Protein AF-0000000065905754 (afdb_homodimer)

Secondary structure (DSSP, 8-state):
---GGGSHHHHHHHHHHHHHTT--HHHHHHH-TTHHHHTEEEETTEEEE--SSS--HHHHHHHHHHHHHTTHHHHHHHHHHT---BGGGTB---TTGGG-TT----EETTEE-HHHHHHHHHHHHHHHHHHHHT-SB-TTSPBP-EEEEE--GGGTHHHHHHHHHTGGGS-SSPEEEEE--SSHHHHHHHHTT--GGGEEEEEE-SSS--HHHHHHHHHHHHHHHHHH--GGGHHHHEEEE-S-HHHHHHHT--GGGEE---TTS-GGGGGGSGGGHHHHHHH-HHHHHHHHHHHHHHHHHHHHS-GGG-HHHHHHHHHHIIIIIS---EEEEEES-GGGTTHHHHHHHHHHHHH--SB-TTSPBPSS--S-EEE---HHHHHTTTHHHHHHSS----EEEEEE---TTSPTTHHHHHHHHHHHHHHHHHH-B-HHHHHHHHHHTT--HHHHHHHHHHH-B-----EEEEEESS--HHHHHHHHHHHHHHHHHHHHHHT--SS--GGGHHHHHHHHHHHHHHTTSSS-----HHHHHHHHHHHHHH-/---GGGSHHHHHHHHHHHHHTT--HHHHHHH-TTHHHHTEEEETTEEEE--SSS--HHHHHHHHHHHHHTTHHHHHHHHHHT---BGGGTB---TTGGG-TT----EETTEE-HHHHHHHHHHHHHHHHHHHHT-SB-TTSPBP-EEEEE--GGGTHHHHHHHHHTGGGS-SSPEEEEE--SSHHHHHHHHTT--GGGEEEEEE-SSS--HHHHHHHHHHHHHHHHHH--GGGHHHHEEEE-S-HHHHHHHT--GGGEE---TTS-GGGGGGSGGGHHHHHHH-HHHHHHHHHHHHHHHHHHHHS-GGG-HHHHHHHHHHIIIIIS---EEEEEES-GGGTTHHHHHHHHHHHHH--SB-TTSPBPSS----EEE---HHHHHTTTHHHHHHSS----EEEEEE---TTSPTTHHHHHHHHHHHHHHHHHH-B-HHHHHHHHHHTT--HHHHHHHHHHH-B-----EEEEEESS--HHHHHHHHHHHHHHHHHHHHHHT--SS--GGGHHHHHHHHHHHHHHTTSSS-----HHHHHHHHHHHHHH-

Structure (mmCIF, N/CA/C/O backbone):
data_AF-0000000065905754-model_v1
#
loop_
_entity.id
_entity.type
_entity.pdbx_description
1 polymer 'Glucose-6-phosphate isomerase 1'
#
loop_
_atom_site.group_PDB
_atom_site.id
_atom_site.type_symbol
_atom_site.label_atom_id
_atom_site.label_alt_id
_atom_site.label_comp_id
_atom_site.label_asym_id
_atom_site.label_entity_id
_atom_site.label_seq_id
_atom_site.pdbx_PDB_ins_code
_atom_site.Cartn_x
_atom_site.Cartn_y
_atom_site.Cartn_z
_atom_site.occupancy
_atom_site.B_iso_or_equiv
_atom_site.auth_seq_id
_atom_site.auth_comp_id
_atom_site.auth_asym_id
_atom_site.auth_atom_id
_atom_site.pdbx_PDB_model_num
ATOM 1 N N . MET A 1 1 ? -27.656 -24.906 -7.074 1 48.38 1 MET A N 1
ATOM 2 C CA . MET A 1 1 ? -27.406 -24.328 -5.754 1 48.38 1 MET A CA 1
ATOM 3 C C . MET A 1 1 ? -28.109 -23 -5.59 1 48.38 1 MET A C 1
ATOM 5 O O . MET A 1 1 ? -28.172 -22.203 -6.527 1 48.38 1 MET A O 1
ATOM 9 N N . SER A 1 2 ? -28.859 -22.828 -4.539 1 62.19 2 SER A N 1
ATOM 10 C CA . SER A 1 2 ? -29.578 -21.594 -4.262 1 62.19 2 SER A CA 1
ATOM 11 C C . SER A 1 2 ? -28.625 -20.406 -4.172 1 62.19 2 SER A C 1
ATOM 13 O O . SER A 1 2 ? -27.469 -20.562 -3.76 1 62.19 2 SER A O 1
ATOM 15 N N . GLU A 1 3 ? -29.078 -19.312 -4.801 1 85.94 3 GLU A N 1
ATOM 16 C CA . GLU A 1 3 ? -28.328 -18.062 -4.695 1 85.94 3 GLU A CA 1
ATOM 17 C C . GLU A 1 3 ? -28.062 -17.703 -3.236 1 85.94 3 GLU A C 1
ATOM 19 O O . GLU A 1 3 ? -28.875 -18 -2.359 1 85.94 3 GLU A O 1
ATOM 24 N N . LEU A 1 4 ? -26.906 -17.375 -2.896 1 93.5 4 LEU A N 1
ATOM 25 C CA . LEU A 1 4 ? -26.469 -17.047 -1.544 1 93.5 4 LEU A CA 1
ATOM 26 C C . LEU A 1 4 ? -27.547 -16.297 -0.784 1 93.5 4 LEU A C 1
ATOM 28 O O . LEU A 1 4 ? -27.891 -16.656 0.346 1 93.5 4 LEU A O 1
ATOM 32 N N . THR A 1 5 ? -28.234 -15.391 -1.427 1 94.88 5 THR A N 1
ATOM 33 C CA . THR A 1 5 ? -29.156 -14.492 -0.756 1 94.88 5 THR A CA 1
ATOM 34 C C . THR A 1 5 ? -30.484 -15.195 -0.489 1 94.88 5 THR A C 1
ATOM 36 O O . THR A 1 5 ? -31.344 -14.68 0.246 1 94.88 5 THR A O 1
ATOM 39 N N . GLU A 1 6 ? -30.625 -16.406 -1.07 1 94.69 6 GLU A N 1
ATOM 40 C CA . GLU A 1 6 ? -31.844 -17.172 -0.871 1 94.69 6 GLU A CA 1
ATOM 41 C C . GLU A 1 6 ? -31.656 -18.25 0.193 1 94.69 6 GLU A C 1
ATOM 43 O O . GLU A 1 6 ? -32.625 -18.891 0.62 1 94.69 6 GLU A O 1
ATOM 48 N N . LEU A 1 7 ? -30.438 -18.406 0.656 1 96.75 7 LEU A N 1
ATOM 49 C CA . LEU A 1 7 ? -30.188 -19.406 1.675 1 96.75 7 LEU A CA 1
ATOM 50 C C . LEU A 1 7 ? -30.828 -19.031 3.002 1 96.75 7 LEU A C 1
ATOM 52 O O . LEU A 1 7 ? -30.75 -17.875 3.422 1 96.75 7 LEU A O 1
ATOM 56 N N . PRO A 1 8 ? -31.453 -20 3.666 1 97.62 8 PRO A N 1
ATOM 57 C CA . PRO A 1 8 ? -32.094 -19.719 4.957 1 97.62 8 PRO A CA 1
ATOM 58 C C . PRO A 1 8 ? -31.109 -19.109 5.973 1 97.62 8 PRO A C 1
ATOM 60 O O . PRO A 1 8 ? -31.453 -18.172 6.676 1 97.62 8 PRO A O 1
ATOM 63 N N . ALA A 1 9 ? -29.938 -19.609 6.031 1 98.25 9 ALA A N 1
ATOM 64 C CA . ALA A 1 9 ? -28.953 -19.109 6.992 1 98.25 9 ALA A CA 1
ATOM 65 C C . ALA A 1 9 ? -28.594 -17.656 6.691 1 98.25 9 ALA A C 1
ATOM 67 O O . ALA A 1 9 ? -28.344 -16.859 7.609 1 98.25 9 ALA A O 1
ATOM 68 N N . TRP A 1 10 ? -28.531 -17.297 5.438 1 98.19 10 TRP A N 1
ATOM 69 C CA . TRP A 1 10 ? -28.25 -15.922 5.031 1 98.19 10 TRP A CA 1
ATOM 70 C C . TRP A 1 10 ? -29.344 -14.977 5.539 1 98.19 10 TRP A C 1
ATOM 72 O O . TRP A 1 10 ? -29.031 -13.922 6.094 1 98.19 10 TRP A O 1
ATOM 82 N N . GLN A 1 11 ? -30.578 -15.367 5.398 1 97.94 11 GLN A N 1
ATOM 83 C CA . GLN A 1 11 ? -31.703 -14.562 5.824 1 97.94 11 GLN A CA 1
ATOM 84 C C . GLN A 1 11 ? -31.766 -14.445 7.344 1 97.94 11 GLN A C 1
ATOM 86 O O . GLN A 1 11 ? -32.031 -13.375 7.883 1 97.94 11 GLN A O 1
ATOM 91 N N . ALA A 1 12 ? -31.469 -15.57 7.941 1 98.44 12 ALA A N 1
ATOM 92 C CA . ALA A 1 12 ? -31.484 -15.586 9.406 1 98.44 12 ALA A CA 1
ATOM 93 C C . ALA A 1 12 ? -30.438 -14.633 9.961 1 98.44 12 ALA A C 1
ATOM 95 O O . ALA A 1 12 ? -30.641 -14.016 11.016 1 98.44 12 ALA A O 1
ATOM 96 N N . LEU A 1 13 ? -29.344 -14.5 9.312 1 98.69 13 LEU A N 1
ATOM 97 C CA . LEU A 1 13 ? -28.266 -13.617 9.758 1 98.69 13 LEU A CA 1
ATOM 98 C C . LEU A 1 13 ? -28.672 -12.156 9.594 1 98.69 13 LEU A C 1
ATOM 100 O O . LEU A 1 13 ? -28.25 -11.297 10.367 1 98.69 13 LEU A O 1
ATOM 104 N N . TRP A 1 14 ? -29.547 -11.844 8.586 1 98.31 14 TRP A N 1
ATOM 105 C CA . TRP A 1 14 ? -30.062 -10.484 8.461 1 98.31 14 TRP A CA 1
ATOM 106 C C . TRP A 1 14 ? -30.984 -10.141 9.633 1 98.31 14 TRP A C 1
ATOM 108 O O . TRP A 1 14 ? -30.953 -9.023 10.148 1 98.31 14 TRP A O 1
ATOM 118 N N . ASP A 1 15 ? -31.75 -11.148 10.031 1 98.31 15 ASP A N 1
ATOM 119 C CA . ASP A 1 15 ? -32.594 -10.961 11.219 1 98.31 15 ASP A CA 1
ATOM 120 C C . ASP A 1 15 ? -31.719 -10.719 12.461 1 98.31 15 ASP A C 1
ATOM 122 O O . ASP A 1 15 ? -32.031 -9.828 13.258 1 98.31 15 ASP A O 1
ATOM 126 N N . HIS A 1 16 ? -30.75 -11.5 12.547 1 98.5 16 HIS A N 1
ATOM 127 C CA . HIS A 1 16 ? -29.828 -11.344 13.672 1 98.5 16 HIS A CA 1
ATOM 128 C C . HIS A 1 16 ? -29.109 -10 13.617 1 98.5 16 HIS A C 1
ATOM 130 O O . HIS A 1 16 ? -28.906 -9.359 14.648 1 98.5 16 HIS A O 1
ATOM 136 N N . PHE A 1 17 ? -28.781 -9.523 12.438 1 98.44 17 PHE A N 1
ATOM 137 C CA . PHE A 1 17 ? -28.062 -8.273 12.234 1 98.44 17 PHE A CA 1
ATOM 138 C C . PHE A 1 17 ? -28.891 -7.09 12.727 1 98.44 17 PHE A C 1
ATOM 140 O O . PHE A 1 17 ? -28.344 -6.117 13.25 1 98.44 17 PHE A O 1
ATOM 147 N N . ALA A 1 18 ? -30.141 -7.141 12.602 1 97.94 18 ALA A N 1
ATOM 148 C CA . ALA A 1 18 ? -31.047 -6.066 13.039 1 97.94 18 ALA A CA 1
ATOM 149 C C . ALA A 1 18 ? -30.828 -5.73 14.508 1 97.94 18 ALA A C 1
ATOM 151 O O . ALA A 1 18 ? -30.953 -4.57 14.906 1 97.94 18 ALA A O 1
ATOM 152 N N . GLU A 1 19 ? -30.406 -6.695 15.219 1 96.44 19 GLU A N 1
ATOM 153 C CA . GLU A 1 19 ? -30.125 -6.496 16.625 1 96.44 19 GLU A CA 1
ATOM 154 C C . GLU A 1 19 ? -28.625 -6.246 16.859 1 96.44 19 GLU A C 1
ATOM 156 O O . GLU A 1 19 ? -28.25 -5.355 17.625 1 96.44 19 GLU A O 1
ATOM 161 N N . ALA A 1 20 ? -27.828 -6.973 16.188 1 97.06 20 ALA A N 1
ATOM 162 C CA . ALA A 1 20 ? -26.391 -6.973 16.406 1 97.06 20 ALA A CA 1
ATOM 163 C C . ALA A 1 20 ? -25.781 -5.617 16.047 1 97.06 20 ALA A C 1
ATOM 165 O O . ALA A 1 20 ? -24.797 -5.195 16.641 1 97.06 20 ALA A O 1
ATOM 166 N N . LYS A 1 21 ? -26.375 -4.934 15.078 1 96.44 21 LYS A N 1
ATOM 167 C CA . LYS A 1 21 ? -25.828 -3.67 14.602 1 96.44 21 LYS A CA 1
ATOM 168 C C . LYS A 1 21 ? -25.812 -2.623 15.711 1 96.44 21 LYS A C 1
ATOM 170 O O . LYS A 1 21 ? -25.078 -1.636 15.641 1 96.44 21 LYS A O 1
ATOM 175 N N . HIS A 1 22 ? -26.562 -2.865 16.812 1 95.88 22 HIS A N 1
ATOM 176 C CA . HIS A 1 22 ? -26.672 -1.898 17.891 1 95.88 22 HIS A CA 1
ATOM 177 C C . HIS A 1 22 ? -25.75 -2.262 19.047 1 95.88 22 HIS A C 1
ATOM 179 O O . HIS A 1 22 ? -25.609 -1.488 20 1 95.88 22 HIS A O 1
ATOM 185 N N . LEU A 1 23 ? -25.047 -3.377 18.906 1 96.12 23 LEU A N 1
ATOM 186 C CA . LEU A 1 23 ? -24.172 -3.822 19.984 1 96.12 23 LEU A CA 1
ATOM 187 C C . LEU A 1 23 ? -22.875 -3.025 19.984 1 96.12 23 LEU A C 1
ATOM 189 O O . LEU A 1 23 ? -22.344 -2.693 18.938 1 96.12 23 LEU A O 1
ATOM 193 N N . HIS A 1 24 ? -22.469 -2.682 21.172 1 97.19 24 HIS A N 1
ATOM 194 C CA . HIS A 1 24 ? -21.156 -2.066 21.359 1 97.19 24 HIS A CA 1
ATOM 195 C C . HIS A 1 24 ? -20.203 -3.002 22.094 1 97.19 24 HIS A C 1
ATOM 197 O O . HIS A 1 24 ? -20.594 -3.615 23.094 1 97.19 24 HIS A O 1
ATOM 203 N N . MET A 1 25 ? -19 -3.086 21.703 1 98.12 25 MET A N 1
ATOM 204 C CA . MET A 1 25 ? -18.047 -4.055 22.234 1 98.12 25 MET A CA 1
ATOM 205 C C . MET A 1 25 ? -17.703 -3.75 23.688 1 98.12 25 MET A C 1
ATOM 207 O O . MET A 1 25 ? -17.438 -4.66 24.484 1 98.12 25 MET A O 1
ATOM 211 N N . ARG A 1 26 ? -17.828 -2.463 24.156 1 97.12 26 ARG A N 1
ATOM 212 C CA . ARG A 1 26 ? -17.656 -2.152 25.578 1 97.12 26 ARG A CA 1
ATOM 213 C C . ARG A 1 26 ? -18.625 -2.957 26.438 1 97.12 26 ARG A C 1
ATOM 215 O O . ARG A 1 26 ? -18.234 -3.525 27.453 1 97.12 26 ARG A O 1
ATOM 222 N N . ASP A 1 27 ? -19.844 -2.969 25.953 1 97.81 27 ASP A N 1
ATOM 223 C CA . ASP A 1 27 ? -20.891 -3.676 26.688 1 97.81 27 ASP A CA 1
ATOM 224 C C . ASP A 1 27 ? -20.688 -5.188 26.609 1 97.81 27 ASP A C 1
ATOM 226 O O . ASP A 1 27 ? -20.922 -5.898 27.594 1 97.81 27 ASP A O 1
ATOM 230 N N . LEU A 1 28 ? -20.266 -5.637 25.453 1 98.25 28 LEU A N 1
ATOM 231 C CA . LEU A 1 28 ? -20.031 -7.066 25.266 1 98.25 28 LEU A CA 1
ATOM 232 C C . LEU A 1 28 ? -18.938 -7.566 26.203 1 98.25 28 LEU A C 1
ATOM 234 O O . LEU A 1 28 ? -19.078 -8.625 26.812 1 98.25 28 LEU A O 1
ATOM 238 N N . PHE A 1 29 ? -17.859 -6.832 26.359 1 98.31 29 PHE A N 1
ATOM 239 C CA . PHE A 1 29 ? -16.75 -7.215 27.219 1 98.31 29 PHE A CA 1
ATOM 240 C C . PHE A 1 29 ? -17.141 -7.102 28.688 1 98.31 29 PHE A C 1
ATOM 242 O O . PHE A 1 29 ? -16.703 -7.902 29.516 1 98.31 29 PHE A O 1
ATOM 249 N N . ALA A 1 30 ? -17.953 -6.086 29.016 1 97.31 30 ALA A N 1
ATOM 250 C CA . ALA A 1 30 ? -18.422 -5.918 30.375 1 97.31 30 ALA A CA 1
ATOM 251 C C . ALA A 1 30 ? -19.328 -7.078 30.797 1 97.31 30 ALA A C 1
ATOM 253 O O . ALA A 1 30 ? -19.281 -7.539 31.938 1 97.31 30 ALA A O 1
ATOM 254 N N . ALA A 1 31 ? -20.109 -7.555 29.859 1 97.44 31 ALA A N 1
ATOM 255 C CA . ALA A 1 31 ? -21.078 -8.602 30.125 1 97.44 31 ALA A CA 1
ATOM 256 C C . ALA A 1 31 ? -20.422 -9.977 30.172 1 97.44 31 ALA A C 1
ATOM 258 O O . ALA A 1 31 ? -20.953 -10.914 30.781 1 97.44 31 ALA A O 1
ATOM 259 N N . ASP A 1 32 ? -19.281 -10.125 29.562 1 97.44 32 ASP A N 1
ATOM 260 C CA . ASP A 1 32 ? -18.594 -11.414 29.469 1 97.44 32 ASP A CA 1
ATOM 261 C C . ASP A 1 32 ? -17.109 -11.266 29.766 1 97.44 32 ASP A C 1
ATOM 263 O O . ASP A 1 32 ? -16.297 -11.18 28.844 1 97.44 32 ASP A O 1
ATOM 267 N N . PRO A 1 33 ? -16.688 -11.414 30.984 1 94.94 33 PRO A N 1
ATOM 268 C CA . PRO A 1 33 ? -15.281 -11.258 31.344 1 94.94 33 PRO A CA 1
ATOM 269 C C . PRO A 1 33 ? -14.391 -12.328 30.719 1 94.94 33 PRO A C 1
ATOM 271 O O . PRO A 1 33 ? -13.172 -12.156 30.641 1 94.94 33 PRO A O 1
ATOM 274 N N . GLY A 1 34 ? -14.984 -13.461 30.328 1 96.5 34 GLY A N 1
ATOM 275 C CA . GLY A 1 34 ? -14.219 -14.539 29.719 1 96.5 34 GLY A CA 1
ATOM 276 C C . GLY A 1 34 ? -14.227 -14.484 28.203 1 96.5 34 GLY A C 1
ATOM 277 O O . GLY A 1 34 ? -13.852 -15.453 27.531 1 96.5 34 GLY A O 1
ATOM 278 N N . ARG A 1 35 ? -14.656 -13.367 27.656 1 97.94 35 ARG A N 1
ATOM 279 C CA . ARG A 1 35 ? -14.859 -13.219 26.219 1 97.94 35 ARG A CA 1
ATOM 280 C C . ARG A 1 35 ? -13.578 -13.523 25.438 1 97.94 35 ARG A C 1
ATOM 282 O O . ARG A 1 35 ? -13.609 -14.242 24.438 1 97.94 35 ARG A O 1
ATOM 289 N N . ALA A 1 36 ? -12.453 -13 25.938 1 97.56 36 ALA A N 1
ATOM 290 C CA . ALA A 1 36 ? -11.18 -13.164 25.234 1 97.56 36 ALA A CA 1
ATOM 291 C C . ALA A 1 36 ? -10.789 -14.641 25.172 1 97.56 36 ALA A C 1
ATOM 293 O O . ALA A 1 36 ? -10.227 -15.086 24.156 1 97.56 36 ALA A O 1
ATOM 294 N N . GLU A 1 37 ? -11.031 -15.367 26.203 1 96.62 37 GLU A N 1
ATOM 295 C CA . GLU A 1 37 ? -10.719 -16.797 26.25 1 96.62 37 GLU A CA 1
ATOM 296 C C . GLU A 1 37 ? -11.617 -17.578 25.297 1 96.62 37 GLU A C 1
ATOM 298 O O . GLU A 1 37 ? -11.164 -18.531 24.656 1 96.62 37 GLU A O 1
ATOM 303 N N . ARG A 1 38 ? -12.836 -17.156 25.203 1 96.56 38 ARG A N 1
ATOM 304 C CA . ARG A 1 38 ? -13.812 -17.875 24.375 1 96.56 38 ARG A CA 1
ATOM 305 C C . ARG A 1 38 ? -13.586 -17.609 22.891 1 96.56 38 ARG A C 1
ATOM 307 O O . ARG A 1 38 ? -13.844 -18.469 22.062 1 96.56 38 ARG A O 1
ATOM 314 N N . TYR A 1 39 ? -13.141 -16.375 22.594 1 98.5 39 TYR A N 1
ATOM 315 C CA . TYR A 1 39 ? -12.969 -15.969 21.203 1 98.5 39 TYR A CA 1
ATOM 316 C C . TYR A 1 39 ? -11.492 -15.875 20.844 1 98.5 39 TYR A C 1
ATOM 318 O O . TYR A 1 39 ? -11.039 -14.836 20.359 1 98.5 39 TYR A O 1
ATOM 326 N N . SER A 1 40 ? -10.766 -16.875 21.109 1 98 40 SER A N 1
ATOM 327 C CA . SER A 1 40 ? -9.367 -17.031 20.734 1 98 40 SER A CA 1
ATOM 328 C C . SER A 1 40 ? -9.055 -18.484 20.375 1 98 40 SER A C 1
ATOM 330 O O . SER A 1 40 ? -9.805 -19.391 20.719 1 98 40 SER A O 1
ATOM 332 N N . LEU A 1 41 ? -8.078 -18.672 19.562 1 96.44 41 LEU A N 1
ATOM 333 C CA . LEU A 1 41 ? -7.637 -20.016 19.188 1 96.44 41 LEU A CA 1
ATOM 334 C C . LEU A 1 41 ? -6.148 -20.016 18.859 1 96.44 41 LEU A C 1
ATOM 336 O O . LEU A 1 41 ? -5.586 -18.984 18.484 1 96.44 41 LEU A O 1
ATOM 340 N N . GLU A 1 42 ? -5.488 -21.109 19.109 1 96.44 42 GLU A N 1
ATOM 341 C CA . GLU A 1 42 ? -4.082 -21.297 18.781 1 96.44 42 GLU A CA 1
ATOM 342 C C . GLU A 1 42 ? -3.893 -22.484 17.844 1 96.44 42 GLU A C 1
ATOM 344 O O . GLU A 1 42 ? -4.43 -23.562 18.078 1 96.44 42 GLU A O 1
ATOM 349 N N . VAL A 1 43 ? -3.244 -22.281 16.766 1 95.06 43 VAL A N 1
ATOM 350 C CA . VAL A 1 43 ? -2.973 -23.312 15.766 1 95.06 43 VAL A CA 1
ATOM 351 C C . VAL A 1 43 ? -1.619 -23.047 15.109 1 95.06 43 VAL A C 1
ATOM 353 O O . VAL A 1 43 ? -1.358 -21.938 14.625 1 95.06 43 VAL A O 1
ATOM 356 N N . GLY A 1 44 ? -0.711 -24.047 14.969 1 88.88 44 GLY A N 1
ATOM 357 C CA . GLY A 1 44 ? 0.49 -23.969 14.148 1 88.88 44 GLY A CA 1
ATOM 358 C C . GLY A 1 44 ? 1.383 -22.797 14.508 1 88.88 44 GLY A C 1
ATOM 359 O O . GLY A 1 44 ? 1.861 -22.078 13.625 1 88.88 44 GLY A O 1
ATOM 360 N N . GLY A 1 45 ? 1.484 -22.453 15.719 1 92 45 GLY A N 1
ATOM 361 C CA . GLY A 1 45 ? 2.363 -21.375 16.125 1 92 45 GLY A CA 1
ATOM 362 C C . GLY A 1 45 ? 1.705 -20 16.062 1 92 45 GLY A C 1
ATOM 363 O O . GLY A 1 45 ? 2.354 -18.984 16.297 1 92 45 GLY A O 1
ATOM 364 N N . LEU A 1 46 ? 0.426 -19.969 15.68 1 97.62 46 LEU A N 1
ATOM 365 C CA . LEU A 1 46 ? -0.334 -18.719 15.602 1 97.62 46 LEU A CA 1
ATOM 366 C C . LEU A 1 46 ? -1.373 -18.656 16.719 1 97.62 46 LEU A C 1
ATOM 368 O O . LEU A 1 46 ? -2.006 -19.656 17.047 1 97.62 46 LEU A O 1
ATOM 372 N N . PHE A 1 47 ? -1.424 -17.578 17.344 1 98.38 47 PHE A N 1
ATOM 373 C CA . PHE A 1 47 ? -2.49 -17.25 18.281 1 98.38 47 PHE A CA 1
ATOM 374 C C . PHE A 1 47 ? -3.414 -16.188 17.719 1 98.38 47 PHE A C 1
ATOM 376 O O . PHE A 1 47 ? -2.957 -15.109 17.328 1 98.38 47 PHE A O 1
ATOM 383 N N . LEU A 1 48 ? -4.684 -16.5 17.609 1 98.75 48 LEU A N 1
ATOM 384 C CA . LEU A 1 48 ? -5.684 -15.562 17.109 1 98.75 48 LEU A CA 1
ATOM 385 C C . LEU A 1 48 ? -6.613 -15.102 18.219 1 98.75 48 LEU A C 1
ATOM 387 O O . LEU A 1 48 ? -7.258 -15.922 18.875 1 98.75 48 LEU A O 1
ATOM 391 N N . ASP A 1 49 ? -6.633 -13.875 18.531 1 98.88 49 ASP A N 1
ATOM 392 C CA . ASP A 1 49 ? -7.668 -13.227 19.312 1 98.88 49 ASP A CA 1
ATOM 393 C C . ASP A 1 49 ? -8.664 -12.484 18.422 1 98.88 49 ASP A C 1
ATOM 395 O O . ASP A 1 49 ? -8.32 -11.469 17.812 1 98.88 49 ASP A O 1
ATOM 399 N N . TYR A 1 50 ? -9.875 -13.031 18.328 1 98.81 50 TYR A N 1
ATOM 400 C CA . TYR A 1 50 ? -10.891 -12.375 17.516 1 98.81 50 TYR A CA 1
ATOM 401 C C . TYR A 1 50 ? -12.039 -11.867 18.375 1 98.81 50 TYR A C 1
ATOM 403 O O . TYR A 1 50 ? -13.164 -11.711 17.906 1 98.81 50 TYR A O 1
ATOM 411 N N . SER A 1 51 ? -11.727 -11.594 19.672 1 98.81 51 SER A N 1
ATOM 412 C CA . SER A 1 51 ? -12.734 -11.156 20.641 1 98.81 51 SER A CA 1
ATOM 413 C C . SER A 1 51 ? -13.156 -9.719 20.391 1 98.81 51 SER A C 1
ATOM 415 O O . SER A 1 51 ? -14.25 -9.305 20.781 1 98.81 51 SER A O 1
ATOM 417 N N . LYS A 1 52 ? -12.352 -8.914 19.766 1 98.81 52 LYS A N 1
ATOM 418 C CA . LYS A 1 52 ? -12.68 -7.52 19.484 1 98.81 52 LYS A CA 1
ATOM 419 C C . LYS A 1 52 ? -13.367 -7.375 18.125 1 98.81 52 LYS A C 1
ATOM 421 O O . LYS A 1 52 ? -12.93 -6.582 17.297 1 98.81 52 LYS A O 1
ATOM 426 N N . ASN A 1 53 ? -14.375 -8.156 17.953 1 98.75 53 ASN A N 1
ATOM 427 C CA . ASN A 1 53 ? -15.32 -8.109 16.844 1 98.75 53 ASN A CA 1
ATOM 428 C C . ASN A 1 53 ? -16.75 -7.965 17.344 1 98.75 53 ASN A C 1
ATOM 430 O O . ASN A 1 53 ? -17.078 -8.383 18.453 1 98.75 53 ASN A O 1
ATOM 434 N N . ARG A 1 54 ? -17.578 -7.305 16.547 1 98.31 54 ARG A N 1
ATOM 435 C CA . ARG A 1 54 ? -18.984 -7.156 16.859 1 98.31 54 ARG A CA 1
ATOM 436 C C . ARG A 1 54 ? -19.75 -8.445 16.578 1 98.31 54 ARG A C 1
ATOM 438 O O . ARG A 1 54 ? -20.609 -8.492 15.703 1 98.31 54 ARG A O 1
ATOM 445 N N . ILE A 1 55 ? -19.469 -9.469 17.438 1 98.44 55 ILE A N 1
ATOM 446 C CA . ILE A 1 55 ? -20.062 -10.797 17.281 1 98.44 55 ILE A CA 1
ATOM 447 C C . ILE A 1 55 ? -20.531 -11.328 18.625 1 98.44 55 ILE A C 1
ATOM 449 O O . ILE A 1 55 ? -20.062 -10.883 19.672 1 98.44 55 ILE A O 1
ATOM 453 N N . THR A 1 56 ? -21.438 -12.211 18.656 1 98.06 56 THR A N 1
ATOM 454 C CA . THR A 1 56 ? -21.922 -13.023 19.766 1 98.06 56 THR A CA 1
ATOM 455 C C . THR A 1 56 ? -21.891 -14.508 19.406 1 98.06 56 THR A C 1
ATOM 457 O O . THR A 1 56 ? -21.562 -14.867 18.281 1 98.06 56 THR A O 1
ATOM 460 N N . ASP A 1 57 ? -22.234 -15.352 20.391 1 97.94 57 ASP A N 1
ATOM 461 C CA . ASP A 1 57 ? -22.359 -16.781 20.109 1 97.94 57 ASP A CA 1
ATOM 462 C C . ASP A 1 57 ? -23.391 -17.031 19.016 1 97.94 57 ASP A C 1
ATOM 464 O O . ASP A 1 57 ? -23.203 -17.906 18.156 1 97.94 57 ASP A O 1
ATOM 468 N N . ALA A 1 58 ? -24.422 -16.266 19.062 1 98.25 58 ALA A N 1
ATOM 469 C CA . ALA A 1 58 ? -25.469 -16.406 18.047 1 98.25 58 ALA A CA 1
ATOM 470 C C . ALA A 1 58 ? -24.953 -16.031 16.672 1 98.25 58 ALA A C 1
ATOM 472 O O . ALA A 1 58 ? -25.312 -16.656 15.664 1 98.25 58 ALA A O 1
ATOM 473 N N . THR A 1 59 ? -24.141 -14.938 16.625 1 98.69 59 THR A N 1
ATOM 474 C CA . THR A 1 59 ? -23.531 -14.539 15.352 1 98.69 59 THR A CA 1
ATOM 475 C C . THR A 1 59 ? -22.703 -15.68 14.773 1 98.69 59 THR A C 1
ATOM 477 O O . THR A 1 59 ? -22.844 -16.031 13.602 1 98.69 59 THR A O 1
ATOM 480 N N . LEU A 1 60 ? -21.828 -16.266 15.594 1 98.62 60 LEU A N 1
ATOM 481 C CA . LEU A 1 60 ? -20.906 -17.312 15.141 1 98.62 60 LEU A CA 1
ATOM 482 C C . LEU A 1 60 ? -21.672 -18.547 14.711 1 98.62 60 LEU A C 1
ATOM 484 O O . LEU A 1 60 ? -21.328 -19.172 13.703 1 98.62 60 LEU A O 1
ATOM 488 N N . LEU A 1 61 ? -22.688 -18.906 15.492 1 98.5 61 LEU A N 1
ATOM 489 C CA . LEU A 1 61 ? -23.516 -20.047 15.133 1 98.5 61 LEU A CA 1
ATOM 490 C C . LEU A 1 61 ? -24.156 -19.859 13.758 1 98.5 61 LEU A C 1
ATOM 492 O O . LEU A 1 61 ? -24.141 -20.766 12.93 1 98.5 61 LEU A O 1
ATOM 496 N N . GLY A 1 62 ? -24.719 -18.656 13.539 1 98.81 62 GLY A N 1
ATOM 497 C CA . GLY A 1 62 ? -25.312 -18.344 12.25 1 98.81 62 GLY A CA 1
ATOM 498 C C . GLY A 1 62 ? -24.328 -18.375 11.109 1 98.81 62 GLY A C 1
ATOM 499 O O . GLY A 1 62 ? -24.641 -18.859 10.023 1 98.81 62 GLY A O 1
ATOM 500 N N . LEU A 1 63 ? -23.156 -17.859 11.352 1 98.88 63 LEU A N 1
ATOM 501 C CA . LEU A 1 63 ? -22.109 -17.828 10.328 1 98.88 63 LEU A CA 1
ATOM 502 C C . LEU A 1 63 ? -21.672 -19.234 9.961 1 98.88 63 LEU A C 1
ATOM 504 O O . LEU A 1 63 ? -21.438 -19.531 8.789 1 98.88 63 LEU A O 1
ATOM 508 N N . MET A 1 64 ? -21.531 -20.156 10.984 1 98.81 64 MET A N 1
ATOM 509 C CA . MET A 1 64 ? -21.141 -21.531 10.703 1 98.81 64 MET A CA 1
ATOM 510 C C . MET A 1 64 ? -22.234 -22.266 9.961 1 98.81 64 MET A C 1
ATOM 512 O O . MET A 1 64 ? -21.953 -23.109 9.094 1 98.81 64 MET A O 1
ATOM 516 N N . GLU A 1 65 ? -23.453 -21.953 10.281 1 98.75 65 GLU A N 1
ATOM 517 C CA . GLU A 1 65 ? -24.578 -22.531 9.547 1 98.75 65 GLU A CA 1
ATOM 518 C C . GLU A 1 65 ? -24.547 -22.109 8.086 1 98.75 65 GLU A C 1
ATOM 520 O O . GLU A 1 65 ? -24.797 -22.922 7.191 1 98.75 65 GLU A O 1
ATOM 525 N N . LEU A 1 66 ? -24.281 -20.844 7.867 1 98.75 66 LEU A N 1
ATOM 526 C CA . LEU A 1 66 ? -24.172 -20.344 6.496 1 98.75 66 LEU A CA 1
ATOM 527 C C . LEU A 1 66 ? -23.062 -21.078 5.742 1 98.75 66 LEU A C 1
ATOM 529 O O . LEU A 1 66 ? -23.234 -21.438 4.578 1 98.75 66 LEU A O 1
ATOM 533 N N . ALA A 1 67 ? -21.906 -21.266 6.391 1 98.81 67 ALA A N 1
ATOM 534 C CA . ALA A 1 67 ? -20.781 -21.969 5.77 1 98.81 67 ALA A CA 1
ATOM 535 C C . ALA A 1 67 ? -21.188 -23.375 5.344 1 98.81 67 ALA A C 1
ATOM 537 O O . ALA A 1 67 ? -20.844 -23.828 4.25 1 98.81 67 ALA A O 1
ATOM 538 N N . ARG A 1 68 ? -21.922 -24.094 6.199 1 98.62 68 ARG A N 1
ATOM 539 C CA . ARG A 1 68 ? -22.359 -25.453 5.91 1 98.62 68 ARG A CA 1
ATOM 540 C C . ARG A 1 68 ? -23.391 -25.469 4.789 1 98.62 68 ARG A C 1
ATOM 542 O O . ARG A 1 68 ? -23.312 -26.281 3.867 1 98.62 68 ARG A O 1
ATOM 549 N N . GLU A 1 69 ? -24.344 -24.484 4.871 1 98.19 69 GLU A N 1
ATOM 550 C CA . GLU A 1 69 ? -25.391 -24.422 3.857 1 98.19 69 GLU A CA 1
ATOM 551 C C . GLU A 1 69 ? -24.812 -24.047 2.492 1 98.19 69 GLU A C 1
ATOM 553 O O . GLU A 1 69 ? -25.344 -24.469 1.459 1 98.19 69 GLU A O 1
ATOM 558 N N . ALA A 1 70 ? -23.719 -23.344 2.516 1 97.94 70 ALA A N 1
ATOM 559 C CA . ALA A 1 70 ? -23.078 -22.906 1.272 1 97.94 70 ALA A CA 1
ATOM 560 C C . ALA A 1 70 ? -22.25 -24.016 0.653 1 97.94 70 ALA A C 1
ATOM 562 O O . ALA A 1 70 ? -21.703 -23.859 -0.439 1 97.94 70 ALA A O 1
ATOM 563 N N . GLY A 1 71 ? -22.109 -25.141 1.318 1 97.81 71 GLY A N 1
ATOM 564 C CA . GLY A 1 71 ? -21.438 -26.312 0.76 1 97.81 71 GLY A CA 1
ATOM 565 C C . GLY A 1 71 ? -19.938 -26.328 1.013 1 97.81 71 GLY A C 1
ATOM 566 O O . GLY A 1 71 ? -19.188 -26.984 0.292 1 97.81 71 GLY A O 1
ATOM 567 N N . LEU A 1 72 ? -19.484 -25.609 2.051 1 98.62 72 LEU A N 1
ATOM 568 C CA . LEU A 1 72 ? -18.062 -25.438 2.312 1 98.62 72 LEU A CA 1
ATOM 569 C C . LEU A 1 72 ? -17.406 -26.797 2.582 1 98.62 72 LEU A C 1
ATOM 571 O O . LEU A 1 72 ? -16.297 -27.062 2.088 1 98.62 72 LEU A O 1
ATOM 575 N N . PRO A 1 73 ? -18.031 -27.75 3.363 1 98.44 73 PRO A N 1
ATOM 576 C CA . PRO A 1 73 ? -17.359 -29.016 3.625 1 98.44 73 PRO A CA 1
ATOM 577 C C . PRO A 1 73 ? -17.031 -29.781 2.346 1 98.44 73 PRO A C 1
ATOM 579 O O . PRO A 1 73 ? -15.906 -30.281 2.195 1 98.44 73 PRO A O 1
ATOM 582 N N . ALA A 1 74 ? -17.922 -29.859 1.431 1 98.31 74 ALA A N 1
ATOM 583 C CA . ALA A 1 74 ? -17.703 -30.578 0.181 1 98.31 74 ALA A CA 1
ATOM 584 C C . ALA A 1 74 ? -16.641 -29.906 -0.672 1 98.31 74 ALA A C 1
ATOM 586 O O . ALA A 1 74 ? -15.859 -30.578 -1.349 1 98.31 74 ALA A O 1
ATOM 587 N N . ARG A 1 75 ? -16.656 -28.594 -0.678 1 98.38 75 ARG A N 1
ATOM 588 C CA . ARG A 1 75 ? -15.703 -27.844 -1.488 1 98.38 75 ARG A CA 1
ATOM 589 C C . ARG A 1 75 ? -14.281 -28.016 -0.949 1 98.38 75 ARG A C 1
ATOM 591 O O . ARG A 1 75 ? -13.32 -28.062 -1.719 1 98.38 75 ARG A O 1
ATOM 598 N N . ILE A 1 76 ? -14.141 -28 0.411 1 98.69 76 ILE A N 1
ATOM 599 C CA . ILE A 1 76 ? -12.844 -28.266 1.021 1 98.69 76 ILE A CA 1
ATOM 600 C C . ILE A 1 76 ? -12.328 -29.625 0.575 1 98.69 76 ILE A C 1
ATOM 602 O O . ILE A 1 76 ? -11.188 -29.75 0.116 1 98.69 76 ILE A O 1
ATOM 606 N N . LYS A 1 77 ? -13.156 -30.641 0.632 1 97.94 77 LYS A N 1
ATOM 607 C CA . LYS A 1 77 ? -12.781 -32 0.234 1 97.94 77 LYS A CA 1
ATOM 608 C C . LYS A 1 77 ? -12.398 -32.062 -1.243 1 97.94 77 LYS A C 1
ATOM 610 O O . LYS A 1 77 ? -11.438 -32.719 -1.615 1 97.94 77 LYS A O 1
ATOM 615 N N . ALA A 1 78 ? -13.117 -31.375 -2.027 1 97.94 78 ALA A N 1
ATOM 616 C CA . ALA A 1 78 ? -12.875 -31.359 -3.465 1 97.94 78 ALA A CA 1
ATOM 617 C C . ALA A 1 78 ? -11.484 -30.812 -3.775 1 97.94 78 ALA A C 1
ATOM 619 O O . ALA A 1 78 ? -10.781 -31.328 -4.641 1 97.94 78 ALA A O 1
ATOM 620 N N . MET A 1 79 ? -11.109 -29.719 -3.107 1 97.75 79 MET A N 1
ATOM 621 C CA . MET A 1 79 ? -9.789 -29.141 -3.328 1 97.75 79 MET A CA 1
ATOM 622 C C . MET A 1 79 ? -8.688 -30.141 -2.994 1 97.75 79 MET A C 1
ATOM 624 O O . MET A 1 79 ? -7.785 -30.359 -3.801 1 97.75 79 MET A O 1
ATOM 628 N N . PHE A 1 80 ? -8.797 -30.781 -1.83 1 97.06 80 PHE A N 1
ATOM 629 C CA . PHE A 1 80 ? -7.723 -31.641 -1.348 1 97.06 80 PHE A CA 1
ATOM 630 C C . PHE A 1 80 ? -7.711 -32.969 -2.1 1 97.06 80 PHE A C 1
ATOM 632 O O . PHE A 1 80 ? -6.707 -33.688 -2.102 1 97.06 80 PHE A O 1
ATOM 639 N N . LYS A 1 81 ? -8.797 -33.281 -2.854 1 95.88 81 LYS A N 1
ATOM 640 C CA . LYS A 1 81 ? -8.883 -34.5 -3.648 1 95.88 81 LYS A CA 1
ATOM 641 C C . LYS A 1 81 ? -8.406 -34.25 -5.078 1 95.88 81 LYS A C 1
ATOM 643 O O . LYS A 1 81 ? -8.289 -35.219 -5.867 1 95.88 81 LYS A O 1
ATOM 648 N N . GLY A 1 82 ? -8.172 -33.031 -5.367 1 96.19 82 GLY A N 1
ATOM 649 C CA . GLY A 1 82 ? -7.641 -32.719 -6.688 1 96.19 82 GLY A CA 1
ATOM 650 C C . GLY A 1 82 ? -8.719 -32.562 -7.746 1 96.19 82 GLY A C 1
ATOM 651 O O . GLY A 1 82 ? -8.438 -32.625 -8.945 1 96.19 82 GLY A O 1
ATOM 652 N N . GLU A 1 83 ? -9.961 -32.344 -7.328 1 97 83 GLU A N 1
ATOM 653 C CA . GLU A 1 83 ? -11.031 -32.094 -8.297 1 97 83 GLU A CA 1
ATOM 654 C C . GLU A 1 83 ? -10.812 -30.781 -9.031 1 97 83 GLU A C 1
ATOM 656 O O . GLU A 1 83 ? -10.094 -29.906 -8.547 1 97 83 GLU A O 1
ATOM 661 N N . LYS A 1 84 ? -11.383 -30.656 -10.219 1 97.19 84 LYS A N 1
ATOM 662 C CA . LYS A 1 84 ? -11.219 -29.469 -11.031 1 97.19 84 LYS A CA 1
ATOM 663 C C . LYS A 1 84 ? -12.164 -28.359 -10.578 1 97.19 84 LYS A C 1
ATOM 665 O O . LYS A 1 84 ? -13.102 -28 -11.297 1 97.19 84 LYS A O 1
ATOM 670 N N . ILE A 1 85 ? -11.797 -27.734 -9.477 1 97.19 85 ILE A N 1
ATOM 671 C CA . ILE A 1 85 ? -12.688 -26.75 -8.867 1 97.19 85 ILE A CA 1
ATOM 672 C C . ILE A 1 85 ? -12.516 -25.406 -9.555 1 97.19 85 ILE A C 1
ATOM 674 O O . ILE A 1 85 ? -13.32 -24.5 -9.367 1 97.19 85 ILE A O 1
ATOM 678 N N . ASN A 1 86 ? -11.414 -25.156 -10.25 1 97.62 86 ASN A N 1
ATOM 679 C CA . ASN A 1 86 ? -11.336 -24.047 -11.188 1 97.62 86 ASN A CA 1
ATOM 680 C C . ASN A 1 86 ? -12.117 -24.328 -12.469 1 97.62 86 ASN A C 1
ATOM 682 O O . ASN A 1 86 ? -11.523 -24.609 -13.508 1 97.62 86 ASN A O 1
ATOM 686 N N . ARG A 1 87 ? -13.289 -24.156 -12.445 1 94.81 87 ARG A N 1
ATOM 687 C CA . ARG A 1 87 ? -14.227 -24.641 -13.453 1 94.81 87 ARG A CA 1
ATOM 688 C C . ARG A 1 87 ? -14.055 -23.891 -14.766 1 94.81 87 ARG A C 1
ATOM 690 O O . ARG A 1 87 ? -14.133 -24.484 -15.844 1 94.81 87 ARG A O 1
ATOM 697 N N . THR A 1 88 ? -13.812 -22.578 -14.656 1 95.69 88 THR A N 1
ATOM 698 C CA . THR A 1 88 ? -13.766 -21.766 -15.867 1 95.69 88 THR A CA 1
ATOM 699 C C . THR A 1 88 ? -12.539 -22.109 -16.703 1 95.69 88 THR A C 1
ATOM 701 O O . THR A 1 88 ? -12.531 -21.891 -17.922 1 95.69 88 THR A O 1
ATOM 704 N N . GLU A 1 89 ? -11.523 -22.656 -16.062 1 94.88 89 GLU A N 1
ATOM 705 C CA . GLU A 1 89 ? -10.32 -23.047 -16.781 1 94.88 89 GLU A CA 1
ATOM 706 C C . GLU A 1 89 ? -10.164 -24.562 -16.812 1 94.88 89 GLU A C 1
ATOM 708 O O . GLU A 1 89 ? -9.164 -25.078 -17.312 1 94.88 89 GLU A O 1
ATOM 713 N N . ASN A 1 90 ? -11.078 -25.25 -16.312 1 94.44 90 ASN A N 1
ATOM 714 C CA . ASN A 1 90 ? -11.102 -26.703 -16.281 1 94.44 90 ASN A CA 1
ATOM 715 C C . ASN A 1 90 ? -9.797 -27.281 -15.719 1 94.44 90 ASN A C 1
ATOM 717 O O . ASN A 1 90 ? -9.156 -28.109 -16.359 1 94.44 90 ASN A O 1
ATOM 721 N N . ARG A 1 91 ? -9.469 -26.797 -14.477 1 96.44 91 ARG A N 1
ATOM 722 C CA . ARG A 1 91 ? -8.219 -27.203 -13.836 1 96.44 91 ARG A CA 1
ATOM 723 C C . ARG A 1 91 ? -8.438 -27.516 -12.359 1 96.44 91 ARG A C 1
ATOM 725 O O . ARG A 1 91 ? -9.344 -26.953 -11.727 1 96.44 91 ARG A O 1
ATOM 732 N N . ALA A 1 92 ? -7.613 -28.422 -11.82 1 97.56 92 ALA A N 1
ATOM 733 C CA . ALA A 1 92 ? -7.5 -28.578 -10.375 1 97.56 92 ALA A CA 1
ATOM 734 C C . ALA A 1 92 ? -6.77 -27.391 -9.75 1 97.56 92 ALA A C 1
ATOM 736 O O . ALA A 1 92 ? -6.172 -26.578 -10.461 1 97.56 92 ALA A O 1
ATOM 737 N N . VAL A 1 93 ? -6.938 -27.203 -8.547 1 97.81 93 VAL A N 1
ATOM 738 C CA . VAL A 1 93 ? -6.223 -26.219 -7.75 1 97.81 93 VAL A CA 1
ATOM 739 C C . VAL A 1 93 ? -5.434 -26.922 -6.645 1 97.81 93 VAL A C 1
ATOM 741 O O . VAL A 1 93 ? -6.008 -27.344 -5.641 1 97.81 93 VAL A O 1
ATOM 744 N N . LEU A 1 94 ? -4.098 -27 -6.824 1 97.38 94 LEU A N 1
ATOM 745 C CA . LEU A 1 94 ? -3.379 -27.953 -5.977 1 97.38 94 LEU A CA 1
ATOM 746 C C . LEU A 1 94 ? -2.127 -27.312 -5.387 1 97.38 94 LEU A C 1
ATOM 748 O O . LEU A 1 94 ? -1.068 -27.938 -5.336 1 97.38 94 LEU A O 1
ATOM 752 N N . HIS A 1 95 ? -2.225 -25.953 -5.035 1 97.75 95 HIS A N 1
ATOM 753 C CA . HIS A 1 95 ? -1.124 -25.406 -4.254 1 97.75 95 HIS A CA 1
ATOM 754 C C . HIS A 1 95 ? -0.938 -26.172 -2.947 1 97.75 95 HIS A C 1
ATOM 756 O O . HIS A 1 95 ? 0.172 -26.234 -2.414 1 97.75 95 HIS A O 1
ATOM 762 N N . VAL A 1 96 ? -1.92 -26.906 -2.436 1 98 96 VAL A N 1
ATOM 763 C CA . VAL A 1 96 ? -1.862 -27.703 -1.219 1 98 96 VAL A CA 1
ATOM 764 C C . VAL A 1 96 ? -0.993 -28.938 -1.452 1 98 96 VAL A C 1
ATOM 766 O O . VAL A 1 96 ? -0.408 -29.484 -0.512 1 98 96 VAL A O 1
ATOM 769 N N . ALA A 1 97 ? -0.879 -29.422 -2.709 1 97.94 97 ALA A N 1
ATOM 770 C CA . ALA A 1 97 ? -0.015 -30.547 -3.031 1 97.94 97 ALA A CA 1
ATOM 771 C C . ALA A 1 97 ? 1.457 -30.172 -2.887 1 97.94 97 ALA A C 1
ATOM 773 O O . ALA A 1 97 ? 2.283 -31 -2.514 1 97.94 97 ALA A O 1
ATOM 774 N N . LEU A 1 98 ? 1.768 -28.906 -3.174 1 98.06 98 LEU A N 1
ATOM 775 C CA . LEU A 1 98 ? 3.145 -28.422 -3.16 1 98.06 98 LEU A CA 1
ATOM 776 C C . LEU A 1 98 ? 3.688 -28.359 -1.735 1 98.06 98 LEU A C 1
ATOM 778 O O . LEU A 1 98 ? 4.898 -28.266 -1.532 1 98.06 98 LEU A O 1
ATOM 782 N N . ARG A 1 99 ? 2.828 -28.359 -0.748 1 98.12 99 ARG A N 1
ATOM 783 C CA . ARG A 1 99 ? 3.223 -28.312 0.656 1 98.12 99 ARG A CA 1
ATOM 784 C C . ARG A 1 99 ? 2.674 -29.516 1.422 1 98.12 99 ARG A C 1
ATOM 786 O O . ARG A 1 99 ? 2.496 -29.453 2.641 1 98.12 99 ARG A O 1
ATOM 793 N N . ASN A 1 100 ? 2.309 -30.578 0.698 1 97.94 100 ASN A N 1
ATOM 794 C CA . ASN A 1 100 ? 1.87 -31.844 1.272 1 97.94 100 ASN A CA 1
ATOM 795 C C . ASN A 1 100 ? 3.045 -32.656 1.834 1 97.94 100 ASN A C 1
ATOM 797 O O . ASN A 1 100 ? 3.635 -33.469 1.13 1 97.94 100 ASN A O 1
ATOM 801 N N . ARG A 1 101 ? 3.266 -32.5 3.115 1 96.19 101 ARG A N 1
ATOM 802 C CA . ARG A 1 101 ? 4.469 -33.062 3.74 1 96.19 101 ARG A CA 1
ATOM 803 C C . ARG A 1 101 ? 4.258 -34.5 4.152 1 96.19 101 ARG A C 1
ATOM 805 O O . ARG A 1 101 ? 5.223 -35.219 4.441 1 96.19 101 ARG A O 1
ATOM 812 N N . THR A 1 102 ? 3.041 -35 4.102 1 94.56 102 THR A N 1
ATOM 813 C CA . THR A 1 102 ? 2.779 -36.406 4.34 1 94.56 102 THR A CA 1
ATOM 814 C C . THR A 1 102 ? 3.002 -37.219 3.068 1 94.56 102 THR A C 1
ATOM 816 O O . THR A 1 102 ? 3.125 -38.438 3.121 1 94.56 102 THR A O 1
ATOM 819 N N . ASN A 1 103 ? 2.951 -36.531 1.975 1 94.81 103 ASN A N 1
ATOM 820 C CA . ASN A 1 103 ? 3.145 -37.125 0.652 1 94.81 103 ASN A CA 1
ATOM 821 C C . ASN A 1 103 ? 2.039 -38.125 0.315 1 94.81 103 ASN A C 1
ATOM 823 O O . ASN A 1 103 ? 2.277 -39.094 -0.395 1 94.81 103 ASN A O 1
ATOM 827 N N . SER A 1 104 ? 0.887 -37.906 0.972 1 95.56 104 SER A N 1
ATOM 828 C CA . SER A 1 104 ? -0.265 -38.719 0.552 1 95.56 104 SER A CA 1
ATOM 829 C C . SER A 1 104 ? -0.616 -38.438 -0.908 1 95.56 104 SER A C 1
ATOM 831 O O . SER A 1 104 ? -0.547 -37.312 -1.371 1 95.56 104 SER A O 1
ATOM 833 N N . PRO A 1 105 ? -0.967 -39.5 -1.586 1 96.88 105 PRO A N 1
ATOM 834 C CA . PRO A 1 105 ? -1.242 -39.281 -3.012 1 96.88 105 PRO A CA 1
ATOM 835 C C . PRO A 1 105 ? -2.395 -38.312 -3.26 1 96.88 105 PRO A C 1
ATOM 837 O O . PRO A 1 105 ? -3.395 -38.344 -2.537 1 96.88 105 PRO A O 1
ATOM 840 N N . ILE A 1 106 ? -2.24 -37.469 -4.16 1 96.75 106 ILE A N 1
ATOM 841 C CA . ILE A 1 106 ? -3.271 -36.625 -4.738 1 96.75 106 ILE A CA 1
ATOM 842 C C . ILE A 1 106 ? -3.359 -36.844 -6.242 1 96.75 106 ILE A C 1
ATOM 844 O O . ILE A 1 106 ? -2.367 -36.719 -6.961 1 96.75 106 ILE A O 1
ATOM 848 N N . ARG A 1 107 ? -4.531 -37.188 -6.742 1 95.44 107 ARG A N 1
ATOM 849 C CA . ARG A 1 107 ? -4.66 -37.625 -8.125 1 95.44 107 ARG A CA 1
ATOM 850 C C . ARG A 1 107 ? -5.352 -36.562 -8.977 1 95.44 107 ARG A C 1
ATOM 852 O O . ARG A 1 107 ? -6.355 -36 -8.555 1 95.44 107 ARG A O 1
ATOM 859 N N . VAL A 1 108 ? -4.738 -36.281 -10.031 1 93.75 108 VAL A N 1
ATOM 860 C CA . VAL A 1 108 ? -5.309 -35.438 -11.086 1 93.75 108 VAL A CA 1
ATOM 861 C C . VAL A 1 108 ? -5.281 -36.188 -12.414 1 93.75 108 VAL A C 1
ATOM 863 O O . VAL A 1 108 ? -4.234 -36.688 -12.836 1 93.75 108 VAL A O 1
ATOM 866 N N . ASP A 1 109 ? -6.449 -36.25 -13 1 91.12 109 ASP A N 1
ATOM 867 C CA . ASP A 1 109 ? -6.582 -37 -14.258 1 91.12 109 ASP A CA 1
ATOM 868 C C . ASP A 1 109 ? -5.961 -38.375 -14.148 1 91.12 109 ASP A C 1
ATOM 870 O O . ASP A 1 109 ? -5.223 -38.812 -15.039 1 91.12 109 ASP A O 1
ATOM 874 N N . GLY A 1 110 ? -6.059 -39 -13.117 1 91.88 110 GLY A N 1
ATOM 875 C CA . GLY A 1 110 ? -5.672 -40.375 -12.906 1 91.88 110 GLY A CA 1
ATOM 876 C C . GLY A 1 110 ? -4.227 -40.531 -12.469 1 91.88 110 GLY A C 1
ATOM 877 O O . GLY A 1 110 ? -3.777 -41.625 -12.172 1 91.88 110 GLY A O 1
ATOM 878 N N . GLU A 1 111 ? -3.531 -39.469 -12.352 1 95.38 111 GLU A N 1
ATOM 879 C CA . GLU A 1 111 ? -2.117 -39.531 -12 1 95.38 111 GLU A CA 1
ATOM 880 C C . GLU A 1 111 ? -1.846 -38.875 -10.648 1 95.38 111 GLU A C 1
ATOM 882 O O . GLU A 1 111 ? -2.352 -37.812 -10.367 1 95.38 111 GLU A O 1
ATOM 887 N N . ASP A 1 112 ? -1.064 -39.625 -9.844 1 97.38 112 ASP A N 1
ATOM 888 C CA . ASP A 1 112 ? -0.583 -39 -8.609 1 97.38 112 ASP A CA 1
ATOM 889 C C . ASP A 1 112 ? 0.445 -37.906 -8.891 1 97.38 112 ASP A C 1
ATOM 891 O O . ASP A 1 112 ? 1.495 -38.188 -9.477 1 97.38 112 ASP A O 1
ATOM 895 N N . VAL A 1 113 ? 0.192 -36.75 -8.422 1 97.19 113 VAL A N 1
ATOM 896 C CA . VAL A 1 113 ? 1.025 -35.594 -8.781 1 97.19 113 VAL A CA 1
ATOM 897 C C . VAL A 1 113 ? 2.23 -35.5 -7.848 1 97.19 113 VAL A C 1
ATOM 899 O O . VAL A 1 113 ? 3.201 -34.812 -8.141 1 97.19 113 VAL A O 1
ATOM 902 N N . MET A 1 114 ? 2.309 -36.219 -6.703 1 97.75 114 MET A N 1
ATOM 903 C CA . MET A 1 114 ? 3.26 -36 -5.617 1 97.75 114 MET A CA 1
ATOM 904 C C . MET A 1 114 ? 4.676 -36.375 -6.051 1 97.75 114 MET A C 1
ATOM 906 O O . MET A 1 114 ? 5.629 -35.656 -5.727 1 97.75 114 MET A O 1
ATOM 910 N N . PRO A 1 115 ? 4.863 -37.469 -6.848 1 97.62 115 PRO A N 1
ATOM 911 C CA . PRO A 1 115 ? 6.23 -37.812 -7.262 1 97.62 115 PRO A CA 1
ATOM 912 C C . PRO A 1 115 ? 6.875 -36.688 -8.086 1 97.62 115 PRO A C 1
ATOM 914 O O . PRO A 1 115 ? 8.055 -36.375 -7.898 1 97.62 115 PRO A O 1
ATOM 917 N N . LYS A 1 116 ? 6.121 -36.094 -8.984 1 96.44 116 LYS A N 1
ATOM 918 C CA . LYS A 1 116 ? 6.66 -35 -9.789 1 96.44 116 LYS A CA 1
ATOM 919 C C . LYS A 1 116 ? 6.973 -33.781 -8.922 1 96.44 116 LYS A C 1
ATOM 921 O O . LYS A 1 116 ? 8 -33.125 -9.117 1 96.44 116 LYS A O 1
ATOM 926 N N . VAL A 1 117 ? 6.074 -33.469 -7.98 1 97.5 117 VAL A N 1
ATOM 927 C CA . VAL A 1 117 ? 6.273 -32.344 -7.055 1 97.5 117 VAL A CA 1
ATOM 928 C C . VAL A 1 117 ? 7.57 -32.562 -6.273 1 97.5 117 VAL A C 1
ATOM 930 O O . VAL A 1 117 ? 8.391 -31.641 -6.172 1 97.5 117 VAL A O 1
ATOM 933 N N . ASN A 1 118 ? 7.785 -33.719 -5.738 1 97.75 118 ASN A N 1
ATOM 934 C CA . ASN A 1 118 ? 8.969 -34.031 -4.941 1 97.75 118 ASN A CA 1
ATOM 935 C C . ASN A 1 118 ? 10.234 -34 -5.785 1 97.75 118 ASN A C 1
ATOM 937 O O . ASN A 1 118 ? 11.297 -33.594 -5.301 1 97.75 118 ASN A O 1
ATOM 941 N N . SER A 1 119 ? 10.133 -34.438 -7.008 1 97.62 119 SER A N 1
ATOM 942 C CA . SER A 1 119 ? 11.281 -34.438 -7.906 1 97.62 119 SER A CA 1
ATOM 943 C C . SER A 1 119 ? 11.781 -33 -8.141 1 97.62 119 SER A C 1
ATOM 945 O O . SER A 1 119 ? 12.984 -32.75 -8.102 1 97.62 119 SER A O 1
ATOM 947 N N . VAL A 1 120 ? 10.867 -32.094 -8.414 1 97.62 120 VAL A N 1
ATOM 948 C CA . VAL A 1 120 ? 11.242 -30.703 -8.641 1 97.62 120 VAL A CA 1
ATOM 949 C C . VAL A 1 120 ? 11.828 -30.094 -7.363 1 97.62 120 VAL A C 1
ATOM 951 O O . VAL A 1 120 ? 12.805 -29.359 -7.406 1 97.62 120 VAL A O 1
ATOM 954 N N . LEU A 1 121 ? 11.219 -30.406 -6.199 1 97.75 121 LEU A N 1
ATOM 955 C CA . LEU A 1 121 ? 11.719 -29.922 -4.922 1 97.75 121 LEU A CA 1
ATOM 956 C C . LEU A 1 121 ? 13.156 -30.375 -4.688 1 97.75 121 LEU A C 1
ATOM 958 O O . LEU A 1 121 ? 13.992 -29.609 -4.219 1 97.75 121 LEU A O 1
ATOM 962 N N . GLU A 1 122 ? 13.422 -31.625 -5 1 97.88 122 GLU A N 1
ATOM 963 C CA . GLU A 1 122 ? 14.758 -32.188 -4.848 1 97.88 122 GLU A CA 1
ATOM 964 C C . GLU A 1 122 ? 15.758 -31.484 -5.766 1 97.88 122 GLU A C 1
ATOM 966 O O . GLU A 1 122 ? 16.875 -31.172 -5.352 1 97.88 122 GLU A O 1
ATOM 971 N N . ARG A 1 123 ? 15.344 -31.312 -7 1 98.12 123 ARG A N 1
ATOM 972 C CA . ARG A 1 123 ? 16.203 -30.625 -7.961 1 98.12 123 ARG A CA 1
ATOM 973 C C . ARG A 1 123 ? 16.516 -29.203 -7.512 1 98.12 123 ARG A C 1
ATOM 975 O O . ARG A 1 123 ? 17.656 -28.734 -7.633 1 98.12 123 ARG A O 1
ATOM 982 N N . MET A 1 124 ? 15.516 -28.516 -7.047 1 98.56 124 MET A N 1
ATOM 983 C CA . MET A 1 124 ? 15.711 -27.172 -6.512 1 98.56 124 MET A CA 1
ATOM 984 C C . MET A 1 124 ? 16.703 -27.188 -5.352 1 98.56 124 MET A C 1
ATOM 986 O O . MET A 1 124 ? 17.578 -26.328 -5.262 1 98.56 124 MET A O 1
ATOM 990 N N . GLY A 1 125 ? 16.484 -28.141 -4.434 1 98.5 125 GLY A N 1
ATOM 991 C CA . GLY A 1 125 ? 17.391 -28.266 -3.301 1 98.5 125 GLY A CA 1
ATOM 992 C C . GLY A 1 125 ? 18.844 -28.453 -3.707 1 98.5 125 GLY A C 1
ATOM 993 O O . GLY A 1 125 ? 19.734 -27.797 -3.168 1 98.5 125 GLY A O 1
ATOM 994 N N . LYS A 1 126 ? 19.078 -29.359 -4.648 1 98.44 126 LYS A N 1
ATOM 995 C CA . LYS A 1 126 ? 20.438 -29.625 -5.137 1 98.44 126 LYS A CA 1
ATOM 996 C C . LYS A 1 126 ? 21.047 -28.375 -5.758 1 98.44 126 LYS A C 1
ATOM 998 O O . LYS A 1 126 ? 22.203 -28.047 -5.492 1 98.44 126 LYS A O 1
ATOM 1003 N N . PHE A 1 127 ? 20.281 -27.719 -6.566 1 98.56 127 PHE A N 1
ATOM 1004 C CA . PHE A 1 127 ? 20.766 -26.5 -7.207 1 98.56 127 PHE A CA 1
ATOM 1005 C C . PHE A 1 127 ? 21.062 -25.422 -6.168 1 98.56 127 PHE A C 1
ATOM 1007 O O . PHE A 1 127 ? 22.125 -24.797 -6.211 1 98.56 127 PHE A O 1
ATOM 1014 N N . ALA A 1 128 ? 20.125 -25.219 -5.25 1 98.81 128 ALA A N 1
ATOM 1015 C CA . ALA A 1 128 ? 20.312 -24.203 -4.203 1 98.81 128 ALA A CA 1
ATOM 1016 C C . ALA A 1 128 ? 21.547 -24.5 -3.371 1 98.81 128 ALA A C 1
ATOM 1018 O O . ALA A 1 128 ? 22.297 -23.578 -3.025 1 98.81 128 ALA A O 1
ATOM 1019 N N . HIS A 1 129 ? 21.75 -25.734 -3.045 1 98.56 129 HIS A N 1
ATOM 1020 C CA . HIS A 1 129 ? 22.922 -26.109 -2.279 1 98.56 129 HIS A CA 1
ATOM 1021 C C . HIS A 1 129 ? 24.203 -25.766 -3.035 1 98.56 129 HIS A C 1
ATOM 1023 O O . HIS A 1 129 ? 25.172 -25.266 -2.441 1 98.56 129 HIS A O 1
ATOM 1029 N N . ALA A 1 130 ? 24.219 -26.062 -4.344 1 98.69 130 ALA A N 1
ATOM 1030 C CA . ALA A 1 130 ? 25.391 -25.766 -5.16 1 98.69 130 ALA A CA 1
ATOM 1031 C C . ALA A 1 130 ? 25.688 -24.266 -5.156 1 98.69 130 ALA A C 1
ATOM 1033 O O . ALA A 1 130 ? 26.859 -23.859 -5.051 1 98.69 130 ALA A O 1
ATOM 1034 N N . VAL A 1 131 ? 24.688 -23.438 -5.297 1 98.75 131 VAL A N 1
ATOM 1035 C CA . VAL A 1 131 ? 24.859 -21.984 -5.305 1 98.75 131 VAL A CA 1
ATOM 1036 C C . VAL A 1 131 ? 25.297 -21.516 -3.92 1 98.75 131 VAL A C 1
ATOM 1038 O O . VAL A 1 131 ? 26.234 -20.734 -3.797 1 98.75 131 VAL A O 1
ATOM 1041 N N . ARG A 1 132 ? 24.688 -22 -2.852 1 98.69 132 ARG A N 1
ATOM 1042 C CA . ARG A 1 132 ? 24.906 -21.547 -1.48 1 98.69 132 ARG A CA 1
ATOM 1043 C C . ARG A 1 132 ? 26.281 -21.984 -0.975 1 98.69 132 ARG A C 1
ATOM 1045 O O . ARG A 1 132 ? 26.938 -21.25 -0.224 1 98.69 132 ARG A O 1
ATOM 1052 N N . SER A 1 133 ? 26.766 -23.141 -1.372 1 98.25 133 SER A N 1
ATOM 1053 C CA . SER A 1 133 ? 28.062 -23.641 -0.939 1 98.25 133 SER A CA 1
ATOM 1054 C C . SER A 1 133 ? 29.203 -22.938 -1.673 1 98.25 133 SER A C 1
ATOM 1056 O O . SER A 1 133 ? 30.344 -22.984 -1.238 1 98.25 133 SER A O 1
ATOM 1058 N N . GLY A 1 134 ? 28.891 -22.359 -2.797 1 98.31 134 GLY A N 1
ATOM 1059 C CA . GLY A 1 134 ? 29.906 -21.734 -3.625 1 98.31 134 GLY A CA 1
ATOM 1060 C C . GLY A 1 134 ? 30.438 -22.656 -4.711 1 98.31 134 GLY A C 1
ATOM 1061 O O . GLY A 1 134 ? 31.375 -22.297 -5.43 1 98.31 134 GLY A O 1
ATOM 1062 N N . ASP A 1 135 ? 29.797 -23.797 -4.844 1 98.25 135 ASP A N 1
ATOM 1063 C CA . ASP A 1 135 ? 30.234 -24.75 -5.859 1 98.25 135 ASP A CA 1
ATOM 1064 C C . ASP A 1 135 ? 29.766 -24.328 -7.25 1 98.25 135 ASP A C 1
ATOM 1066 O O . ASP A 1 135 ? 30.438 -24.625 -8.25 1 98.25 135 ASP A O 1
ATOM 1070 N N . TRP A 1 136 ? 28.609 -23.703 -7.332 1 98.38 136 TRP A N 1
ATOM 1071 C CA . TRP A 1 136 ? 28.172 -23.094 -8.586 1 98.38 136 TRP A CA 1
ATOM 1072 C C . TRP A 1 136 ? 28.953 -21.828 -8.891 1 98.38 136 TRP A C 1
ATOM 1074 O O . TRP A 1 136 ? 28.891 -20.859 -8.125 1 98.38 136 TRP A O 1
ATOM 1084 N N . LEU A 1 137 ? 29.719 -21.844 -9.914 1 98.25 137 LEU A N 1
ATOM 1085 C CA . LEU A 1 137 ? 30.609 -20.734 -10.227 1 98.25 137 LEU A CA 1
ATOM 1086 C C . LEU A 1 137 ? 30.156 -19.984 -11.477 1 98.25 137 LEU A C 1
ATOM 1088 O O . LEU A 1 137 ? 29.641 -20.609 -12.414 1 98.25 137 LEU A O 1
ATOM 1092 N N . GLY A 1 138 ? 30.375 -18.703 -11.5 1 97.62 138 GLY A N 1
ATOM 1093 C CA . GLY A 1 138 ? 30.109 -17.906 -12.68 1 97.62 138 GLY A CA 1
ATOM 1094 C C . GLY A 1 138 ? 31.125 -18.141 -13.789 1 97.62 138 GLY A C 1
ATOM 1095 O O . GLY A 1 138 ? 31.969 -19.031 -13.688 1 97.62 138 GLY A O 1
ATOM 1096 N N . PHE A 1 139 ? 31.047 -17.266 -14.82 1 97.69 139 PHE A N 1
ATOM 1097 C CA . PHE A 1 139 ? 31.828 -17.484 -16.031 1 97.69 139 PHE A CA 1
ATOM 1098 C C . PHE A 1 139 ? 33.281 -17.141 -15.789 1 97.69 139 PHE A C 1
ATOM 1100 O O . PHE A 1 139 ? 34.156 -17.531 -16.578 1 97.69 139 PHE A O 1
ATOM 1107 N N . THR A 1 140 ? 33.594 -16.438 -14.602 1 97.94 140 THR A N 1
ATOM 1108 C CA . THR A 1 140 ? 35 -16.156 -14.234 1 97.94 140 THR A CA 1
ATOM 1109 C C . THR A 1 140 ? 35.438 -17.062 -13.086 1 97.94 140 THR A C 1
ATOM 1111 O O . THR A 1 140 ? 36.406 -16.766 -12.406 1 97.94 140 THR A O 1
ATOM 1114 N N . ASN A 1 141 ? 34.625 -18.031 -12.766 1 98 141 ASN A N 1
ATOM 1115 C CA . ASN A 1 141 ? 34.906 -19.031 -11.742 1 98 141 ASN A CA 1
ATOM 1116 C C . ASN A 1 141 ? 34.875 -18.438 -10.336 1 98 141 ASN A C 1
ATOM 1118 O O . ASN A 1 141 ? 35.656 -18.797 -9.469 1 98 141 ASN A O 1
ATOM 1122 N N . GLN A 1 142 ? 34.062 -17.422 -10.164 1 98.38 142 GLN A N 1
ATOM 1123 C CA . GLN A 1 142 ? 33.781 -16.859 -8.852 1 98.38 142 GLN A CA 1
ATOM 1124 C C . GLN A 1 142 ? 32.406 -17.297 -8.352 1 98.38 142 GLN A C 1
ATOM 1126 O O . GLN A 1 142 ? 31.5 -17.516 -9.148 1 98.38 142 GLN A O 1
ATOM 1131 N N . PRO A 1 143 ? 32.25 -17.438 -7.031 1 98.56 143 PRO A N 1
ATOM 1132 C CA . PRO A 1 143 ? 30.922 -17.781 -6.488 1 98.56 143 PRO A CA 1
ATOM 1133 C C . PRO A 1 143 ? 29.906 -16.672 -6.688 1 98.56 143 PRO A C 1
ATOM 1135 O O . PRO A 1 143 ? 30.25 -15.492 -6.711 1 98.56 143 PRO A O 1
ATOM 1138 N N . ILE A 1 144 ? 28.703 -17.062 -6.797 1 98.81 144 ILE A N 1
ATOM 1139 C CA . ILE A 1 144 ? 27.578 -16.141 -6.949 1 98.81 144 ILE A CA 1
ATOM 1140 C C . ILE A 1 144 ? 27.375 -15.359 -5.656 1 98.81 144 ILE A C 1
ATOM 1142 O O . ILE A 1 144 ? 27.406 -15.93 -4.566 1 98.81 144 ILE A O 1
ATOM 1146 N N . THR A 1 145 ? 27.156 -14.062 -5.805 1 98.75 145 THR A N 1
ATOM 1147 C CA . THR A 1 145 ? 26.938 -13.227 -4.633 1 98.75 145 THR A CA 1
ATOM 1148 C C . THR A 1 145 ? 25.578 -12.539 -4.703 1 98.75 145 THR A C 1
ATOM 1150 O O . THR A 1 145 ? 25.031 -12.125 -3.678 1 98.75 145 THR A O 1
ATOM 1153 N N . ASP A 1 146 ? 25.062 -12.383 -5.949 1 98.81 146 ASP A N 1
ATOM 1154 C CA . ASP A 1 146 ? 23.797 -11.68 -6.141 1 98.81 146 ASP A CA 1
ATOM 1155 C C . ASP A 1 146 ? 22.812 -12.547 -6.922 1 98.81 146 ASP A C 1
ATOM 1157 O O . ASP A 1 146 ? 23.188 -13.188 -7.906 1 98.81 146 ASP A O 1
ATOM 1161 N N . ILE A 1 147 ? 21.609 -12.633 -6.441 1 98.88 147 ILE A N 1
ATOM 1162 C CA . ILE A 1 147 ? 20.5 -13.266 -7.141 1 98.88 147 ILE A CA 1
ATOM 1163 C C . ILE A 1 147 ? 19.484 -12.203 -7.578 1 98.88 147 ILE A C 1
ATOM 1165 O O . ILE A 1 147 ? 19 -11.43 -6.754 1 98.88 147 ILE A O 1
ATOM 1169 N N . VAL A 1 148 ? 19.188 -12.07 -8.852 1 98.94 148 VAL A N 1
ATOM 1170 C CA . VAL A 1 148 ? 18.156 -11.172 -9.383 1 98.94 148 VAL A CA 1
ATOM 1171 C C . VAL A 1 148 ? 16.969 -11.984 -9.883 1 98.94 148 VAL A C 1
ATOM 1173 O O . VAL A 1 148 ? 17.047 -12.641 -10.93 1 98.94 148 VAL A O 1
ATOM 1176 N N . ASN A 1 149 ? 15.914 -11.977 -9.133 1 98.88 149 ASN A N 1
ATOM 1177 C CA . ASN A 1 149 ? 14.672 -12.586 -9.586 1 98.88 149 ASN A CA 1
ATOM 1178 C C . ASN A 1 149 ? 13.914 -11.68 -10.547 1 98.88 149 ASN A C 1
ATOM 1180 O O . ASN A 1 149 ? 13.57 -10.547 -10.203 1 98.88 149 ASN A O 1
ATOM 1184 N N . ILE A 1 150 ? 13.664 -12.133 -11.75 1 98.81 150 ILE A N 1
ATOM 1185 C CA . ILE A 1 150 ? 12.898 -11.406 -12.75 1 98.81 150 ILE A CA 1
ATOM 1186 C C . ILE A 1 150 ? 11.547 -12.078 -12.961 1 98.81 150 ILE A C 1
ATOM 1188 O O . ILE A 1 150 ? 11.461 -13.141 -13.586 1 98.81 150 ILE A O 1
ATOM 1192 N N . GLY A 1 151 ? 10.539 -11.547 -12.422 1 97.75 151 GLY A N 1
ATOM 1193 C CA . GLY A 1 151 ? 9.164 -12.031 -12.477 1 97.75 151 GLY A CA 1
ATOM 1194 C C . GLY A 1 151 ? 8.141 -10.961 -12.148 1 97.75 151 GLY A C 1
ATOM 1195 O O . GLY A 1 151 ? 8.492 -9.875 -11.695 1 97.75 151 GLY A O 1
ATOM 1196 N N . ILE A 1 152 ? 6.898 -11.227 -12.305 1 96.44 152 ILE A N 1
ATOM 1197 C CA . ILE A 1 152 ? 5.844 -10.258 -12.023 1 96.44 152 ILE A CA 1
ATOM 1198 C C . ILE A 1 152 ? 4.645 -10.977 -11.398 1 96.44 152 ILE A C 1
ATOM 1200 O O . ILE A 1 152 ? 4.449 -12.172 -11.609 1 96.44 152 ILE A O 1
ATOM 1204 N N . GLY A 1 153 ? 3.908 -10.258 -10.555 1 95.31 153 GLY A N 1
ATOM 1205 C CA . GLY A 1 153 ? 2.773 -10.859 -9.875 1 95.31 153 GLY A CA 1
ATOM 1206 C C . GLY A 1 153 ? 3.17 -11.961 -8.906 1 95.31 153 GLY A C 1
ATOM 1207 O O . GLY A 1 153 ? 4.023 -11.758 -8.039 1 95.31 153 GLY A O 1
ATOM 1208 N N . GLY A 1 154 ? 2.572 -13.117 -9.133 1 94.75 154 GLY A N 1
ATOM 1209 C CA . GLY A 1 154 ? 2.84 -14.25 -8.258 1 94.75 154 GLY A CA 1
ATOM 1210 C C . GLY A 1 154 ? 4.281 -14.719 -8.312 1 94.75 154 GLY A C 1
ATOM 1211 O O . GLY A 1 154 ? 4.797 -15.273 -7.34 1 94.75 154 GLY A O 1
ATOM 1212 N N . SER A 1 155 ? 4.93 -14.43 -9.391 1 96.06 155 SER A N 1
ATOM 1213 C CA . SER A 1 155 ? 6.309 -14.875 -9.578 1 96.06 155 SER A CA 1
ATOM 1214 C C . SER A 1 155 ? 7.293 -13.875 -8.984 1 96.06 155 SER A C 1
ATOM 1216 O O . SER A 1 155 ? 8.508 -14.047 -9.102 1 96.06 155 SER A O 1
ATOM 1218 N N . ASP A 1 156 ? 6.777 -12.883 -8.406 1 97.44 156 ASP A N 1
ATOM 1219 C CA . ASP A 1 156 ? 7.617 -11.844 -7.809 1 97.44 156 ASP A CA 1
ATOM 1220 C C . ASP A 1 156 ? 7.211 -11.586 -6.359 1 97.44 156 ASP A C 1
ATOM 1222 O O . ASP A 1 156 ? 8.008 -11.781 -5.441 1 97.44 156 ASP A O 1
ATOM 1226 N N . LEU A 1 157 ? 5.977 -11.281 -6.105 1 97.75 157 LEU A N 1
ATOM 1227 C CA . LEU A 1 157 ? 5.531 -10.75 -4.824 1 97.75 157 LEU A CA 1
ATOM 1228 C C . LEU A 1 157 ? 5.664 -11.805 -3.727 1 97.75 157 LEU A C 1
ATOM 1230 O O . LEU A 1 157 ? 6.023 -11.477 -2.592 1 97.75 157 LEU A O 1
ATOM 1234 N N . GLY A 1 158 ? 5.297 -13.078 -4 1 98.38 158 GLY A N 1
ATOM 1235 C CA . GLY A 1 158 ? 5.449 -14.141 -3.02 1 98.38 158 GLY A CA 1
ATOM 1236 C C . GLY A 1 158 ? 6.883 -14.32 -2.551 1 98.38 158 GLY A C 1
ATOM 1237 O O . GLY A 1 158 ? 7.18 -14.148 -1.366 1 98.38 158 GLY A O 1
ATOM 1238 N N . PRO A 1 159 ? 7.797 -14.617 -3.518 1 98.75 159 PRO A N 1
ATOM 1239 C CA . PRO A 1 159 ? 9.211 -14.766 -3.15 1 98.75 159 PRO A CA 1
ATOM 1240 C C . PRO A 1 159 ? 9.773 -13.508 -2.488 1 98.75 159 PRO A C 1
ATOM 1242 O O . PRO A 1 159 ? 10.523 -13.609 -1.511 1 98.75 159 PRO A O 1
ATOM 1245 N N . LEU A 1 160 ? 9.406 -12.344 -3.008 1 98.75 160 LEU A N 1
ATOM 1246 C CA . LEU A 1 160 ? 9.867 -11.086 -2.426 1 98.75 160 LEU A CA 1
ATOM 1247 C C . LEU A 1 160 ? 9.43 -10.969 -0.972 1 98.75 160 LEU A C 1
ATOM 1249 O O . LEU A 1 160 ? 10.234 -10.633 -0.1 1 98.75 160 LEU A O 1
ATOM 1253 N N . MET A 1 161 ? 8.164 -11.195 -0.723 1 98.81 161 MET A N 1
ATOM 1254 C CA . MET A 1 161 ? 7.613 -11.094 0.626 1 98.81 161 MET A CA 1
ATOM 1255 C C . MET A 1 161 ? 8.312 -12.062 1.574 1 98.81 161 MET A C 1
ATOM 1257 O O . MET A 1 161 ? 8.727 -11.672 2.67 1 98.81 161 MET A O 1
ATOM 1261 N N . VAL A 1 162 ? 8.547 -13.297 1.191 1 98.88 162 VAL A N 1
ATOM 1262 C CA . VAL A 1 162 ? 9.141 -14.305 2.062 1 98.88 162 VAL A CA 1
ATOM 1263 C C . VAL A 1 162 ? 10.602 -13.969 2.324 1 98.88 162 VAL A C 1
ATOM 1265 O O . VAL A 1 162 ? 11.07 -14.031 3.465 1 98.88 162 VAL A O 1
ATOM 1268 N N . CYS A 1 163 ? 11.359 -13.617 1.247 1 98.81 163 CYS A N 1
ATOM 1269 C CA . CYS A 1 163 ? 12.773 -13.281 1.416 1 98.81 163 CYS A CA 1
ATOM 1270 C C . CYS A 1 163 ? 12.93 -12.055 2.307 1 98.81 163 CYS A C 1
ATOM 1272 O O . CYS A 1 163 ? 13.883 -11.969 3.088 1 98.81 163 CYS A O 1
ATOM 1274 N N . SER A 1 164 ? 11.984 -11.133 2.191 1 98.31 164 SER A N 1
ATOM 1275 C CA . SER A 1 164 ? 12.016 -9.961 3.059 1 98.31 164 SER A CA 1
ATOM 1276 C C . SER A 1 164 ? 11.695 -10.328 4.504 1 98.31 164 SER A C 1
ATOM 1278 O O . SER A 1 164 ? 12.398 -9.914 5.426 1 98.31 164 SER A O 1
ATOM 1280 N N . ALA A 1 165 ? 10.672 -11.094 4.688 1 98.69 165 ALA A N 1
ATOM 1281 C CA . ALA A 1 165 ? 10.195 -11.469 6.016 1 98.69 165 ALA A CA 1
ATOM 1282 C C . ALA A 1 165 ? 11.242 -12.273 6.773 1 98.69 165 ALA A C 1
ATOM 1284 O O . ALA A 1 165 ? 11.391 -12.125 7.988 1 98.69 165 ALA A O 1
ATOM 1285 N N . LEU A 1 166 ? 11.969 -13.102 6.043 1 98.69 166 LEU A N 1
ATOM 1286 C CA . LEU A 1 166 ? 12.875 -14.047 6.695 1 98.69 166 LEU A CA 1
ATOM 1287 C C . LEU A 1 166 ? 14.328 -13.672 6.445 1 98.69 166 LEU A C 1
ATOM 1289 O O . LEU A 1 166 ? 15.211 -14.531 6.469 1 98.69 166 LEU A O 1
ATOM 1293 N N . LYS A 1 167 ? 14.602 -12.445 6.211 1 97.5 167 LYS A N 1
ATOM 1294 C CA . LYS A 1 167 ? 15.938 -11.914 5.961 1 97.5 167 LYS A CA 1
ATOM 1295 C C . LYS A 1 167 ? 16.922 -12.398 7.02 1 97.5 167 LYS A C 1
ATOM 1297 O O . LYS A 1 167 ? 18.062 -12.758 6.695 1 97.5 167 LYS A O 1
ATOM 1302 N N . PRO A 1 168 ? 16.562 -12.508 8.344 1 96.31 168 PRO A N 1
ATOM 1303 C CA . PRO A 1 168 ? 17.5 -12.977 9.367 1 96.31 168 PRO A CA 1
ATOM 1304 C C . PRO A 1 168 ? 17.938 -14.422 9.133 1 96.31 168 PRO A C 1
ATOM 1306 O O . PRO A 1 168 ? 18.953 -14.859 9.688 1 96.31 168 PRO A O 1
ATOM 1309 N N . PHE A 1 169 ? 17.234 -15.164 8.289 1 98 169 PHE A N 1
ATOM 1310 C CA . PHE A 1 169 ? 17.562 -16.547 7.992 1 98 169 PHE A CA 1
ATOM 1311 C C . PHE A 1 169 ? 18.312 -16.672 6.676 1 98 169 PHE A C 1
ATOM 1313 O O . PHE A 1 169 ? 18.703 -17.766 6.262 1 98 169 PHE A O 1
ATOM 1320 N N . GLY A 1 170 ? 18.516 -15.555 6.004 1 98.19 170 GLY A N 1
ATOM 1321 C CA . GLY A 1 170 ? 19.109 -15.555 4.676 1 98.19 170 GLY A CA 1
ATOM 1322 C C . GLY A 1 170 ? 20.594 -15.875 4.684 1 98.19 170 GLY A C 1
ATOM 1323 O O . GLY A 1 170 ? 21.281 -15.656 5.688 1 98.19 170 GLY A O 1
ATOM 1324 N N . HIS A 1 171 ? 21.062 -16.406 3.621 1 98.25 171 HIS A N 1
ATOM 1325 C CA . HIS A 1 171 ? 22.5 -16.672 3.461 1 98.25 171 HIS A CA 1
ATOM 1326 C C . HIS A 1 171 ? 23.297 -15.375 3.521 1 98.25 171 HIS A C 1
ATOM 1328 O O . HIS A 1 171 ? 23 -14.414 2.816 1 98.25 171 HIS A O 1
ATOM 1334 N N . PRO A 1 172 ? 24.312 -15.297 4.289 1 96.56 172 PRO A N 1
ATOM 1335 C CA . PRO A 1 172 ? 25.031 -14.047 4.523 1 96.56 172 PRO A CA 1
ATOM 1336 C C . PRO A 1 172 ? 25.75 -13.531 3.27 1 96.56 172 PRO A C 1
ATOM 1338 O O . PRO A 1 172 ? 25.969 -12.328 3.129 1 96.56 172 PRO A O 1
ATOM 1341 N N . ARG A 1 173 ? 26.078 -14.453 2.363 1 97.69 173 ARG A N 1
ATOM 1342 C CA . ARG A 1 173 ? 26.812 -14.055 1.164 1 97.69 173 ARG A CA 1
ATOM 1343 C C . ARG A 1 173 ? 25.844 -13.617 0.063 1 97.69 173 ARG A C 1
ATOM 1345 O O . ARG A 1 173 ? 26.219 -12.82 -0.808 1 97.69 173 ARG A O 1
ATOM 1352 N N . LEU A 1 174 ? 24.656 -14.102 0.07 1 98.62 174 LEU A N 1
ATOM 1353 C CA . LEU A 1 174 ? 23.75 -13.906 -1.062 1 98.62 174 LEU A CA 1
ATOM 1354 C C . LEU A 1 174 ? 22.891 -12.672 -0.861 1 98.62 174 LEU A C 1
ATOM 1356 O O . LEU A 1 174 ? 22.188 -12.555 0.148 1 98.62 174 LEU A O 1
ATOM 1360 N N . ASN A 1 175 ? 22.969 -11.727 -1.822 1 98.19 175 ASN A N 1
ATOM 1361 C CA . ASN A 1 175 ? 22.109 -10.555 -1.882 1 98.19 175 ASN A CA 1
ATOM 1362 C C . ASN A 1 175 ? 20.938 -10.773 -2.85 1 98.19 175 ASN A C 1
ATOM 1364 O O . ASN A 1 175 ? 21.156 -11.172 -3.996 1 98.19 175 ASN A O 1
ATOM 1368 N N . MET A 1 176 ? 19.781 -10.539 -2.395 1 98.75 176 MET A N 1
ATOM 1369 C CA . MET A 1 176 ? 18.594 -10.797 -3.205 1 98.75 176 MET A CA 1
ATOM 1370 C C . MET A 1 176 ? 18.078 -9.508 -3.84 1 98.75 176 MET A C 1
ATOM 1372 O O . MET A 1 176 ? 17.969 -8.484 -3.168 1 98.75 176 MET A O 1
ATOM 1376 N N . HIS A 1 177 ? 17.812 -9.531 -5.086 1 98.69 177 HIS A N 1
ATOM 1377 C CA . HIS A 1 177 ? 17.203 -8.453 -5.844 1 98.69 177 HIS A CA 1
ATOM 1378 C C . HIS A 1 177 ? 15.961 -8.938 -6.594 1 98.69 177 HIS A C 1
ATOM 1380 O O . HIS A 1 177 ? 15.914 -10.086 -7.035 1 98.69 177 HIS A O 1
ATOM 1386 N N . PHE A 1 178 ? 14.977 -8.094 -6.688 1 98.69 178 PHE A N 1
ATOM 1387 C CA . PHE A 1 178 ? 13.734 -8.438 -7.363 1 98.69 178 PHE A CA 1
ATOM 1388 C C . PHE A 1 178 ? 13.352 -7.363 -8.383 1 98.69 178 PHE A C 1
ATOM 1390 O O . PHE A 1 178 ? 13.305 -6.18 -8.047 1 98.69 178 PHE A O 1
ATOM 1397 N N . VAL A 1 179 ? 13.086 -7.781 -9.633 1 98.56 179 VAL A N 1
ATOM 1398 C CA . VAL A 1 179 ? 12.695 -6.898 -10.727 1 98.56 179 VAL A CA 1
ATOM 1399 C C . VAL A 1 179 ? 11.383 -7.387 -11.336 1 98.56 179 VAL A C 1
ATOM 1401 O O . VAL A 1 179 ? 11.305 -8.508 -11.836 1 98.56 179 VAL A O 1
ATOM 1404 N N . SER A 1 180 ? 10.375 -6.562 -11.219 1 98.06 180 SER A N 1
ATOM 1405 C CA . SER A 1 180 ? 9.055 -6.957 -11.719 1 98.06 180 SER A CA 1
ATOM 1406 C C . SER A 1 180 ? 8.508 -5.922 -12.695 1 98.06 180 SER A C 1
ATOM 1408 O O . SER A 1 180 ? 7.859 -6.273 -13.688 1 98.06 180 SER A O 1
ATOM 1410 N N . ASN A 1 181 ? 8.781 -4.664 -12.492 1 97.5 181 ASN A N 1
ATOM 1411 C CA . ASN A 1 181 ? 8.234 -3.561 -13.273 1 97.5 181 ASN A CA 1
ATOM 1412 C C . ASN A 1 181 ? 8.922 -3.436 -14.633 1 97.5 181 ASN A C 1
ATOM 1414 O O . ASN A 1 181 ? 10.148 -3.512 -14.719 1 97.5 181 ASN A O 1
ATOM 1418 N N . VAL A 1 182 ? 8.109 -3.256 -15.68 1 97.75 182 VAL A N 1
ATOM 1419 C CA . VAL A 1 182 ? 8.695 -3.125 -17.016 1 97.75 182 VAL A CA 1
ATOM 1420 C C . VAL A 1 182 ? 9.328 -1.742 -17.172 1 97.75 182 VAL A C 1
ATOM 1422 O O . VAL A 1 182 ? 10.141 -1.521 -18.062 1 97.75 182 VAL A O 1
ATOM 1425 N N . ASP A 1 183 ? 8.922 -0.757 -16.359 1 97.25 183 ASP A N 1
ATOM 1426 C CA . ASP A 1 183 ? 9.688 0.484 -16.312 1 97.25 183 ASP A CA 1
ATOM 1427 C C . ASP A 1 183 ? 11.18 0.202 -16.156 1 97.25 183 ASP A C 1
ATOM 1429 O O . ASP A 1 183 ? 11.609 -0.393 -15.172 1 97.25 183 ASP A O 1
ATOM 1433 N N . GLY A 1 184 ? 11.906 0.642 -17.125 1 97.06 184 GLY A N 1
ATOM 1434 C CA . GLY A 1 184 ? 13.328 0.33 -17.203 1 97.06 184 GLY A CA 1
ATOM 1435 C C . GLY A 1 184 ? 14.109 0.829 -16 1 97.06 184 GLY A C 1
ATOM 1436 O O . GLY A 1 184 ? 15.188 0.319 -15.703 1 97.06 184 GLY A O 1
ATOM 1437 N N . ALA A 1 185 ? 13.547 1.759 -15.242 1 96.88 185 ALA A N 1
ATOM 1438 C CA . ALA A 1 185 ? 14.234 2.344 -14.094 1 96.88 185 ALA A CA 1
ATOM 1439 C C . ALA A 1 185 ? 14.539 1.283 -13.039 1 96.88 185 ALA A C 1
ATOM 1441 O O . ALA A 1 185 ? 15.594 1.326 -12.398 1 96.88 185 ALA A O 1
ATOM 1442 N N . GLN A 1 186 ? 13.641 0.338 -12.844 1 97.5 186 GLN A N 1
ATOM 1443 C CA . GLN A 1 186 ? 13.852 -0.665 -11.805 1 97.5 186 GLN A CA 1
ATOM 1444 C C . GLN A 1 186 ? 15.055 -1.548 -12.133 1 97.5 186 GLN A C 1
ATOM 1446 O O . GLN A 1 186 ? 15.93 -1.749 -11.289 1 97.5 186 GLN A O 1
ATOM 1451 N N . LEU A 1 187 ? 15.055 -2.061 -13.367 1 98.44 187 LEU A N 1
ATOM 1452 C CA . LEU A 1 187 ? 16.172 -2.914 -13.773 1 98.44 187 LEU A CA 1
ATOM 1453 C C . LEU A 1 187 ? 17.469 -2.129 -13.789 1 98.44 187 LEU A C 1
ATOM 1455 O O . LEU A 1 187 ? 18.516 -2.625 -13.336 1 98.44 187 LEU A O 1
ATOM 1459 N N . LYS A 1 188 ? 17.391 -0.949 -14.312 1 97.62 188 LYS A N 1
ATOM 1460 C CA . LYS A 1 188 ? 18.578 -0.09 -14.383 1 97.62 188 LYS A CA 1
ATOM 1461 C C . LYS A 1 188 ? 19.188 0.1 -13 1 97.62 188 LYS A C 1
ATOM 1463 O O . LYS A 1 188 ? 20.406 -0.062 -12.828 1 97.62 188 LYS A O 1
ATOM 1468 N N . GLU A 1 189 ? 18.406 0.422 -12.008 1 97 189 GLU A N 1
ATOM 1469 C CA . GLU A 1 189 ? 18.891 0.639 -10.648 1 97 189 GLU A CA 1
ATOM 1470 C C . GLU A 1 189 ? 19.438 -0.651 -10.039 1 97 189 GLU A C 1
ATOM 1472 O O . GLU A 1 189 ? 20.391 -0.623 -9.273 1 97 189 GLU A O 1
ATOM 1477 N N . THR A 1 190 ? 18.844 -1.77 -10.383 1 98.25 190 THR A N 1
ATOM 1478 C CA . THR A 1 190 ? 19.281 -3.061 -9.875 1 98.25 190 THR A CA 1
ATOM 1479 C C . THR A 1 190 ? 20.656 -3.428 -10.445 1 98.25 190 THR A C 1
ATOM 1481 O O . THR A 1 190 ? 21.547 -3.869 -9.711 1 98.25 190 THR A O 1
ATOM 1484 N N . LEU A 1 191 ? 20.844 -3.18 -11.742 1 98.25 191 LEU A N 1
ATOM 1485 C CA . LEU A 1 191 ? 22.062 -3.566 -12.422 1 98.25 191 LEU A CA 1
ATOM 1486 C C . LEU A 1 191 ? 23.25 -2.727 -11.945 1 98.25 191 LEU A C 1
ATOM 1488 O O . LEU A 1 191 ? 24.391 -3.15 -12.047 1 98.25 191 LEU A O 1
ATOM 1492 N N . LYS A 1 192 ? 22.969 -1.541 -11.336 1 96.75 192 LYS A N 1
ATOM 1493 C CA . LYS A 1 192 ? 24.031 -0.719 -10.75 1 96.75 192 LYS A CA 1
ATOM 1494 C C . LYS A 1 192 ? 24.609 -1.374 -9.5 1 96.75 192 LYS A C 1
ATOM 1496 O O . LYS A 1 192 ? 25.734 -1.087 -9.109 1 96.75 192 LYS A O 1
ATOM 1501 N N . LYS A 1 193 ? 23.875 -2.277 -8.945 1 96.81 193 LYS A N 1
ATOM 1502 C CA . LYS A 1 193 ? 24.234 -2.807 -7.633 1 96.81 193 LYS A CA 1
ATOM 1503 C C . LYS A 1 193 ? 24.922 -4.164 -7.758 1 96.81 193 LYS A C 1
ATOM 1505 O O . LYS A 1 193 ? 25.484 -4.668 -6.789 1 96.81 193 LYS A O 1
ATOM 1510 N N . VAL A 1 194 ? 24.844 -4.773 -8.953 1 98.38 194 VAL A N 1
ATOM 1511 C CA . VAL A 1 194 ? 25.312 -6.145 -9.062 1 98.38 194 VAL A CA 1
ATOM 1512 C C . VAL A 1 194 ? 26.5 -6.207 -10.039 1 98.38 194 VAL A C 1
ATOM 1514 O O . VAL A 1 194 ? 26.781 -5.238 -10.742 1 98.38 194 VAL A O 1
ATOM 1517 N N . HIS A 1 195 ? 27.266 -7.348 -10.016 1 98.38 195 HIS A N 1
ATOM 1518 C CA . HIS A 1 195 ? 28.406 -7.613 -10.898 1 98.38 195 HIS A CA 1
ATOM 1519 C C . HIS A 1 195 ? 28.109 -8.789 -11.828 1 98.38 195 HIS A C 1
ATOM 1521 O O . HIS A 1 195 ? 27.672 -9.844 -11.375 1 98.38 195 HIS A O 1
ATOM 1527 N N . PRO A 1 196 ? 28.328 -8.586 -13.102 1 98.06 196 PRO A N 1
ATOM 1528 C CA . PRO A 1 196 ? 27.984 -9.633 -14.062 1 98.06 196 PRO A CA 1
ATOM 1529 C C . PRO A 1 196 ? 28.641 -10.977 -13.75 1 98.06 196 PRO A C 1
ATOM 1531 O O . PRO A 1 196 ? 28.062 -12.031 -13.992 1 98.06 196 PRO A O 1
ATOM 1534 N N . GLU A 1 197 ? 29.859 -10.969 -13.102 1 98.31 197 GLU A N 1
ATOM 1535 C CA . GLU A 1 197 ? 30.656 -12.18 -12.875 1 98.31 197 GLU A CA 1
ATOM 1536 C C . GLU A 1 197 ? 30.078 -13.016 -11.734 1 98.31 197 GLU A C 1
ATOM 1538 O O . GLU A 1 197 ? 30.344 -14.211 -11.641 1 98.31 197 GLU A O 1
ATOM 1543 N N . THR A 1 198 ? 29.281 -12.352 -10.906 1 98.75 198 THR A N 1
ATOM 1544 C CA . THR A 1 198 ? 28.859 -13.031 -9.688 1 98.75 198 THR A CA 1
ATOM 1545 C C . THR A 1 198 ? 27.359 -12.914 -9.492 1 98.75 198 THR A C 1
ATOM 1547 O O . THR A 1 198 ? 26.859 -13 -8.367 1 98.75 198 THR A O 1
ATOM 1550 N N . THR A 1 199 ? 26.578 -12.672 -10.602 1 98.88 199 THR A N 1
ATOM 1551 C CA . THR A 1 199 ? 25.141 -12.5 -10.516 1 98.88 199 THR A CA 1
ATOM 1552 C C . THR A 1 199 ? 24.406 -13.672 -11.172 1 98.88 199 THR A C 1
ATOM 1554 O O . THR A 1 199 ? 24.766 -14.086 -12.281 1 98.88 199 THR A O 1
ATOM 1557 N N . LEU A 1 200 ? 23.469 -14.227 -10.484 1 98.94 200 LEU A N 1
ATOM 1558 C CA . LEU A 1 200 ? 22.562 -15.227 -11.023 1 98.94 200 LEU A CA 1
ATOM 1559 C C . LEU A 1 200 ? 21.172 -14.641 -11.25 1 98.94 200 LEU A C 1
ATOM 1561 O O . LEU A 1 200 ? 20.562 -14.102 -10.32 1 98.94 200 LEU A O 1
ATOM 1565 N N . PHE A 1 201 ? 20.688 -14.703 -12.508 1 98.94 201 PHE A N 1
ATOM 1566 C CA . PHE A 1 201 ? 19.344 -14.242 -12.859 1 98.94 201 PHE A CA 1
ATOM 1567 C C . PHE A 1 201 ? 18.359 -15.406 -12.859 1 98.94 201 PHE A C 1
ATOM 1569 O O . PHE A 1 201 ? 18.609 -16.438 -13.484 1 98.94 201 PHE A O 1
ATOM 1576 N N . VAL A 1 202 ? 17.281 -15.289 -12.133 1 98.88 202 VAL A N 1
ATOM 1577 C CA . VAL A 1 202 ? 16.188 -16.25 -12.141 1 98.88 202 VAL A CA 1
ATOM 1578 C C . VAL A 1 202 ? 15 -15.695 -12.906 1 98.88 202 VAL A C 1
ATOM 1580 O O . VAL A 1 202 ? 14.297 -14.812 -12.414 1 98.88 202 VAL A O 1
ATOM 1583 N N . VAL A 1 203 ? 14.734 -16.219 -14.109 1 98.75 203 VAL A N 1
ATOM 1584 C CA . VAL A 1 203 ? 13.641 -15.734 -14.945 1 98.75 203 VAL A CA 1
ATOM 1585 C C . VAL A 1 203 ? 12.391 -16.578 -14.695 1 98.75 203 VAL A C 1
ATOM 1587 O O . VAL A 1 203 ? 12.375 -17.766 -14.977 1 98.75 203 VAL A O 1
ATOM 1590 N N . GLU A 1 204 ? 11.375 -15.938 -14.188 1 97.94 204 GLU A N 1
ATOM 1591 C CA . GLU A 1 204 ? 10.164 -16.656 -13.805 1 97.94 204 GLU A CA 1
ATOM 1592 C C . GLU A 1 204 ? 8.992 -16.281 -14.703 1 97.94 204 GLU A C 1
ATOM 1594 O O . GLU A 1 204 ? 8.367 -15.234 -14.516 1 97.94 204 GLU A O 1
ATOM 1599 N N . SER A 1 205 ? 8.609 -17.141 -15.547 1 93.88 205 SER A N 1
ATOM 1600 C CA . SER A 1 205 ? 7.477 -17 -16.453 1 93.88 205 SER A CA 1
ATOM 1601 C C . SER A 1 205 ? 6.957 -18.359 -16.906 1 93.88 205 SER A C 1
ATOM 1603 O O . SER A 1 205 ? 7.691 -19.125 -17.531 1 93.88 205 SER A O 1
ATOM 1605 N N . LYS A 1 206 ? 5.707 -18.625 -16.641 1 89.62 206 LYS A N 1
ATOM 1606 C CA . LYS A 1 206 ? 5.113 -19.906 -16.953 1 89.62 206 LYS A CA 1
ATOM 1607 C C . LYS A 1 206 ? 5.234 -20.219 -18.438 1 89.62 206 LYS A C 1
ATOM 1609 O O . LYS A 1 206 ? 5.656 -21.312 -18.828 1 89.62 206 LYS A O 1
ATOM 1614 N N . THR A 1 207 ? 4.895 -19.25 -19.281 1 88.25 207 THR A N 1
ATOM 1615 C CA . THR A 1 207 ? 4.887 -19.453 -20.719 1 88.25 207 THR A CA 1
ATOM 1616 C C . THR A 1 207 ? 6.191 -18.969 -21.344 1 88.25 207 THR A C 1
ATOM 1618 O O . THR A 1 207 ? 6.473 -19.234 -22.516 1 88.25 207 THR A O 1
ATOM 1621 N N . PHE A 1 208 ? 7.004 -18.219 -20.547 1 94.25 208 PHE A N 1
ATOM 1622 C CA . PHE A 1 208 ? 8.242 -17.578 -20.984 1 94.25 208 PHE A CA 1
ATOM 1623 C C . PHE A 1 208 ? 7.98 -16.594 -22.125 1 94.25 208 PHE A C 1
ATOM 1625 O O . PHE A 1 208 ? 8.812 -16.438 -23.016 1 94.25 208 PHE A O 1
ATOM 1632 N N . THR A 1 209 ? 6.68 -16.031 -22.094 1 90 209 THR A N 1
ATOM 1633 C CA . THR A 1 209 ? 6.297 -15.055 -23.109 1 90 209 THR A CA 1
ATOM 1634 C C . THR A 1 209 ? 5.762 -13.781 -22.453 1 90 209 THR A C 1
ATOM 1636 O O . THR A 1 209 ? 5.488 -12.789 -23.125 1 90 209 THR A O 1
ATOM 1639 N N . THR A 1 210 ? 5.609 -13.82 -21.109 1 89.94 210 THR A N 1
ATOM 1640 C CA . THR A 1 210 ? 5.113 -12.641 -20.406 1 89.94 210 THR A CA 1
ATOM 1641 C C . THR A 1 210 ? 5.934 -11.406 -20.781 1 89.94 210 THR A C 1
ATOM 1643 O O . THR A 1 210 ? 7.141 -11.359 -20.547 1 89.94 210 THR A O 1
ATOM 1646 N N . GLN A 1 211 ? 5.293 -10.422 -21.25 1 93 211 GLN A N 1
ATOM 1647 C CA . GLN A 1 211 ? 5.957 -9.289 -21.875 1 93 211 GLN A CA 1
ATOM 1648 C C . GLN A 1 211 ? 6.891 -8.578 -20.906 1 93 211 GLN A C 1
ATOM 1650 O O . GLN A 1 211 ? 8.055 -8.328 -21.234 1 93 211 GLN A O 1
ATOM 1655 N N . GLU A 1 212 ? 6.379 -8.211 -19.688 1 94.88 212 GLU A N 1
ATOM 1656 C CA . GLU A 1 212 ? 7.184 -7.469 -18.719 1 94.88 212 GLU A CA 1
ATOM 1657 C C . GLU A 1 212 ? 8.414 -8.266 -18.297 1 94.88 212 GLU A C 1
ATOM 1659 O O . GLU A 1 212 ? 9.531 -7.742 -18.312 1 94.88 212 GLU A O 1
ATOM 1664 N N . THR A 1 213 ? 8.227 -9.531 -18.016 1 97.31 213 THR A N 1
ATOM 1665 C CA . THR A 1 213 ? 9.289 -10.406 -17.531 1 97.31 213 THR A CA 1
ATOM 1666 C C . THR A 1 213 ? 10.336 -10.625 -18.625 1 97.31 213 THR A C 1
ATOM 1668 O O . THR A 1 213 ? 11.539 -10.523 -18.375 1 97.31 213 THR A O 1
ATOM 1671 N N . LEU A 1 214 ? 9.875 -10.898 -19.844 1 97.44 214 LEU A N 1
ATOM 1672 C CA . LEU A 1 214 ? 10.812 -11.188 -20.922 1 97.44 214 LEU A CA 1
ATOM 1673 C C . LEU A 1 214 ? 11.594 -9.938 -21.312 1 97.44 214 LEU A C 1
ATOM 1675 O O . LEU A 1 214 ? 12.781 -10.023 -21.641 1 97.44 214 LEU A O 1
ATOM 1679 N N . THR A 1 215 ? 10.914 -8.781 -21.312 1 97.94 215 THR A N 1
ATOM 1680 C CA . THR A 1 215 ? 11.609 -7.531 -21.609 1 97.94 215 THR A CA 1
ATOM 1681 C C . THR A 1 215 ? 12.75 -7.301 -20.625 1 97.94 215 THR A C 1
ATOM 1683 O O . THR A 1 215 ? 13.875 -7.008 -21.016 1 97.94 215 THR A O 1
ATOM 1686 N N . ASN A 1 216 ? 12.461 -7.461 -19.344 1 98.62 216 ASN A N 1
ATOM 1687 C CA . ASN A 1 216 ? 13.492 -7.324 -18.312 1 98.62 216 ASN A CA 1
ATOM 1688 C C . ASN A 1 216 ? 14.594 -8.359 -18.484 1 98.62 216 ASN A C 1
ATOM 1690 O O . ASN A 1 216 ? 15.781 -8.031 -18.391 1 98.62 216 ASN A O 1
ATOM 1694 N N . ALA A 1 217 ? 14.203 -9.617 -18.766 1 98.69 217 ALA A N 1
ATOM 1695 C CA . ALA A 1 217 ? 15.164 -10.711 -18.906 1 98.69 217 ALA A CA 1
ATOM 1696 C C . ALA A 1 217 ? 16.094 -10.484 -20.094 1 98.69 217 ALA A C 1
ATOM 1698 O O . ALA A 1 217 ? 17.297 -10.703 -20 1 98.69 217 ALA A O 1
ATOM 1699 N N . LEU A 1 218 ? 15.539 -10.055 -21.203 1 98.44 218 LEU A N 1
ATOM 1700 C CA . LEU A 1 218 ? 16.344 -9.812 -22.406 1 98.44 218 LEU A CA 1
ATOM 1701 C C . LEU A 1 218 ? 17.281 -8.641 -22.203 1 98.44 218 LEU A C 1
ATOM 1703 O O . LEU A 1 218 ? 18.438 -8.688 -22.625 1 98.44 218 LEU A O 1
ATOM 1707 N N . THR A 1 219 ? 16.812 -7.59 -21.547 1 98.62 219 THR A N 1
ATOM 1708 C CA . THR A 1 219 ? 17.656 -6.445 -21.25 1 98.62 219 THR A CA 1
ATOM 1709 C C . THR A 1 219 ? 18.797 -6.848 -20.297 1 98.62 219 THR A C 1
ATOM 1711 O O . THR A 1 219 ? 19.938 -6.445 -20.484 1 98.62 219 THR A O 1
ATOM 1714 N N . ALA A 1 220 ? 18.484 -7.656 -19.297 1 98.75 220 ALA A N 1
ATOM 1715 C CA . ALA A 1 220 ? 19.5 -8.164 -18.391 1 98.75 220 ALA A CA 1
ATOM 1716 C C . ALA A 1 220 ? 20.516 -9.031 -19.125 1 98.75 220 ALA A C 1
ATOM 1718 O O . ALA A 1 220 ? 21.719 -8.938 -18.875 1 98.75 220 ALA A O 1
ATOM 1719 N N . ARG A 1 221 ? 20.031 -9.875 -20.031 1 98.69 221 ARG A N 1
ATOM 1720 C CA . ARG A 1 221 ? 20.891 -10.734 -20.828 1 98.69 221 ARG A CA 1
ATOM 1721 C C . ARG A 1 221 ? 21.859 -9.914 -21.672 1 98.69 221 ARG A C 1
ATOM 1723 O O . ARG A 1 221 ? 23.047 -10.219 -21.75 1 98.69 221 ARG A O 1
ATOM 1730 N N . GLU A 1 222 ? 21.312 -8.867 -22.312 1 98.38 222 GLU A N 1
ATOM 1731 C CA . GLU A 1 222 ? 22.141 -7.984 -23.125 1 98.38 222 GLU A CA 1
ATOM 1732 C C . GLU A 1 222 ? 23.219 -7.301 -22.281 1 98.38 222 GLU A C 1
ATOM 1734 O O . GLU A 1 222 ? 24.375 -7.23 -22.688 1 98.38 222 GLU A O 1
ATOM 1739 N N . TRP A 1 223 ? 22.812 -6.781 -21.156 1 98.56 223 TRP A N 1
ATOM 1740 C CA . TRP A 1 223 ? 23.75 -6.176 -20.219 1 98.56 223 TRP A CA 1
ATOM 1741 C C . TRP A 1 223 ? 24.844 -7.168 -19.812 1 98.56 223 TRP A C 1
ATOM 1743 O O . TRP A 1 223 ? 26.031 -6.844 -19.844 1 98.56 223 TRP A O 1
ATOM 1753 N N . PHE A 1 224 ? 24.5 -8.383 -19.516 1 98.62 224 PHE A N 1
ATOM 1754 C CA . PHE A 1 224 ? 25.406 -9.43 -19.078 1 98.62 224 PHE A CA 1
ATOM 1755 C C . PHE A 1 224 ? 26.391 -9.789 -20.203 1 98.62 224 PHE A C 1
ATOM 1757 O O . PHE A 1 224 ? 27.594 -9.852 -19.969 1 98.62 224 PHE A O 1
ATOM 1764 N N . LEU A 1 225 ? 25.859 -9.984 -21.375 1 98.38 225 LEU A N 1
ATOM 1765 C CA . LEU A 1 225 ? 26.688 -10.43 -22.5 1 98.38 225 LEU A CA 1
ATOM 1766 C C . LEU A 1 225 ? 27.641 -9.328 -22.938 1 98.38 225 LEU A C 1
ATOM 1768 O O . LEU A 1 225 ? 28.719 -9.617 -23.469 1 98.38 225 LEU A O 1
ATOM 1772 N N . SER A 1 226 ? 27.234 -8.07 -22.672 1 98.12 226 SER A N 1
ATOM 1773 C CA . SER A 1 226 ? 28.156 -6.977 -22.984 1 98.12 226 SER A CA 1
ATOM 1774 C C . SER A 1 226 ? 29.406 -7.031 -22.109 1 98.12 226 SER A C 1
ATOM 1776 O O . SER A 1 226 ? 30.453 -6.492 -22.469 1 98.12 226 SER A O 1
ATOM 1778 N N . HIS A 1 227 ? 29.359 -7.762 -21.047 1 97.5 227 HIS A N 1
ATOM 1779 C CA . HIS A 1 227 ? 30.5 -7.906 -20.141 1 97.5 227 HIS A CA 1
ATOM 1780 C C . HIS A 1 227 ? 31.172 -9.258 -20.328 1 97.5 227 HIS A C 1
ATOM 1782 O O . HIS A 1 227 ? 32.406 -9.336 -20.438 1 97.5 227 HIS A O 1
ATOM 1788 N N . ALA A 1 228 ? 30.312 -10.273 -20.391 1 97.56 228 ALA A N 1
ATOM 1789 C CA . ALA A 1 228 ? 30.844 -11.625 -20.5 1 97.56 228 ALA A CA 1
ATOM 1790 C C . ALA A 1 228 ? 31.453 -11.875 -21.875 1 97.56 228 ALA A C 1
ATOM 1792 O O . ALA A 1 228 ? 32.406 -12.625 -22.016 1 97.56 228 ALA A O 1
ATOM 1793 N N . ARG A 1 229 ? 30.875 -11.43 -22.984 1 95.12 229 ARG A N 1
ATOM 1794 C CA . ARG A 1 229 ? 31.297 -11.547 -24.375 1 95.12 229 ARG A CA 1
ATOM 1795 C C . ARG A 1 229 ? 31.391 -13.008 -24.797 1 95.12 229 ARG A C 1
ATOM 1797 O O . ARG A 1 229 ? 32.281 -13.383 -25.562 1 95.12 229 ARG A O 1
ATOM 1804 N N . ASP A 1 230 ? 30.609 -13.812 -24.203 1 96.19 230 ASP A N 1
ATOM 1805 C CA . ASP A 1 230 ? 30.484 -15.242 -24.484 1 96.19 230 ASP A CA 1
ATOM 1806 C C . ASP A 1 230 ? 29.047 -15.727 -24.266 1 96.19 230 ASP A C 1
ATOM 1808 O O . ASP A 1 230 ? 28.562 -15.773 -23.141 1 96.19 230 ASP A O 1
ATOM 1812 N N . GLU A 1 231 ? 28.422 -16.188 -25.312 1 96.69 231 GLU A N 1
ATOM 1813 C CA . GLU A 1 231 ? 27.031 -16.641 -25.266 1 96.69 231 GLU A CA 1
ATOM 1814 C C . GLU A 1 231 ? 26.891 -17.859 -24.328 1 96.69 231 GLU A C 1
ATOM 1816 O O . GLU A 1 231 ? 25.844 -18.031 -23.703 1 96.69 231 GLU A O 1
ATOM 1821 N N . GLY A 1 232 ? 27.875 -18.625 -24.281 1 96.12 232 GLY A N 1
ATOM 1822 C CA . GLY A 1 232 ? 27.844 -19.812 -23.438 1 96.12 232 GLY A CA 1
ATOM 1823 C C . GLY A 1 232 ? 27.797 -19.5 -21.953 1 96.12 232 GLY A C 1
ATOM 1824 O O . GLY A 1 232 ? 27.391 -20.344 -21.156 1 96.12 232 GLY A O 1
ATOM 1825 N N . ALA A 1 233 ? 28.156 -18.281 -21.594 1 97.88 233 ALA A N 1
ATOM 1826 C CA . ALA A 1 233 ? 28.156 -17.859 -20.203 1 97.88 233 ALA A CA 1
ATOM 1827 C C . ALA A 1 233 ? 26.734 -17.734 -19.656 1 97.88 233 ALA A C 1
ATOM 1829 O O . ALA A 1 233 ? 26.516 -17.766 -18.453 1 97.88 233 ALA A O 1
ATOM 1830 N N . VAL A 1 234 ? 25.766 -17.594 -20.516 1 98.25 234 VAL A N 1
ATOM 1831 C CA . VAL A 1 234 ? 24.375 -17.453 -20.125 1 98.25 234 VAL A CA 1
ATOM 1832 C C . VAL A 1 234 ? 23.938 -18.656 -19.281 1 98.25 234 VAL A C 1
ATOM 1834 O O . VAL A 1 234 ? 23.219 -18.516 -18.297 1 98.25 234 VAL A O 1
ATOM 1837 N N . ALA A 1 235 ? 24.406 -19.812 -19.625 1 97.56 235 ALA A N 1
ATOM 1838 C CA . ALA A 1 235 ? 24.031 -21.062 -18.953 1 97.56 235 ALA A CA 1
ATOM 1839 C C . ALA A 1 235 ? 24.5 -21.078 -17.5 1 97.56 235 ALA A C 1
ATOM 1841 O O . ALA A 1 235 ? 23.922 -21.797 -16.672 1 97.56 235 ALA A O 1
ATOM 1842 N N . LYS A 1 236 ? 25.453 -20.25 -17.172 1 97.88 236 LYS A N 1
ATOM 1843 C CA . LYS A 1 236 ? 26 -20.219 -15.82 1 97.88 236 LYS A CA 1
ATOM 1844 C C . LYS A 1 236 ? 25.328 -19.141 -14.977 1 97.88 236 LYS A C 1
ATOM 1846 O O . LYS A 1 236 ? 25.438 -19.141 -13.75 1 97.88 236 LYS A O 1
ATOM 1851 N N . HIS A 1 237 ? 24.641 -18.203 -15.672 1 98.75 237 HIS A N 1
ATOM 1852 C CA . HIS A 1 237 ? 24.203 -17.016 -14.945 1 98.75 237 HIS A CA 1
ATOM 1853 C C . HIS A 1 237 ? 22.703 -16.797 -15.086 1 98.75 237 HIS A C 1
ATOM 1855 O O . HIS A 1 237 ? 22.156 -15.883 -14.484 1 98.75 237 HIS A O 1
ATOM 1861 N N . PHE A 1 238 ? 22.031 -17.594 -15.875 1 98.81 238 PHE A N 1
ATOM 1862 C CA . PHE A 1 238 ? 20.594 -17.516 -16.031 1 98.81 238 PHE A CA 1
ATOM 1863 C C . PHE A 1 238 ? 19.953 -18.875 -15.828 1 98.81 238 PHE A C 1
ATOM 1865 O O . PHE A 1 238 ? 20.406 -19.875 -16.375 1 98.81 238 PHE A O 1
ATOM 1872 N N . VAL A 1 239 ? 18.953 -18.953 -15 1 98.75 239 VAL A N 1
ATOM 1873 C CA . VAL A 1 239 ? 18.109 -20.125 -14.844 1 98.75 239 VAL A CA 1
ATOM 1874 C C . VAL A 1 239 ? 16.641 -19.734 -15.039 1 98.75 239 VAL A C 1
ATOM 1876 O O . VAL A 1 239 ? 16.312 -18.547 -15.055 1 98.75 239 VAL A O 1
ATOM 1879 N N . ALA A 1 240 ? 15.75 -20.719 -15.242 1 98.44 240 ALA A N 1
ATOM 1880 C CA . ALA A 1 240 ? 14.367 -20.406 -15.578 1 98.44 240 ALA A CA 1
ATOM 1881 C C . ALA A 1 240 ? 13.398 -21.234 -14.758 1 98.44 240 ALA A C 1
ATOM 1883 O O . ALA A 1 240 ? 13.656 -22.406 -14.477 1 98.44 240 ALA A O 1
ATOM 1884 N N . VAL A 1 241 ? 12.391 -20.625 -14.273 1 98.12 241 VAL A N 1
ATOM 1885 C CA . VAL A 1 241 ? 11.188 -21.297 -13.797 1 98.12 241 VAL A CA 1
ATOM 1886 C C . VAL A 1 241 ? 10.07 -21.156 -14.828 1 98.12 241 VAL A C 1
ATOM 1888 O O . VAL A 1 241 ? 9.531 -20.062 -15.016 1 98.12 241 VAL A O 1
ATOM 1891 N N . SER A 1 242 ? 9.789 -22.172 -15.547 1 96 242 SER A N 1
ATOM 1892 C CA . SER A 1 242 ? 8.891 -22.125 -16.703 1 96 242 SER A CA 1
ATOM 1893 C C . SER A 1 242 ? 8.406 -23.516 -17.078 1 96 242 SER A C 1
ATOM 1895 O O . SER A 1 242 ? 8.883 -24.516 -16.547 1 96 242 SER A O 1
ATOM 1897 N N . THR A 1 243 ? 7.461 -23.531 -17.906 1 91.75 243 THR A N 1
ATOM 1898 C CA . THR A 1 243 ? 6.992 -24.797 -18.484 1 91.75 243 THR A CA 1
ATOM 1899 C C . THR A 1 243 ? 7.363 -24.891 -19.953 1 91.75 243 THR A C 1
ATOM 1901 O O . THR A 1 243 ? 7.047 -25.875 -20.625 1 91.75 243 THR A O 1
ATOM 1904 N N . ASN A 1 244 ? 8.047 -23.875 -20.469 1 95.5 244 ASN A N 1
ATOM 1905 C CA . ASN A 1 244 ? 8.375 -23.797 -21.891 1 95.5 244 ASN A CA 1
ATOM 1906 C C . ASN A 1 244 ? 9.852 -24.062 -22.141 1 95.5 244 ASN A C 1
ATOM 1908 O O . ASN A 1 244 ? 10.625 -23.125 -22.375 1 95.5 244 ASN A O 1
ATOM 1912 N N . GLN A 1 245 ? 10.172 -25.328 -22.344 1 96.31 245 GLN A N 1
ATOM 1913 C CA . GLN A 1 245 ? 11.57 -25.734 -22.469 1 96.31 245 GLN A CA 1
ATOM 1914 C C . GLN A 1 245 ? 12.188 -25.156 -23.75 1 96.31 245 GLN A C 1
ATOM 1916 O O . GLN A 1 245 ? 13.352 -24.734 -23.734 1 96.31 245 GLN A O 1
ATOM 1921 N N . LYS A 1 246 ? 11.445 -25.141 -24.797 1 97.25 246 LYS A N 1
ATOM 1922 C CA . LYS A 1 246 ? 11.961 -24.656 -26.078 1 97.25 246 LYS A CA 1
ATOM 1923 C C . LYS A 1 246 ? 12.375 -23.188 -25.969 1 97.25 246 LYS A C 1
ATOM 1925 O O . LYS A 1 246 ? 13.492 -22.828 -26.344 1 97.25 246 LYS A O 1
ATOM 1930 N N . ALA A 1 247 ? 11.453 -22.375 -25.453 1 97.06 247 ALA A N 1
ATOM 1931 C CA . ALA A 1 247 ? 11.734 -20.938 -25.328 1 97.06 247 ALA A CA 1
ATOM 1932 C C . ALA A 1 247 ? 12.898 -20.688 -24.375 1 97.06 247 ALA A C 1
ATOM 1934 O O . ALA A 1 247 ? 13.711 -19.781 -24.594 1 97.06 247 ALA A O 1
ATOM 1935 N N . VAL A 1 248 ? 13.039 -21.453 -23.359 1 97.69 248 VAL A N 1
ATOM 1936 C CA . VAL A 1 248 ? 14.109 -21.344 -22.375 1 97.69 248 VAL A CA 1
ATOM 1937 C C . VAL A 1 248 ? 15.453 -21.656 -23.031 1 97.69 248 VAL A C 1
ATOM 1939 O O . VAL A 1 248 ? 16.422 -20.922 -22.844 1 97.69 248 VAL A O 1
ATOM 1942 N N . ALA A 1 249 ? 15.453 -22.734 -23.828 1 97.56 249 ALA A N 1
ATOM 1943 C CA . ALA A 1 249 ? 16.672 -23.125 -24.531 1 97.56 249 ALA A CA 1
ATOM 1944 C C . ALA A 1 249 ? 17.078 -22.062 -25.547 1 97.56 249 ALA A C 1
ATOM 1946 O O . ALA A 1 249 ? 18.266 -21.766 -25.688 1 97.56 249 ALA A O 1
ATOM 1947 N N . GLU A 1 250 ? 16.078 -21.516 -26.234 1 97.19 250 GLU A N 1
ATOM 1948 C CA . GLU A 1 250 ? 16.328 -20.484 -27.219 1 97.19 250 GLU A CA 1
ATOM 1949 C C . GLU A 1 250 ? 16.922 -19.234 -26.578 1 97.19 250 GLU A C 1
ATOM 1951 O O . GLU A 1 250 ? 17.719 -18.531 -27.172 1 97.19 250 GLU A O 1
ATOM 1956 N N . PHE A 1 251 ? 16.562 -19 -25.375 1 97.62 251 PHE A N 1
ATOM 1957 C CA . PHE A 1 251 ? 17.078 -17.875 -24.609 1 97.62 251 PHE A CA 1
ATOM 1958 C C . PHE A 1 251 ? 18.547 -18.078 -24.266 1 97.62 251 PHE A C 1
ATOM 1960 O O . PHE A 1 251 ? 19.297 -17.125 -24.078 1 97.62 251 PHE A O 1
ATOM 1967 N N . GLY A 1 252 ? 19.016 -19.297 -24.25 1 97.75 252 GLY A N 1
ATOM 1968 C CA . GLY A 1 252 ? 20.391 -19.625 -23.922 1 97.75 252 GLY A CA 1
ATOM 1969 C C . GLY A 1 252 ? 20.547 -20.281 -22.547 1 97.75 252 GLY A C 1
ATOM 1970 O O . GLY A 1 252 ? 21.656 -20.594 -22.141 1 97.75 252 GLY A O 1
ATOM 1971 N N . ILE A 1 253 ? 19.438 -20.5 -21.875 1 98.12 253 ILE A N 1
ATOM 1972 C CA . ILE A 1 253 ? 19.469 -21.156 -20.578 1 98.12 253 ILE A CA 1
ATOM 1973 C C . ILE A 1 253 ? 19.578 -22.656 -20.75 1 98.12 253 ILE A C 1
ATOM 1975 O O . ILE A 1 253 ? 18.922 -23.234 -21.625 1 98.12 253 ILE A O 1
ATOM 1979 N N . ASP A 1 254 ? 20.484 -23.266 -20.047 1 97.38 254 ASP A N 1
ATOM 1980 C CA . ASP A 1 254 ? 20.578 -24.719 -20.047 1 97.38 254 ASP A CA 1
ATOM 1981 C C . ASP A 1 254 ? 19.281 -25.359 -19.562 1 97.38 254 ASP A C 1
ATOM 1983 O O . ASP A 1 254 ? 18.875 -25.125 -18.422 1 97.38 254 ASP A O 1
ATOM 1987 N N . PRO A 1 255 ? 18.641 -26.172 -20.312 1 96.62 255 PRO A N 1
ATOM 1988 C CA . PRO A 1 255 ? 17.391 -26.797 -19.891 1 96.62 255 PRO A CA 1
ATOM 1989 C C . PRO A 1 255 ? 17.516 -27.578 -18.578 1 96.62 255 PRO A C 1
ATOM 1991 O O . PRO A 1 255 ? 16.531 -27.766 -17.875 1 96.62 255 PRO A O 1
ATOM 1994 N N . ALA A 1 256 ? 18.688 -27.953 -18.219 1 95.88 256 ALA A N 1
ATOM 1995 C CA . ALA A 1 256 ? 18.922 -28.625 -16.953 1 95.88 256 ALA A CA 1
ATOM 1996 C C . ALA A 1 256 ? 18.688 -27.688 -15.773 1 95.88 256 ALA A C 1
ATOM 1998 O O . ALA A 1 256 ? 18.484 -28.125 -14.641 1 95.88 256 ALA A O 1
ATOM 1999 N N . ASN A 1 257 ? 18.75 -26.422 -16.078 1 96.69 257 ASN A N 1
ATOM 2000 C CA . ASN A 1 257 ? 18.531 -25.406 -15.047 1 96.69 257 ASN A CA 1
ATOM 2001 C C . ASN A 1 257 ? 17.172 -24.734 -15.203 1 96.69 257 ASN A C 1
ATOM 2003 O O . ASN A 1 257 ? 17.031 -23.547 -14.93 1 96.69 257 ASN A O 1
ATOM 2007 N N . MET A 1 258 ? 16.297 -25.422 -15.859 1 97.94 258 MET A N 1
ATOM 2008 C CA . MET A 1 258 ? 14.891 -25.047 -15.898 1 97.94 258 MET A CA 1
ATOM 2009 C C . MET A 1 258 ? 14.094 -25.844 -14.875 1 97.94 258 MET A C 1
ATOM 2011 O O . MET A 1 258 ? 14.219 -27.078 -14.797 1 97.94 258 MET A O 1
ATOM 2015 N N . PHE A 1 259 ? 13.32 -25.203 -14.078 1 98.25 259 PHE A N 1
ATOM 2016 C CA . PHE A 1 259 ? 12.492 -25.812 -13.047 1 98.25 259 PHE A CA 1
ATOM 2017 C C . PHE A 1 259 ? 11.008 -25.672 -13.383 1 98.25 259 PHE A C 1
ATOM 2019 O O . PHE A 1 259 ? 10.508 -24.547 -13.508 1 98.25 259 PHE A O 1
ATOM 2026 N N . GLU A 1 260 ? 10.375 -26.719 -13.516 1 94.62 260 GLU A N 1
ATOM 2027 C CA . GLU A 1 260 ? 9.008 -26.688 -14.023 1 94.62 260 GLU A CA 1
ATOM 2028 C C . GLU A 1 260 ? 7.992 -26.609 -12.883 1 94.62 260 GLU A C 1
ATOM 2030 O O . GLU A 1 260 ? 8.336 -26.859 -11.727 1 94.62 260 GLU A O 1
ATOM 2035 N N . PHE A 1 261 ? 6.844 -26.188 -13.219 1 91.75 261 PHE A N 1
ATOM 2036 C CA . PHE A 1 261 ? 5.656 -26.266 -12.383 1 91.75 261 PHE A CA 1
ATOM 2037 C C . PHE A 1 261 ? 4.406 -26.469 -13.227 1 91.75 261 PHE A C 1
ATOM 2039 O O . PHE A 1 261 ? 4.5 -26.688 -14.438 1 91.75 261 PHE A O 1
ATOM 2046 N N . TRP A 1 262 ? 3.256 -26.594 -12.578 1 92.44 262 TRP A N 1
ATOM 2047 C CA . TRP A 1 262 ? 2.102 -27.125 -13.289 1 92.44 262 TRP A CA 1
ATOM 2048 C C . TRP A 1 262 ? 0.983 -26.094 -13.375 1 92.44 262 TRP A C 1
ATOM 2050 O O . TRP A 1 262 ? 0.962 -25.125 -12.609 1 92.44 262 TRP A O 1
ATOM 2060 N N . ASN A 1 263 ? 0.074 -26.328 -14.273 1 91.5 263 ASN A N 1
ATOM 2061 C CA . ASN A 1 263 ? -0.984 -25.375 -14.555 1 91.5 263 ASN A CA 1
ATOM 2062 C C . ASN A 1 263 ? -2.059 -25.375 -13.469 1 91.5 263 ASN A C 1
ATOM 2064 O O . ASN A 1 263 ? -2.898 -24.484 -13.414 1 91.5 263 ASN A O 1
ATOM 2068 N N . TRP A 1 264 ? -1.999 -26.391 -12.547 1 94.25 264 TRP A N 1
ATOM 2069 C CA . TRP A 1 264 ? -2.959 -26.406 -11.453 1 94.25 264 TRP A CA 1
ATOM 2070 C C . TRP A 1 264 ? -2.475 -25.547 -10.289 1 94.25 264 TRP A C 1
ATOM 2072 O O . TRP A 1 264 ? -3.092 -25.516 -9.227 1 94.25 264 TRP A O 1
ATOM 2082 N N . VAL A 1 265 ? -1.385 -24.812 -10.5 1 93.31 265 VAL A N 1
ATOM 2083 C CA . VAL A 1 265 ? -0.902 -23.828 -9.539 1 93.31 265 VAL A CA 1
ATOM 2084 C C . VAL A 1 265 ? -1.174 -22.422 -10.07 1 93.31 265 VAL A C 1
ATOM 2086 O O . VAL A 1 265 ? -0.6 -22 -11.078 1 93.31 265 VAL A O 1
ATOM 2089 N N . GLY A 1 266 ? -2.041 -21.688 -9.406 1 92.94 266 GLY A N 1
ATOM 2090 C CA . GLY A 1 266 ? -2.266 -20.297 -9.766 1 92.94 266 GLY A CA 1
ATOM 2091 C C . GLY A 1 266 ? -1.121 -19.391 -9.359 1 92.94 266 GLY A C 1
ATOM 2092 O O . GLY A 1 266 ? -0.484 -19.609 -8.328 1 92.94 266 GLY A O 1
ATOM 2093 N N . GLY A 1 267 ? -0.89 -18.344 -10.102 1 93.69 267 GLY A N 1
ATOM 2094 C CA . GLY A 1 267 ? 0.226 -17.438 -9.891 1 93.69 267 GLY A CA 1
ATOM 2095 C C . GLY A 1 267 ? 0.291 -16.891 -8.477 1 93.69 267 GLY A C 1
ATOM 2096 O O . GLY A 1 267 ? 1.335 -16.953 -7.824 1 93.69 267 GLY A O 1
ATOM 2097 N N . ARG A 1 268 ? -0.814 -16.391 -7.949 1 97.12 268 ARG A N 1
ATOM 2098 C CA . ARG A 1 268 ? -0.805 -15.75 -6.637 1 97.12 268 ARG A CA 1
ATOM 2099 C C . ARG A 1 268 ? -0.703 -16.797 -5.523 1 97.12 268 ARG A C 1
ATOM 2101 O O . ARG A 1 268 ? -0.548 -16.438 -4.352 1 97.12 268 ARG A O 1
ATOM 2108 N N . TYR A 1 269 ? -0.72 -18.109 -5.836 1 97.75 269 TYR A N 1
ATOM 2109 C CA . TYR A 1 269 ? -0.562 -19.203 -4.891 1 97.75 269 TYR A CA 1
ATOM 2110 C C . TYR A 1 269 ? 0.722 -19.984 -5.164 1 97.75 269 TYR A C 1
ATOM 2112 O O . TYR A 1 269 ? 0.911 -21.078 -4.648 1 97.75 269 TYR A O 1
ATOM 2120 N N . SER A 1 270 ? 1.668 -19.422 -5.918 1 97.44 270 SER A N 1
ATOM 2121 C CA . SER A 1 270 ? 2.684 -20.266 -6.551 1 97.44 270 SER A CA 1
ATOM 2122 C C . SER A 1 270 ? 3.992 -20.234 -5.766 1 97.44 270 SER A C 1
ATOM 2124 O O . SER A 1 270 ? 4.957 -20.906 -6.133 1 97.44 270 SER A O 1
ATOM 2126 N N . LEU A 1 271 ? 4.113 -19.469 -4.672 1 98.31 271 LEU A N 1
ATOM 2127 C CA . LEU A 1 271 ? 5.391 -19.328 -3.98 1 98.31 271 LEU A CA 1
ATOM 2128 C C . LEU A 1 271 ? 5.887 -20.672 -3.459 1 98.31 271 LEU A C 1
ATOM 2130 O O . LEU A 1 271 ? 7.074 -20.828 -3.182 1 98.31 271 LEU A O 1
ATOM 2134 N N . TRP A 1 272 ? 4.926 -21.688 -3.369 1 98.31 272 TRP A N 1
ATOM 2135 C CA . TRP A 1 272 ? 5.238 -23.016 -2.859 1 98.31 272 TRP A CA 1
ATOM 2136 C C . TRP A 1 272 ? 5.883 -23.875 -3.941 1 98.31 272 TRP A C 1
ATOM 2138 O O . TRP A 1 272 ? 6.465 -24.922 -3.646 1 98.31 272 TRP A O 1
ATOM 2148 N N . SER A 1 273 ? 5.73 -23.516 -5.211 1 97.69 273 SER A N 1
ATOM 2149 C CA . SER A 1 273 ? 6.227 -24.266 -6.363 1 97.69 273 SER A CA 1
ATOM 2150 C C . SER A 1 273 ? 7.652 -23.859 -6.711 1 97.69 273 SER A C 1
ATOM 2152 O O . SER A 1 273 ? 8.344 -23.234 -5.898 1 97.69 273 SER A O 1
ATOM 2154 N N . ALA A 1 274 ? 8.086 -24.203 -7.914 1 98.12 274 ALA A N 1
ATOM 2155 C CA . ALA A 1 274 ? 9.398 -23.812 -8.406 1 98.12 274 ALA A CA 1
ATOM 2156 C C . ALA A 1 274 ? 9.555 -22.297 -8.375 1 98.12 274 ALA A C 1
ATOM 2158 O O . ALA A 1 274 ? 10.672 -21.781 -8.328 1 98.12 274 ALA A O 1
ATOM 2159 N N . ILE A 1 275 ? 8.43 -21.578 -8.336 1 98.19 275 ILE A N 1
ATOM 2160 C CA . ILE A 1 275 ? 8.453 -20.125 -8.211 1 98.19 275 ILE A CA 1
ATOM 2161 C C . ILE A 1 275 ? 9.172 -19.734 -6.922 1 98.19 275 ILE A C 1
ATOM 2163 O O . ILE A 1 275 ? 9.703 -18.625 -6.82 1 98.19 275 ILE A O 1
ATOM 2167 N N . GLY A 1 276 ? 9.242 -20.609 -5.926 1 98.5 276 GLY A N 1
ATOM 2168 C CA . GLY A 1 276 ? 9.914 -20.375 -4.66 1 98.5 276 GLY A CA 1
ATOM 2169 C C . GLY A 1 276 ? 11.414 -20.594 -4.738 1 98.5 276 GLY A C 1
ATOM 2170 O O . GLY A 1 276 ? 12.109 -20.531 -3.723 1 98.5 276 GLY A O 1
ATOM 2171 N N . LEU A 1 277 ? 11.984 -20.812 -5.934 1 98.81 277 LEU A N 1
ATOM 2172 C CA . LEU A 1 277 ? 13.414 -21.062 -6.09 1 98.81 277 LEU A CA 1
ATOM 2173 C C . LEU A 1 277 ? 14.234 -19.938 -5.449 1 98.81 277 LEU A C 1
ATOM 2175 O O . LEU A 1 277 ? 15.18 -20.203 -4.711 1 98.81 277 LEU A O 1
ATOM 2179 N N . PRO A 1 278 ? 13.891 -18.625 -5.652 1 98.81 278 PRO A N 1
ATOM 2180 C CA . PRO A 1 278 ? 14.656 -17.578 -4.977 1 98.81 278 PRO A CA 1
ATOM 2181 C C . PRO A 1 278 ? 14.617 -17.703 -3.455 1 98.81 278 PRO A C 1
ATOM 2183 O O . PRO A 1 278 ? 15.594 -17.359 -2.779 1 98.81 278 PRO A O 1
ATOM 2186 N N . ILE A 1 279 ? 13.492 -18.203 -2.904 1 98.94 279 ILE A N 1
ATOM 2187 C CA . ILE A 1 279 ? 13.367 -18.406 -1.467 1 98.94 279 ILE A CA 1
ATOM 2188 C C . ILE A 1 279 ? 14.359 -19.469 -1.011 1 98.94 279 ILE A C 1
ATOM 2190 O O . ILE A 1 279 ? 15.109 -19.266 -0.05 1 98.94 279 ILE A O 1
ATOM 2194 N N . MET A 1 280 ? 14.375 -20.562 -1.719 1 98.88 280 MET A N 1
ATOM 2195 C CA . MET A 1 280 ? 15.25 -21.672 -1.34 1 98.88 280 MET A CA 1
ATOM 2196 C C . MET A 1 280 ? 16.719 -21.281 -1.512 1 98.88 280 MET A C 1
ATOM 2198 O O . MET A 1 280 ? 17.562 -21.672 -0.718 1 98.88 280 MET A O 1
ATOM 2202 N N . LEU A 1 281 ? 17.031 -20.562 -2.604 1 98.88 281 LEU A N 1
ATOM 2203 C CA . LEU A 1 281 ? 18.391 -20.047 -2.791 1 98.88 281 LEU A CA 1
ATOM 2204 C C . LEU A 1 281 ? 18.828 -19.203 -1.602 1 98.88 281 LEU A C 1
ATOM 2206 O O . LEU A 1 281 ? 19.938 -19.359 -1.096 1 98.88 281 LEU A O 1
ATOM 2210 N N . TYR A 1 282 ? 17.953 -18.359 -1.146 1 98.88 282 TYR A N 1
ATOM 2211 C CA . TYR A 1 282 ? 18.297 -17.391 -0.104 1 98.88 282 TYR A CA 1
ATOM 2212 C C . TYR A 1 282 ? 18.312 -18.047 1.269 1 98.88 282 TYR A C 1
ATOM 2214 O O . TYR A 1 282 ? 19.266 -17.891 2.031 1 98.88 282 TYR A O 1
ATOM 2222 N N . LEU A 1 283 ? 17.297 -18.906 1.591 1 98.75 283 LEU A N 1
ATOM 2223 C CA . LEU A 1 283 ? 17.062 -19.391 2.945 1 98.75 283 LEU A CA 1
ATOM 2224 C C . LEU A 1 283 ? 17.656 -20.781 3.133 1 98.75 283 LEU A C 1
ATOM 2226 O O . LEU A 1 283 ? 17.875 -21.219 4.266 1 98.75 283 LEU A O 1
ATOM 2230 N N . GLY A 1 284 ? 17.844 -21.531 2.055 1 98.75 284 GLY A N 1
ATOM 2231 C CA . GLY A 1 284 ? 18.266 -22.922 2.119 1 98.75 284 GLY A CA 1
ATOM 2232 C C . GLY A 1 284 ? 17.125 -23.906 2.168 1 98.75 284 GLY A C 1
ATOM 2233 O O . GLY A 1 284 ? 15.992 -23.547 2.502 1 98.75 284 GLY A O 1
ATOM 2234 N N . GLU A 1 285 ? 17.438 -25.109 1.799 1 98.38 285 GLU A N 1
ATOM 2235 C CA . GLU A 1 285 ? 16.438 -26.172 1.692 1 98.38 285 GLU A CA 1
ATOM 2236 C C . GLU A 1 285 ? 15.758 -26.422 3.033 1 98.38 285 GLU A C 1
ATOM 2238 O O . GLU A 1 285 ? 14.547 -26.641 3.086 1 98.38 285 GLU A O 1
ATOM 2243 N N . GLU A 1 286 ? 16.484 -26.375 4.059 1 98.38 286 GLU A N 1
ATOM 2244 C CA . GLU A 1 286 ? 15.945 -26.672 5.379 1 98.38 286 GLU A CA 1
ATOM 2245 C C . GLU A 1 286 ? 14.867 -25.656 5.766 1 98.38 286 GLU A C 1
ATOM 2247 O O . GLU A 1 286 ? 13.781 -26.031 6.203 1 98.38 286 GLU A O 1
ATOM 2252 N N . ASN A 1 287 ? 15.227 -24.375 5.641 1 98.81 287 ASN A N 1
ATOM 2253 C CA . ASN A 1 287 ? 14.266 -23.328 5.988 1 98.81 287 ASN A CA 1
ATOM 2254 C C . ASN A 1 287 ? 13.07 -23.328 5.039 1 98.81 287 ASN A C 1
ATOM 2256 O O . ASN A 1 287 ? 11.945 -23.047 5.449 1 98.81 287 ASN A O 1
ATOM 2260 N N . PHE A 1 288 ? 13.305 -23.625 3.77 1 98.81 288 PHE A N 1
ATOM 2261 C CA . PHE A 1 288 ? 12.195 -23.766 2.832 1 98.81 288 PHE A CA 1
ATOM 2262 C C . PHE A 1 288 ? 11.273 -24.906 3.248 1 98.81 288 PHE A C 1
ATOM 2264 O O . PHE A 1 288 ? 10.047 -24.781 3.176 1 98.81 288 PHE A O 1
ATOM 2271 N N . THR A 1 289 ? 11.852 -26 3.678 1 98.56 289 THR A N 1
ATOM 2272 C CA . THR A 1 289 ? 11.07 -27.141 4.148 1 98.56 289 THR A CA 1
ATOM 2273 C C . THR A 1 289 ? 10.25 -26.766 5.375 1 98.56 289 THR A C 1
ATOM 2275 O O . THR A 1 289 ? 9.086 -27.156 5.5 1 98.56 289 THR A O 1
ATOM 2278 N N . GLU A 1 290 ? 10.828 -25.969 6.27 1 98.69 290 GLU A N 1
ATOM 2279 C CA . GLU A 1 290 ? 10.086 -25.516 7.441 1 98.69 290 GLU A CA 1
ATOM 2280 C C . GLU A 1 290 ? 8.914 -24.625 7.039 1 98.69 290 GLU A C 1
ATOM 2282 O O . GLU A 1 290 ? 7.855 -24.656 7.668 1 98.69 290 GLU A O 1
ATOM 2287 N N . LEU A 1 291 ? 9.164 -23.844 6.051 1 98.81 291 LEU A N 1
ATOM 2288 C CA . LEU A 1 291 ? 8.078 -23.047 5.496 1 98.81 291 LEU A CA 1
ATOM 2289 C C . LEU A 1 291 ? 6.938 -23.922 5.023 1 98.81 291 LEU A C 1
ATOM 2291 O O . LEU A 1 291 ? 5.773 -23.672 5.332 1 98.81 291 LEU A O 1
ATOM 2295 N N . LEU A 1 292 ? 7.238 -24.969 4.293 1 98.75 292 LEU A N 1
ATOM 2296 C CA . LEU A 1 292 ? 6.246 -25.922 3.816 1 98.75 292 LEU A CA 1
ATOM 2297 C C . LEU A 1 292 ? 5.562 -26.625 4.984 1 98.75 292 LEU A C 1
ATOM 2299 O O . LEU A 1 292 ? 4.352 -26.859 4.953 1 98.75 292 LEU A O 1
ATOM 2303 N N . ASN A 1 293 ? 6.352 -26.984 6.016 1 98.56 293 ASN A N 1
ATOM 2304 C CA . ASN A 1 293 ? 5.801 -27.656 7.188 1 98.56 293 ASN A CA 1
ATOM 2305 C C . ASN A 1 293 ? 4.758 -26.797 7.891 1 98.56 293 ASN A C 1
ATOM 2307 O O . ASN A 1 293 ? 3.701 -27.297 8.289 1 98.56 293 ASN A O 1
ATOM 2311 N N . GLY A 1 294 ? 5.109 -25.516 8.047 1 98.62 294 GLY A N 1
ATOM 2312 C CA . GLY A 1 294 ? 4.152 -24.609 8.656 1 98.62 294 GLY A CA 1
ATOM 2313 C C . GLY A 1 294 ? 2.854 -24.5 7.875 1 98.62 294 GLY A C 1
ATOM 2314 O O . GLY A 1 294 ? 1.77 -24.531 8.461 1 98.62 294 GLY A O 1
ATOM 2315 N N . ALA A 1 295 ? 2.982 -24.406 6.598 1 98.75 295 ALA A N 1
ATOM 2316 C CA . ALA A 1 295 ? 1.803 -24.344 5.738 1 98.75 295 ALA A CA 1
ATOM 2317 C C . ALA A 1 295 ? 0.991 -25.641 5.828 1 98.75 295 ALA A C 1
ATOM 2319 O O . ALA A 1 295 ? -0.242 -25.594 5.844 1 98.75 295 ALA A O 1
ATOM 2320 N N . HIS A 1 296 ? 1.664 -26.766 5.902 1 98.56 296 HIS A N 1
ATOM 2321 C CA . HIS A 1 296 ? 1.01 -28.062 5.984 1 98.56 296 HIS A CA 1
ATOM 2322 C C . HIS A 1 296 ? 0.225 -28.203 7.285 1 98.56 296 HIS A C 1
ATOM 2324 O O . HIS A 1 296 ? -0.862 -28.797 7.297 1 98.56 296 HIS A O 1
ATOM 2330 N N . ILE A 1 297 ? 0.757 -27.688 8.352 1 98.44 297 ILE A N 1
ATOM 2331 C CA . ILE A 1 297 ? 0.058 -27.703 9.633 1 98.44 297 ILE A CA 1
ATOM 2332 C C . ILE A 1 297 ? -1.283 -26.984 9.5 1 98.44 297 ILE A C 1
ATOM 2334 O O . ILE A 1 297 ? -2.312 -27.484 9.953 1 98.44 297 ILE A O 1
ATOM 2338 N N . MET A 1 298 ? -1.268 -25.891 8.852 1 98.69 298 MET A N 1
ATOM 2339 C CA . MET A 1 298 ? -2.492 -25.125 8.648 1 98.69 298 MET A CA 1
ATOM 2340 C C . MET A 1 298 ? -3.441 -25.844 7.699 1 98.69 298 MET A C 1
ATOM 2342 O O . MET A 1 298 ? -4.66 -25.797 7.871 1 98.69 298 MET A O 1
ATOM 2346 N N . ASP A 1 299 ? -2.859 -26.547 6.672 1 98.56 299 ASP A N 1
ATOM 2347 C CA . ASP A 1 299 ? -3.68 -27.359 5.781 1 98.56 299 ASP A CA 1
ATOM 2348 C C . ASP A 1 299 ? -4.445 -28.422 6.559 1 98.56 299 ASP A C 1
ATOM 2350 O O . ASP A 1 299 ? -5.648 -28.609 6.355 1 98.56 299 ASP A O 1
ATOM 2354 N N . GLN A 1 300 ? -3.725 -29.078 7.41 1 98.19 300 GLN A N 1
ATOM 2355 C CA . GLN A 1 300 ? -4.332 -30.141 8.195 1 98.19 300 GLN A CA 1
ATOM 2356 C C . GLN A 1 300 ? -5.402 -29.594 9.133 1 98.19 300 GLN A C 1
ATOM 2358 O O . GLN A 1 300 ? -6.477 -30.188 9.273 1 98.19 300 GLN A O 1
ATOM 2363 N N . HIS A 1 301 ? -5.082 -28.5 9.719 1 98.56 301 HIS A N 1
ATOM 2364 C CA . HIS A 1 301 ? -6.059 -27.844 10.578 1 98.56 301 HIS A CA 1
ATOM 2365 C C . HIS A 1 301 ? -7.316 -27.484 9.797 1 98.56 301 HIS A C 1
ATOM 2367 O O . HIS A 1 301 ? -8.43 -27.75 10.234 1 98.56 301 HIS A O 1
ATOM 2373 N N . PHE A 1 302 ? -7.148 -26.938 8.648 1 98.62 302 PHE A N 1
ATOM 2374 C CA . PHE A 1 302 ? -8.242 -26.469 7.805 1 98.62 302 PHE A CA 1
ATOM 2375 C C . PHE A 1 302 ? -9.133 -27.641 7.387 1 98.62 302 PHE A C 1
ATOM 2377 O O . PHE A 1 302 ? -10.359 -27.531 7.434 1 98.62 302 PHE A O 1
ATOM 2384 N N . MET A 1 303 ? -8.578 -28.703 7.047 1 97.69 303 MET A N 1
ATOM 2385 C CA . MET A 1 303 ? -9.289 -29.859 6.535 1 97.69 303 MET A CA 1
ATOM 2386 C C . MET A 1 303 ? -10.055 -30.562 7.648 1 97.69 303 MET A C 1
ATOM 2388 O O . MET A 1 303 ? -11.125 -31.125 7.406 1 97.69 303 MET A O 1
ATOM 2392 N N . ASN A 1 304 ? -9.547 -30.5 8.867 1 97.69 304 ASN A N 1
ATOM 2393 C CA . ASN A 1 304 ? -10.008 -31.484 9.844 1 97.69 304 ASN A CA 1
ATOM 2394 C C . ASN A 1 304 ? -10.734 -30.812 11.008 1 97.69 304 ASN A C 1
ATOM 2396 O O . ASN A 1 304 ? -11.562 -31.438 11.664 1 97.69 304 ASN A O 1
ATOM 2400 N N . ALA A 1 305 ? -10.367 -29.609 11.344 1 98.38 305 ALA A N 1
ATOM 2401 C CA . ALA A 1 305 ? -10.953 -28.984 12.523 1 98.38 305 ALA A CA 1
ATOM 2402 C C . ALA A 1 305 ? -12.43 -28.656 12.289 1 98.38 305 ALA A C 1
ATOM 2404 O O . ALA A 1 305 ? -12.812 -28.25 11.195 1 98.38 305 ALA A O 1
ATOM 2405 N N . PRO A 1 306 ? -13.281 -28.828 13.359 1 98.25 306 PRO A N 1
ATOM 2406 C CA . PRO A 1 306 ? -14.641 -28.297 13.227 1 98.25 306 PRO A CA 1
ATOM 2407 C C . PRO A 1 306 ? -14.664 -26.797 12.914 1 98.25 306 PRO A C 1
ATOM 2409 O O . PRO A 1 306 ? -13.789 -26.062 13.367 1 98.25 306 PRO A O 1
ATOM 2412 N N . PHE A 1 307 ? -15.68 -26.391 12.164 1 98.62 307 PHE A N 1
ATOM 2413 C CA . PHE A 1 307 ? -15.727 -25.016 11.688 1 98.62 307 PHE A CA 1
ATOM 2414 C C . PHE A 1 307 ? -15.617 -24.031 12.852 1 98.62 307 PHE A C 1
ATOM 2416 O O . PHE A 1 307 ? -14.984 -22.984 12.734 1 98.62 307 PHE A O 1
ATOM 2423 N N . GLU A 1 308 ? -16.125 -24.328 14 1 97.81 308 GLU A N 1
ATOM 2424 C CA . GLU A 1 308 ? -16.156 -23.469 15.18 1 97.81 308 GLU A CA 1
ATOM 2425 C C . GLU A 1 308 ? -14.766 -23.312 15.781 1 97.81 308 GLU A C 1
ATOM 2427 O O . GLU A 1 308 ? -14.539 -22.422 16.594 1 97.81 308 GLU A O 1
ATOM 2432 N N . GLN A 1 309 ? -13.859 -24.156 15.367 1 97.75 309 GLN A N 1
ATOM 2433 C CA . GLN A 1 309 ? -12.484 -24.109 15.859 1 97.75 309 GLN A CA 1
ATOM 2434 C C . GLN A 1 309 ? -11.484 -24.047 14.711 1 97.75 309 GLN A C 1
ATOM 2436 O O . GLN A 1 309 ? -10.32 -24.406 14.875 1 97.75 309 GLN A O 1
ATOM 2441 N N . ASN A 1 310 ? -11.992 -23.734 13.594 1 98.69 310 ASN A N 1
ATOM 2442 C CA . ASN A 1 310 ? -11.172 -23.656 12.391 1 98.69 310 ASN A CA 1
ATOM 2443 C C . ASN A 1 310 ? -10.742 -22.234 12.086 1 98.69 310 ASN A C 1
ATOM 2445 O O . ASN A 1 310 ? -11.562 -21.406 11.664 1 98.69 310 ASN A O 1
ATOM 2449 N N . MET A 1 311 ? -9.508 -21.891 12.242 1 98.75 311 MET A N 1
ATOM 2450 C CA . MET A 1 311 ? -9 -20.531 12.195 1 98.75 311 MET A CA 1
ATOM 2451 C C . MET A 1 311 ? -9.312 -19.875 10.852 1 98.75 311 MET A C 1
ATOM 2453 O O . MET A 1 311 ? -9.867 -18.781 10.805 1 98.75 311 MET A O 1
ATOM 2457 N N . PRO A 1 312 ? -8.977 -20.531 9.664 1 98.81 312 PRO A N 1
ATOM 2458 C CA . PRO A 1 312 ? -9.312 -19.922 8.383 1 98.81 312 PRO A CA 1
ATOM 2459 C C . PRO A 1 312 ? -10.812 -19.672 8.211 1 98.81 312 PRO A C 1
ATOM 2461 O O . PRO A 1 312 ? -11.219 -18.641 7.688 1 98.81 312 PRO A O 1
ATOM 2464 N N . VAL A 1 313 ? -11.648 -20.641 8.664 1 98.94 313 VAL A N 1
ATOM 2465 C CA . VAL A 1 313 ? -13.094 -20.516 8.508 1 98.94 313 VAL A CA 1
ATOM 2466 C C . VAL A 1 313 ? -13.617 -19.375 9.375 1 98.94 313 VAL A C 1
ATOM 2468 O O . VAL A 1 313 ? -14.422 -18.547 8.922 1 98.94 313 VAL A O 1
ATOM 2471 N N . LEU A 1 314 ? -13.117 -19.297 10.602 1 98.81 314 LEU A N 1
ATOM 2472 C CA . LEU A 1 314 ? -13.531 -18.234 11.516 1 98.81 314 LEU A CA 1
ATOM 2473 C C . LEU A 1 314 ? -13.211 -16.859 10.938 1 98.81 314 LEU A C 1
ATOM 2475 O O . LEU A 1 314 ? -14.078 -15.992 10.859 1 98.81 314 LEU A O 1
ATOM 2479 N N . LEU A 1 315 ? -12.016 -16.672 10.5 1 98.88 315 LEU A N 1
ATOM 2480 C CA . LEU A 1 315 ? -11.602 -15.383 9.961 1 98.88 315 LEU A CA 1
ATOM 2481 C C . LEU A 1 315 ? -12.367 -15.047 8.688 1 98.88 315 LEU A C 1
ATOM 2483 O O . LEU A 1 315 ? -12.742 -13.891 8.469 1 98.88 315 LEU A O 1
ATOM 2487 N N . ALA A 1 316 ? -12.586 -16.047 7.852 1 98.94 316 ALA A N 1
ATOM 2488 C CA . ALA A 1 316 ? -13.312 -15.844 6.598 1 98.94 316 ALA A CA 1
ATOM 2489 C C . ALA A 1 316 ? -14.742 -15.406 6.859 1 98.94 316 ALA A C 1
ATOM 2491 O O . ALA A 1 316 ? -15.234 -14.453 6.242 1 98.94 316 ALA A O 1
ATOM 2492 N N . MET A 1 317 ? -15.398 -16.109 7.762 1 98.88 317 MET A N 1
ATOM 2493 C CA . MET A 1 317 ? -16.812 -15.859 8 1 98.88 317 MET A CA 1
ATOM 2494 C C . MET A 1 317 ? -17.016 -14.539 8.727 1 98.88 317 MET A C 1
ATOM 2496 O O . MET A 1 317 ? -18.016 -13.844 8.5 1 98.88 317 MET A O 1
ATOM 2500 N N . ILE A 1 318 ? -16.094 -14.164 9.625 1 98.81 318 ILE A N 1
ATOM 2501 C CA . ILE A 1 318 ? -16.125 -12.836 10.234 1 98.81 318 ILE A CA 1
ATOM 2502 C C . ILE A 1 318 ? -15.961 -11.773 9.156 1 98.81 318 ILE A C 1
ATOM 2504 O O . ILE A 1 318 ? -16.625 -10.727 9.195 1 98.81 318 ILE A O 1
ATOM 2508 N N . GLY A 1 319 ? -15.07 -12.047 8.172 1 98.69 319 GLY A N 1
ATOM 2509 C CA . GLY A 1 319 ? -14.953 -11.148 7.027 1 98.69 319 GLY A CA 1
ATOM 2510 C C . GLY A 1 319 ? -16.25 -11 6.25 1 98.69 319 GLY A C 1
ATOM 2511 O O . GLY A 1 319 ? -16.625 -9.883 5.879 1 98.69 319 GLY A O 1
ATOM 2512 N N . VAL A 1 320 ? -16.922 -12.102 6.02 1 98.69 320 VAL A N 1
ATOM 2513 C CA . VAL A 1 320 ? -18.203 -12.094 5.324 1 98.69 320 VAL A CA 1
ATOM 2514 C C . VAL A 1 320 ? -19.234 -11.281 6.125 1 98.69 320 VAL A C 1
ATOM 2516 O O . VAL A 1 320 ? -20 -10.508 5.551 1 98.69 320 VAL A O 1
ATOM 2519 N N . TRP A 1 321 ? -19.234 -11.445 7.457 1 98.75 321 TRP A N 1
ATOM 2520 C CA . TRP A 1 321 ? -20.094 -10.703 8.367 1 98.75 321 TRP A CA 1
ATOM 2521 C C . TRP A 1 321 ? -19.938 -9.195 8.164 1 98.75 321 TRP A C 1
ATOM 2523 O O . TRP A 1 321 ? -20.938 -8.477 8.07 1 98.75 321 TRP A O 1
ATOM 2533 N N . TYR A 1 322 ? -18.797 -8.75 7.977 1 98.38 322 TYR A N 1
ATOM 2534 C CA . TYR A 1 322 ? -18.547 -7.309 7.918 1 98.38 322 TYR A CA 1
ATOM 2535 C C . TYR A 1 322 ? -18.797 -6.77 6.516 1 98.38 322 TYR A C 1
ATOM 2537 O O . TYR A 1 322 ? -19.344 -5.676 6.355 1 98.38 322 TYR A O 1
ATOM 2545 N N . ILE A 1 323 ? -18.422 -7.477 5.488 1 97.88 323 ILE A N 1
ATOM 2546 C CA . ILE A 1 323 ? -18.562 -6.926 4.145 1 97.88 323 ILE A CA 1
ATOM 2547 C C . ILE A 1 323 ? -20.031 -6.984 3.709 1 97.88 323 ILE A C 1
ATOM 2549 O O . ILE A 1 323 ? -20.547 -6.031 3.117 1 97.88 323 ILE A O 1
ATOM 2553 N N . ASN A 1 324 ? -20.766 -8 4.07 1 98 324 ASN A N 1
ATOM 2554 C CA . ASN A 1 324 ? -22.094 -8.219 3.482 1 98 324 ASN A CA 1
ATOM 2555 C C . ASN A 1 324 ? -23.203 -7.707 4.391 1 98 324 ASN A C 1
ATOM 2557 O O . ASN A 1 324 ? -24.281 -7.355 3.914 1 98 324 ASN A O 1
ATOM 2561 N N . TYR A 1 325 ? -22.922 -7.668 5.668 1 98.19 325 TYR A N 1
ATOM 2562 C CA . TYR A 1 325 ? -24 -7.234 6.562 1 98.19 325 TYR A CA 1
ATOM 2563 C C . TYR A 1 325 ? -23.719 -5.84 7.113 1 98.19 325 TYR A C 1
ATOM 2565 O O . TYR A 1 325 ? -24.609 -4.984 7.141 1 98.19 325 TYR A O 1
ATOM 2573 N N . TYR A 1 326 ? -22.469 -5.543 7.453 1 97.31 326 TYR A N 1
ATOM 2574 C CA . TYR A 1 326 ? -22.109 -4.242 8.016 1 97.31 326 TYR A CA 1
ATOM 2575 C C . TYR A 1 326 ? -21.75 -3.252 6.922 1 97.31 326 TYR A C 1
ATOM 2577 O O . TYR A 1 326 ? -21.656 -2.047 7.168 1 97.31 326 TYR A O 1
ATOM 2585 N N . GLY A 1 327 ? -21.453 -3.752 5.707 1 94.56 327 GLY A N 1
ATOM 2586 C CA . GLY A 1 327 ? -21.078 -2.867 4.613 1 94.56 327 GLY A CA 1
ATOM 2587 C C . GLY A 1 327 ? -19.625 -2.465 4.648 1 94.56 327 GLY A C 1
ATOM 2588 O O . GLY A 1 327 ? -19.234 -1.447 4.07 1 94.56 327 GLY A O 1
ATOM 2589 N N . GLY A 1 328 ? -18.812 -3.211 5.441 1 94.5 328 GLY A N 1
ATOM 2590 C CA . GLY A 1 328 ? -17.391 -2.943 5.492 1 94.5 328 GLY A CA 1
ATOM 2591 C C . GLY A 1 328 ? -16.641 -3.453 4.27 1 94.5 328 GLY A C 1
ATOM 2592 O O . GLY A 1 328 ? -16.094 -4.559 4.285 1 94.5 328 GLY A O 1
ATOM 2593 N N . GLY A 1 329 ? -16.469 -2.641 3.268 1 93.69 329 GLY A N 1
ATOM 2594 C CA . GLY A 1 329 ? -15.961 -3.047 1.964 1 93.69 329 GLY A CA 1
ATOM 2595 C C . GLY A 1 329 ? -14.445 -3.053 1.885 1 93.69 329 GLY A C 1
ATOM 2596 O O . GLY A 1 329 ? -13.875 -3.275 0.815 1 93.69 329 GLY A O 1
ATOM 2597 N N . SER A 1 330 ? -13.734 -2.814 2.963 1 96.62 330 SER A N 1
ATOM 2598 C CA . SER A 1 330 ? -12.273 -2.859 2.971 1 96.62 330 SER A CA 1
ATOM 2599 C C . SER A 1 330 ? -11.75 -3.654 4.164 1 96.62 330 SER A C 1
ATOM 2601 O O . SER A 1 330 ? -12.492 -3.936 5.102 1 96.62 330 SER A O 1
ATOM 2603 N N . HIS A 1 331 ? -10.516 -4.109 4.082 1 98.38 331 HIS A N 1
ATOM 2604 C CA . HIS A 1 331 ? -9.836 -4.914 5.098 1 98.38 331 HIS A CA 1
ATOM 2605 C C . HIS A 1 331 ? -8.367 -4.52 5.219 1 98.38 331 HIS A C 1
ATOM 2607 O O . HIS A 1 331 ? -7.629 -4.559 4.234 1 98.38 331 HIS A O 1
ATOM 2613 N N . VAL A 1 332 ? -7.965 -4.086 6.449 1 98.69 332 VAL A N 1
ATOM 2614 C CA . VAL A 1 332 ? -6.617 -3.576 6.684 1 98.69 332 VAL A CA 1
ATOM 2615 C C . VAL A 1 332 ? -5.723 -4.699 7.207 1 98.69 332 VAL A C 1
ATOM 2617 O O . VAL A 1 332 ? -6.102 -5.426 8.133 1 98.69 332 VAL A O 1
ATOM 2620 N N . ILE A 1 333 ? -4.594 -4.906 6.566 1 98.88 333 ILE A N 1
ATOM 2621 C CA . ILE A 1 333 ? -3.531 -5.766 7.078 1 98.88 333 ILE A CA 1
ATOM 2622 C C . ILE A 1 333 ? -2.42 -4.91 7.684 1 98.88 333 ILE A C 1
ATOM 2624 O O . ILE A 1 333 ? -1.763 -4.145 6.973 1 98.88 333 ILE A O 1
ATOM 2628 N N . ALA A 1 334 ? -2.17 -5.047 9.016 1 98.75 334 ALA A N 1
ATOM 2629 C CA . ALA A 1 334 ? -1.226 -4.18 9.719 1 98.75 334 ALA A CA 1
ATOM 2630 C C . ALA A 1 334 ? -0.213 -4.996 10.508 1 98.75 334 ALA A C 1
ATOM 2632 O O . ALA A 1 334 ? -0.389 -5.215 11.711 1 98.75 334 ALA A O 1
ATOM 2633 N N . PRO A 1 335 ? 0.897 -5.34 9.891 1 98.81 335 PRO A N 1
ATOM 2634 C CA . PRO A 1 335 ? 1.943 -6.035 10.641 1 98.81 335 PRO A CA 1
ATOM 2635 C C . PRO A 1 335 ? 2.76 -5.094 11.523 1 98.81 335 PRO A C 1
ATOM 2637 O O . PRO A 1 335 ? 3.189 -4.031 11.07 1 98.81 335 PRO A O 1
ATOM 2640 N N . TYR A 1 336 ? 2.924 -5.453 12.758 1 98.31 336 TYR A N 1
ATOM 2641 C CA . TYR A 1 336 ? 3.854 -4.801 13.672 1 98.31 336 TYR A CA 1
ATOM 2642 C C . TYR A 1 336 ? 5.176 -5.555 13.734 1 98.31 336 TYR A C 1
ATOM 2644 O O . TYR A 1 336 ? 5.578 -6.031 14.797 1 98.31 336 TYR A O 1
ATOM 2652 N N . ASP A 1 337 ? 5.75 -5.695 12.641 1 97.5 337 ASP A N 1
ATOM 2653 C CA . ASP A 1 337 ? 7.016 -6.348 12.312 1 97.5 337 ASP A CA 1
ATOM 2654 C C . ASP A 1 337 ? 7.59 -5.801 11.008 1 97.5 337 ASP A C 1
ATOM 2656 O O . ASP A 1 337 ? 7 -5.973 9.938 1 97.5 337 ASP A O 1
ATOM 2660 N N . GLN A 1 338 ? 8.734 -5.137 11.094 1 97.19 338 GLN A N 1
ATOM 2661 C CA . GLN A 1 338 ? 9.336 -4.477 9.945 1 97.19 338 GLN A CA 1
ATOM 2662 C C . GLN A 1 338 ? 9.609 -5.469 8.82 1 97.19 338 GLN A C 1
ATOM 2664 O O . GLN A 1 338 ? 9.516 -5.125 7.641 1 97.19 338 GLN A O 1
ATOM 2669 N N . TYR A 1 339 ? 9.969 -6.684 9.133 1 97.81 339 TYR A N 1
ATOM 2670 C CA . TYR A 1 339 ? 10.312 -7.68 8.125 1 97.81 339 TYR A CA 1
ATOM 2671 C C . TYR A 1 339 ? 9.078 -8.117 7.348 1 97.81 339 TYR A C 1
ATOM 2673 O O . TYR A 1 339 ? 9.188 -8.625 6.23 1 97.81 339 TYR A O 1
ATOM 2681 N N . LEU A 1 340 ? 7.883 -7.852 7.871 1 98.5 340 LEU A N 1
ATOM 2682 C CA . LEU A 1 340 ? 6.633 -8.227 7.227 1 98.5 340 LEU A CA 1
ATOM 2683 C C . LEU A 1 340 ? 6.062 -7.062 6.426 1 98.5 340 LEU A C 1
ATOM 2685 O O . LEU A 1 340 ? 4.879 -7.059 6.074 1 98.5 340 LEU A O 1
ATOM 2689 N N . HIS A 1 341 ? 6.883 -6.043 6.066 1 98.06 341 HIS A N 1
ATOM 2690 C CA . HIS A 1 341 ? 6.395 -4.816 5.445 1 98.06 341 HIS A CA 1
ATOM 2691 C C . HIS A 1 341 ? 5.801 -5.094 4.066 1 98.06 341 HIS A C 1
ATOM 2693 O O . HIS A 1 341 ? 5.031 -4.289 3.543 1 98.06 341 HIS A O 1
ATOM 2699 N N . ARG A 1 342 ? 6.047 -6.301 3.416 1 98.44 342 ARG A N 1
ATOM 2700 C CA . ARG A 1 342 ? 5.496 -6.629 2.105 1 98.44 342 ARG A CA 1
ATOM 2701 C C . ARG A 1 342 ? 4.293 -7.559 2.234 1 98.44 342 ARG A C 1
ATOM 2703 O O . ARG A 1 342 ? 3.646 -7.887 1.238 1 98.44 342 ARG A O 1
ATOM 2710 N N . LEU A 1 343 ? 3.92 -7.953 3.445 1 98.75 343 LEU A N 1
ATOM 2711 C CA . LEU A 1 343 ? 2.807 -8.867 3.662 1 98.75 343 LEU A CA 1
ATOM 2712 C C . LEU A 1 343 ? 1.498 -8.266 3.168 1 98.75 343 LEU A C 1
ATOM 2714 O O . LEU A 1 343 ? 0.694 -8.945 2.529 1 98.75 343 LEU A O 1
ATOM 2718 N N . PRO A 1 344 ? 1.252 -6.961 3.461 1 98.62 344 PRO A N 1
ATOM 2719 C CA . PRO A 1 344 ? -0.004 -6.387 2.971 1 98.62 344 PRO A CA 1
ATOM 2720 C C . PRO A 1 344 ? -0.137 -6.469 1.452 1 98.62 344 PRO A C 1
ATOM 2722 O O . PRO A 1 344 ? -1.196 -6.84 0.94 1 98.62 344 PRO A O 1
ATOM 2725 N N . ALA A 1 345 ? 0.917 -6.152 0.717 1 98.5 345 ALA A N 1
ATOM 2726 C CA . ALA A 1 345 ? 0.878 -6.215 -0.742 1 98.5 345 ALA A CA 1
ATOM 2727 C C . ALA A 1 345 ? 0.66 -7.645 -1.227 1 98.5 345 ALA A C 1
ATOM 2729 O O . ALA A 1 345 ? -0.04 -7.871 -2.217 1 98.5 345 ALA A O 1
ATOM 2730 N N . PHE A 1 346 ? 1.284 -8.609 -0.502 1 98.62 346 PHE A N 1
ATOM 2731 C CA . PHE A 1 346 ? 1.131 -10.016 -0.849 1 98.62 346 PHE A CA 1
ATOM 2732 C C . PHE A 1 346 ? -0.316 -10.461 -0.68 1 98.62 346 PHE A C 1
ATOM 2734 O O . PHE A 1 346 ? -0.899 -11.055 -1.59 1 98.62 346 PHE A O 1
ATOM 2741 N N . ILE A 1 347 ? -0.934 -10.141 0.439 1 98.81 347 ILE A N 1
ATOM 2742 C CA . ILE A 1 347 ? -2.311 -10.539 0.709 1 98.81 347 ILE A CA 1
ATOM 2743 C C . ILE A 1 347 ? -3.26 -9.781 -0.218 1 98.81 347 ILE A C 1
ATOM 2745 O O . ILE A 1 347 ? -4.266 -10.336 -0.673 1 98.81 347 ILE A O 1
ATOM 2749 N N . GLN A 1 348 ? -2.906 -8.531 -0.528 1 98.62 348 GLN A N 1
ATOM 2750 C CA . GLN A 1 348 ? -3.688 -7.738 -1.472 1 98.62 348 GLN A CA 1
ATOM 2751 C C . GLN A 1 348 ? -3.824 -8.453 -2.812 1 98.62 348 GLN A C 1
ATOM 2753 O O . GLN A 1 348 ? -4.934 -8.609 -3.328 1 98.62 348 GLN A O 1
ATOM 2758 N N . GLN A 1 349 ? -2.693 -8.898 -3.348 1 98.44 349 GLN A N 1
ATOM 2759 C CA . GLN A 1 349 ? -2.744 -9.664 -4.59 1 98.44 349 GLN A CA 1
ATOM 2760 C C . GLN A 1 349 ? -3.535 -10.953 -4.41 1 98.44 349 GLN A C 1
ATOM 2762 O O . GLN A 1 349 ? -4.406 -11.273 -5.223 1 98.44 349 GLN A O 1
ATOM 2767 N N . LEU A 1 350 ? -3.242 -11.664 -3.33 1 98.62 350 LEU A N 1
ATOM 2768 C CA . LEU A 1 350 ? -3.826 -12.969 -3.059 1 98.62 350 LEU A CA 1
ATOM 2769 C C . LEU A 1 350 ? -5.352 -12.891 -3.041 1 98.62 350 LEU A C 1
ATOM 2771 O O . LEU A 1 350 ? -6.023 -13.688 -3.699 1 98.62 350 LEU A O 1
ATOM 2775 N N . ASP A 1 351 ? -5.879 -11.914 -2.408 1 98.69 351 ASP A N 1
ATOM 2776 C CA . ASP A 1 351 ? -7.324 -11.805 -2.217 1 98.69 351 ASP A CA 1
ATOM 2777 C C . ASP A 1 351 ? -7.992 -11.156 -3.428 1 98.69 351 ASP A C 1
ATOM 2779 O O . ASP A 1 351 ? -8.93 -11.719 -4.004 1 98.69 351 ASP A O 1
ATOM 2783 N N . MET A 1 352 ? -7.48 -10.062 -3.863 1 98.44 352 MET A N 1
ATOM 2784 C CA . MET A 1 352 ? -8.18 -9.227 -4.836 1 98.44 352 MET A CA 1
ATOM 2785 C C . MET A 1 352 ? -8.102 -9.844 -6.23 1 98.44 352 MET A C 1
ATOM 2787 O O . MET A 1 352 ? -9.008 -9.664 -7.047 1 98.44 352 MET A O 1
ATOM 2791 N N . GLU A 1 353 ? -7.039 -10.609 -6.535 1 97.56 353 GLU A N 1
ATOM 2792 C CA . GLU A 1 353 ? -7 -11.352 -7.789 1 97.56 353 GLU A CA 1
ATOM 2793 C C . GLU A 1 353 ? -7.891 -12.594 -7.723 1 97.56 353 GLU A C 1
ATOM 2795 O O . GLU A 1 353 ? -8.383 -13.062 -8.75 1 97.56 353 GLU A O 1
ATOM 2800 N N . SER A 1 354 ? -8.109 -13.094 -6.484 1 98.44 354 SER A N 1
ATOM 2801 C CA . SER A 1 354 ? -8.875 -14.32 -6.301 1 98.44 354 SER A CA 1
ATOM 2802 C C . SER A 1 354 ? -10.375 -14.031 -6.262 1 98.44 354 SER A C 1
ATOM 2804 O O . SER A 1 354 ? -11.148 -14.664 -6.988 1 98.44 354 SER A O 1
ATOM 2806 N N . ASN A 1 355 ? -10.766 -13.062 -5.48 1 98.56 355 ASN A N 1
ATOM 2807 C CA . ASN A 1 355 ? -12.18 -12.945 -5.172 1 98.56 355 ASN A CA 1
ATOM 2808 C C . ASN A 1 355 ? -12.789 -11.68 -5.77 1 98.56 355 ASN A C 1
ATOM 2810 O O . ASN A 1 355 ? -13.977 -11.406 -5.59 1 98.56 355 ASN A O 1
ATOM 2814 N N . GLY A 1 356 ? -11.984 -10.844 -6.512 1 97.69 356 GLY A N 1
ATOM 2815 C CA . GLY A 1 356 ? -12.547 -9.719 -7.242 1 97.69 356 GLY A CA 1
ATOM 2816 C C . GLY A 1 356 ? -13.398 -10.141 -8.422 1 97.69 356 GLY A C 1
ATOM 2817 O O . GLY A 1 356 ? -12.961 -10.047 -9.57 1 97.69 356 GLY A O 1
ATOM 2818 N N . LYS A 1 357 ? -14.633 -10.602 -8.078 1 97.56 357 LYS A N 1
ATOM 2819 C CA . LYS A 1 357 ? -15.531 -11.156 -9.086 1 97.56 357 LYS A CA 1
ATOM 2820 C C . LYS A 1 357 ? -16.922 -10.523 -8.992 1 97.56 357 LYS A C 1
ATOM 2822 O O . LYS A 1 357 ? -17.328 -10.07 -7.926 1 97.56 357 LYS A O 1
ATOM 2827 N N . GLN A 1 358 ? -17.609 -10.555 -10.133 1 96.5 358 GLN A N 1
ATOM 2828 C CA . GLN A 1 358 ? -18.953 -10 -10.117 1 96.5 358 GLN A CA 1
ATOM 2829 C C . GLN A 1 358 ? -19.969 -11.008 -10.648 1 96.5 358 GLN A C 1
ATOM 2831 O O . GLN A 1 358 ? -21.141 -10.68 -10.836 1 96.5 358 GLN A O 1
ATOM 2836 N N . VAL A 1 359 ? -19.516 -12.266 -11.023 1 97.12 359 VAL A N 1
ATOM 2837 C CA . VAL A 1 359 ? -20.438 -13.312 -11.445 1 97.12 359 VAL A CA 1
ATOM 2838 C C . VAL A 1 359 ? -20.172 -14.594 -10.656 1 97.12 359 VAL A C 1
ATOM 2840 O O . VAL A 1 359 ? -19.031 -14.852 -10.258 1 97.12 359 VAL A O 1
ATOM 2843 N N . THR A 1 360 ? -21.156 -15.352 -10.391 1 97.25 360 THR A N 1
ATOM 2844 C CA . THR A 1 360 ? -21.031 -16.625 -9.695 1 97.25 360 THR A CA 1
ATOM 2845 C C . THR A 1 360 ? -20.453 -17.703 -10.625 1 97.25 360 THR A C 1
ATOM 2847 O O . THR A 1 360 ? -20.266 -17.453 -11.812 1 97.25 360 THR A O 1
ATOM 2850 N N . LEU A 1 361 ? -20.266 -18.859 -10.078 1 96.25 361 LEU A N 1
ATOM 2851 C CA . LEU A 1 361 ? -19.75 -20 -10.836 1 96.25 361 LEU A CA 1
ATOM 2852 C C . LEU A 1 361 ? -20.688 -20.359 -11.977 1 96.25 361 LEU A C 1
ATOM 2854 O O . LEU A 1 361 ? -20.25 -20.859 -13.016 1 96.25 361 LEU A O 1
ATOM 2858 N N . SER A 1 362 ? -21.969 -20.047 -11.812 1 94.81 362 SER A N 1
ATOM 2859 C CA . SER A 1 362 ? -22.969 -20.359 -12.836 1 94.81 362 SER A CA 1
ATOM 2860 C C . SER A 1 362 ? -23.078 -19.219 -13.859 1 94.81 362 SER A C 1
ATOM 2862 O O . SER A 1 362 ? -23.859 -19.312 -14.812 1 94.81 362 SER A O 1
ATOM 2864 N N . GLY A 1 363 ? -22.312 -18.156 -13.633 1 95.62 363 GLY A N 1
ATOM 2865 C CA . GLY A 1 363 ? -22.297 -17.062 -14.586 1 95.62 363 GLY A CA 1
ATOM 2866 C C . GLY A 1 363 ? -23.328 -15.984 -14.281 1 95.62 363 GLY A C 1
ATOM 2867 O O . GLY A 1 363 ? -23.516 -15.055 -15.062 1 95.62 363 GLY A O 1
ATOM 2868 N N . GLN A 1 364 ? -24 -16.078 -13.195 1 95.94 364 GLN A N 1
ATOM 2869 C CA . GLN A 1 364 ? -25 -15.102 -12.82 1 95.94 364 GLN A CA 1
ATOM 2870 C C . GLN A 1 364 ? -24.359 -13.914 -12.102 1 95.94 364 GLN A C 1
ATOM 2872 O O . GLN A 1 364 ? -23.484 -14.086 -11.266 1 95.94 364 GLN A O 1
ATOM 2877 N N . PRO A 1 365 ? -24.781 -12.703 -12.461 1 96 365 PRO A N 1
ATOM 2878 C CA . PRO A 1 365 ? -24.281 -11.547 -11.703 1 96 365 PRO A CA 1
ATOM 2879 C C . PRO A 1 365 ? -24.641 -11.609 -10.227 1 96 365 PRO A C 1
ATOM 2881 O O . PRO A 1 365 ? -25.75 -12.031 -9.867 1 96 365 PRO A O 1
ATOM 2884 N N . VAL A 1 366 ? -23.719 -11.211 -9.406 1 96.5 366 VAL A N 1
ATOM 2885 C CA . VAL A 1 366 ? -23.984 -11.195 -7.973 1 96.5 366 VAL A CA 1
ATOM 2886 C C . VAL A 1 366 ? -24.734 -9.914 -7.598 1 96.5 366 VAL A C 1
ATOM 2888 O O . VAL A 1 366 ? -24.656 -8.914 -8.312 1 96.5 366 VAL A O 1
ATOM 2891 N N . ASP A 1 367 ? -25.5 -9.906 -6.465 1 94.75 367 ASP A N 1
ATOM 2892 C CA . ASP A 1 367 ? -26.172 -8.727 -5.93 1 94.75 367 ASP A CA 1
ATOM 2893 C C . ASP A 1 367 ? -25.672 -8.406 -4.52 1 94.75 367 ASP A C 1
ATOM 2895 O O . ASP A 1 367 ? -26.391 -7.785 -3.732 1 94.75 367 ASP A O 1
ATOM 2899 N N . PHE A 1 368 ? -24.531 -8.93 -4.168 1 95.44 368 PHE A N 1
ATOM 2900 C CA . PHE A 1 368 ? -23.812 -8.695 -2.928 1 95.44 368 PHE A CA 1
ATOM 2901 C C . PHE A 1 368 ? -22.344 -8.414 -3.205 1 95.44 368 PHE A C 1
ATOM 2903 O O . PHE A 1 368 ? -21.859 -8.625 -4.32 1 95.44 368 PHE A O 1
ATOM 2910 N N . GLU A 1 369 ? -21.688 -7.828 -2.285 1 95.06 369 GLU A N 1
ATOM 2911 C CA . GLU A 1 369 ? -20.266 -7.551 -2.461 1 95.06 369 GLU A CA 1
ATOM 2912 C C . GLU A 1 369 ? -19.438 -8.828 -2.344 1 95.06 369 GLU A C 1
ATOM 2914 O O . GLU A 1 369 ? -19.734 -9.695 -1.522 1 95.06 369 GLU A O 1
ATOM 2919 N N . THR A 1 370 ? -18.469 -8.828 -3.32 1 95.06 370 THR A N 1
ATOM 2920 C CA . THR A 1 370 ? -17.469 -9.875 -3.254 1 95.06 370 THR A CA 1
ATOM 2921 C C . THR A 1 370 ? -16.078 -9.289 -2.955 1 95.06 370 THR A C 1
ATOM 2923 O O . THR A 1 370 ? -15.797 -8.148 -3.33 1 95.06 370 THR A O 1
ATOM 2926 N N . ALA A 1 371 ? -15.258 -9.773 -2.156 1 96.25 371 ALA A N 1
ATOM 2927 C CA . ALA A 1 371 ? -13.875 -9.461 -1.834 1 96.25 371 ALA A CA 1
ATOM 2928 C C . ALA A 1 371 ? -13.75 -8.047 -1.266 1 96.25 371 ALA A C 1
ATOM 2930 O O . ALA A 1 371 ? -14.133 -7.074 -1.917 1 96.25 371 ALA A O 1
ATOM 2931 N N . PRO A 1 372 ? -13.242 -7.777 -0.208 1 97.62 372 PRO A N 1
ATOM 2932 C CA . PRO A 1 372 ? -12.906 -6.441 0.292 1 97.62 372 PRO A CA 1
ATOM 2933 C C . PRO A 1 372 ? -11.68 -5.848 -0.394 1 97.62 372 PRO A C 1
ATOM 2935 O O . PRO A 1 372 ? -10.875 -6.582 -0.972 1 97.62 372 PRO A O 1
ATOM 2938 N N . ILE A 1 373 ? -11.609 -4.535 -0.475 1 97.88 373 ILE A N 1
ATOM 2939 C CA . ILE A 1 373 ? -10.352 -3.873 -0.827 1 97.88 373 ILE A CA 1
ATOM 2940 C C . ILE A 1 373 ? -9.312 -4.129 0.26 1 97.88 373 ILE A C 1
ATOM 2942 O O . ILE A 1 373 ? -9.5 -3.738 1.415 1 97.88 373 ILE A O 1
ATOM 2946 N N . ILE A 1 374 ? -8.25 -4.848 -0.081 1 98.62 374 ILE A N 1
ATOM 2947 C CA . ILE A 1 374 ? -7.168 -5.16 0.848 1 98.62 374 ILE A CA 1
ATOM 2948 C C . ILE A 1 374 ? -6.078 -4.094 0.753 1 98.62 374 ILE A C 1
ATOM 2950 O O . ILE A 1 374 ? -5.621 -3.764 -0.342 1 98.62 374 ILE A O 1
ATOM 2954 N N . TRP A 1 375 ? -5.699 -3.512 1.873 1 98.31 375 TRP A N 1
ATOM 2955 C CA . TRP A 1 375 ? -4.637 -2.516 1.921 1 98.31 375 TRP A CA 1
ATOM 2956 C C . TRP A 1 375 ? -3.979 -2.486 3.297 1 98.31 375 TRP A C 1
ATOM 2958 O O . TRP A 1 375 ? -4.414 -3.186 4.215 1 98.31 375 TRP A O 1
ATOM 2968 N N . GLY A 1 376 ? -2.881 -1.763 3.443 1 97.81 376 GLY A N 1
ATOM 2969 C CA . GLY A 1 376 ? -2.219 -1.633 4.73 1 97.81 376 GLY A CA 1
ATOM 2970 C C . GLY A 1 376 ? -0.735 -1.336 4.613 1 97.81 376 GLY A C 1
ATOM 2971 O O . GLY A 1 376 ? -0.209 -1.213 3.504 1 97.81 376 GLY A O 1
ATOM 2972 N N . GLU A 1 377 ? -0.076 -1.086 5.711 1 97.19 377 GLU A N 1
ATOM 2973 C CA . GLU A 1 377 ? 1.345 -0.862 5.957 1 97.19 377 GLU A CA 1
ATOM 2974 C C . GLU A 1 377 ? 1.753 -1.373 7.336 1 97.19 377 GLU A C 1
ATOM 2976 O O . GLU A 1 377 ? 0.91 -1.836 8.109 1 97.19 377 GLU A O 1
ATOM 2981 N N . THR A 1 378 ? 3.064 -1.316 7.645 1 98.12 378 THR A N 1
ATOM 2982 C CA . THR A 1 378 ? 3.451 -1.64 9.016 1 98.12 378 THR A CA 1
ATOM 2983 C C . THR A 1 378 ? 2.646 -0.813 10.008 1 98.12 378 THR A C 1
ATOM 2985 O O . THR A 1 378 ? 2.389 0.37 9.781 1 98.12 378 THR A O 1
ATOM 2988 N N . GLY A 1 379 ? 2.25 -1.498 11.047 1 98.19 379 GLY A N 1
ATOM 2989 C CA . GLY A 1 379 ? 1.303 -0.911 11.984 1 98.19 379 GLY A CA 1
ATOM 2990 C C . GLY A 1 379 ? 1.739 0.446 12.5 1 98.19 379 GLY A C 1
ATOM 2991 O O . GLY A 1 379 ? 0.956 1.397 12.5 1 98.19 379 GLY A O 1
ATOM 2992 N N . ILE A 1 380 ? 3 0.573 12.906 1 97.69 380 ILE A N 1
ATOM 2993 C CA . ILE A 1 380 ? 3.52 1.812 13.477 1 97.69 380 ILE A CA 1
ATOM 2994 C C . ILE A 1 380 ? 3.404 2.938 12.445 1 97.69 380 ILE A C 1
ATOM 2996 O O . ILE A 1 380 ? 2.945 4.035 12.773 1 97.69 380 ILE A O 1
ATOM 3000 N N . ASN A 1 381 ? 3.771 2.666 11.227 1 96.88 381 ASN A N 1
ATOM 3001 C CA . ASN A 1 381 ? 3.674 3.688 10.188 1 96.88 381 ASN A CA 1
ATOM 3002 C C . ASN A 1 381 ? 2.221 4.008 9.852 1 96.88 381 ASN A C 1
ATOM 3004 O O . ASN A 1 381 ? 1.887 5.16 9.562 1 96.88 381 ASN A O 1
ATOM 3008 N N . GLY A 1 382 ? 1.37 2.982 9.914 1 97.62 382 GLY A N 1
ATOM 3009 C CA . GLY A 1 382 ? -0.049 3.211 9.688 1 97.62 382 GLY A CA 1
ATOM 3010 C C . GLY A 1 382 ? -0.668 4.148 10.711 1 97.62 382 GLY A C 1
ATOM 3011 O O . GLY A 1 382 ? -1.544 4.949 10.375 1 97.62 382 GLY A O 1
ATOM 3012 N N . GLN A 1 383 ? -0.198 4.055 11.961 1 97 383 GLN A N 1
ATOM 3013 C CA . GLN A 1 383 ? -0.688 4.895 13.055 1 97 383 GLN A CA 1
ATOM 3014 C C . GLN A 1 383 ? -0.49 6.375 12.734 1 97 383 GLN A C 1
ATOM 3016 O O . GLN A 1 383 ? -1.283 7.219 13.156 1 97 383 GLN A O 1
ATOM 3021 N N . HIS A 1 384 ? 0.532 6.602 11.914 1 94.69 384 HIS A N 1
ATOM 3022 C CA . HIS A 1 384 ? 0.903 7.973 11.578 1 94.69 384 HIS A CA 1
ATOM 3023 C C . HIS A 1 384 ? 0.546 8.297 10.133 1 94.69 384 HIS A C 1
ATOM 3025 O O . HIS A 1 384 ? 1.071 9.258 9.555 1 94.69 384 HIS A O 1
ATOM 3031 N N . ALA A 1 385 ? -0.321 7.465 9.539 1 96.25 385 ALA A N 1
ATOM 3032 C CA . ALA A 1 385 ? -0.656 7.688 8.133 1 96.25 385 ALA A CA 1
ATOM 3033 C C . ALA A 1 385 ? -2.164 7.621 7.91 1 96.25 385 ALA A C 1
ATOM 3035 O O . ALA A 1 385 ? -2.75 8.523 7.312 1 96.25 385 ALA A O 1
ATOM 3036 N N . PHE A 1 386 ? -2.799 6.586 8.43 1 97.81 386 PHE A N 1
ATOM 3037 C CA . PHE A 1 386 ? -4.191 6.453 8.023 1 97.81 386 PHE A CA 1
ATOM 3038 C C . PHE A 1 386 ? -5.059 6.016 9.203 1 97.81 386 PHE A C 1
ATOM 3040 O O . PHE A 1 386 ? -6.273 5.871 9.062 1 97.81 386 PHE A O 1
ATOM 3047 N N . PHE A 1 387 ? -4.504 5.895 10.414 1 97.75 387 PHE A N 1
ATOM 3048 C CA . PHE A 1 387 ? -5.312 5.477 11.555 1 97.75 387 PHE A CA 1
ATOM 3049 C C . PHE A 1 387 ? -6.301 6.57 11.945 1 97.75 387 PHE A C 1
ATOM 3051 O O . PHE A 1 387 ? -7.344 6.289 12.547 1 97.75 387 PHE A O 1
ATOM 3058 N N . GLN A 1 388 ? -5.996 7.855 11.539 1 97.62 388 GLN A N 1
ATOM 3059 C CA . GLN A 1 388 ? -6.984 8.922 11.703 1 97.62 388 GLN A CA 1
ATOM 3060 C C . GLN A 1 388 ? -8.32 8.531 11.078 1 97.62 388 GLN A C 1
ATOM 3062 O O . GLN A 1 388 ? -9.375 8.688 11.695 1 97.62 388 GLN A O 1
ATOM 3067 N N . LEU A 1 389 ? -8.281 8.039 9.875 1 98.06 389 LEU A N 1
ATOM 3068 C CA . LEU A 1 389 ? -9.5 7.609 9.195 1 98.06 389 LEU A CA 1
ATOM 3069 C C . LEU A 1 389 ? -10.109 6.398 9.883 1 98.06 389 LEU A C 1
ATOM 3071 O O . LEU A 1 389 ? -11.336 6.32 10.039 1 98.06 389 LEU A O 1
ATOM 3075 N N . LEU A 1 390 ? -9.312 5.473 10.367 1 97.94 390 LEU A N 1
ATOM 3076 C CA . LEU A 1 390 ? -9.812 4.242 10.977 1 97.94 390 LEU A CA 1
ATOM 3077 C C . LEU A 1 390 ? -10.523 4.531 12.289 1 97.94 390 LEU A C 1
ATOM 3079 O O . LEU A 1 390 ? -11.516 3.873 12.625 1 97.94 390 LEU A O 1
ATOM 3083 N N . HIS A 1 391 ? -10.039 5.551 13 1 98 391 HIS A N 1
ATOM 3084 C CA . HIS A 1 391 ? -10.602 5.863 14.312 1 98 391 HIS A CA 1
ATOM 3085 C C . HIS A 1 391 ? -11.805 6.789 14.188 1 98 391 HIS A C 1
ATOM 3087 O O . HIS A 1 391 ? -12.766 6.664 14.953 1 98 391 HIS A O 1
ATOM 3093 N N . GLN A 1 392 ? -11.711 7.75 13.211 1 97.62 392 GLN A N 1
ATOM 3094 C CA . GLN A 1 392 ? -12.688 8.836 13.258 1 97.62 392 GLN A CA 1
ATOM 3095 C C . GLN A 1 392 ? -13.336 9.055 11.898 1 97.62 392 GLN A C 1
ATOM 3097 O O . GLN A 1 392 ? -14.062 10.031 11.703 1 97.62 392 GLN A O 1
ATOM 3102 N N . GLY A 1 393 ? -13.008 8.188 10.945 1 96.44 393 GLY A N 1
ATOM 3103 C CA . GLY A 1 393 ? -13.695 8.25 9.664 1 96.44 393 GLY A CA 1
ATOM 3104 C C . GLY A 1 393 ? -15.047 7.57 9.672 1 96.44 393 GLY A C 1
ATOM 3105 O O . GLY A 1 393 ? -15.555 7.207 10.734 1 96.44 393 GLY A O 1
ATOM 3106 N N . THR A 1 394 ? -15.648 7.449 8.508 1 95.5 394 THR A N 1
ATOM 3107 C CA . THR A 1 394 ? -17.016 6.945 8.406 1 95.5 394 THR A CA 1
ATOM 3108 C C . THR A 1 394 ? -17.016 5.473 8 1 95.5 394 THR A C 1
ATOM 3110 O O . THR A 1 394 ? -18.047 4.797 8.102 1 95.5 394 THR A O 1
ATOM 3113 N N . HIS A 1 395 ? -15.883 4.945 7.559 1 93.56 395 HIS A N 1
ATOM 3114 C CA . HIS A 1 395 ? -15.797 3.58 7.051 1 93.56 395 HIS A CA 1
ATOM 3115 C C . HIS A 1 395 ? -15.672 2.576 8.195 1 93.56 395 HIS A C 1
ATOM 3117 O O . HIS A 1 395 ? -14.984 2.838 9.18 1 93.56 395 HIS A O 1
ATOM 3123 N N . ILE A 1 396 ? -16.375 1.489 8.062 1 93.75 396 ILE A N 1
ATOM 3124 C CA . ILE A 1 396 ? -16.047 0.321 8.867 1 93.75 396 ILE A CA 1
ATOM 3125 C C . ILE A 1 396 ? -14.992 -0.522 8.141 1 93.75 396 ILE A C 1
ATOM 3127 O O . ILE A 1 396 ? -15.258 -1.046 7.055 1 93.75 396 ILE A O 1
ATOM 3131 N N . SER A 1 397 ? -13.836 -0.609 8.625 1 96.31 397 SER A N 1
ATOM 3132 C CA . SER A 1 397 ? -12.734 -1.359 8.023 1 96.31 397 SER A CA 1
ATOM 3133 C C . SER A 1 397 ? -12.102 -2.318 9.023 1 96.31 397 SER A C 1
ATOM 3135 O O . SER A 1 397 ? -11.219 -1.926 9.797 1 96.31 397 SER A O 1
ATOM 3137 N N . PRO A 1 398 ? -12.469 -3.629 8.938 1 98.38 398 PRO A N 1
ATOM 3138 C CA . PRO A 1 398 ? -11.789 -4.582 9.82 1 98.38 398 PRO A CA 1
ATOM 3139 C C . PRO A 1 398 ? -10.266 -4.559 9.664 1 98.38 398 PRO A C 1
ATOM 3141 O O . PRO A 1 398 ? -9.766 -4.262 8.578 1 98.38 398 PRO A O 1
ATOM 3144 N N . ILE A 1 399 ? -9.586 -4.848 10.773 1 98.75 399 ILE A N 1
ATOM 3145 C CA . ILE A 1 399 ? -8.125 -4.766 10.773 1 98.75 399 ILE A CA 1
ATOM 3146 C C . ILE A 1 399 ? -7.543 -6.066 11.32 1 98.75 399 ILE A C 1
ATOM 3148 O O . ILE A 1 399 ? -7.98 -6.566 12.359 1 98.75 399 ILE A O 1
ATOM 3152 N N . ASP A 1 400 ? -6.602 -6.641 10.625 1 98.94 400 ASP A N 1
ATOM 3153 C CA . ASP A 1 400 ? -5.75 -7.68 11.1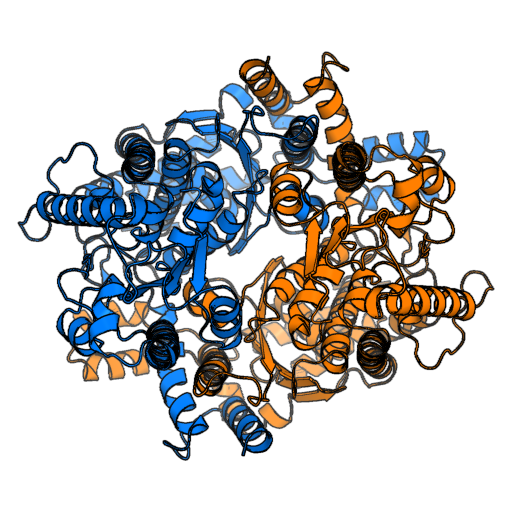95 1 98.94 400 ASP A CA 1
ATOM 3154 C C . ASP A 1 400 ? -4.438 -7.09 11.711 1 98.94 400 ASP A C 1
ATOM 3156 O O . ASP A 1 400 ? -3.621 -6.602 10.922 1 98.94 400 ASP A O 1
ATOM 3160 N N . LEU A 1 401 ? -4.273 -7.098 13.023 1 98.88 401 LEU A N 1
ATOM 3161 C CA . LEU A 1 401 ? -3.021 -6.723 13.672 1 98.88 401 LEU A CA 1
ATOM 3162 C C . LEU A 1 401 ? -2.121 -7.941 13.859 1 98.88 401 LEU A C 1
ATOM 3164 O O . LEU A 1 401 ? -2.51 -8.906 14.516 1 98.88 401 LEU A O 1
ATOM 3168 N N . ILE A 1 402 ? -0.903 -7.918 13.266 1 98.88 402 ILE A N 1
ATOM 3169 C CA . ILE A 1 402 ? -0.034 -9.086 13.25 1 98.88 402 ILE A CA 1
ATOM 3170 C C . ILE A 1 402 ? 1.292 -8.758 13.93 1 98.88 402 ILE A C 1
ATOM 3172 O O . ILE A 1 402 ? 1.942 -7.766 13.586 1 98.88 402 ILE A O 1
ATOM 3176 N N . ALA A 1 403 ? 1.719 -9.539 14.898 1 98.44 403 ALA A N 1
ATOM 3177 C CA . ALA A 1 403 ? 2.961 -9.266 15.617 1 98.44 403 ALA A CA 1
ATOM 3178 C C . ALA A 1 403 ? 3.598 -10.555 16.125 1 98.44 403 ALA A C 1
ATOM 3180 O O . ALA A 1 403 ? 2.957 -11.609 16.141 1 98.44 403 ALA A O 1
ATOM 3181 N N . SER A 1 404 ? 4.848 -10.508 16.438 1 97.31 404 SER A N 1
ATOM 3182 C CA . SER A 1 404 ? 5.57 -11.586 17.109 1 97.31 404 SER A CA 1
ATOM 3183 C C . SER A 1 404 ? 5.812 -11.273 18.578 1 97.31 404 SER A C 1
ATOM 3185 O O . SER A 1 404 ? 6.113 -10.125 18.938 1 97.31 404 SER A O 1
ATOM 3187 N N . LEU A 1 405 ? 5.73 -12.242 19.422 1 96.5 405 LEU A N 1
ATOM 3188 C CA . LEU A 1 405 ? 5.867 -12.047 20.859 1 96.5 405 LEU A CA 1
ATOM 3189 C C . LEU A 1 405 ? 7.34 -11.977 21.266 1 96.5 405 LEU A C 1
ATOM 3191 O O . LEU A 1 405 ? 7.707 -11.203 22.156 1 96.5 405 LEU A O 1
ATOM 3195 N N . GLY A 1 406 ? 8.164 -12.711 20.609 1 93.25 406 GLY A N 1
ATOM 3196 C CA . GLY A 1 406 ? 9.555 -12.82 21.016 1 93.25 406 GLY A CA 1
ATOM 3197 C C . GLY A 1 406 ? 10.359 -11.562 20.75 1 93.25 406 GLY A C 1
ATOM 3198 O O . GLY A 1 406 ? 10.211 -10.93 19.703 1 93.25 406 GLY A O 1
ATOM 3199 N N . ASN A 1 407 ? 11.25 -11.141 21.688 1 88.75 407 ASN A N 1
ATOM 3200 C CA . ASN A 1 407 ? 12 -9.898 21.562 1 88.75 407 ASN A CA 1
ATOM 3201 C C . ASN A 1 407 ? 13.5 -10.156 21.453 1 88.75 407 ASN A C 1
ATOM 3203 O O . ASN A 1 407 ? 14.297 -9.219 21.453 1 88.75 407 ASN A O 1
ATOM 3207 N N . ARG A 1 408 ? 14 -11.328 21.359 1 82.12 408 ARG A N 1
ATOM 3208 C CA . ARG A 1 408 ? 15.406 -11.695 21.516 1 82.12 408 ARG A CA 1
ATOM 3209 C C . ARG A 1 408 ? 16.266 -10.992 20.469 1 82.12 408 ARG A C 1
ATOM 3211 O O . ARG A 1 408 ? 17.406 -10.594 20.75 1 82.12 408 ARG A O 1
ATOM 3218 N N . ALA A 1 409 ? 15.781 -10.797 19.375 1 82.94 409 ALA A N 1
ATOM 3219 C CA . ALA A 1 409 ? 16.609 -10.25 18.297 1 82.94 409 ALA A CA 1
ATOM 3220 C C . ALA A 1 409 ? 16.375 -8.75 18.141 1 82.94 409 ALA A C 1
ATOM 3222 O O . ALA A 1 409 ? 16.969 -8.117 17.25 1 82.94 409 ALA A O 1
ATOM 3223 N N . SER A 1 410 ? 15.719 -8.18 19.078 1 91.44 410 SER A N 1
ATOM 3224 C CA . SER A 1 410 ? 15.32 -6.781 18.922 1 91.44 410 SER A CA 1
ATOM 3225 C C . SER A 1 410 ? 16.297 -5.848 19.641 1 91.44 410 SER A C 1
ATOM 3227 O O . SER A 1 410 ? 16.938 -6.238 20.609 1 91.44 410 SER A O 1
ATOM 3229 N N . LEU A 1 411 ? 16.469 -4.637 19.125 1 95.75 411 LEU A N 1
ATOM 3230 C CA . LEU A 1 411 ? 17.203 -3.6 19.844 1 95.75 411 LEU A CA 1
ATOM 3231 C C . LEU A 1 411 ? 16.547 -3.311 21.203 1 95.75 411 LEU A C 1
ATOM 3233 O O . LEU A 1 411 ? 15.32 -3.344 21.312 1 95.75 411 LEU A O 1
ATOM 3237 N N . PRO A 1 412 ? 17.391 -3.098 22.219 1 94.19 412 PRO A N 1
ATOM 3238 C CA . PRO A 1 412 ? 16.859 -2.891 23.578 1 94.19 412 PRO A CA 1
ATOM 3239 C C . PRO A 1 412 ? 15.773 -1.812 23.609 1 94.19 412 PRO A C 1
ATOM 3241 O O . PRO A 1 412 ? 15.969 -0.717 23.078 1 94.19 412 PRO A O 1
ATOM 3244 N N . GLY A 1 413 ? 14.703 -2.137 24.172 1 94.81 413 GLY A N 1
ATOM 3245 C CA . GLY A 1 413 ? 13.625 -1.187 24.438 1 94.81 413 GLY A CA 1
ATOM 3246 C C . GLY A 1 413 ? 12.656 -1.059 23.281 1 94.81 413 GLY A C 1
ATOM 3247 O O . GLY A 1 413 ? 11.516 -0.642 23.469 1 94.81 413 GLY A O 1
ATOM 3248 N N . HIS A 1 414 ? 13.055 -1.348 22.078 1 97.94 414 HIS A N 1
ATOM 3249 C CA . HIS A 1 414 ? 12.242 -1.149 20.875 1 97.94 414 HIS A CA 1
ATOM 3250 C C . HIS A 1 414 ? 11.047 -2.09 20.859 1 97.94 414 HIS A C 1
ATOM 3252 O O . HIS A 1 414 ? 9.93 -1.678 20.516 1 97.94 414 HIS A O 1
ATOM 3258 N N . HIS A 1 415 ? 11.234 -3.314 21.266 1 97.38 415 HIS A N 1
ATOM 3259 C CA . HIS A 1 415 ? 10.219 -4.355 21.125 1 97.38 415 HIS A CA 1
ATOM 3260 C C . HIS A 1 415 ? 9.039 -4.102 22.047 1 97.38 415 HIS A C 1
ATOM 3262 O O . HIS A 1 415 ? 7.883 -4.293 21.656 1 97.38 415 HIS A O 1
ATOM 3268 N N . GLU A 1 416 ? 9.281 -3.67 23.297 1 97.25 416 GLU A N 1
ATOM 3269 C CA . GLU A 1 416 ? 8.211 -3.371 24.234 1 97.25 416 GLU A CA 1
ATOM 3270 C C . GLU A 1 416 ? 7.348 -2.213 23.75 1 97.25 416 GLU A C 1
ATOM 3272 O O . GLU A 1 416 ? 6.121 -2.236 23.891 1 97.25 416 GLU A O 1
ATOM 3277 N N . ILE A 1 417 ? 8.016 -1.193 23.156 1 97.81 417 ILE A N 1
ATOM 3278 C CA . ILE A 1 417 ? 7.277 -0.073 22.594 1 97.81 417 ILE A CA 1
ATOM 3279 C C . ILE A 1 417 ? 6.391 -0.565 21.453 1 97.81 417 ILE A C 1
ATOM 3281 O O . ILE A 1 417 ? 5.219 -0.196 21.359 1 97.81 417 ILE A O 1
ATOM 3285 N N . LEU A 1 418 ? 6.961 -1.42 20.609 1 98 418 LEU A N 1
ATOM 3286 C CA . LEU A 1 418 ? 6.254 -1.973 19.469 1 98 418 LEU A CA 1
ATOM 3287 C C . LEU A 1 418 ? 5.004 -2.725 19.906 1 98 418 LEU A C 1
ATOM 3289 O O . LEU A 1 418 ? 3.906 -2.461 19.406 1 98 418 LEU A O 1
ATOM 3293 N N . LEU A 1 419 ? 5.117 -3.639 20.859 1 98.12 419 LEU A N 1
ATOM 3294 C CA . LEU A 1 419 ? 4.004 -4.48 21.297 1 98.12 419 LEU A CA 1
ATOM 3295 C C . LEU A 1 419 ? 2.998 -3.676 22.109 1 98.12 419 LEU A C 1
ATOM 3297 O O . LEU A 1 419 ? 1.797 -3.947 22.062 1 98.12 419 LEU A O 1
ATOM 3301 N N . ALA A 1 420 ? 3.486 -2.682 22.844 1 98.25 420 ALA A N 1
ATOM 3302 C CA . ALA A 1 420 ? 2.564 -1.789 23.531 1 98.25 420 ALA A CA 1
ATOM 3303 C C . ALA A 1 420 ? 1.624 -1.097 22.547 1 98.25 420 ALA A C 1
ATOM 3305 O O . ALA A 1 420 ? 0.431 -0.944 22.828 1 98.25 420 ALA A O 1
ATOM 3306 N N . ASN A 1 421 ? 2.166 -0.734 21.438 1 98.31 421 ASN A N 1
ATOM 3307 C CA . ASN A 1 421 ? 1.354 -0.047 20.438 1 98.31 421 ASN A CA 1
ATOM 3308 C C . ASN A 1 421 ? 0.317 -0.98 19.828 1 98.31 421 ASN A C 1
ATOM 3310 O O . ASN A 1 421 ? -0.832 -0.586 19.625 1 98.31 421 ASN A O 1
ATOM 3314 N N . VAL A 1 422 ? 0.68 -2.238 19.5 1 98.38 422 VAL A N 1
ATOM 3315 C CA . VAL A 1 422 ? -0.271 -3.141 18.859 1 98.38 422 VAL A CA 1
ATOM 3316 C C . VAL A 1 422 ? -1.427 -3.434 19.812 1 98.38 422 VAL A C 1
ATOM 3318 O O . VAL A 1 422 ? -2.594 -3.396 19.406 1 98.38 422 VAL A O 1
ATOM 3321 N N . PHE A 1 423 ? -1.117 -3.66 21.109 1 98.62 423 PHE A N 1
ATOM 3322 C CA . PHE A 1 423 ? -2.156 -3.957 22.078 1 98.62 423 PHE A CA 1
ATOM 3323 C C . PHE A 1 423 ? -3.012 -2.727 22.359 1 98.62 423 PHE A C 1
ATOM 3325 O O . PHE A 1 423 ? -4.234 -2.83 22.484 1 98.62 423 PHE A O 1
ATOM 3332 N N . ALA A 1 424 ? -2.361 -1.58 22.391 1 98.56 424 ALA A N 1
ATOM 3333 C CA . ALA A 1 424 ? -3.059 -0.323 22.641 1 98.56 424 ALA A CA 1
ATOM 3334 C C . ALA A 1 424 ? -4.035 0.008 21.516 1 98.56 424 ALA A C 1
ATOM 3336 O O . ALA A 1 424 ? -5.16 0.442 21.781 1 98.56 424 ALA A O 1
ATOM 3337 N N . GLN A 1 425 ? -3.58 -0.16 20.297 1 98.62 425 GLN A N 1
ATOM 3338 C CA . GLN A 1 425 ? -4.441 0.147 19.172 1 98.62 425 GLN A CA 1
ATOM 3339 C C . GLN A 1 425 ? -5.645 -0.789 19.125 1 98.62 425 GLN A C 1
ATOM 3341 O O . GLN A 1 425 ? -6.762 -0.356 18.828 1 98.62 425 GLN A O 1
ATOM 3346 N N . ALA A 1 426 ? -5.398 -2.082 19.391 1 98.75 426 ALA A N 1
ATOM 3347 C CA . ALA A 1 426 ? -6.516 -3.02 19.453 1 98.75 426 ALA A CA 1
ATOM 3348 C C . ALA A 1 426 ? -7.551 -2.578 20.484 1 98.75 426 ALA A C 1
ATOM 3350 O O . ALA A 1 426 ? -8.758 -2.629 20.219 1 98.75 426 ALA A O 1
ATOM 3351 N N . GLU A 1 427 ? -7.105 -2.158 21.609 1 98.69 427 GLU A N 1
ATOM 3352 C CA . GLU A 1 427 ? -7.996 -1.692 22.672 1 98.69 427 GLU A CA 1
ATOM 3353 C C . GLU A 1 427 ? -8.695 -0.395 22.266 1 98.69 427 GLU A C 1
ATOM 3355 O O . GLU A 1 427 ? -9.898 -0.238 22.5 1 98.69 427 GLU A O 1
ATOM 3360 N N . ALA A 1 428 ? -7.961 0.507 21.688 1 98.56 428 ALA A N 1
ATOM 3361 C CA . ALA A 1 428 ? -8.508 1.799 21.281 1 98.56 428 ALA A CA 1
ATOM 3362 C C . ALA A 1 428 ? -9.617 1.623 20.25 1 98.56 428 ALA A C 1
ATOM 3364 O O . ALA A 1 428 ? -10.664 2.268 20.328 1 98.56 428 ALA A O 1
ATOM 3365 N N . PHE A 1 429 ? -9.414 0.728 19.297 1 98.62 429 PHE A N 1
ATOM 3366 C CA . PHE A 1 429 ? -10.398 0.469 18.25 1 98.62 429 PHE A CA 1
ATOM 3367 C C . PHE A 1 429 ? -11.672 -0.132 18.844 1 98.62 429 PHE A C 1
ATOM 3369 O O . PHE A 1 429 ? -12.773 0.13 18.359 1 98.62 429 PHE A O 1
ATOM 3376 N N . MET A 1 430 ? -11.484 -0.876 19.906 1 98.5 430 MET A N 1
ATOM 3377 C CA . MET A 1 430 ? -12.602 -1.561 20.531 1 98.5 430 MET A CA 1
ATOM 3378 C C . MET A 1 430 ? -13.414 -0.596 21.391 1 98.5 430 MET A C 1
ATOM 3380 O O . MET A 1 430 ? -14.625 -0.463 21.203 1 98.5 430 MET A O 1
ATOM 3384 N N . ARG A 1 431 ? -12.852 0.176 22.25 1 97.5 431 ARG A N 1
ATOM 3385 C CA . ARG A 1 431 ? -13.586 0.877 23.297 1 97.5 431 ARG A CA 1
ATOM 3386 C C . ARG A 1 431 ? -13.859 2.324 22.906 1 97.5 431 ARG A C 1
ATOM 3388 O O . ARG A 1 431 ? -14.859 2.912 23.328 1 97.5 431 ARG A O 1
ATOM 3395 N N . GLY A 1 432 ? -12.977 2.92 22.094 1 97.56 432 GLY A N 1
ATOM 3396 C CA . GLY A 1 432 ? -13.102 4.344 21.812 1 97.56 432 GLY A CA 1
ATOM 3397 C C . GLY A 1 432 ? -12.953 5.207 23.047 1 97.56 432 GLY A C 1
ATOM 3398 O O . GLY A 1 432 ? -12.281 4.82 24.016 1 97.56 432 GLY A O 1
ATOM 3399 N N . LYS A 1 433 ? -13.375 6.371 22.906 1 97.88 433 LYS A N 1
ATOM 3400 C CA . LYS A 1 433 ? -13.406 7.363 23.969 1 97.88 433 LYS A CA 1
ATOM 3401 C C . LYS A 1 433 ? -14.719 8.141 23.953 1 97.88 433 LYS A C 1
ATOM 3403 O O . LYS A 1 433 ? -15.039 8.812 22.969 1 97.88 433 LYS A O 1
ATOM 3408 N N . THR A 1 434 ? -15.492 8.094 25.031 1 97.5 434 THR A N 1
ATOM 3409 C CA . THR A 1 434 ? -16.828 8.703 25.078 1 97.5 434 THR A CA 1
ATOM 3410 C C . THR A 1 434 ? -16.719 10.211 25.297 1 97.5 434 THR A C 1
ATOM 3412 O O . THR A 1 434 ? -15.648 10.719 25.656 1 97.5 434 THR A O 1
ATOM 3415 N N . ALA A 1 435 ? -17.891 10.906 25.047 1 97.75 435 ALA A N 1
ATOM 3416 C CA . ALA A 1 435 ? -17.938 12.344 25.266 1 97.75 435 ALA A CA 1
ATOM 3417 C C . ALA A 1 435 ? -17.625 12.695 26.719 1 97.75 435 ALA A C 1
ATOM 3419 O O . ALA A 1 435 ? -16.938 13.68 27 1 97.75 435 ALA A O 1
ATOM 3420 N N . ASP A 1 436 ? -18.109 11.891 27.656 1 97.94 436 ASP A N 1
ATOM 3421 C CA . ASP A 1 436 ? -17.875 12.125 29.078 1 97.94 436 ASP A CA 1
ATOM 3422 C C . ASP A 1 436 ? -16.391 11.969 29.422 1 97.94 436 ASP A C 1
ATOM 3424 O O . ASP A 1 436 ? -15.852 12.75 30.203 1 97.94 436 ASP A O 1
ATOM 3428 N N . GLU A 1 437 ? -15.805 10.945 28.875 1 97.31 437 GLU A N 1
ATOM 3429 C CA . GLU A 1 437 ? -14.375 10.75 29.094 1 97.31 437 GLU A CA 1
ATOM 3430 C C . GLU A 1 437 ? -13.562 11.914 28.516 1 97.31 437 GLU A C 1
ATOM 3432 O O . GLU A 1 437 ? -12.586 12.352 29.125 1 97.31 437 GLU A O 1
ATOM 3437 N N . VAL A 1 438 ? -13.953 12.414 27.344 1 97.75 438 VAL A N 1
ATOM 3438 C CA . VAL A 1 438 ? -13.297 13.555 26.703 1 97.75 438 VAL A CA 1
ATOM 3439 C C . VAL A 1 438 ? -13.453 14.797 27.578 1 97.75 438 VAL A C 1
ATOM 3441 O O . VAL A 1 438 ? -12.492 15.531 27.797 1 97.75 438 VAL A O 1
ATOM 3444 N N . ARG A 1 439 ? -14.672 15.039 28.109 1 98 439 ARG A N 1
ATOM 3445 C CA . ARG A 1 439 ? -14.93 16.172 28.969 1 98 439 ARG A CA 1
ATOM 3446 C C . ARG A 1 439 ? -14.023 16.141 30.203 1 98 439 ARG A C 1
ATOM 3448 O O . ARG A 1 439 ? -13.453 17.156 30.594 1 98 439 ARG A O 1
ATOM 3455 N N . ALA A 1 440 ? -13.945 14.961 30.766 1 97.56 440 ALA A N 1
ATOM 3456 C CA . ALA A 1 440 ? -13.117 14.797 31.953 1 97.56 440 ALA A CA 1
ATOM 3457 C C . ALA A 1 440 ? -11.656 15.125 31.656 1 97.56 440 ALA A C 1
ATOM 3459 O O . ALA A 1 440 ? -10.992 15.805 32.438 1 97.56 440 ALA A O 1
ATOM 3460 N N . GLU A 1 441 ? -11.164 14.648 30.547 1 96 441 GLU A N 1
ATOM 3461 C CA . GLU A 1 441 ? -9.781 14.906 30.141 1 96 441 GLU A CA 1
ATOM 3462 C C . GLU A 1 441 ? -9.555 16.391 29.875 1 96 441 GLU A C 1
ATOM 3464 O O . GLU A 1 441 ? -8.516 16.938 30.266 1 96 441 GLU A O 1
ATOM 3469 N N . LEU A 1 442 ? -10.508 17 29.125 1 96.81 442 LEU A N 1
ATOM 3470 C CA . LEU A 1 442 ? -10.391 18.422 28.797 1 96.81 442 LEU A CA 1
ATOM 3471 C C . LEU A 1 442 ? -10.469 19.281 30.062 1 96.81 442 LEU A C 1
ATOM 3473 O O . LEU A 1 442 ? -9.773 20.281 30.172 1 96.81 442 LEU A O 1
ATOM 3477 N N . ALA A 1 443 ? -11.281 18.875 31.016 1 97.06 443 ALA A N 1
ATOM 3478 C CA . ALA A 1 443 ? -11.367 19.562 32.312 1 97.06 443 ALA A CA 1
ATOM 3479 C C . ALA A 1 443 ? -10.039 19.5 33.062 1 97.06 443 ALA A C 1
ATOM 3481 O O . ALA A 1 443 ? -9.609 20.484 33.656 1 97.06 443 ALA A O 1
ATOM 3482 N N . GLU A 1 444 ? -9.469 18.344 33 1 96.5 444 GLU A N 1
ATOM 3483 C CA . GLU A 1 444 ? -8.156 18.172 33.625 1 96.5 444 GLU A CA 1
ATOM 3484 C C . GLU A 1 444 ? -7.109 19.062 32.969 1 96.5 444 GLU A C 1
ATOM 3486 O O . GLU A 1 444 ? -6.133 19.453 33.625 1 96.5 444 GLU A O 1
ATOM 3491 N N . GLN A 1 445 ? -7.309 19.391 31.766 1 94.38 445 GLN A N 1
ATOM 3492 C CA . GLN A 1 445 ? -6.379 20.25 31.031 1 94.38 445 GLN A CA 1
ATOM 3493 C C . GLN A 1 445 ? -6.719 21.719 31.219 1 94.38 445 GLN A C 1
ATOM 3495 O O . GLN A 1 445 ? -6.098 22.594 30.609 1 94.38 445 GLN A O 1
ATOM 3500 N N . GLY A 1 446 ? -7.797 22.062 31.938 1 95.5 446 GLY A N 1
ATOM 3501 C CA . GLY A 1 446 ? -8.117 23.422 32.312 1 95.5 446 GLY A CA 1
ATOM 3502 C C . GLY A 1 446 ? -9.172 24.062 31.422 1 95.5 446 GLY A C 1
ATOM 3503 O O . GLY A 1 446 ? -9.414 25.266 31.516 1 95.5 446 GLY A O 1
ATOM 3504 N N . LEU A 1 447 ? -9.773 23.266 30.562 1 95.75 447 LEU A N 1
ATOM 3505 C CA . LEU A 1 447 ? -10.805 23.812 29.688 1 95.75 447 LEU A CA 1
ATOM 3506 C C . LEU A 1 447 ? -12.188 23.656 30.312 1 95.75 447 LEU A C 1
ATOM 3508 O O . LEU A 1 447 ? -12.43 22.703 31.062 1 95.75 447 LEU A O 1
ATOM 3512 N N . SER A 1 448 ? -13.055 24.656 30.109 1 95.38 448 SER A N 1
ATOM 3513 C CA . SER A 1 448 ? -14.422 24.609 30.609 1 95.38 448 SER A CA 1
ATOM 3514 C C . SER A 1 448 ? -15.367 25.422 29.734 1 95.38 448 SER A C 1
ATOM 3516 O O . SER A 1 448 ? -14.922 26.109 28.812 1 95.38 448 SER A O 1
ATOM 3518 N N . GLY A 1 449 ? -16.609 25.219 29.938 1 95.31 449 GLY A N 1
ATOM 3519 C CA . GLY A 1 449 ? -17.609 26.047 29.281 1 95.31 449 GLY A CA 1
ATOM 3520 C C . GLY A 1 449 ? -17.75 25.766 27.797 1 95.31 449 GLY A C 1
ATOM 3521 O O . GLY A 1 449 ? -17.688 24.609 27.375 1 95.31 449 GLY A O 1
ATOM 3522 N N . GLU A 1 450 ? -17.953 26.766 27.125 1 94.75 450 GLU A N 1
ATOM 3523 C CA . GLU A 1 450 ? -18.266 26.672 25.703 1 94.75 450 GLU A CA 1
ATOM 3524 C C . GLU A 1 450 ? -17.047 26.172 24.906 1 94.75 450 GLU A C 1
ATOM 3526 O O . GLU A 1 450 ? -17.203 25.438 23.922 1 94.75 450 GLU A O 1
ATOM 3531 N N . GLU A 1 451 ? -15.969 26.562 25.297 1 93.94 451 GLU A N 1
ATOM 3532 C CA . GLU A 1 451 ? -14.742 26.141 24.625 1 93.94 451 GLU A CA 1
ATOM 3533 C C . GLU A 1 451 ? -14.555 24.625 24.719 1 93.94 451 GLU A C 1
ATOM 3535 O O . GLU A 1 451 ? -14.164 24 23.734 1 93.94 451 GLU A O 1
ATOM 3540 N N . MET A 1 452 ? -14.781 24.078 25.828 1 96 452 MET A N 1
ATOM 3541 C CA . MET A 1 452 ? -14.695 22.625 26.031 1 96 452 MET A CA 1
ATOM 3542 C C . MET A 1 452 ? -15.727 21.906 25.172 1 96 452 MET A C 1
ATOM 3544 O O . MET A 1 452 ? -15.391 20.953 24.453 1 96 452 MET A O 1
ATOM 3548 N N . GLU A 1 453 ? -16.953 22.391 25.219 1 96.38 453 GLU A N 1
ATOM 3549 C CA . GLU A 1 453 ? -18.047 21.703 24.516 1 96.38 453 GLU A CA 1
ATOM 3550 C C . GLU A 1 453 ? -17.844 21.734 23.016 1 96.38 453 GLU A C 1
ATOM 3552 O O . GLU A 1 453 ? -18.219 20.797 22.312 1 96.38 453 GLU A O 1
ATOM 3557 N N . ALA A 1 454 ? -17.172 22.766 22.547 1 95.69 454 ALA A N 1
ATOM 3558 C CA . ALA A 1 454 ? -16.906 22.891 21.125 1 95.69 454 ALA A CA 1
ATOM 3559 C C . ALA A 1 454 ? -15.883 21.859 20.656 1 95.69 454 ALA A C 1
ATOM 3561 O O . ALA A 1 454 ? -15.914 21.422 19.516 1 95.69 454 ALA A O 1
ATOM 3562 N N . LEU A 1 455 ? -15.047 21.391 21.547 1 97.06 455 LEU A N 1
ATOM 3563 C CA . LEU A 1 455 ? -13.953 20.5 21.188 1 97.06 455 LEU A CA 1
ATOM 3564 C C . LEU A 1 455 ? -14.352 19.047 21.391 1 97.06 455 LEU A C 1
ATOM 3566 O O . LEU A 1 455 ? -13.781 18.141 20.766 1 97.06 455 LEU A O 1
ATOM 3570 N N . VAL A 1 456 ? -15.336 18.766 22.25 1 97.81 456 VAL A N 1
ATOM 3571 C CA . VAL A 1 456 ? -15.703 17.422 22.703 1 97.81 456 VAL A CA 1
ATOM 3572 C C . VAL A 1 456 ? -16.016 16.531 21.5 1 97.81 456 VAL A C 1
ATOM 3574 O O . VAL A 1 456 ? -15.438 15.453 21.359 1 97.81 456 VAL A O 1
ATOM 3577 N N . PRO A 1 457 ? -16.812 17.016 20.516 1 97.62 457 PRO A N 1
ATOM 3578 C CA . PRO A 1 457 ? -17.172 16.109 19.438 1 97.62 457 PRO A CA 1
ATOM 3579 C C . PRO A 1 457 ? -15.984 15.711 18.562 1 97.62 457 PRO A C 1
ATOM 3581 O O . PRO A 1 457 ? -15.984 14.641 17.953 1 97.62 457 PRO A O 1
ATOM 3584 N N . HIS A 1 458 ? -14.992 16.562 18.484 1 97.69 458 HIS A N 1
ATOM 3585 C CA . HIS A 1 458 ? -13.836 16.328 17.641 1 97.69 458 HIS A CA 1
ATOM 3586 C C . HIS A 1 458 ? -12.859 15.344 18.281 1 97.69 458 HIS A C 1
ATOM 3588 O O . HIS A 1 458 ? -12.016 14.766 17.594 1 97.69 458 HIS A O 1
ATOM 3594 N N . LYS A 1 459 ? -12.945 15.148 19.578 1 97.75 459 LYS A N 1
ATOM 3595 C CA . LYS A 1 459 ? -11.977 14.32 20.297 1 97.75 459 LYS A CA 1
ATOM 3596 C C . LYS A 1 459 ? -12.602 12.992 20.719 1 97.75 459 LYS A C 1
ATOM 3598 O O . LYS A 1 459 ? -11.922 12.133 21.281 1 97.75 459 LYS A O 1
ATOM 3603 N N . VAL A 1 460 ? -13.898 12.82 20.438 1 97.81 460 VAL A N 1
ATOM 3604 C CA . VAL A 1 460 ? -14.586 11.562 20.703 1 97.81 460 VAL A CA 1
ATOM 3605 C C . VAL A 1 460 ? -14.117 10.492 19.719 1 97.81 460 VAL A C 1
ATOM 3607 O O . VAL A 1 460 ? -13.875 10.789 18.547 1 97.81 460 VAL A O 1
ATOM 3610 N N . PHE A 1 461 ? -13.891 9.289 20.188 1 97.44 461 PHE A N 1
ATOM 3611 C CA . PHE A 1 461 ? -13.672 8.078 19.406 1 97.44 461 PHE A CA 1
ATOM 3612 C C . PHE A 1 461 ? -14.867 7.145 19.516 1 97.44 461 PHE A C 1
ATOM 3614 O O . PHE A 1 461 ? -15.203 6.684 20.609 1 97.44 461 PHE A O 1
ATOM 3621 N N . GLY A 1 462 ? -15.398 6.84 18.422 1 95.69 462 GLY A N 1
ATOM 3622 C CA . GLY A 1 462 ? -16.609 6.027 18.438 1 95.69 462 GLY A CA 1
ATOM 3623 C C . GLY A 1 462 ? -16.359 4.594 18.859 1 95.69 462 GLY A C 1
ATOM 3624 O O . GLY A 1 462 ? -17.266 3.912 19.344 1 95.69 462 GLY A O 1
ATOM 3625 N N . GLY A 1 463 ? -15.086 4.141 18.719 1 97 463 GLY A N 1
ATOM 3626 C CA . GLY A 1 463 ? -14.812 2.734 18.953 1 97 463 GLY A CA 1
ATOM 3627 C C . GLY A 1 463 ? -15.625 1.806 18.078 1 97 463 GLY A C 1
ATOM 3628 O O . GLY A 1 463 ? -15.992 2.164 16.953 1 97 463 GLY A O 1
ATOM 3629 N N . ASN A 1 464 ? -15.742 0.565 18.594 1 97.62 464 ASN A N 1
ATOM 3630 C CA . ASN A 1 464 ? -16.516 -0.472 17.938 1 97.62 464 ASN A CA 1
ATOM 3631 C C . ASN A 1 464 ? -15.969 -0.781 16.547 1 97.62 464 ASN A C 1
ATOM 3633 O O . ASN A 1 464 ? -16.734 -1.072 15.617 1 97.62 464 ASN A O 1
ATOM 3637 N N . ARG A 1 465 ? -14.703 -0.507 16.359 1 97.81 465 ARG A N 1
ATOM 3638 C CA . ARG A 1 465 ? -13.977 -0.853 15.133 1 97.81 465 ARG A CA 1
ATOM 3639 C C . ARG A 1 465 ? -13.375 -2.248 15.234 1 97.81 465 ARG A C 1
ATOM 3641 O O . ARG A 1 465 ? -12.523 -2.496 16.094 1 97.81 465 ARG A O 1
ATOM 3648 N N . PRO A 1 466 ? -13.734 -3.154 14.383 1 98.44 466 PRO A N 1
ATOM 3649 C CA . PRO A 1 466 ? -13.367 -4.562 14.547 1 98.44 466 PRO A CA 1
ATOM 3650 C C . PRO A 1 466 ? -11.891 -4.824 14.258 1 98.44 466 PRO A C 1
ATOM 3652 O O . PRO A 1 466 ? -11.352 -4.305 13.273 1 98.44 466 PRO A O 1
ATOM 3655 N N . THR A 1 467 ? -11.242 -5.652 15.102 1 98.75 467 THR A N 1
ATOM 3656 C CA . THR A 1 467 ? -9.859 -6.055 14.891 1 98.75 467 THR A CA 1
ATOM 3657 C C . THR A 1 467 ? -9.664 -7.531 15.219 1 98.75 467 THR A C 1
ATOM 3659 O O . THR A 1 467 ? -10.352 -8.07 16.094 1 98.75 467 THR A O 1
ATOM 3662 N N . ASN A 1 468 ? -8.836 -8.188 14.445 1 98.88 468 ASN A N 1
ATOM 3663 C CA . ASN A 1 468 ? -8.211 -9.445 14.812 1 98.88 468 ASN A CA 1
ATOM 3664 C C . ASN A 1 468 ? -6.738 -9.258 15.172 1 98.88 468 ASN A C 1
ATOM 3666 O O . ASN A 1 468 ? -6.023 -8.516 14.5 1 98.88 468 ASN A O 1
ATOM 3670 N N . THR A 1 469 ? -6.332 -9.844 16.312 1 98.88 469 THR A N 1
ATOM 3671 C CA . THR A 1 469 ? -4.914 -9.859 16.656 1 98.88 469 THR A CA 1
ATOM 3672 C C . THR A 1 469 ? -4.316 -11.242 16.422 1 98.88 469 THR A C 1
ATOM 3674 O O . THR A 1 469 ? -4.766 -12.234 17 1 98.88 469 THR A O 1
ATOM 3677 N N . LEU A 1 470 ? -3.406 -11.328 15.516 1 98.81 470 LEU A N 1
ATOM 3678 C CA . LEU A 1 470 ? -2.662 -12.539 15.203 1 98.81 470 LEU A CA 1
ATOM 3679 C C . LEU A 1 470 ? -1.237 -12.461 15.734 1 98.81 470 LEU A C 1
ATOM 3681 O O . LEU A 1 470 ? -0.44 -11.641 15.273 1 98.81 470 LEU A O 1
ATOM 3685 N N . LEU A 1 471 ? -0.945 -13.336 16.688 1 98.56 471 LEU A N 1
ATOM 3686 C CA . LEU A 1 471 ? 0.383 -13.352 17.297 1 98.56 471 LEU A CA 1
ATOM 3687 C C . LEU A 1 471 ? 1.135 -14.625 16.922 1 98.56 471 LEU A C 1
ATOM 3689 O O . LEU A 1 471 ? 0.541 -15.703 16.859 1 98.56 471 LEU A O 1
ATOM 3693 N N . MET A 1 472 ? 2.348 -14.484 16.609 1 97.75 472 MET A N 1
ATOM 3694 C CA . MET A 1 472 ? 3.283 -15.602 16.5 1 97.75 472 MET A CA 1
ATOM 3695 C C . MET A 1 472 ? 4.293 -15.578 17.641 1 97.75 472 MET A C 1
ATOM 3697 O O . MET A 1 472 ? 4.609 -14.516 18.188 1 97.75 472 MET A O 1
ATOM 3701 N N . SER A 1 473 ? 4.805 -16.766 18.047 1 95.31 473 SER A N 1
ATOM 3702 C CA . SER A 1 473 ? 5.887 -16.781 19.016 1 95.31 473 SER A CA 1
ATOM 3703 C C . SER A 1 473 ? 7.109 -16.031 18.5 1 95.31 473 SER A C 1
ATOM 3705 O O . SER A 1 473 ? 7.73 -15.258 19.234 1 95.31 473 SER A O 1
ATOM 3707 N N . ARG A 1 474 ? 7.41 -16.328 17.281 1 95.44 474 ARG A N 1
ATOM 3708 C CA . ARG A 1 474 ? 8.469 -15.625 16.562 1 95.44 474 ARG A CA 1
ATOM 3709 C C . ARG A 1 474 ? 8.242 -15.695 15.055 1 95.44 474 ARG A C 1
ATOM 3711 O O . ARG A 1 474 ? 7.52 -16.562 14.57 1 95.44 474 ARG A O 1
ATOM 3718 N N . LEU A 1 475 ? 8.828 -14.75 14.344 1 97.38 475 LEU A N 1
ATOM 3719 C CA . LEU A 1 475 ? 8.82 -14.828 12.883 1 97.38 475 LEU A CA 1
ATOM 3720 C C . LEU A 1 475 ? 9.914 -15.773 12.383 1 97.38 475 LEU A C 1
ATOM 3722 O O . LEU A 1 475 ? 11.102 -15.453 12.461 1 97.38 475 LEU A O 1
ATOM 3726 N N . ASP A 1 476 ? 9.539 -16.938 12 1 98 476 ASP A N 1
ATOM 3727 C CA . ASP A 1 476 ? 10.422 -17.938 11.43 1 98 476 ASP A CA 1
ATOM 3728 C C . ASP A 1 476 ? 9.758 -18.672 10.266 1 98 476 ASP A C 1
ATOM 3730 O O . ASP A 1 476 ? 8.602 -18.406 9.945 1 98 476 ASP A O 1
ATOM 3734 N N . PRO A 1 477 ? 10.516 -19.438 9.523 1 98.62 477 PRO A N 1
ATOM 3735 C CA . PRO A 1 477 ? 9.961 -20.078 8.328 1 98.62 477 PRO A CA 1
ATOM 3736 C C . PRO A 1 477 ? 8.672 -20.844 8.602 1 98.62 477 PRO A C 1
ATOM 3738 O O . PRO A 1 477 ? 7.695 -20.703 7.867 1 98.62 477 PRO A O 1
ATOM 3741 N N . ARG A 1 478 ? 8.594 -21.609 9.648 1 98.44 478 ARG A N 1
ATOM 3742 C CA . ARG A 1 478 ? 7.434 -22.438 9.953 1 98.44 478 ARG A CA 1
ATOM 3743 C C . ARG A 1 478 ? 6.203 -21.578 10.25 1 98.44 478 ARG A C 1
ATOM 3745 O O . ARG A 1 478 ? 5.137 -21.812 9.68 1 98.44 478 ARG A O 1
ATOM 3752 N N . ASN A 1 479 ? 6.344 -20.594 11.172 1 98.5 479 ASN A N 1
ATOM 3753 C CA . ASN A 1 479 ? 5.219 -19.734 11.516 1 98.5 479 ASN A CA 1
ATOM 3754 C C . ASN A 1 479 ? 4.75 -18.906 10.32 1 98.5 479 ASN A C 1
ATOM 3756 O O . ASN A 1 479 ? 3.555 -18.656 10.156 1 98.5 479 ASN A O 1
ATOM 3760 N N . LEU A 1 480 ? 5.711 -18.422 9.508 1 98.75 480 LEU A N 1
ATOM 3761 C CA . LEU A 1 480 ? 5.332 -17.672 8.312 1 98.75 480 LEU A CA 1
ATOM 3762 C C . LEU A 1 480 ? 4.551 -18.562 7.348 1 98.75 480 LEU A C 1
ATOM 3764 O O . LEU A 1 480 ? 3.57 -18.109 6.746 1 98.75 480 LEU A O 1
ATOM 3768 N N . GLY A 1 481 ? 5.027 -19.828 7.195 1 98.81 481 GLY A N 1
ATOM 3769 C CA . GLY A 1 481 ? 4.281 -20.75 6.371 1 98.81 481 GLY A CA 1
ATOM 3770 C C . GLY A 1 481 ? 2.84 -20.922 6.816 1 98.81 481 GLY A C 1
ATOM 3771 O O . GLY A 1 481 ? 1.924 -20.906 5.988 1 98.81 481 GLY A O 1
ATOM 3772 N N . SER A 1 482 ? 2.625 -21.047 8.117 1 98.75 482 SER A N 1
ATOM 3773 C CA . SER A 1 482 ? 1.285 -21.172 8.68 1 98.75 482 SER A CA 1
ATOM 3774 C C . SER A 1 482 ? 0.44 -19.938 8.391 1 98.75 482 SER A C 1
ATOM 3776 O O . SER A 1 482 ? -0.741 -20.047 8.062 1 98.75 482 SER A O 1
ATOM 3778 N N . LEU A 1 483 ? 1.038 -18.797 8.539 1 98.88 483 LEU A N 1
ATOM 3779 C CA . LEU A 1 483 ? 0.334 -17.547 8.336 1 98.88 483 LEU A CA 1
ATOM 3780 C C . LEU A 1 483 ? -0.128 -17.406 6.891 1 98.88 483 LEU A C 1
ATOM 3782 O O . LEU A 1 483 ? -1.267 -17 6.633 1 98.88 483 LEU A O 1
ATOM 3786 N N . ILE A 1 484 ? 0.767 -17.719 5.941 1 98.81 484 ILE A N 1
ATOM 3787 C CA . ILE A 1 484 ? 0.437 -17.594 4.527 1 98.81 484 ILE A CA 1
ATOM 3788 C C . ILE A 1 484 ? -0.704 -18.547 4.176 1 98.81 484 ILE A C 1
ATOM 3790 O O . ILE A 1 484 ? -1.684 -18.141 3.543 1 98.81 484 ILE A O 1
ATOM 3794 N N . ALA A 1 485 ? -0.581 -19.797 4.641 1 98.81 485 ALA A N 1
ATOM 3795 C CA . ALA A 1 485 ? -1.616 -20.781 4.363 1 98.81 485 ALA A CA 1
ATOM 3796 C C . ALA A 1 485 ? -2.949 -20.375 4.98 1 98.81 485 ALA A C 1
ATOM 3798 O O . ALA A 1 485 ? -4.012 -20.625 4.406 1 98.81 485 ALA A O 1
ATOM 3799 N N . LEU A 1 486 ? -2.9 -19.766 6.141 1 98.88 486 LEU A N 1
ATOM 3800 C CA . LEU A 1 486 ? -4.098 -19.266 6.797 1 98.88 486 LEU A CA 1
ATOM 3801 C C . LEU A 1 486 ? -4.871 -18.328 5.871 1 98.88 486 LEU A C 1
ATOM 3803 O O . LEU A 1 486 ? -6.078 -18.5 5.676 1 98.88 486 LEU A O 1
ATOM 3807 N N . TYR A 1 487 ? -4.195 -17.375 5.289 1 98.88 487 TYR A N 1
ATOM 3808 C CA . TYR A 1 487 ? -4.863 -16.391 4.441 1 98.88 487 TYR A CA 1
ATOM 3809 C C . TYR A 1 487 ? -5.324 -17.031 3.133 1 98.88 487 TYR A C 1
ATOM 3811 O O . TYR A 1 487 ? -6.375 -16.672 2.6 1 98.88 487 TYR A O 1
ATOM 3819 N N . GLU A 1 488 ? -4.531 -17.969 2.576 1 98.88 488 GLU A N 1
ATOM 3820 C CA . GLU A 1 488 ? -4.957 -18.656 1.364 1 98.88 488 GLU A CA 1
ATOM 3821 C C . GLU A 1 488 ? -6.281 -19.391 1.581 1 98.88 488 GLU A C 1
ATOM 3823 O O . GLU A 1 488 ? -7.188 -19.297 0.75 1 98.88 488 GLU A O 1
ATOM 3828 N N . HIS A 1 489 ? -6.391 -20.078 2.723 1 98.88 489 HIS A N 1
ATOM 3829 C CA . HIS A 1 489 ? -7.609 -20.812 3.029 1 98.88 489 HIS A CA 1
ATOM 3830 C C . HIS A 1 489 ? -8.758 -19.859 3.346 1 98.88 489 HIS A C 1
ATOM 3832 O O . HIS A 1 489 ? -9.906 -20.125 2.977 1 98.88 489 HIS A O 1
ATOM 3838 N N . LYS A 1 490 ? -8.484 -18.766 4.051 1 98.88 490 LYS A N 1
ATOM 3839 C CA . LYS A 1 490 ? -9.492 -17.75 4.332 1 98.88 490 LYS A CA 1
ATOM 3840 C C . LYS A 1 490 ? -10.156 -17.266 3.047 1 98.88 490 LYS A C 1
ATOM 3842 O O . LYS A 1 490 ? -11.383 -17.172 2.969 1 98.88 490 LYS A O 1
ATOM 3847 N N . ILE A 1 491 ? -9.367 -16.984 2.07 1 98.81 491 ILE A N 1
ATOM 3848 C CA . ILE A 1 491 ? -9.82 -16.438 0.797 1 98.81 491 ILE A CA 1
ATOM 3849 C C . ILE A 1 491 ? -10.625 -17.484 0.037 1 98.81 491 ILE A C 1
ATOM 3851 O O . ILE A 1 491 ? -11.664 -17.172 -0.553 1 98.81 491 ILE A O 1
ATOM 3855 N N . PHE A 1 492 ? -10.188 -18.734 0.071 1 98.81 492 PHE A N 1
ATOM 3856 C CA . PHE A 1 492 ? -10.914 -19.844 -0.537 1 98.81 492 PHE A CA 1
ATOM 3857 C C . PHE A 1 492 ? -12.305 -19.969 0.078 1 98.81 492 PHE A C 1
ATOM 3859 O O . PHE A 1 492 ? -13.297 -20.094 -0.641 1 98.81 492 PHE A O 1
ATOM 3866 N N . VAL A 1 493 ? -12.398 -19.906 1.418 1 98.94 493 VAL A N 1
ATOM 3867 C CA . VAL A 1 493 ? -13.656 -20.031 2.135 1 98.94 493 VAL A CA 1
ATOM 3868 C C . VAL A 1 493 ? -14.625 -18.938 1.679 1 98.94 493 VAL A C 1
ATOM 3870 O O . VAL A 1 493 ? -15.789 -19.219 1.377 1 98.94 493 VAL A O 1
ATOM 3873 N N . GLN A 1 494 ? -14.156 -17.75 1.614 1 98.88 494 GLN A N 1
ATOM 3874 C CA . GLN A 1 494 ? -15.016 -16.641 1.218 1 98.88 494 GLN A CA 1
ATOM 3875 C C . GLN A 1 494 ? -15.516 -16.812 -0.214 1 98.88 494 GLN A C 1
ATOM 3877 O O . GLN A 1 494 ? -16.672 -16.531 -0.511 1 98.88 494 GLN A O 1
ATOM 3882 N N . GLY A 1 495 ? -14.617 -17.266 -1.104 1 98.62 495 GLY A N 1
ATOM 3883 C CA . GLY A 1 495 ? -15.055 -17.562 -2.463 1 98.62 495 GLY A CA 1
ATOM 3884 C C . GLY A 1 495 ? -16.156 -18.594 -2.529 1 98.62 495 GLY A C 1
ATOM 3885 O O . GLY A 1 495 ? -17.109 -18.453 -3.311 1 98.62 495 GLY A O 1
ATOM 3886 N N . VAL A 1 496 ? -16.078 -19.594 -1.705 1 98.56 496 VAL A N 1
ATOM 3887 C CA . VAL A 1 496 ? -17.094 -20.641 -1.649 1 98.56 496 VAL A CA 1
ATOM 3888 C C . VAL A 1 496 ? -18.422 -20.062 -1.17 1 98.56 496 VAL A C 1
ATOM 3890 O O . VAL A 1 496 ? -19.469 -20.359 -1.733 1 98.56 496 VAL A O 1
ATOM 3893 N N . ILE A 1 497 ? -18.328 -19.234 -0.132 1 98.69 497 ILE A N 1
ATOM 3894 C CA . ILE A 1 497 ? -19.531 -18.625 0.413 1 98.69 497 ILE A CA 1
ATOM 3895 C C . ILE A 1 497 ? -20.219 -17.781 -0.661 1 98.69 497 ILE A C 1
ATOM 3897 O O . ILE A 1 497 ? -21.438 -17.844 -0.839 1 98.69 497 ILE A O 1
ATOM 3901 N N . TRP A 1 498 ? -19.469 -17.047 -1.441 1 98.38 498 TRP A N 1
ATOM 3902 C CA . TRP A 1 498 ? -20.016 -16.125 -2.443 1 98.38 498 TRP A CA 1
ATOM 3903 C C . TRP A 1 498 ? -20.312 -16.875 -3.742 1 98.38 498 TRP A C 1
ATOM 3905 O O . TRP A 1 498 ? -20.812 -16.266 -4.699 1 98.38 498 TRP A O 1
ATOM 3915 N N . HIS A 1 499 ? -19.984 -18.156 -3.873 1 97.62 499 HIS A N 1
ATOM 3916 C CA . HIS A 1 499 ? -20.203 -18.984 -5.051 1 97.62 499 HIS A CA 1
ATOM 3917 C C . HIS A 1 499 ? -19.516 -18.391 -6.281 1 97.62 499 HIS A C 1
ATOM 3919 O O . HIS A 1 499 ? -20.125 -18.312 -7.352 1 97.62 499 HIS A O 1
ATOM 3925 N N . ILE A 1 500 ? -18.297 -17.938 -6.098 1 97.94 500 ILE A N 1
ATOM 3926 C CA . ILE A 1 500 ? -17.516 -17.391 -7.199 1 97.94 500 ILE A CA 1
ATOM 3927 C C . ILE A 1 500 ? -16.281 -18.266 -7.434 1 97.94 500 ILE A C 1
ATOM 3929 O O . ILE A 1 500 ? -15.977 -19.156 -6.629 1 97.94 500 ILE A O 1
ATOM 3933 N N . ASN A 1 501 ? -15.641 -18.109 -8.594 1 97.94 501 ASN A N 1
ATOM 3934 C CA . ASN A 1 501 ? -14.391 -18.797 -8.891 1 97.94 501 ASN A CA 1
ATOM 3935 C C . ASN A 1 501 ? -13.188 -18 -8.398 1 97.94 501 ASN A C 1
ATOM 3937 O O . ASN A 1 501 ? -12.766 -17.031 -9.047 1 97.94 501 ASN A O 1
ATOM 3941 N N . SER A 1 502 ? -12.531 -18.438 -7.395 1 98.25 502 SER A N 1
ATOM 3942 C CA . SER A 1 502 ? -11.43 -17.703 -6.77 1 98.25 502 SER A CA 1
ATOM 3943 C C . SER A 1 502 ? -10.133 -17.891 -7.543 1 98.25 502 SER A C 1
ATOM 3945 O O . SER A 1 502 ? -9.117 -17.281 -7.223 1 98.25 502 SER A O 1
ATOM 3947 N N . PHE A 1 503 ? -10.125 -18.656 -8.625 1 97.94 503 PHE A N 1
ATOM 3948 C CA . PHE A 1 503 ? -8.82 -19.125 -9.078 1 97.94 503 PHE A CA 1
ATOM 3949 C C . PHE A 1 503 ? -8.547 -18.672 -10.5 1 97.94 503 PHE A C 1
ATOM 3951 O O . PHE A 1 503 ? -7.391 -18.656 -10.945 1 97.94 503 PHE A O 1
ATOM 3958 N N . ASP A 1 504 ? -9.602 -18.328 -11.273 1 96.19 504 ASP A N 1
ATOM 3959 C CA . ASP A 1 504 ? -9.352 -17.703 -12.57 1 96.19 504 ASP A CA 1
ATOM 3960 C C . ASP A 1 504 ? -8.984 -16.234 -12.406 1 96.19 504 ASP A C 1
ATOM 3962 O O . ASP A 1 504 ? -8.984 -15.703 -11.297 1 96.19 504 ASP A O 1
ATOM 3966 N N . GLN A 1 505 ? -8.516 -15.594 -13.43 1 93.25 505 GLN A N 1
ATOM 3967 C CA . GLN A 1 505 ? -8.188 -14.172 -13.398 1 93.25 505 GLN A CA 1
ATOM 3968 C C . GLN A 1 505 ? -8.336 -13.539 -14.781 1 93.25 505 GLN A C 1
ATOM 3970 O O . GLN A 1 505 ? -7.406 -12.891 -15.273 1 93.25 505 GLN A O 1
ATOM 3975 N N . TRP A 1 506 ? -9.492 -13.578 -15.328 1 94.75 506 TRP A N 1
ATOM 3976 C CA . TRP A 1 506 ? -9.781 -13.07 -16.656 1 94.75 506 TRP A CA 1
ATOM 3977 C C . TRP A 1 506 ? -9.656 -11.547 -16.703 1 94.75 506 TRP A C 1
ATOM 3979 O O . TRP A 1 506 ? -9.453 -10.961 -17.766 1 94.75 506 TRP A O 1
ATOM 3989 N N . GLY A 1 507 ? -9.711 -10.945 -15.547 1 93.25 507 GLY A N 1
ATOM 3990 C CA . GLY A 1 507 ? -9.742 -9.492 -15.445 1 93.25 507 GLY A CA 1
ATOM 3991 C C . GLY A 1 507 ? -8.461 -8.836 -15.906 1 93.25 507 GLY A C 1
ATOM 3992 O O . GLY A 1 507 ? -8.414 -7.617 -16.094 1 93.25 507 GLY A O 1
ATOM 3993 N N . VAL A 1 508 ? -7.441 -9.617 -16.234 1 89.44 508 VAL A N 1
ATOM 3994 C CA . VAL A 1 508 ? -6.16 -9.039 -16.625 1 89.44 508 VAL A CA 1
ATOM 3995 C C . VAL A 1 508 ? -5.996 -9.109 -18.141 1 89.44 508 VAL A C 1
ATOM 3997 O O . VAL A 1 508 ? -5.039 -8.562 -18.688 1 89.44 508 VAL A O 1
ATOM 4000 N N . GLU A 1 509 ? -6.914 -9.664 -18.891 1 90.38 509 GLU A N 1
ATOM 4001 C CA . GLU A 1 509 ? -6.719 -10.023 -20.297 1 90.38 509 GLU A CA 1
ATOM 4002 C C . GLU A 1 509 ? -6.996 -8.836 -21.219 1 90.38 509 GLU A C 1
ATOM 4004 O O . GLU A 1 509 ? -6.254 -8.594 -22.172 1 90.38 509 GLU A O 1
ATOM 4009 N N . LEU A 1 510 ? -8.047 -8.109 -20.953 1 92.81 510 LEU A N 1
ATOM 4010 C CA . LEU A 1 510 ? -8.445 -7.039 -21.859 1 92.81 510 LEU A CA 1
ATOM 4011 C C . LEU A 1 510 ? -7.363 -5.973 -21.953 1 92.81 510 LEU A C 1
ATOM 4013 O O . LEU A 1 510 ? -6.992 -5.555 -23.047 1 92.81 510 LEU A O 1
ATOM 4017 N N . GLY A 1 511 ? -6.887 -5.508 -20.781 1 94.38 511 GLY A N 1
ATOM 4018 C CA . GLY A 1 511 ? -5.816 -4.52 -20.781 1 94.38 511 GLY A CA 1
ATOM 4019 C C . GLY A 1 511 ? -4.59 -4.973 -21.547 1 94.38 511 GLY A C 1
ATOM 4020 O O . GLY A 1 511 ? -3.949 -4.172 -22.234 1 94.38 511 GLY A O 1
ATOM 4021 N N . LYS A 1 512 ? -4.293 -6.203 -21.484 1 92.81 512 LYS A N 1
ATOM 4022 C CA . LYS A 1 512 ? -3.141 -6.773 -22.188 1 92.81 512 LYS A CA 1
ATOM 4023 C C . LYS A 1 512 ? -3.342 -6.746 -23.688 1 92.81 512 LYS A C 1
ATOM 4025 O O . LYS A 1 512 ? -2.422 -6.406 -24.438 1 92.81 512 LYS A O 1
ATOM 4030 N N . GLN A 1 513 ? -4.484 -7.129 -24.094 1 93.88 513 GLN A N 1
ATOM 4031 C CA . GLN A 1 513 ? -4.809 -7.125 -25.516 1 93.88 513 GLN A CA 1
ATOM 4032 C C . GLN A 1 513 ? -4.699 -5.719 -26.094 1 93.88 513 GLN A C 1
ATOM 4034 O O . GLN A 1 513 ? -4.066 -5.52 -27.141 1 93.88 513 GLN A O 1
ATOM 4039 N N . LEU A 1 514 ? -5.277 -4.773 -25.422 1 96.5 514 LEU A N 1
ATOM 4040 C CA . LEU A 1 514 ? -5.258 -3.393 -25.891 1 96.5 514 LEU A CA 1
ATOM 4041 C C . LEU A 1 514 ? -3.842 -2.832 -25.875 1 96.5 514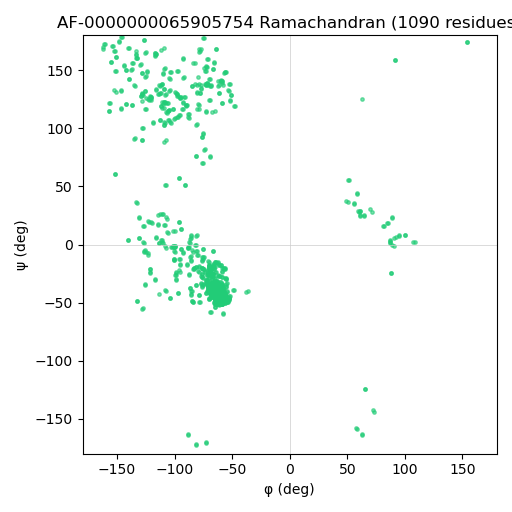 LEU A C 1
ATOM 4043 O O . LEU A 1 514 ? -3.469 -2.043 -26.75 1 96.5 514 LEU A O 1
ATOM 4047 N N . ALA A 1 515 ? -3.084 -3.236 -24.875 1 97.06 515 ALA A N 1
ATOM 4048 C CA . ALA A 1 515 ? -1.709 -2.762 -24.75 1 97.06 515 ALA A CA 1
ATOM 4049 C C . ALA A 1 515 ? -0.865 -3.195 -25.938 1 97.06 515 ALA A C 1
ATOM 4051 O O . ALA A 1 515 ? 0.01 -2.453 -26.391 1 97.06 515 ALA A O 1
ATOM 4052 N N . LYS A 1 516 ? -1.117 -4.395 -26.422 1 95.88 516 LYS A N 1
ATOM 4053 C CA . LYS A 1 516 ? -0.383 -4.891 -27.578 1 95.88 516 LYS A CA 1
ATOM 4054 C C . LYS A 1 516 ? -0.627 -4.012 -28.797 1 95.88 516 LYS A C 1
ATOM 4056 O O . LYS A 1 516 ? 0.313 -3.658 -29.516 1 95.88 516 LYS A O 1
ATOM 4061 N N . THR A 1 517 ? -1.861 -3.656 -29 1 97 517 THR A N 1
ATOM 4062 C CA . THR A 1 517 ? -2.238 -2.807 -30.125 1 97 517 THR A CA 1
ATOM 4063 C C . THR A 1 517 ? -1.626 -1.416 -29.984 1 97 517 THR A C 1
ATOM 4065 O O . THR A 1 517 ? -1.029 -0.894 -30.938 1 97 517 THR A O 1
ATOM 4068 N N . ILE A 1 518 ? -1.759 -0.856 -28.844 1 98 518 ILE A N 1
ATOM 4069 C CA . ILE A 1 518 ? -1.273 0.5 -28.625 1 98 518 ILE A CA 1
ATOM 4070 C C . ILE A 1 518 ? 0.252 0.519 -28.688 1 98 518 ILE A C 1
ATOM 4072 O O . ILE A 1 518 ? 0.848 1.479 -29.172 1 98 518 ILE A O 1
ATOM 4076 N N . HIS A 1 519 ? 0.865 -0.53 -28.172 1 97.62 519 HIS A N 1
ATOM 4077 C CA . HIS A 1 519 ? 2.316 -0.633 -28.266 1 97.62 519 HIS A CA 1
ATOM 4078 C C . HIS A 1 519 ? 2.771 -0.583 -29.719 1 97.62 519 HIS A C 1
ATOM 4080 O O . HIS A 1 519 ? 3.752 0.091 -30.047 1 97.62 519 HIS A O 1
ATOM 4086 N N . ALA A 1 520 ? 2.061 -1.311 -30.578 1 96.81 520 ALA A N 1
ATOM 4087 C CA . ALA A 1 520 ? 2.371 -1.302 -32 1 96.81 520 ALA A CA 1
ATOM 4088 C C . ALA A 1 520 ? 2.219 0.099 -32.594 1 96.81 520 ALA A C 1
ATOM 4090 O O . ALA A 1 520 ? 2.984 0.499 -33.469 1 96.81 520 ALA A O 1
ATOM 4091 N N . GLU A 1 521 ? 1.288 0.832 -32.094 1 96.56 521 GLU A N 1
ATOM 4092 C CA . GLU A 1 521 ? 1.074 2.199 -32.562 1 96.56 521 GLU A CA 1
ATOM 4093 C C . GLU A 1 521 ? 2.18 3.129 -32.062 1 96.56 521 GLU A C 1
ATOM 4095 O O . GLU A 1 521 ? 2.674 3.971 -32.812 1 96.56 521 GLU A O 1
ATOM 4100 N N . LEU A 1 522 ? 2.543 2.945 -30.812 1 96.19 522 LEU A N 1
ATOM 4101 C CA . LEU A 1 522 ? 3.564 3.809 -30.234 1 96.19 522 LEU A CA 1
ATOM 4102 C C . LEU A 1 522 ? 4.922 3.566 -30.891 1 96.19 522 LEU A C 1
ATOM 4104 O O . LEU A 1 522 ? 5.742 4.48 -30.984 1 96.19 522 LEU A O 1
ATOM 4108 N N . THR A 1 523 ? 5.145 2.371 -31.359 1 94.81 523 THR A N 1
ATOM 4109 C CA . THR A 1 523 ? 6.434 2.02 -31.938 1 94.81 523 THR A CA 1
ATOM 4110 C C . THR A 1 523 ? 6.418 2.207 -33.469 1 94.81 523 THR A C 1
ATOM 4112 O O . THR A 1 523 ? 7.426 1.978 -34.125 1 94.81 523 THR A O 1
ATOM 4115 N N . GLY A 1 524 ? 5.312 2.555 -34.031 1 92.25 524 GLY A N 1
ATOM 4116 C CA . GLY A 1 524 ? 5.203 2.834 -35.469 1 92.25 524 GLY A CA 1
ATOM 4117 C C . GLY A 1 524 ? 4.926 1.595 -36.312 1 92.25 524 GLY A C 1
ATOM 4118 O O . GLY A 1 524 ? 4.875 1.665 -37.531 1 92.25 524 GLY A O 1
ATOM 4119 N N . LYS A 1 525 ? 4.766 0.474 -35.656 1 93.69 525 LYS A N 1
ATOM 4120 C CA . LYS A 1 525 ? 4.457 -0.756 -36.406 1 93.69 525 LYS A CA 1
ATOM 4121 C C . LYS A 1 525 ? 3.029 -0.735 -36.938 1 93.69 525 LYS A C 1
ATOM 4123 O O . LYS A 1 525 ? 2.725 -1.396 -37.938 1 93.69 525 LYS A O 1
ATOM 4128 N N . LEU A 1 526 ? 2.188 -0.068 -36.188 1 91.94 526 LEU A N 1
ATOM 4129 C CA . LEU A 1 526 ? 0.808 0.189 -36.594 1 91.94 526 LEU A CA 1
ATOM 4130 C C . LEU A 1 526 ? 0.528 1.688 -36.656 1 91.94 526 LEU A C 1
ATOM 4132 O O . LEU A 1 526 ? 0.847 2.416 -35.719 1 91.94 526 LEU A O 1
ATOM 4136 N N . GLU A 1 527 ? 0.063 2.121 -37.719 1 89.81 527 GLU A N 1
ATOM 4137 C CA . GLU A 1 527 ? -0.155 3.557 -37.875 1 89.81 527 GLU A CA 1
ATOM 4138 C C . GLU A 1 527 ? -1.291 4.039 -36.969 1 89.81 527 GLU A C 1
ATOM 4140 O O . GLU A 1 527 ? -1.127 5 -36.219 1 89.81 527 GLU A O 1
ATOM 4145 N N . GLN A 1 528 ? -2.43 3.428 -37.188 1 89.88 528 GLN A N 1
ATOM 4146 C CA . GLN A 1 528 ? -3.588 3.855 -36.406 1 89.88 528 GLN A CA 1
ATOM 4147 C C . GLN A 1 528 ? -4.582 2.713 -36.25 1 89.88 528 GLN A C 1
ATOM 4149 O O . GLN A 1 528 ? -4.82 1.938 -37.156 1 89.88 528 GLN A O 1
ATOM 4154 N N . ALA A 1 529 ? -5 2.561 -35 1 92.69 529 ALA A N 1
ATOM 4155 C CA . ALA A 1 529 ? -6.109 1.667 -34.688 1 92.69 529 ALA A CA 1
ATOM 4156 C C . ALA A 1 529 ? -7.336 2.455 -34.219 1 92.69 529 ALA A C 1
ATOM 4158 O O . ALA A 1 529 ? -7.277 3.676 -34.062 1 92.69 529 ALA A O 1
ATOM 4159 N N . GLU A 1 530 ? -8.43 1.815 -34.156 1 93.25 530 GLU A N 1
ATOM 4160 C CA . GLU A 1 530 ? -9.648 2.469 -33.688 1 93.25 530 GLU A CA 1
ATOM 4161 C C . GLU A 1 530 ? -9.664 2.574 -32.156 1 93.25 530 GLU A C 1
ATOM 4163 O O . GLU A 1 530 ? -9.547 1.566 -31.453 1 93.25 530 GLU A O 1
ATOM 4168 N N . HIS A 1 531 ? -9.664 3.832 -31.688 1 96.38 531 HIS A N 1
ATOM 4169 C CA . HIS A 1 531 ? -9.758 4.129 -30.25 1 96.38 531 HIS A CA 1
ATOM 4170 C C . HIS A 1 531 ? -10.781 5.223 -29.984 1 96.38 531 HIS A C 1
ATOM 4172 O O . HIS A 1 531 ? -11.25 5.887 -30.922 1 96.38 531 HIS A O 1
ATOM 4178 N N . ASP A 1 532 ? -11.188 5.328 -28.766 1 96.56 532 ASP A N 1
ATOM 4179 C CA . ASP A 1 532 ? -11.922 6.516 -28.359 1 96.56 532 ASP A CA 1
ATOM 4180 C C . ASP A 1 532 ? -11.047 7.766 -28.469 1 96.56 532 ASP A C 1
ATOM 4182 O O . ASP A 1 532 ? -9.828 7.672 -28.594 1 96.56 532 ASP A O 1
ATOM 4186 N N . SER A 1 533 ? -11.68 8.93 -28.359 1 97.38 533 SER A N 1
ATOM 4187 C CA . SER A 1 533 ? -10.977 10.188 -28.578 1 97.38 533 SER A CA 1
ATOM 4188 C C . SER A 1 533 ? -9.898 10.398 -27.516 1 97.38 533 SER A C 1
ATOM 4190 O O . SER A 1 533 ? -8.875 11.031 -27.781 1 97.38 533 SER A O 1
ATOM 4192 N N . SER A 1 534 ? -10.102 9.953 -26.328 1 98.31 534 SER A N 1
ATOM 4193 C CA . SER A 1 534 ? -9.133 10.094 -25.25 1 98.31 534 SER A CA 1
ATOM 4194 C C . SER A 1 534 ? -7.863 9.297 -25.547 1 98.31 534 SER A C 1
ATOM 4196 O O . SER A 1 534 ? -6.758 9.844 -25.5 1 98.31 534 SER A O 1
ATOM 4198 N N . THR A 1 535 ? -7.988 7.984 -25.844 1 98.31 535 THR A N 1
ATOM 4199 C CA . THR A 1 535 ? -6.848 7.129 -26.141 1 98.31 535 THR A CA 1
ATOM 4200 C C . THR A 1 535 ? -6.074 7.656 -27.359 1 98.31 535 THR A C 1
ATOM 4202 O O . THR A 1 535 ? -4.84 7.688 -27.344 1 98.31 535 THR A O 1
ATOM 4205 N N . ARG A 1 536 ? -6.801 8.094 -28.359 1 97.06 536 ARG A N 1
ATOM 4206 C CA . ARG A 1 536 ? -6.164 8.68 -29.547 1 97.06 536 ARG A CA 1
ATOM 4207 C C . ARG A 1 536 ? -5.324 9.891 -29.172 1 97.06 536 ARG A C 1
ATOM 4209 O O . ARG A 1 536 ? -4.199 10.047 -29.641 1 97.06 536 ARG A O 1
ATOM 4216 N N . ARG A 1 537 ? -5.887 10.727 -28.375 1 96.94 537 ARG A N 1
ATOM 4217 C CA . ARG A 1 537 ? -5.191 11.945 -27.969 1 96.94 537 ARG A CA 1
ATOM 4218 C C . ARG A 1 537 ? -3.953 11.617 -27.141 1 96.94 537 ARG A C 1
ATOM 4220 O O . ARG A 1 537 ? -2.904 12.242 -27.312 1 96.94 537 ARG A O 1
ATOM 4227 N N . LEU A 1 538 ? -4.051 10.672 -26.234 1 97.62 538 LEU A N 1
ATOM 4228 C CA . LEU A 1 538 ? -2.928 10.266 -25.406 1 97.62 538 LEU A CA 1
ATOM 4229 C C . LEU A 1 538 ? -1.783 9.719 -26.25 1 97.62 538 LEU A C 1
ATOM 4231 O O . LEU A 1 538 ? -0.617 10.031 -25.984 1 97.62 538 LEU A O 1
ATOM 4235 N N . ILE A 1 539 ? -2.129 8.906 -27.25 1 97.12 539 ILE A N 1
ATOM 4236 C CA . ILE A 1 539 ? -1.135 8.367 -28.172 1 97.12 539 ILE A CA 1
ATOM 4237 C C . ILE A 1 539 ? -0.466 9.516 -28.922 1 97.12 539 ILE A C 1
ATOM 4239 O O . ILE A 1 539 ? 0.757 9.531 -29.094 1 97.12 539 ILE A O 1
ATOM 4243 N N . GLN A 1 540 ? -1.274 10.5 -29.344 1 95.75 540 GLN A N 1
ATOM 4244 C CA . GLN A 1 540 ? -0.748 11.656 -30.062 1 95.75 540 GLN A CA 1
ATOM 4245 C C . GLN A 1 540 ? 0.202 12.469 -29.188 1 95.75 540 GLN A C 1
ATOM 4247 O O . GLN A 1 540 ? 1.23 12.953 -29.672 1 95.75 540 GLN A O 1
ATOM 4252 N N . LEU A 1 541 ? -0.164 12.633 -27.953 1 96.19 541 LEU A N 1
ATOM 4253 C CA . LEU A 1 541 ? 0.692 13.367 -27.031 1 96.19 541 LEU A CA 1
ATOM 4254 C C . LEU A 1 541 ? 2.043 12.68 -26.875 1 96.19 541 LEU A C 1
ATOM 4256 O O . LEU A 1 541 ? 3.082 13.344 -26.844 1 96.19 541 LEU A O 1
ATOM 4260 N N . TYR A 1 542 ? 1.999 11.359 -26.781 1 95.88 542 TYR A N 1
ATOM 4261 C CA . TYR A 1 542 ? 3.248 10.609 -26.688 1 95.88 542 TYR A CA 1
ATOM 4262 C C . TYR A 1 542 ? 4.094 10.805 -27.938 1 95.88 542 TYR A C 1
ATOM 4264 O O . TYR A 1 542 ? 5.301 11.047 -27.859 1 95.88 542 TYR A O 1
ATOM 4272 N N . ARG A 1 543 ? 3.441 10.68 -29.109 1 94.56 543 ARG A N 1
ATOM 4273 C CA . ARG A 1 543 ? 4.152 10.812 -30.375 1 94.56 543 ARG A CA 1
ATOM 4274 C C . ARG A 1 543 ? 4.758 12.203 -30.516 1 94.56 543 ARG A C 1
ATOM 4276 O O . ARG A 1 543 ? 5.879 12.352 -31 1 94.56 543 ARG A O 1
ATOM 4283 N N . LYS A 1 544 ? 4.027 13.164 -30.109 1 94.25 544 LYS A N 1
ATOM 4284 C CA . LYS A 1 544 ? 4.512 14.539 -30.172 1 94.25 544 LYS A CA 1
ATOM 4285 C C . LYS A 1 544 ? 5.715 14.742 -29.25 1 94.25 544 LYS A C 1
ATOM 4287 O O . LYS A 1 544 ? 6.668 15.438 -29.609 1 94.25 544 LYS A O 1
ATOM 4292 N N . ALA A 1 545 ? 5.684 14.102 -28.094 1 93.81 545 ALA A N 1
ATOM 4293 C CA . ALA A 1 545 ? 6.723 14.289 -27.094 1 93.81 545 ALA A CA 1
ATOM 4294 C C . ALA A 1 545 ? 7.992 13.523 -27.469 1 93.81 545 ALA A C 1
ATOM 4296 O O . ALA A 1 545 ? 9.094 13.898 -27.047 1 93.81 545 ALA A O 1
ATOM 4297 N N . ASN A 1 546 ? 7.91 12.453 -28.203 1 91.44 546 ASN A N 1
ATOM 4298 C CA . ASN A 1 546 ? 9.055 11.57 -28.406 1 91.44 546 ASN A CA 1
ATOM 4299 C C . ASN A 1 546 ? 9.375 11.398 -29.891 1 91.44 546 ASN A C 1
ATOM 4301 O O . ASN A 1 546 ? 10.32 10.695 -30.25 1 91.44 546 ASN A O 1
ATOM 4305 N N . GLY A 1 547 ? 8.492 11.93 -30.75 1 81.31 547 GLY A N 1
ATOM 4306 C CA . GLY A 1 547 ? 8.742 11.875 -32.188 1 81.31 547 GLY A CA 1
ATOM 4307 C C . GLY A 1 547 ? 9.609 13.023 -32.688 1 81.31 547 GLY A C 1
ATOM 4308 O O . GLY A 1 547 ? 9.742 14.047 -32 1 81.31 547 GLY A O 1
ATOM 4309 N N . MET B 1 1 ? -24.078 27.625 8.562 1 48.84 1 MET B N 1
ATOM 4310 C CA . MET B 1 1 ? -24 27.031 7.23 1 48.84 1 MET B CA 1
ATOM 4311 C C . MET B 1 1 ? -24.875 25.797 7.137 1 48.84 1 MET B C 1
ATOM 4313 O O . MET B 1 1 ? -24.984 25.016 8.094 1 48.84 1 MET B O 1
ATOM 4317 N N . SER B 1 2 ? -25.703 25.719 6.121 1 62.72 2 SER B N 1
ATOM 4318 C CA . SER B 1 2 ? -26.578 24.562 5.914 1 62.72 2 SER B CA 1
ATOM 4319 C C . SER B 1 2 ? -25.766 23.281 5.77 1 62.72 2 SER B C 1
ATOM 4321 O O . SER B 1 2 ? -24.641 23.297 5.273 1 62.72 2 SER B O 1
ATOM 4323 N N . GLU B 1 3 ? -26.312 22.25 6.422 1 85.75 3 GLU B N 1
ATOM 4324 C CA . GLU B 1 3 ? -25.734 20.922 6.273 1 85.75 3 GLU B CA 1
ATOM 4325 C C . GLU B 1 3 ? -25.625 20.531 4.801 1 85.75 3 GLU B C 1
ATOM 4327 O O . GLU B 1 3 ? -26.453 20.922 3.982 1 85.75 3 GLU B O 1
ATOM 4332 N N . LEU B 1 4 ? -24.531 20.031 4.398 1 93.38 4 LEU B N 1
ATOM 4333 C CA . LEU B 1 4 ? -24.234 19.656 3.02 1 93.38 4 LEU B CA 1
ATOM 4334 C C . LEU B 1 4 ? -25.453 19.047 2.346 1 93.38 4 LEU B C 1
ATOM 4336 O O . LEU B 1 4 ? -25.828 19.453 1.24 1 93.38 4 LEU B O 1
ATOM 4340 N N . THR B 1 5 ? -26.188 18.219 3.039 1 94.81 5 THR B N 1
ATOM 4341 C CA . THR B 1 5 ? -27.266 17.438 2.439 1 94.81 5 THR B CA 1
ATOM 4342 C C . THR B 1 5 ? -28.516 18.297 2.262 1 94.81 5 THR B C 1
ATOM 4344 O O . THR B 1 5 ? -29.453 17.891 1.591 1 94.81 5 THR B O 1
ATOM 4347 N N . GLU B 1 6 ? -28.469 19.516 2.84 1 94.62 6 GLU B N 1
ATOM 4348 C CA . GLU B 1 6 ? -29.609 20.422 2.723 1 94.62 6 GLU B CA 1
ATOM 4349 C C . GLU B 1 6 ? -29.359 21.469 1.643 1 94.62 6 GLU B C 1
ATOM 4351 O O . GLU B 1 6 ? -30.281 22.219 1.285 1 94.62 6 GLU B O 1
ATOM 4356 N N . LEU B 1 7 ? -28.188 21.469 1.09 1 96.69 7 LEU B N 1
ATOM 4357 C CA . LEU B 1 7 ? -27.891 22.453 0.051 1 96.69 7 LEU B CA 1
ATOM 4358 C C . LEU B 1 7 ? -28.656 22.141 -1.226 1 96.69 7 LEU B C 1
ATOM 4360 O O . LEU B 1 7 ? -28.734 20.984 -1.646 1 96.69 7 LEU B O 1
ATOM 4364 N N . PRO B 1 8 ? -29.203 23.188 -1.847 1 97.62 8 PRO B N 1
ATOM 4365 C CA . PRO B 1 8 ? -29.953 22.984 -3.09 1 97.62 8 PRO B CA 1
ATOM 4366 C C . PRO B 1 8 ? -29.125 22.281 -4.168 1 97.62 8 PRO B C 1
ATOM 4368 O O . PRO B 1 8 ? -29.625 21.375 -4.84 1 97.62 8 PRO B O 1
ATOM 4371 N N . ALA B 1 9 ? -27.922 22.625 -4.312 1 98.25 9 ALA B N 1
ATOM 4372 C CA . ALA B 1 9 ? -27.078 22.016 -5.336 1 98.25 9 ALA B CA 1
ATOM 4373 C C . ALA B 1 9 ? -26.844 20.531 -5.051 1 98.25 9 ALA B C 1
ATOM 4375 O O . ALA B 1 9 ? -26.75 19.734 -5.98 1 98.25 9 ALA B O 1
ATOM 4376 N N . TRP B 1 10 ? -26.75 20.172 -3.799 1 98.12 10 TRP B N 1
ATOM 4377 C CA . TRP B 1 10 ? -26.609 18.766 -3.406 1 98.12 10 TRP B CA 1
ATOM 4378 C C . TRP B 1 10 ? -27.812 17.953 -3.834 1 98.12 10 TRP B C 1
ATOM 4380 O O . TRP B 1 10 ? -27.672 16.875 -4.406 1 98.12 10 TRP B O 1
ATOM 4390 N N . GLN B 1 11 ? -28.969 18.484 -3.617 1 97.94 11 GLN B N 1
ATOM 4391 C CA . GLN B 1 11 ? -30.219 17.812 -3.959 1 97.94 11 GLN B CA 1
ATOM 4392 C C . GLN B 1 11 ? -30.391 17.719 -5.473 1 97.94 11 GLN B C 1
ATOM 4394 O O . GLN B 1 11 ? -30.828 16.672 -5.984 1 97.94 11 GLN B O 1
ATOM 4399 N N . ALA B 1 12 ? -30.031 18.797 -6.09 1 98.44 12 ALA B N 1
ATOM 4400 C CA . ALA B 1 12 ? -30.141 18.812 -7.547 1 98.44 12 ALA B CA 1
ATOM 4401 C C . ALA B 1 12 ? -29.234 17.75 -8.172 1 98.44 12 ALA B C 1
ATOM 4403 O O . ALA B 1 12 ? -29.594 17.172 -9.203 1 98.44 12 ALA B O 1
ATOM 4404 N N . LEU B 1 13 ? -28.125 17.5 -7.594 1 98.69 13 LEU B N 1
ATOM 4405 C CA . LEU B 1 13 ? -27.203 16.5 -8.102 1 98.69 13 LEU B CA 1
ATOM 4406 C C . LEU B 1 13 ? -27.75 15.086 -7.902 1 98.69 13 LEU B C 1
ATOM 4408 O O . LEU B 1 13 ? -27.469 14.188 -8.695 1 98.69 13 LEU B O 1
ATOM 4412 N N . TRP B 1 14 ? -28.578 14.875 -6.848 1 98.31 14 TRP B N 1
ATOM 4413 C CA . TRP B 1 14 ? -29.234 13.578 -6.684 1 98.31 14 TRP B CA 1
ATOM 4414 C C . TRP B 1 14 ? -30.25 13.344 -7.793 1 98.31 14 TRP B C 1
ATOM 4416 O O . TRP B 1 14 ? -30.375 12.227 -8.305 1 98.31 14 TRP B O 1
ATOM 4426 N N . ASP B 1 15 ? -30.938 14.438 -8.141 1 98.31 15 ASP B N 1
ATOM 4427 C CA . ASP B 1 15 ? -31.859 14.344 -9.266 1 98.31 15 ASP B CA 1
ATOM 4428 C C . ASP B 1 15 ? -31.125 14.016 -10.562 1 98.31 15 ASP B C 1
ATOM 4430 O O . ASP B 1 15 ? -31.578 13.172 -11.336 1 98.31 15 ASP B O 1
ATOM 4434 N N . HIS B 1 16 ? -30.078 14.68 -10.719 1 98.5 16 HIS B N 1
ATOM 4435 C CA . HIS B 1 16 ? -29.25 14.43 -11.898 1 98.5 16 HIS B CA 1
ATOM 4436 C C . HIS B 1 16 ? -28.688 13.016 -11.891 1 98.5 16 HIS B C 1
ATOM 4438 O O . HIS B 1 16 ? -28.625 12.359 -12.93 1 98.5 16 HIS B O 1
ATOM 4444 N N . PHE B 1 17 ? -28.328 12.5 -10.734 1 98.44 17 PHE B N 1
ATOM 4445 C CA . PHE B 1 17 ? -27.734 11.172 -10.578 1 98.44 17 PHE B CA 1
ATOM 4446 C C . PHE B 1 17 ? -28.719 10.094 -11 1 98.44 17 PHE B C 1
ATOM 4448 O O . PHE B 1 17 ? -28.328 9.07 -11.562 1 98.44 17 PHE B O 1
ATOM 4455 N N . ALA B 1 18 ? -29.969 10.281 -10.797 1 98 18 ALA B N 1
ATOM 4456 C CA . ALA B 1 18 ? -31 9.32 -11.156 1 98 18 ALA B CA 1
ATOM 4457 C C . ALA B 1 18 ? -30.922 8.969 -12.641 1 98 18 ALA B C 1
ATOM 4459 O O . ALA B 1 18 ? -31.203 7.828 -13.031 1 98 18 ALA B O 1
ATOM 4460 N N . GLU B 1 19 ? -30.453 9.891 -13.375 1 96.44 19 GLU B N 1
ATOM 4461 C CA . GLU B 1 19 ? -30.297 9.664 -14.812 1 96.44 19 GLU B CA 1
ATOM 4462 C C . GLU B 1 19 ? -28.859 9.25 -15.141 1 96.44 19 GLU B C 1
ATOM 4464 O O . GLU B 1 19 ? -28.641 8.328 -15.93 1 96.44 19 GLU B O 1
ATOM 4469 N N . ALA B 1 20 ? -27.938 9.883 -14.531 1 97.12 20 ALA B N 1
ATOM 4470 C CA . ALA B 1 20 ? -26.531 9.719 -14.844 1 97.12 20 ALA B CA 1
ATOM 4471 C C . ALA B 1 20 ? -26.047 8.305 -14.531 1 97.12 20 ALA B C 1
ATOM 4473 O O . ALA B 1 20 ? -25.156 7.781 -15.203 1 97.12 20 ALA B O 1
ATOM 4474 N N . LYS B 1 21 ? -26.641 7.691 -13.516 1 96.44 21 LYS B N 1
ATOM 4475 C CA . LYS B 1 21 ? -26.203 6.375 -13.078 1 96.44 21 LYS B CA 1
ATOM 4476 C C . LYS B 1 21 ? -26.391 5.336 -14.188 1 96.44 21 LYS B C 1
ATOM 4478 O O . LYS B 1 21 ? -25.766 4.273 -14.156 1 96.44 21 LYS B O 1
ATOM 4483 N N . HIS B 1 22 ? -27.172 5.664 -15.227 1 95.94 22 HIS B N 1
ATOM 4484 C CA . HIS B 1 22 ? -27.469 4.723 -16.297 1 95.94 22 HIS B CA 1
ATOM 4485 C C . HIS B 1 22 ? -26.594 4.988 -17.531 1 95.94 22 HIS B C 1
ATOM 4487 O O . HIS B 1 22 ? -26.609 4.211 -18.484 1 95.94 22 HIS B O 1
ATOM 4493 N N . LEU B 1 23 ? -25.781 6.016 -17.438 1 96.19 23 LEU B N 1
ATOM 4494 C CA . LEU B 1 23 ? -24.922 6.363 -18.562 1 96.19 23 LEU B CA 1
ATOM 4495 C C . LEU B 1 23 ? -23.719 5.43 -18.656 1 96.19 23 LEU B C 1
ATOM 4497 O O . LEU B 1 23 ? -23.156 5.047 -17.625 1 96.19 23 LEU B O 1
ATOM 4501 N N . HIS B 1 24 ? -23.438 5.035 -19.859 1 97.25 24 HIS B N 1
ATOM 4502 C CA . HIS B 1 24 ? -22.219 4.277 -20.125 1 97.25 24 HIS B CA 1
ATOM 4503 C C . HIS B 1 24 ? -21.219 5.105 -20.938 1 97.25 24 HIS B C 1
ATOM 4505 O O . HIS B 1 24 ? -21.594 5.762 -21.906 1 97.25 24 HIS B O 1
ATOM 4511 N N . MET B 1 25 ? -19.984 5.055 -20.609 1 98.12 25 MET B N 1
ATOM 4512 C CA . MET B 1 25 ? -18.969 5.91 -21.219 1 98.12 25 MET B CA 1
ATOM 4513 C C . MET B 1 25 ? -18.766 5.578 -22.688 1 98.12 25 MET B C 1
ATOM 4515 O O . MET B 1 25 ? -18.453 6.457 -23.484 1 98.12 25 MET B O 1
ATOM 4519 N N . ARG B 1 26 ? -19.062 4.312 -23.141 1 97.12 26 ARG B N 1
ATOM 4520 C CA . ARG B 1 26 ? -19.031 3.99 -24.562 1 97.12 26 ARG B CA 1
ATOM 4521 C C . ARG B 1 26 ? -19.953 4.906 -25.359 1 97.12 26 ARG B C 1
ATOM 4523 O O . ARG B 1 26 ? -19.578 5.43 -26.406 1 97.12 26 ARG B O 1
ATOM 4530 N N . ASP B 1 27 ? -21.125 5.051 -24.797 1 97.81 27 ASP B N 1
ATOM 4531 C CA . ASP B 1 27 ? -22.141 5.875 -25.453 1 97.81 27 ASP B CA 1
ATOM 4532 C C . ASP B 1 27 ? -21.766 7.352 -25.406 1 97.81 27 ASP B C 1
ATOM 4534 O O . ASP B 1 27 ? -21.984 8.094 -26.375 1 97.81 27 ASP B O 1
ATOM 4538 N N . LEU B 1 28 ? -21.219 7.746 -24.281 1 98.25 28 LEU B N 1
ATOM 4539 C CA . LEU B 1 28 ? -20.812 9.141 -24.109 1 98.25 28 LEU B CA 1
ATOM 4540 C C . LEU B 1 28 ? -19.734 9.516 -25.125 1 98.25 28 LEU B C 1
ATOM 4542 O O . LEU B 1 28 ? -19.797 10.586 -25.734 1 98.25 28 LEU B O 1
ATOM 4546 N N . PHE B 1 29 ? -18.75 8.664 -25.344 1 98.31 29 PHE B N 1
ATOM 4547 C CA . PHE B 1 29 ? -17.672 8.93 -26.297 1 98.31 29 PHE B CA 1
ATOM 4548 C C . PHE B 1 29 ? -18.188 8.867 -27.734 1 98.31 29 PHE B C 1
ATOM 4550 O O . PHE B 1 29 ? -17.719 9.609 -28.594 1 98.31 29 PHE B O 1
ATOM 4557 N N . ALA B 1 30 ? -19.125 7.953 -27.984 1 97.25 30 ALA B N 1
ATOM 4558 C CA . ALA B 1 30 ? -19.703 7.852 -29.328 1 97.25 30 ALA B CA 1
ATOM 4559 C C . ALA B 1 30 ? -20.5 9.109 -29.672 1 97.25 30 ALA B C 1
ATOM 4561 O O . ALA B 1 30 ? -20.484 9.562 -30.812 1 97.25 30 ALA B O 1
ATOM 4562 N N . ALA B 1 31 ? -21.141 9.656 -28.688 1 97.38 31 ALA B N 1
ATOM 4563 C CA . ALA B 1 31 ? -22.016 10.812 -28.875 1 97.38 31 ALA B CA 1
ATOM 4564 C C . ALA B 1 31 ? -21.219 12.102 -28.984 1 97.38 31 ALA B C 1
ATOM 4566 O O . ALA B 1 31 ? -21.688 13.094 -29.547 1 97.38 31 ALA B O 1
ATOM 4567 N N . ASP B 1 32 ? -20.031 12.125 -28.453 1 97.38 32 ASP B N 1
ATOM 4568 C CA . ASP B 1 32 ? -19.203 13.328 -28.422 1 97.38 32 ASP B CA 1
ATOM 4569 C C . ASP B 1 32 ? -17.766 13.016 -28.828 1 97.38 32 ASP B C 1
ATOM 4571 O O . ASP B 1 32 ? -16.891 12.828 -27.953 1 97.38 32 ASP B O 1
ATOM 4575 N N . PRO B 1 33 ? -17.406 13.117 -30.062 1 94.94 33 PRO B N 1
ATOM 4576 C CA . PRO B 1 33 ? -16.062 12.805 -30.516 1 94.94 33 PRO B CA 1
ATOM 4577 C C . PRO B 1 33 ? -15.008 13.766 -29.969 1 94.94 33 PRO B C 1
ATOM 4579 O O . PRO B 1 33 ? -13.812 13.461 -29.984 1 94.94 33 PRO B O 1
ATOM 4582 N N . GLY B 1 34 ? -15.445 14.953 -29.531 1 96.5 34 GLY B N 1
ATOM 4583 C CA . GLY B 1 34 ? -14.531 15.938 -28.969 1 96.5 34 GLY B CA 1
ATOM 4584 C C . GLY B 1 34 ? -14.43 15.883 -27.469 1 96.5 34 GLY B C 1
ATOM 4585 O O . GLY B 1 34 ? -13.898 16.797 -26.828 1 96.5 34 GLY B O 1
ATOM 4586 N N . ARG B 1 35 ? -14.945 14.812 -26.891 1 97.94 35 ARG B N 1
ATOM 4587 C CA . ARG B 1 35 ? -15.062 14.68 -25.438 1 97.94 35 ARG B CA 1
ATOM 4588 C C . ARG B 1 35 ? -13.703 14.836 -24.75 1 97.94 35 ARG B C 1
ATOM 4590 O O . ARG B 1 35 ? -13.586 15.547 -23.75 1 97.94 35 ARG B O 1
ATOM 4597 N N . ALA B 1 36 ? -12.688 14.188 -25.328 1 97.56 36 ALA B N 1
ATOM 4598 C CA . ALA B 1 36 ? -11.359 14.203 -24.719 1 97.56 36 ALA B CA 1
ATOM 4599 C C . ALA B 1 36 ? -10.797 15.625 -24.672 1 97.56 36 ALA B C 1
ATOM 4601 O O . ALA B 1 36 ? -10.117 16 -23.719 1 97.56 36 ALA B O 1
ATOM 4602 N N . GLU B 1 37 ? -11.023 16.375 -25.703 1 96.69 37 GLU B N 1
ATOM 4603 C CA . GLU B 1 37 ? -10.547 17.75 -25.766 1 96.69 37 GLU B CA 1
ATOM 4604 C C . GLU B 1 37 ? -11.281 18.641 -24.766 1 96.69 37 GLU B C 1
ATOM 4606 O O . GLU B 1 37 ? -10.68 19.531 -24.156 1 96.69 37 GLU B O 1
ATOM 4611 N N . ARG B 1 38 ? -12.531 18.375 -24.594 1 96.56 38 ARG B N 1
ATOM 4612 C CA . ARG B 1 38 ? -13.359 19.188 -23.719 1 96.56 38 ARG B CA 1
ATOM 4613 C C . ARG B 1 38 ? -13.07 18.891 -22.25 1 96.56 38 ARG B C 1
ATOM 4615 O O . ARG B 1 38 ? -13.172 19.781 -21.391 1 96.56 38 ARG B O 1
ATOM 4622 N N . TYR B 1 39 ? -12.766 17.609 -21.969 1 98.5 39 TYR B N 1
ATOM 4623 C CA . TYR B 1 39 ? -12.547 17.188 -20.594 1 98.5 39 TYR B CA 1
ATOM 4624 C C . TYR B 1 39 ? -11.07 16.922 -20.328 1 98.5 39 TYR B C 1
ATOM 4626 O O . TYR B 1 39 ? -10.703 15.836 -19.875 1 98.5 39 TYR B O 1
ATOM 4634 N N . SER B 1 40 ? -10.25 17.844 -20.656 1 98.06 40 SER B N 1
ATOM 4635 C CA . SER B 1 40 ? -8.82 17.844 -20.359 1 98.06 40 SER B CA 1
ATOM 4636 C C . SER B 1 40 ? -8.32 19.234 -20.047 1 98.06 40 SER B C 1
ATOM 4638 O O . SER B 1 40 ? -8.984 20.234 -20.344 1 98.06 40 SER B O 1
ATOM 4640 N N . LEU B 1 41 ? -7.281 19.328 -19.312 1 96.44 41 LEU B N 1
ATOM 4641 C CA . LEU B 1 41 ? -6.66 20.594 -18.984 1 96.44 41 LEU B CA 1
ATOM 4642 C C . LEU B 1 41 ? -5.164 20.438 -18.734 1 96.44 41 LEU B C 1
ATOM 4644 O O . LEU B 1 41 ? -4.703 19.344 -18.391 1 96.44 41 LEU B O 1
ATOM 4648 N N . GLU B 1 42 ? -4.406 21.438 -19.031 1 96.5 42 GLU B N 1
ATOM 4649 C CA . GLU B 1 42 ? -2.967 21.453 -18.781 1 96.5 42 GLU B CA 1
ATOM 4650 C C . GLU B 1 42 ? -2.58 22.625 -17.875 1 96.5 42 GLU B C 1
ATOM 4652 O O . GLU B 1 42 ? -3.006 23.75 -18.094 1 96.5 42 GLU B O 1
ATOM 4657 N N . VAL B 1 43 ? -1.892 22.328 -16.844 1 95.12 43 VAL B N 1
ATOM 4658 C CA . VAL B 1 43 ? -1.437 23.328 -15.875 1 95.12 43 VAL B CA 1
ATOM 4659 C C . VAL B 1 43 ? -0.082 22.906 -15.305 1 95.12 43 VAL B C 1
ATOM 4661 O O . VAL B 1 43 ? 0.083 21.781 -14.844 1 95.12 43 VAL B O 1
ATOM 4664 N N . GLY B 1 44 ? 0.935 23.797 -15.227 1 88.88 44 GLY B N 1
ATOM 4665 C CA . GLY B 1 44 ? 2.168 23.578 -14.492 1 88.88 44 GLY B CA 1
ATOM 4666 C C . GLY B 1 44 ? 2.902 22.328 -14.898 1 88.88 44 GLY B C 1
ATOM 4667 O O . GLY B 1 44 ? 3.361 21.562 -14.047 1 88.88 44 GLY B O 1
ATOM 4668 N N . GLY B 1 45 ? 2.875 21.969 -16.125 1 92.19 45 GLY B N 1
ATOM 4669 C CA . GLY B 1 45 ? 3.602 20.797 -16.594 1 92.19 45 GLY B CA 1
ATOM 4670 C C . GLY B 1 45 ? 2.803 19.516 -16.469 1 92.19 45 GLY B C 1
ATOM 4671 O O . GLY B 1 45 ? 3.314 18.438 -16.75 1 92.19 45 GLY B O 1
ATOM 4672 N N . LEU B 1 46 ? 1.557 19.625 -16 1 97.62 46 LEU B N 1
ATOM 4673 C CA . LEU B 1 46 ? 0.669 18.469 -15.867 1 97.62 46 LEU B CA 1
ATOM 4674 C C . LEU B 1 46 ? -0.446 18.531 -16.906 1 97.62 46 LEU B C 1
ATOM 4676 O O . LEU B 1 46 ? -0.984 19.594 -17.188 1 97.62 46 LEU B O 1
ATOM 4680 N N . PHE B 1 47 ? -0.657 17.469 -17.516 1 98.38 47 PHE B N 1
ATOM 4681 C CA . PHE B 1 47 ? -1.814 17.281 -18.391 1 98.38 47 PHE B CA 1
ATOM 4682 C C . PHE B 1 47 ? -2.812 16.312 -17.75 1 98.38 47 PHE B C 1
ATOM 4684 O O . PHE B 1 47 ? -2.455 15.188 -17.406 1 98.38 47 PHE B O 1
ATOM 4691 N N . LEU B 1 48 ? -4.031 16.766 -17.578 1 98.75 48 LEU B N 1
ATOM 4692 C CA . LEU B 1 48 ? -5.09 15.945 -17 1 98.75 48 LEU B CA 1
ATOM 4693 C C . LEU B 1 48 ? -6.141 15.594 -18.047 1 98.75 48 LEU B C 1
ATOM 4695 O O . LEU B 1 48 ? -6.727 16.484 -18.656 1 98.75 48 LEU B O 1
ATOM 4699 N N . ASP B 1 49 ? -6.32 14.375 -18.344 1 98.88 49 ASP B N 1
ATOM 4700 C CA . ASP B 1 49 ? -7.473 13.852 -19.062 1 98.88 49 ASP B CA 1
ATOM 4701 C C . ASP B 1 49 ? -8.484 13.219 -18.094 1 98.88 49 ASP B C 1
ATOM 4703 O O . ASP B 1 49 ? -8.211 12.172 -17.516 1 98.88 49 ASP B O 1
ATOM 4707 N N . TYR B 1 50 ? -9.609 13.906 -17.906 1 98.81 50 TYR B N 1
ATOM 4708 C CA . TYR B 1 50 ? -10.633 13.359 -17.031 1 98.81 50 TYR B CA 1
ATOM 4709 C C . TYR B 1 50 ? -11.883 12.984 -17.812 1 98.81 50 TYR B C 1
ATOM 4711 O O . TYR B 1 50 ? -12.984 12.961 -17.266 1 98.81 50 TYR B O 1
ATOM 4719 N N . SER B 1 51 ? -11.695 12.68 -19.125 1 98.81 51 SER B N 1
ATOM 4720 C CA . SER B 1 51 ? -12.812 12.367 -20.016 1 98.81 51 SER B CA 1
ATOM 4721 C C . SER B 1 51 ? -13.375 10.977 -19.734 1 98.81 51 SER B C 1
ATOM 4723 O O . SER B 1 51 ? -14.531 10.695 -20.047 1 98.81 51 SER B O 1
ATOM 4725 N N . LYS B 1 52 ? -12.625 10.094 -19.156 1 98.75 52 LYS B N 1
ATOM 4726 C CA . LYS B 1 52 ? -13.078 8.734 -18.859 1 98.75 52 LYS B CA 1
ATOM 4727 C C . LYS B 1 52 ? -13.688 8.664 -17.453 1 98.75 52 LYS B C 1
ATOM 4729 O O . LYS B 1 52 ? -13.281 7.836 -16.641 1 98.75 52 LYS B O 1
ATOM 4734 N N . ASN B 1 53 ? -14.594 9.555 -17.219 1 98.75 53 ASN B N 1
ATOM 4735 C CA . ASN B 1 53 ? -15.461 9.609 -16.062 1 98.75 53 ASN B CA 1
ATOM 4736 C C . ASN B 1 53 ? -16.938 9.633 -16.453 1 98.75 53 ASN B C 1
ATOM 4738 O O . ASN B 1 53 ? -17.281 10.086 -17.547 1 98.75 53 ASN B O 1
ATOM 4742 N N . ARG B 1 54 ? -17.75 9.062 -15.594 1 98.31 54 ARG B N 1
ATOM 4743 C CA . ARG B 1 54 ? -19.203 9.078 -15.812 1 98.31 54 ARG B CA 1
ATOM 4744 C C . ARG B 1 54 ? -19.781 10.445 -15.492 1 98.31 54 ARG B C 1
ATOM 4746 O O . ARG B 1 54 ? -20.578 10.586 -14.555 1 98.31 54 ARG B O 1
ATOM 4753 N N . ILE B 1 55 ? -19.453 11.438 -16.375 1 98.44 55 ILE B N 1
ATOM 4754 C CA . ILE B 1 55 ? -19.875 12.82 -16.156 1 98.44 55 ILE B CA 1
ATOM 4755 C C . ILE B 1 55 ? -20.375 13.406 -17.484 1 98.44 55 ILE B C 1
ATOM 4757 O O . ILE B 1 55 ? -20.031 12.914 -18.562 1 98.44 55 ILE B O 1
ATOM 4761 N N . THR B 1 56 ? -21.188 14.383 -17.438 1 98.06 56 THR B N 1
ATOM 4762 C CA . THR B 1 56 ? -21.641 15.25 -18.531 1 98.06 56 THR B CA 1
ATOM 4763 C C . THR B 1 56 ? -21.422 16.719 -18.172 1 98.06 56 THR B C 1
ATOM 4765 O O . THR B 1 56 ? -20.969 17.031 -17.062 1 98.06 56 THR B O 1
ATOM 4768 N N . ASP B 1 57 ? -21.734 17.594 -19.141 1 97.94 57 ASP B N 1
ATOM 4769 C CA . ASP B 1 57 ? -21.672 19.031 -18.844 1 97.94 57 ASP B CA 1
ATOM 4770 C C . ASP B 1 57 ? -22.609 19.391 -17.688 1 97.94 57 ASP B C 1
ATOM 4772 O O . ASP B 1 57 ? -22.266 20.234 -16.859 1 97.94 57 ASP B O 1
ATOM 4776 N N . ALA B 1 58 ? -23.719 18.75 -17.656 1 98.25 58 ALA B N 1
ATOM 4777 C CA . ALA B 1 58 ? -24.672 18.984 -16.578 1 98.25 58 ALA B CA 1
ATOM 4778 C C . ALA B 1 58 ? -24.094 18.562 -15.234 1 98.25 58 ALA B C 1
ATOM 4780 O O . ALA B 1 58 ? -24.328 19.219 -14.211 1 98.25 58 ALA B O 1
ATOM 4781 N N . THR B 1 59 ? -23.406 17.375 -15.242 1 98.69 59 THR B N 1
ATOM 4782 C CA . THR B 1 59 ? -22.766 16.922 -14.016 1 98.69 59 THR B CA 1
ATOM 4783 C C . THR B 1 59 ? -21.766 17.953 -13.5 1 98.69 59 THR B C 1
ATOM 4785 O O . THR B 1 59 ? -21.797 18.312 -12.32 1 98.69 59 THR B O 1
ATOM 4788 N N . LEU B 1 60 ? -20.906 18.438 -14.391 1 98.62 60 LEU B N 1
ATOM 4789 C CA . LEU B 1 60 ? -19.844 19.359 -14.008 1 98.62 60 LEU B CA 1
ATOM 4790 C C . LEU B 1 60 ? -20.422 20.688 -13.523 1 98.62 60 LEU B C 1
ATOM 4792 O O . LEU B 1 60 ? -19.953 21.266 -12.547 1 98.62 60 LEU B O 1
ATOM 4796 N N . LEU B 1 61 ? -21.438 21.156 -14.234 1 98.5 61 LEU B N 1
ATOM 4797 C CA . LEU B 1 61 ? -22.109 22.391 -13.82 1 98.5 61 LEU B CA 1
ATOM 4798 C C . LEU B 1 61 ? -22.672 22.25 -12.414 1 98.5 61 LEU B C 1
ATOM 4800 O O . LEU B 1 61 ? -22.516 23.156 -11.586 1 98.5 61 LEU B O 1
ATOM 4804 N N . GLY B 1 62 ? -23.359 21.141 -12.156 1 98.81 62 GLY B N 1
ATOM 4805 C CA . GLY B 1 62 ? -23.906 20.875 -10.828 1 98.81 62 GLY B CA 1
ATOM 4806 C C . GLY B 1 62 ? -22.828 20.797 -9.758 1 98.81 62 GLY B C 1
ATOM 4807 O O . GLY B 1 62 ? -23.016 21.312 -8.648 1 98.81 62 GLY B O 1
ATOM 4808 N N . LEU B 1 63 ? -21.75 20.156 -10.062 1 98.88 63 LEU B N 1
ATOM 4809 C CA . LEU B 1 63 ? -20.656 20 -9.117 1 98.88 63 LEU B CA 1
ATOM 4810 C C . LEU B 1 63 ? -20.031 21.359 -8.781 1 98.88 63 LEU B C 1
ATOM 4812 O O . LEU B 1 63 ? -19.688 21.609 -7.625 1 98.88 63 LEU B O 1
ATOM 4816 N N . MET B 1 64 ? -19.859 22.25 -9.82 1 98.81 64 MET B N 1
ATOM 4817 C CA . MET B 1 64 ? -19.297 23.578 -9.57 1 98.81 64 MET B CA 1
ATOM 4818 C C . MET B 1 64 ? -20.25 24.438 -8.758 1 98.81 64 MET B C 1
ATOM 4820 O O . MET B 1 64 ? -19.812 25.219 -7.918 1 98.81 64 MET B O 1
ATOM 4824 N N . GLU B 1 65 ? -21.516 24.25 -8.992 1 98.75 65 GLU B N 1
ATOM 4825 C CA . GLU B 1 65 ? -22.516 24.953 -8.188 1 98.75 65 GLU B CA 1
ATOM 4826 C C . GLU B 1 65 ? -22.438 24.531 -6.723 1 98.75 65 GLU B C 1
ATOM 4828 O O . GLU B 1 65 ? -22.516 25.359 -5.816 1 98.75 65 GLU B O 1
ATOM 4833 N N . LEU B 1 66 ? -22.281 23.234 -6.523 1 98.75 66 LEU B N 1
ATOM 4834 C CA . LEU B 1 66 ? -22.141 22.719 -5.164 1 98.75 66 LEU B CA 1
ATOM 4835 C C . LEU B 1 66 ? -20.906 23.328 -4.488 1 98.75 66 LEU B C 1
ATOM 4837 O O . LEU B 1 66 ? -20.969 23.703 -3.312 1 98.75 66 LEU B O 1
ATOM 4841 N N . ALA B 1 67 ? -19.797 23.391 -5.215 1 98.81 67 ALA B N 1
ATOM 4842 C CA . ALA B 1 67 ? -18.562 23.953 -4.672 1 98.81 67 ALA B CA 1
ATOM 4843 C C . ALA B 1 67 ? -18.781 25.406 -4.227 1 98.81 67 ALA B C 1
ATOM 4845 O O . ALA B 1 67 ? -18.312 25.797 -3.158 1 98.81 67 ALA B O 1
ATOM 4846 N N . ARG B 1 68 ? -19.484 26.172 -5.031 1 98.62 68 ARG B N 1
ATOM 4847 C CA . ARG B 1 68 ? -19.75 27.578 -4.719 1 98.62 68 ARG B CA 1
ATOM 4848 C C . ARG B 1 68 ? -20.688 27.703 -3.531 1 98.62 68 ARG B C 1
ATOM 4850 O O . ARG B 1 68 ? -20.453 28.5 -2.623 1 98.62 68 ARG B O 1
ATOM 4857 N N . GLU B 1 69 ? -21.734 26.844 -3.541 1 98.19 69 GLU B N 1
ATOM 4858 C CA . GLU B 1 69 ? -22.719 26.891 -2.459 1 98.19 69 GLU B CA 1
ATOM 4859 C C . GLU B 1 69 ? -22.094 26.453 -1.135 1 98.19 69 GLU B C 1
ATOM 4861 O O . GLU B 1 69 ? -22.516 26.922 -0.069 1 98.19 69 GLU B O 1
ATOM 4866 N N . ALA B 1 70 ? -21.094 25.641 -1.232 1 98 70 ALA B N 1
ATOM 4867 C CA . ALA B 1 70 ? -20.438 25.125 -0.033 1 98 70 ALA B CA 1
ATOM 4868 C C . ALA B 1 70 ? -19.438 26.141 0.524 1 98 70 ALA B C 1
ATOM 4870 O O . ALA B 1 70 ? -18.844 25.922 1.576 1 98 70 ALA B O 1
ATOM 4871 N N . GLY B 1 71 ? -19.219 27.234 -0.159 1 97.81 71 GLY B N 1
ATOM 4872 C CA . GLY B 1 71 ? -18.391 28.328 0.349 1 97.81 71 GLY B CA 1
ATOM 4873 C C . GLY B 1 71 ? -16.922 28.156 -0.002 1 97.81 71 GLY B C 1
ATOM 4874 O O . GLY B 1 71 ? -16.047 28.734 0.666 1 97.81 71 GLY B O 1
ATOM 4875 N N . LEU B 1 72 ? -16.609 27.406 -1.062 1 98.62 72 LEU B N 1
ATOM 4876 C CA . LEU B 1 72 ? -15.234 27.078 -1.416 1 98.62 72 LEU B CA 1
ATOM 4877 C C . LEU B 1 72 ? -14.445 28.344 -1.737 1 98.62 72 LEU B C 1
ATOM 4879 O O . LEU B 1 72 ? -13.297 28.484 -1.321 1 98.62 72 LEU B O 1
ATOM 4883 N N . PRO B 1 73 ? -15.023 29.375 -2.484 1 98.44 73 PRO B N 1
ATOM 4884 C CA . PRO B 1 73 ? -14.234 30.562 -2.795 1 98.44 73 PRO B CA 1
ATOM 4885 C C . PRO B 1 73 ? -13.727 31.281 -1.544 1 98.44 73 PRO B C 1
ATOM 4887 O O . PRO B 1 73 ? -12.555 31.641 -1.473 1 98.44 73 PRO B O 1
ATOM 4890 N N . ALA B 1 74 ? -14.539 31.438 -0.573 1 98.31 74 ALA B N 1
ATOM 4891 C CA . ALA B 1 74 ? -14.164 32.125 0.658 1 98.31 74 ALA B CA 1
ATOM 4892 C C . ALA B 1 74 ? -13.125 31.344 1.438 1 98.31 74 ALA B C 1
ATOM 4894 O O . ALA B 1 74 ? -12.227 31.922 2.055 1 98.31 74 ALA B O 1
ATOM 4895 N N . ARG B 1 75 ? -13.289 30.047 1.454 1 98.38 75 ARG B N 1
ATOM 4896 C CA . ARG B 1 75 ? -12.359 29.188 2.199 1 98.38 75 ARG B CA 1
ATOM 4897 C C . ARG B 1 75 ? -10.977 29.203 1.562 1 98.38 75 ARG B C 1
ATOM 4899 O O . ARG B 1 75 ? -9.969 29.141 2.266 1 98.38 75 ARG B O 1
ATOM 4906 N N . ILE B 1 76 ? -10.93 29.172 0.201 1 98.69 76 ILE B N 1
ATOM 4907 C CA . ILE B 1 76 ? -9.656 29.297 -0.498 1 98.69 76 ILE B CA 1
ATOM 4908 C C . ILE B 1 76 ? -8.961 30.594 -0.095 1 98.69 76 ILE B C 1
ATOM 4910 O O . ILE B 1 76 ? -7.785 30.578 0.281 1 98.69 76 ILE B O 1
ATOM 4914 N N . LYS B 1 77 ? -9.672 31.688 -0.104 1 97.94 77 LYS B N 1
ATOM 4915 C CA . LYS B 1 77 ? -9.125 33 0.262 1 97.94 77 LYS B CA 1
ATOM 4916 C C . LYS B 1 77 ? -8.641 33 1.709 1 97.94 77 LYS B C 1
ATOM 4918 O O . LYS B 1 77 ? -7.582 33.562 2.014 1 97.94 77 LYS B O 1
ATOM 4923 N N . ALA B 1 78 ? -9.375 32.406 2.547 1 97.94 78 ALA B N 1
ATOM 4924 C CA . ALA B 1 78 ? -9.031 32.375 3.967 1 97.94 78 ALA B CA 1
ATOM 4925 C C . ALA B 1 78 ? -7.699 31.656 4.184 1 97.94 78 ALA B C 1
ATOM 4927 O O . ALA B 1 78 ? -6.883 32.094 5 1 97.94 78 ALA B O 1
ATOM 4928 N N . MET B 1 79 ? -7.492 30.531 3.496 1 97.75 79 MET B N 1
ATOM 4929 C CA . MET B 1 79 ? -6.234 29.812 3.631 1 97.75 79 MET B CA 1
ATOM 4930 C C . MET B 1 79 ? -5.051 30.672 3.221 1 97.75 79 MET B C 1
ATOM 4932 O O . MET B 1 79 ? -4.078 30.797 3.963 1 97.75 79 MET B O 1
ATOM 4936 N N . PHE B 1 80 ? -5.168 31.328 2.062 1 97 80 PHE B N 1
ATOM 4937 C CA . PHE B 1 80 ? -4.039 32.062 1.505 1 97 80 PHE B CA 1
ATOM 4938 C C . PHE B 1 80 ? -3.834 33.375 2.248 1 97 80 PHE B C 1
ATOM 4940 O O . PHE B 1 80 ? -2.756 33.969 2.178 1 97 80 PHE B O 1
ATOM 4947 N N . LYS B 1 81 ? -4.832 33.812 3.064 1 95.94 81 LYS B N 1
ATOM 4948 C CA . LYS B 1 81 ? -4.723 35.031 3.857 1 95.94 81 LYS B CA 1
ATOM 4949 C C . LYS B 1 81 ? -4.191 34.75 5.258 1 95.94 81 LYS B C 1
ATOM 4951 O O . LYS B 1 81 ? -3.932 35.656 6.039 1 95.94 81 LYS B O 1
ATOM 4956 N N . GLY B 1 82 ? -4.062 33.469 5.543 1 96.19 82 GLY B N 1
ATOM 4957 C CA . GLY B 1 82 ? -3.486 33.094 6.824 1 96.19 82 GLY B CA 1
ATOM 4958 C C . GLY B 1 82 ? -4.5 33.062 7.949 1 96.19 82 GLY B C 1
ATOM 4959 O O . GLY B 1 82 ? -4.133 33.094 9.125 1 96.19 82 GLY B O 1
ATOM 4960 N N . GLU B 1 83 ? -5.785 33 7.617 1 97 83 GLU B N 1
ATOM 4961 C CA . GLU B 1 83 ? -6.801 32.875 8.656 1 97 83 GLU B CA 1
ATOM 4962 C C . GLU B 1 83 ? -6.688 31.531 9.375 1 97 83 GLU B C 1
ATOM 4964 O O . GLU B 1 83 ? -6.102 30.578 8.844 1 97 83 GLU B O 1
ATOM 4969 N N . LYS B 1 84 ? -7.188 31.453 10.594 1 97.19 84 LYS B N 1
ATOM 4970 C CA . LYS B 1 84 ? -7.094 30.25 11.398 1 97.19 84 LYS B CA 1
ATOM 4971 C C . LYS B 1 84 ? -8.188 29.25 11.016 1 97.19 84 LYS B C 1
ATOM 4973 O O . LYS B 1 84 ? -9.109 29 11.797 1 97.19 84 LYS B O 1
ATOM 4978 N N . ILE B 1 85 ? -7.965 28.609 9.898 1 97.12 85 ILE B N 1
ATOM 4979 C CA . ILE B 1 85 ? -9 27.734 9.352 1 97.12 85 ILE B CA 1
ATOM 4980 C C . ILE B 1 85 ? -8.93 26.375 10.031 1 97.12 85 ILE B C 1
ATOM 4982 O O . ILE B 1 85 ? -9.844 25.562 9.906 1 97.12 85 ILE B O 1
ATOM 4986 N N . ASN B 1 86 ? -7.812 26 10.648 1 97.62 86 ASN B N 1
ATOM 4987 C CA . ASN B 1 86 ? -7.797 24.875 11.586 1 97.62 86 ASN B CA 1
ATOM 4988 C C . ASN B 1 86 ? -8.461 25.25 12.906 1 97.62 86 ASN B C 1
ATOM 4990 O O . ASN B 1 86 ? -7.773 25.453 13.914 1 97.62 86 ASN B O 1
ATOM 4994 N N . ARG B 1 87 ? -9.641 25.203 12.969 1 94.81 87 ARG B N 1
ATOM 4995 C CA . ARG B 1 87 ? -10.445 25.781 14.039 1 94.81 87 ARG B CA 1
ATOM 4996 C C . ARG B 1 87 ? -10.273 25.016 15.344 1 94.81 87 ARG B C 1
ATOM 4998 O O . ARG B 1 87 ? -10.219 25.609 16.422 1 94.81 87 ARG B O 1
ATOM 5005 N N . THR B 1 88 ? -10.188 23.688 15.219 1 95.75 88 THR B N 1
ATOM 5006 C CA . THR B 1 88 ? -10.148 22.875 16.438 1 95.75 88 THR B CA 1
ATOM 5007 C C . THR B 1 88 ? -8.836 23.078 17.188 1 95.75 88 THR B C 1
ATOM 5009 O O . THR B 1 88 ? -8.766 22.859 18.391 1 95.75 88 THR B O 1
ATOM 5012 N N . GLU B 1 89 ? -7.816 23.5 16.453 1 94.88 89 GLU B N 1
ATOM 5013 C CA . GLU B 1 89 ? -6.531 23.766 17.094 1 94.88 89 GLU B CA 1
ATOM 5014 C C . GLU B 1 89 ? -6.203 25.25 17.109 1 94.88 89 GLU B C 1
ATOM 5016 O O . GLU B 1 89 ? -5.121 25.656 17.531 1 94.88 89 GLU B O 1
ATOM 5021 N N . ASN B 1 90 ? -7.062 26.031 16.672 1 94.38 90 ASN B N 1
ATOM 5022 C CA . ASN B 1 90 ? -6.93 27.484 16.641 1 94.38 90 ASN B CA 1
ATOM 5023 C C . ASN B 1 90 ? -5.613 27.906 15.992 1 94.38 90 ASN B C 1
ATOM 5025 O O . ASN B 1 90 ? -4.836 28.656 16.594 1 94.38 90 ASN B O 1
ATOM 5029 N N . ARG B 1 91 ? -5.418 27.406 14.727 1 96.44 91 ARG B N 1
ATOM 5030 C CA . ARG B 1 91 ? -4.18 27.672 14 1 96.44 91 ARG B CA 1
ATOM 5031 C C . ARG B 1 91 ? -4.457 28 12.539 1 96.44 91 ARG B C 1
ATOM 5033 O O . ARG B 1 91 ? -5.449 27.547 11.969 1 96.44 91 ARG B O 1
ATOM 5040 N N . ALA B 1 92 ? -3.576 28.828 11.961 1 97.56 92 ALA B N 1
ATOM 5041 C CA . ALA B 1 92 ? -3.543 28.969 10.508 1 97.56 92 ALA B CA 1
ATOM 5042 C C . ALA B 1 92 ? -2.992 27.719 9.836 1 97.56 92 ALA B C 1
ATOM 5044 O O . ALA B 1 92 ? -2.434 26.844 10.508 1 97.56 92 ALA B O 1
ATOM 5045 N N . VAL B 1 93 ? -3.271 27.562 8.648 1 97.75 93 VAL B N 1
ATOM 5046 C CA . VAL B 1 93 ? -2.729 26.5 7.805 1 97.75 93 VAL B CA 1
ATOM 5047 C C . VAL B 1 93 ? -1.938 27.109 6.648 1 97.75 93 VAL B C 1
ATOM 5049 O O . VAL B 1 93 ? -2.523 27.609 5.688 1 97.75 93 VAL B O 1
ATOM 5052 N N . LEU B 1 94 ? -0.588 27.047 6.738 1 97.38 94 LEU B N 1
ATOM 5053 C CA . LEU B 1 94 ? 0.174 27.906 5.844 1 97.38 94 LEU B CA 1
ATOM 5054 C C . LEU B 1 94 ? 1.302 27.141 5.168 1 97.38 94 LEU B C 1
ATOM 5056 O O . LEU B 1 94 ? 2.418 27.641 5.039 1 97.38 94 LEU B O 1
ATOM 5060 N N . HIS B 1 95 ? 1.024 25.797 4.828 1 97.69 95 HIS B N 1
ATOM 5061 C CA . HIS B 1 95 ? 2 25.141 3.973 1 97.69 95 HIS B CA 1
ATOM 5062 C C . HIS B 1 95 ? 2.18 25.875 2.654 1 97.69 95 HIS B C 1
ATOM 5064 O O . HIS B 1 95 ? 3.252 25.828 2.049 1 97.69 95 HIS B O 1
ATOM 5070 N N . VAL B 1 96 ? 1.251 26.719 2.213 1 98 96 VAL B N 1
ATOM 5071 C CA . VAL B 1 96 ? 1.312 27.516 0.991 1 98 96 VAL B CA 1
ATOM 5072 C C . VAL B 1 96 ? 2.326 28.641 1.157 1 98 96 VAL B C 1
ATOM 5074 O O . VAL B 1 96 ? 2.9 29.125 0.175 1 98 96 VAL B O 1
ATOM 5077 N N . ALA B 1 97 ? 2.58 29.094 2.395 1 97.94 97 ALA B N 1
ATOM 5078 C CA . ALA B 1 97 ? 3.584 30.125 2.652 1 97.94 97 ALA B CA 1
ATOM 5079 C C . ALA B 1 97 ? 4.992 29.594 2.404 1 97.94 97 ALA B C 1
ATOM 5081 O O . ALA B 1 97 ? 5.875 30.328 1.968 1 97.94 97 ALA B O 1
ATOM 5082 N N . LEU B 1 98 ? 5.176 28.281 2.676 1 98.06 98 LEU B N 1
ATOM 5083 C CA . LEU B 1 98 ? 6.484 27.656 2.568 1 98.06 98 LEU B CA 1
ATOM 5084 C C . LEU B 1 98 ? 6.918 27.547 1.109 1 98.06 98 LEU B C 1
ATOM 5086 O O . LEU B 1 98 ? 8.102 27.328 0.822 1 98.06 98 LEU B O 1
ATOM 5090 N N . ARG B 1 99 ? 6.004 27.656 0.193 1 98.12 99 ARG B N 1
ATOM 5091 C CA . ARG B 1 99 ? 6.289 27.562 -1.235 1 98.12 99 ARG B CA 1
ATOM 5092 C C . ARG B 1 99 ? 5.824 28.812 -1.967 1 98.12 99 ARG B C 1
ATOM 5094 O O . ARG B 1 99 ? 5.547 28.781 -3.168 1 98.12 99 ARG B O 1
ATOM 5101 N N . ASN B 1 100 ? 5.633 29.922 -1.229 1 97.94 100 ASN B N 1
ATOM 5102 C CA . ASN B 1 100 ? 5.297 31.234 -1.775 1 97.94 100 ASN B CA 1
ATOM 5103 C C . ASN B 1 100 ? 6.512 31.891 -2.422 1 97.94 100 ASN B C 1
ATOM 5105 O O . ASN B 1 100 ? 7.23 32.656 -1.766 1 97.94 100 ASN B O 1
ATOM 5109 N N . ARG B 1 101 ? 6.621 31.734 -3.715 1 96.25 101 ARG B N 1
ATOM 5110 C CA . ARG B 1 101 ? 7.832 32.156 -4.422 1 96.25 101 ARG B CA 1
ATOM 5111 C C . ARG B 1 101 ? 7.762 33.625 -4.82 1 96.25 101 ARG B C 1
ATOM 5113 O O . ARG B 1 101 ? 8.781 34.219 -5.176 1 96.25 101 ARG B O 1
ATOM 5120 N N . THR B 1 102 ? 6.617 34.219 -4.688 1 94.62 102 THR B N 1
ATOM 5121 C CA . THR B 1 102 ? 6.504 35.656 -4.906 1 94.62 102 THR B CA 1
ATOM 5122 C C . THR B 1 102 ? 6.898 36.438 -3.654 1 94.62 102 THR B C 1
ATOM 5124 O O . THR B 1 102 ? 7.152 37.656 -3.715 1 94.62 102 THR B O 1
ATOM 5127 N N . ASN B 1 103 ? 6.848 35.781 -2.553 1 94.94 103 ASN B N 1
ATOM 5128 C CA . ASN B 1 103 ? 7.191 36.312 -1.246 1 94.94 103 ASN B CA 1
ATOM 5129 C C . ASN B 1 103 ? 6.23 37.438 -0.837 1 94.94 103 ASN B C 1
ATOM 5131 O O . ASN B 1 103 ? 6.625 38.375 -0.145 1 94.94 103 ASN B O 1
ATOM 5135 N N . SER B 1 104 ? 5.023 37.375 -1.411 1 95.62 104 SER B N 1
ATOM 5136 C CA . SER B 1 104 ? 3.996 38.281 -0.919 1 95.62 104 SER B CA 1
ATOM 5137 C C . SER B 1 104 ? 3.717 38.031 0.562 1 95.62 104 SER B C 1
ATOM 5139 O O . SER B 1 104 ? 3.689 36.906 1.025 1 95.62 104 SER B O 1
ATOM 5141 N N . PRO B 1 105 ? 3.523 39.125 1.25 1 96.94 105 PRO B N 1
ATOM 5142 C CA . PRO B 1 105 ? 3.324 38.938 2.691 1 96.94 105 PRO B CA 1
ATOM 5143 C C . PRO B 1 105 ? 2.09 38.125 3.021 1 96.94 105 PRO B C 1
ATOM 5145 O O . PRO B 1 105 ? 1.054 38.25 2.367 1 96.94 105 PRO B O 1
ATOM 5148 N N . ILE B 1 106 ? 2.217 37.25 3.91 1 96.75 106 ILE B N 1
ATOM 5149 C CA . ILE B 1 106 ? 1.141 36.5 4.562 1 96.75 106 ILE B CA 1
ATOM 5150 C C . ILE B 1 106 ? 1.185 36.75 6.066 1 96.75 106 ILE B C 1
ATOM 5152 O O . ILE B 1 106 ? 2.203 36.5 6.715 1 96.75 106 ILE B O 1
ATOM 5156 N N . ARG B 1 107 ? 0.087 37.219 6.645 1 95.44 107 ARG B N 1
ATOM 5157 C CA . ARG B 1 107 ? 0.108 37.656 8.039 1 95.44 107 ARG B CA 1
ATOM 5158 C C . ARG B 1 107 ? -0.64 36.688 8.938 1 95.44 107 ARG B C 1
ATOM 5160 O O . ARG B 1 107 ? -1.728 36.219 8.586 1 95.44 107 ARG B O 1
ATOM 5167 N N . VAL B 1 108 ? 0.005 36.312 9.945 1 93.69 108 VAL B N 1
ATOM 5168 C CA . VAL B 1 108 ? -0.582 35.531 11.039 1 93.69 108 VAL B CA 1
ATOM 5169 C C . VAL B 1 108 ? -0.383 36.281 12.359 1 93.69 108 VAL B C 1
ATOM 5171 O O . VAL B 1 108 ? 0.74 36.656 12.703 1 93.69 108 VAL B O 1
ATOM 5174 N N . ASP B 1 109 ? -1.494 36.5 13.023 1 91.12 109 ASP B N 1
ATOM 5175 C CA . ASP B 1 109 ? -1.461 37.25 14.281 1 91.12 109 ASP B CA 1
ATOM 5176 C C . ASP B 1 109 ? -0.698 38.562 14.117 1 91.12 109 ASP B C 1
ATOM 5178 O O . ASP B 1 109 ? 0.142 38.875 14.953 1 91.12 109 ASP B O 1
ATOM 5182 N N . GLY B 1 110 ? -0.792 39.156 13.094 1 91.88 110 GLY B N 1
ATOM 5183 C CA . GLY B 1 110 ? -0.267 40.5 12.844 1 91.88 110 GLY B CA 1
ATOM 5184 C C . GLY B 1 110 ? 1.152 40.5 12.305 1 91.88 110 GLY B C 1
ATOM 5185 O O . GLY B 1 110 ? 1.7 41.531 11.969 1 91.88 110 GLY B O 1
ATOM 5186 N N . GLU B 1 111 ? 1.725 39.375 12.148 1 95.44 111 GLU B N 1
ATOM 5187 C CA . GLU B 1 111 ? 3.113 39.281 11.703 1 95.44 111 GLU B CA 1
ATOM 5188 C C . GLU B 1 111 ? 3.219 38.594 10.344 1 95.44 111 GLU B C 1
ATOM 5190 O O . GLU B 1 111 ? 2.578 37.562 10.109 1 95.44 111 GLU B O 1
ATOM 5195 N N . ASP B 1 112 ? 4.016 39.219 9.484 1 97.44 112 ASP B N 1
ATOM 5196 C CA . ASP B 1 112 ? 4.34 38.562 8.219 1 97.44 112 ASP B CA 1
ATOM 5197 C C . ASP B 1 112 ? 5.258 37.375 8.438 1 97.44 112 ASP B C 1
ATOM 5199 O O . ASP B 1 112 ? 6.367 37.5 8.953 1 97.44 112 ASP B O 1
ATOM 5203 N N . VAL B 1 113 ? 4.844 36.25 7.984 1 97.19 113 VAL B N 1
ATOM 5204 C CA . VAL B 1 113 ? 5.566 35 8.297 1 97.19 113 VAL B CA 1
ATOM 5205 C C . VAL B 1 113 ? 6.691 34.812 7.285 1 97.19 113 VAL B C 1
ATOM 5207 O O . VAL B 1 113 ? 7.602 34 7.516 1 97.19 113 VAL B O 1
ATOM 5210 N N . MET B 1 114 ? 6.77 35.5 6.145 1 97.75 114 MET B N 1
ATOM 5211 C CA . MET B 1 114 ? 7.617 35.188 4.996 1 97.75 114 MET B CA 1
ATOM 5212 C C . MET B 1 114 ? 9.094 35.375 5.332 1 97.75 114 MET B C 1
ATOM 5214 O O . MET B 1 114 ? 9.938 34.562 4.945 1 97.75 114 MET B O 1
ATOM 5218 N N . PRO B 1 115 ? 9.461 36.469 6.102 1 97.62 115 PRO B N 1
ATOM 5219 C CA . PRO B 1 115 ? 10.883 36.625 6.422 1 97.62 115 PRO B CA 1
ATOM 5220 C C . PRO B 1 115 ? 11.453 35.438 7.203 1 97.62 115 PRO B C 1
ATOM 5222 O O . PRO B 1 115 ? 12.578 35.031 6.938 1 97.62 115 PRO B O 1
ATOM 5225 N N . LYS B 1 116 ? 10.703 34.938 8.148 1 96.44 116 LYS B N 1
ATOM 5226 C CA . LYS B 1 116 ? 11.172 33.781 8.922 1 96.44 116 LYS B CA 1
ATOM 5227 C C . LYS B 1 116 ? 11.281 32.531 8.039 1 96.44 116 LYS B C 1
ATOM 5229 O O . LYS B 1 116 ? 12.242 31.766 8.164 1 96.44 116 LYS B O 1
ATOM 5234 N N . VAL B 1 117 ? 10.289 32.312 7.168 1 97.5 117 VAL B N 1
ATOM 5235 C CA . VAL B 1 117 ? 10.305 31.203 6.234 1 97.5 117 VAL B CA 1
ATOM 5236 C C . VAL B 1 117 ? 11.555 31.266 5.363 1 97.5 117 VAL B C 1
ATOM 5238 O O . VAL B 1 117 ? 12.258 30.266 5.207 1 97.5 117 VAL B O 1
ATOM 5241 N N . ASN B 1 118 ? 11.859 32.406 4.812 1 97.75 118 ASN B N 1
ATOM 5242 C CA . ASN B 1 118 ? 13.016 32.594 3.936 1 97.75 118 ASN B CA 1
ATOM 5243 C C . ASN B 1 118 ? 14.328 32.406 4.688 1 97.75 118 ASN B C 1
ATOM 5245 O O . ASN B 1 118 ? 15.297 31.891 4.133 1 97.75 118 ASN B O 1
ATOM 5249 N N . SER B 1 119 ? 14.352 32.844 5.91 1 97.69 119 SER B N 1
ATOM 5250 C CA . SER B 1 119 ? 15.555 32.719 6.727 1 97.69 119 SER B CA 1
ATOM 5251 C C . SER B 1 119 ? 15.906 31.234 6.93 1 97.69 119 SER B C 1
ATOM 5253 O O . SER B 1 119 ? 17.062 30.844 6.809 1 97.69 119 SER B O 1
ATOM 5255 N N . VAL B 1 120 ? 14.922 30.422 7.27 1 97.62 120 VAL B N 1
ATOM 5256 C CA . VAL B 1 120 ? 15.156 29 7.477 1 97.62 120 VAL B CA 1
ATOM 5257 C C . VAL B 1 120 ? 15.57 28.344 6.16 1 97.62 120 VAL B C 1
ATOM 5259 O O . VAL B 1 120 ? 16.469 27.5 6.141 1 97.62 120 VAL B O 1
ATOM 5262 N N . LEU B 1 121 ? 14.93 28.719 5.047 1 97.81 121 LEU B N 1
ATOM 5263 C CA . LEU B 1 121 ? 15.281 28.188 3.736 1 97.81 121 LEU B CA 1
ATOM 5264 C C . LEU B 1 121 ? 16.734 28.484 3.4 1 97.81 121 LEU B C 1
ATOM 5266 O O . LEU B 1 121 ? 17.453 27.625 2.877 1 97.81 121 LEU B O 1
ATOM 5270 N N . GLU B 1 122 ? 17.172 29.688 3.695 1 97.88 122 GLU B N 1
ATOM 5271 C CA . GLU B 1 122 ? 18.547 30.094 3.443 1 97.88 122 GLU B CA 1
ATOM 5272 C C . GLU B 1 122 ? 19.531 29.297 4.293 1 97.88 122 GLU B C 1
ATOM 5274 O O . GLU B 1 122 ? 20.562 28.859 3.803 1 97.88 122 GLU B O 1
ATOM 5279 N N . ARG B 1 123 ? 19.172 29.156 5.559 1 98.06 123 ARG B N 1
ATOM 5280 C CA . ARG B 1 123 ? 20.016 28.375 6.457 1 98.06 123 ARG B CA 1
ATOM 5281 C C . ARG B 1 123 ? 20.141 26.922 5.992 1 98.06 123 ARG B C 1
ATOM 5283 O O . ARG B 1 123 ? 21.219 26.344 6.035 1 98.06 123 ARG B O 1
ATOM 5290 N N . MET B 1 124 ? 19.031 26.359 5.598 1 98.56 124 MET B N 1
ATOM 5291 C CA . MET B 1 124 ? 19.047 25 5.055 1 98.56 124 MET B CA 1
ATOM 5292 C C . MET B 1 124 ? 19.953 24.906 3.832 1 98.56 124 MET B C 1
ATOM 5294 O O . MET B 1 124 ? 20.703 23.953 3.686 1 98.56 124 MET B O 1
ATOM 5298 N N . GLY B 1 125 ? 19.781 25.891 2.93 1 98.5 125 GLY B N 1
ATOM 5299 C CA . GLY B 1 125 ? 20.609 25.906 1.734 1 98.5 125 GLY B CA 1
ATOM 5300 C C . GLY B 1 125 ? 22.094 25.938 2.039 1 98.5 125 GLY B C 1
ATOM 5301 O O . GLY B 1 125 ? 22.859 25.188 1.439 1 98.5 125 GLY B O 1
ATOM 5302 N N . LYS B 1 126 ? 22.5 26.812 2.961 1 98.44 126 LYS B N 1
ATOM 5303 C CA . LYS B 1 126 ? 23.906 26.906 3.355 1 98.44 126 LYS B CA 1
ATOM 5304 C C . LYS B 1 126 ? 24.422 25.594 3.932 1 98.44 126 LYS B C 1
ATOM 5306 O O . LYS B 1 126 ? 25.516 25.141 3.59 1 98.44 126 LYS B O 1
ATOM 5311 N N . PHE B 1 127 ? 23.656 25.031 4.793 1 98.56 127 PHE B N 1
ATOM 5312 C CA . PHE B 1 127 ? 24.031 23.766 5.398 1 98.56 127 PHE B CA 1
ATOM 5313 C C . PHE B 1 127 ? 24.141 22.672 4.348 1 98.56 127 PHE B C 1
ATOM 5315 O O . PHE B 1 127 ? 25.109 21.922 4.316 1 98.56 127 PHE B O 1
ATOM 5322 N N . ALA B 1 128 ? 23.109 22.562 3.496 1 98.81 128 ALA B N 1
ATOM 5323 C CA . ALA B 1 128 ? 23.109 21.547 2.443 1 98.81 128 ALA B CA 1
ATOM 5324 C C . ALA B 1 128 ? 24.312 21.703 1.525 1 98.81 128 ALA B C 1
ATOM 5326 O O . ALA B 1 128 ? 24.922 20.703 1.129 1 98.81 128 ALA B O 1
ATOM 5327 N N . HIS B 1 129 ? 24.609 22.906 1.183 1 98.56 129 HIS B N 1
ATOM 5328 C CA . HIS B 1 129 ? 25.781 23.156 0.336 1 98.56 129 HIS B CA 1
ATOM 5329 C C . HIS B 1 129 ? 27.062 22.656 1 1 98.56 129 HIS B C 1
ATOM 5331 O O . HIS B 1 129 ? 27.922 22.062 0.343 1 98.56 129 HIS B O 1
ATOM 5337 N N . ALA B 1 130 ? 27.203 22.953 2.307 1 98.69 130 ALA B N 1
ATOM 5338 C CA . ALA B 1 130 ? 28.391 22.516 3.039 1 98.69 130 ALA B CA 1
ATOM 5339 C C . ALA B 1 130 ? 28.516 21 3.018 1 98.69 130 ALA B C 1
ATOM 5341 O O . ALA B 1 130 ? 29.609 20.469 2.83 1 98.69 130 ALA B O 1
ATOM 5342 N N . VAL B 1 131 ? 27.438 20.281 3.23 1 98.75 131 VAL B N 1
ATOM 5343 C CA . VAL B 1 131 ? 27.453 18.828 3.232 1 98.75 131 VAL B CA 1
ATOM 5344 C C . VAL B 1 131 ? 27.734 18.312 1.823 1 98.75 131 VAL B C 1
ATOM 5346 O O . VAL B 1 131 ? 28.562 17.422 1.638 1 98.75 131 VAL B O 1
ATOM 5349 N N . ARG B 1 132 ? 27.109 18.859 0.797 1 98.69 132 ARG B N 1
ATOM 5350 C CA . ARG B 1 132 ? 27.188 18.391 -0.584 1 98.69 132 ARG B CA 1
ATOM 5351 C C . ARG B 1 132 ? 28.562 18.672 -1.185 1 98.69 132 ARG B C 1
ATOM 5353 O O . ARG B 1 132 ? 29.062 17.875 -1.977 1 98.69 132 ARG B O 1
ATOM 5360 N N . SER B 1 133 ? 29.188 19.781 -0.819 1 98.25 133 SER B N 1
ATOM 5361 C CA . SER B 1 133 ? 30.516 20.125 -1.342 1 98.25 133 SER B CA 1
ATOM 5362 C C . SER B 1 133 ? 31.609 19.297 -0.684 1 98.25 133 SER B C 1
ATOM 5364 O O . SER B 1 133 ? 32.719 19.219 -1.197 1 98.25 133 SER B O 1
ATOM 5366 N N . GLY B 1 134 ? 31.297 18.766 0.455 1 98.31 134 GLY B N 1
ATOM 5367 C CA . GLY B 1 134 ? 32.312 18.031 1.215 1 98.31 134 GLY B CA 1
ATOM 5368 C C . GLY B 1 134 ? 33 18.875 2.256 1 98.31 134 GLY B C 1
ATOM 5369 O O . GLY B 1 134 ? 33.938 18.406 2.914 1 98.31 134 GLY B O 1
ATOM 5370 N N . ASP B 1 135 ? 32.5 20.078 2.432 1 98.25 135 ASP B N 1
ATOM 5371 C CA . ASP B 1 135 ? 33.125 20.984 3.412 1 98.25 135 ASP B CA 1
ATOM 5372 C C . ASP B 1 135 ? 32.719 20.594 4.832 1 98.25 135 ASP B C 1
ATOM 5374 O O . ASP B 1 135 ? 33.469 20.812 5.781 1 98.25 135 ASP B O 1
ATOM 5378 N N . TRP B 1 136 ? 31.484 20.109 4.992 1 98.38 136 TRP B N 1
ATOM 5379 C CA . TRP B 1 136 ? 31.078 19.562 6.277 1 98.38 136 TRP B CA 1
ATOM 5380 C C . TRP B 1 136 ? 31.734 18.203 6.531 1 98.38 136 TRP B C 1
ATOM 5382 O O . TRP B 1 136 ? 31.516 17.25 5.777 1 98.38 136 TRP B O 1
ATOM 5392 N N . LEU B 1 137 ? 32.562 18.141 7.508 1 98.31 137 LEU B N 1
ATOM 5393 C CA . LEU B 1 137 ? 33.344 16.938 7.766 1 98.31 137 LEU B CA 1
ATOM 5394 C C . LEU B 1 137 ? 32.875 16.25 9.047 1 98.31 137 LEU B C 1
ATOM 5396 O O . LEU B 1 137 ? 32.5 16.922 10.016 1 98.31 137 LEU B O 1
ATOM 5400 N N . GLY B 1 138 ? 32.969 14.945 9.055 1 97.69 138 GLY B N 1
ATOM 5401 C CA . GLY B 1 138 ? 32.719 14.172 10.258 1 97.69 138 GLY B CA 1
ATOM 5402 C C . GLY B 1 138 ? 33.812 14.289 11.289 1 97.69 138 GLY B C 1
ATOM 5403 O O . GLY B 1 138 ? 34.75 15.086 11.125 1 97.69 138 GLY B O 1
ATOM 5404 N N . PHE B 1 139 ? 33.688 13.422 12.336 1 97.75 139 PHE B N 1
ATOM 5405 C CA . PHE B 1 139 ? 34.594 13.555 13.484 1 97.75 139 PHE B CA 1
ATOM 5406 C C . PHE B 1 139 ? 35.969 13.055 13.156 1 97.75 139 PHE B C 1
ATOM 5408 O O . PHE B 1 139 ? 36.938 13.344 13.875 1 97.75 139 PHE B O 1
ATOM 5415 N N . THR B 1 140 ? 36.125 12.336 11.945 1 98 140 THR B N 1
ATOM 5416 C CA . THR B 1 140 ? 37.438 11.906 11.492 1 98 140 THR B CA 1
ATOM 5417 C C . THR B 1 140 ? 37.906 12.75 10.305 1 98 140 THR B C 1
ATOM 5419 O O . THR B 1 140 ? 38.812 12.344 9.562 1 98 140 THR B O 1
ATOM 5422 N N . ASN B 1 141 ? 37.188 13.812 10.047 1 98 141 ASN B N 1
ATOM 5423 C CA . ASN B 1 141 ? 37.531 14.773 9 1 98 141 ASN B CA 1
ATOM 5424 C C . ASN B 1 141 ? 37.312 14.188 7.609 1 98 141 ASN B C 1
ATOM 5426 O O . ASN B 1 141 ? 38.094 14.461 6.691 1 98 141 ASN B O 1
ATOM 5430 N N . GLN B 1 142 ? 36.406 13.281 7.492 1 98.38 142 GLN B N 1
ATOM 5431 C CA . GLN B 1 142 ? 35.969 12.75 6.207 1 98.38 142 GLN B CA 1
ATOM 5432 C C . GLN B 1 142 ? 34.625 13.328 5.793 1 98.38 142 GLN B C 1
ATOM 5434 O O . GLN B 1 142 ? 33.781 13.656 6.648 1 98.38 142 GLN B O 1
ATOM 5439 N N . PRO B 1 143 ? 34.375 13.492 4.484 1 98.56 143 PRO B N 1
ATOM 5440 C CA . PRO B 1 143 ? 33.062 13.977 4.027 1 98.56 143 PRO B CA 1
ATOM 5441 C C . PRO B 1 143 ? 31.953 12.992 4.305 1 98.56 143 PRO B C 1
ATOM 5443 O O . PRO B 1 143 ? 32.156 11.773 4.309 1 98.56 143 PRO B O 1
ATOM 5446 N N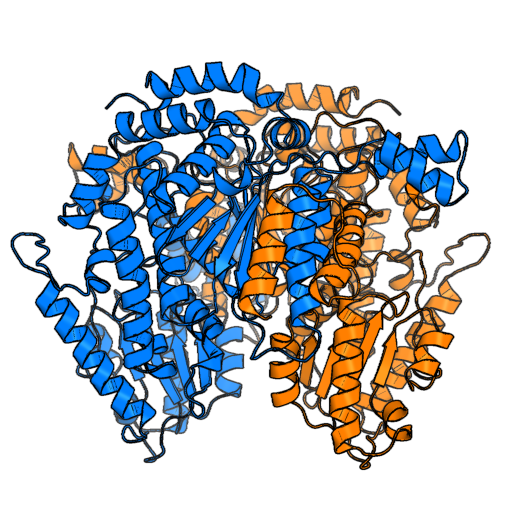 . ILE B 1 144 ? 30.812 13.516 4.484 1 98.81 144 ILE B N 1
ATOM 5447 C CA . ILE B 1 144 ? 29.609 12.719 4.719 1 98.81 144 ILE B CA 1
ATOM 5448 C C . ILE B 1 144 ? 29.234 11.969 3.445 1 98.81 144 ILE B C 1
ATOM 5450 O O . ILE B 1 144 ? 29.25 12.539 2.352 1 98.81 144 ILE B O 1
ATOM 5454 N N . THR B 1 145 ? 28.875 10.703 3.615 1 98.75 145 THR B N 1
ATOM 5455 C CA . THR B 1 145 ? 28.484 9.898 2.463 1 98.75 145 THR B CA 1
ATOM 5456 C C . THR B 1 145 ? 27.062 9.367 2.629 1 98.75 145 THR B C 1
ATOM 5458 O O . THR B 1 145 ? 26.406 9.016 1.646 1 98.75 145 THR B O 1
ATOM 5461 N N . ASP B 1 146 ? 26.625 9.266 3.902 1 98.81 146 ASP B N 1
ATOM 5462 C CA . ASP B 1 146 ? 25.312 8.711 4.184 1 98.81 146 ASP B CA 1
ATOM 5463 C C . ASP B 1 146 ? 24.469 9.672 5.027 1 98.81 146 ASP B C 1
ATOM 5465 O O . ASP B 1 146 ? 24.984 10.273 5.98 1 98.81 146 ASP B O 1
ATOM 5469 N N . ILE B 1 147 ? 23.25 9.891 4.633 1 98.88 147 ILE B N 1
ATOM 5470 C CA . ILE B 1 147 ? 22.281 10.641 5.406 1 98.88 147 ILE B CA 1
ATOM 5471 C C . ILE B 1 147 ? 21.188 9.695 5.918 1 98.88 147 ILE B C 1
ATOM 5473 O O . ILE B 1 147 ? 20.547 8.992 5.133 1 98.88 147 ILE B O 1
ATOM 5477 N N . VAL B 1 148 ? 20.953 9.594 7.211 1 98.94 148 VAL B N 1
ATOM 5478 C CA . VAL B 1 148 ? 19.875 8.812 7.812 1 98.94 148 VAL B CA 1
ATOM 5479 C C . VAL B 1 148 ? 18.828 9.75 8.391 1 98.94 148 VAL B C 1
ATOM 5481 O O . VAL B 1 148 ? 19.047 10.383 9.422 1 98.94 148 VAL B O 1
ATOM 5484 N N . ASN B 1 149 ? 17.734 9.859 7.719 1 98.88 149 ASN B N 1
ATOM 5485 C CA . ASN B 1 149 ? 16.594 10.602 8.242 1 98.88 149 ASN B CA 1
ATOM 5486 C C . ASN B 1 149 ? 15.805 9.781 9.266 1 98.88 149 ASN B C 1
ATOM 5488 O O . ASN B 1 149 ? 15.32 8.695 8.953 1 98.88 149 ASN B O 1
ATOM 5492 N N . ILE B 1 150 ? 15.695 10.258 10.477 1 98.81 150 ILE B N 1
ATOM 5493 C CA . ILE B 1 150 ? 14.922 9.617 11.531 1 98.81 150 ILE B CA 1
ATOM 5494 C C . ILE B 1 150 ? 13.664 10.438 11.828 1 98.81 150 ILE B C 1
ATOM 5496 O O . ILE B 1 150 ? 13.742 11.492 12.453 1 98.81 150 ILE B O 1
ATOM 5500 N N . GLY B 1 151 ? 12.57 10.016 11.367 1 97.75 151 GLY B N 1
ATOM 5501 C CA . GLY B 1 151 ? 11.266 10.656 11.508 1 97.75 151 GLY B CA 1
ATOM 5502 C C . GLY B 1 151 ? 10.109 9.711 11.258 1 97.75 151 GLY B C 1
ATOM 5503 O O . GLY B 1 151 ? 10.312 8.578 10.805 1 97.75 151 GLY B O 1
ATOM 5504 N N . ILE B 1 152 ? 8.914 10.109 11.492 1 96.44 152 ILE B N 1
ATOM 5505 C CA . ILE B 1 152 ? 7.742 9.266 11.289 1 96.44 152 ILE B CA 1
ATOM 5506 C C . ILE B 1 152 ? 6.59 10.109 10.742 1 96.44 152 ILE B C 1
ATOM 5508 O O . ILE B 1 152 ? 6.539 11.32 10.961 1 96.44 152 ILE B O 1
ATOM 5512 N N . GLY B 1 153 ? 5.719 9.484 9.961 1 95.31 153 GLY B N 1
ATOM 5513 C CA . GLY B 1 153 ? 4.613 10.219 9.359 1 95.31 153 GLY B CA 1
ATOM 5514 C C . GLY B 1 153 ? 5.066 11.266 8.359 1 95.31 153 GLY B C 1
ATOM 5515 O O . GLY B 1 153 ? 5.828 10.977 7.441 1 95.31 153 GLY B O 1
ATOM 5516 N N . GLY B 1 154 ? 4.625 12.484 8.625 1 94.75 154 GLY B N 1
ATOM 5517 C CA . GLY B 1 154 ? 4.953 13.578 7.723 1 94.75 154 GLY B CA 1
ATOM 5518 C C . GLY B 1 154 ? 6.438 13.883 7.676 1 94.75 154 GLY B C 1
ATOM 5519 O O . GLY B 1 154 ? 6.941 14.383 6.664 1 94.75 154 GLY B O 1
ATOM 5520 N N . SER B 1 155 ? 7.125 13.531 8.703 1 96.12 155 SER B N 1
ATOM 5521 C CA . SER B 1 155 ? 8.555 13.82 8.781 1 96.12 155 SER B CA 1
ATOM 5522 C C . SER B 1 155 ? 9.375 12.719 8.125 1 96.12 155 SER B C 1
ATOM 5524 O O . SER B 1 155 ? 10.609 12.758 8.148 1 96.12 155 SER B O 1
ATOM 5526 N N . ASP B 1 156 ? 8.719 11.781 7.605 1 97.5 156 ASP B N 1
ATOM 5527 C CA . ASP B 1 156 ? 9.391 10.656 6.953 1 97.5 156 ASP B CA 1
ATOM 5528 C C . ASP B 1 156 ? 8.859 10.445 5.539 1 97.5 156 ASP B C 1
ATOM 5530 O O . ASP B 1 156 ? 9.609 10.555 4.566 1 97.5 156 ASP B O 1
ATOM 5534 N N . LEU B 1 157 ? 7.578 10.297 5.375 1 97.75 157 LEU B N 1
ATOM 5535 C CA . LEU B 1 157 ? 6.984 9.828 4.125 1 97.75 157 LEU B CA 1
ATOM 5536 C C . LEU B 1 157 ? 7.16 10.859 3.018 1 97.75 157 LEU B C 1
ATOM 5538 O O . LEU B 1 157 ? 7.402 10.5 1.863 1 97.75 157 LEU B O 1
ATOM 5542 N N . GLY B 1 158 ? 6.961 12.164 3.316 1 98.38 158 GLY B N 1
ATOM 5543 C CA . GLY B 1 158 ? 7.164 13.203 2.322 1 98.38 158 GLY B CA 1
ATOM 5544 C C . GLY B 1 158 ? 8.57 13.219 1.756 1 98.38 158 GLY B C 1
ATOM 5545 O O . GLY B 1 158 ? 8.766 13.023 0.556 1 98.38 158 GLY B O 1
ATOM 5546 N N . PRO B 1 159 ? 9.578 13.414 2.654 1 98.75 159 PRO B N 1
ATOM 5547 C CA . PRO B 1 159 ? 10.969 13.406 2.191 1 98.75 159 PRO B CA 1
ATOM 5548 C C . PRO B 1 159 ? 11.352 12.094 1.498 1 98.75 159 PRO B C 1
ATOM 5550 O O . PRO B 1 159 ? 12.039 12.117 0.474 1 98.75 159 PRO B O 1
ATOM 5553 N N . LEU B 1 160 ? 10.883 10.969 2.045 1 98.75 160 LEU B N 1
ATOM 5554 C CA . LEU B 1 160 ? 11.164 9.672 1.437 1 98.75 160 LEU B CA 1
ATOM 5555 C C . LEU B 1 160 ? 10.609 9.609 0.016 1 98.75 160 LEU B C 1
ATOM 5557 O O . LEU B 1 160 ? 11.312 9.188 -0.907 1 98.75 160 LEU B O 1
ATOM 5561 N N . MET B 1 161 ? 9.359 9.984 -0.148 1 98.81 161 MET B N 1
ATOM 5562 C CA . MET B 1 161 ? 8.711 9.953 -1.455 1 98.81 161 MET B CA 1
ATOM 5563 C C . MET B 1 161 ? 9.453 10.836 -2.453 1 98.81 161 MET B C 1
ATOM 5565 O O . MET B 1 161 ? 9.742 10.414 -3.572 1 98.81 161 MET B O 1
ATOM 5569 N N . VAL B 1 162 ? 9.852 12.039 -2.086 1 98.94 162 VAL B N 1
ATOM 5570 C CA . VAL B 1 162 ? 10.492 12.977 -3 1 98.94 162 VAL B CA 1
ATOM 5571 C C . VAL B 1 162 ? 11.891 12.477 -3.357 1 98.94 162 VAL B C 1
ATOM 5573 O O . VAL B 1 162 ? 12.281 12.492 -4.527 1 98.94 162 VAL B O 1
ATOM 5576 N N . CYS B 1 163 ? 12.68 12.039 -2.338 1 98.81 163 CYS B N 1
ATOM 5577 C CA . CYS B 1 163 ? 14.023 11.547 -2.602 1 98.81 163 CYS B CA 1
ATOM 5578 C C . CYS B 1 163 ? 13.984 10.312 -3.496 1 98.81 163 CYS B C 1
ATOM 5580 O O . CYS B 1 163 ? 14.867 10.125 -4.34 1 98.81 163 CYS B O 1
ATOM 5582 N N . SER B 1 164 ? 12.945 9.508 -3.316 1 98.31 164 SER B N 1
ATOM 5583 C CA . SER B 1 164 ? 12.789 8.344 -4.18 1 98.31 164 SER B CA 1
ATOM 5584 C C . SER B 1 164 ? 12.414 8.75 -5.602 1 98.31 164 SER B C 1
ATOM 5586 O O . SER B 1 164 ? 13 8.266 -6.57 1 98.31 164 SER B O 1
ATOM 5588 N N . ALA B 1 165 ? 11.477 9.625 -5.715 1 98.69 165 ALA B N 1
ATOM 5589 C CA . ALA B 1 165 ? 10.945 10.055 -7.004 1 98.69 165 ALA B CA 1
ATOM 5590 C C . ALA B 1 165 ? 12.023 10.742 -7.836 1 98.69 165 ALA B C 1
ATOM 5592 O O . ALA B 1 165 ? 12.07 10.594 -9.062 1 98.69 165 ALA B O 1
ATOM 5593 N N . LEU B 1 166 ? 12.891 11.484 -7.16 1 98.69 166 LEU B N 1
ATOM 5594 C CA . LEU B 1 166 ? 13.844 12.32 -7.879 1 98.69 166 LEU B CA 1
ATOM 5595 C C . LEU B 1 166 ? 15.266 11.781 -7.727 1 98.69 166 LEU B C 1
ATOM 5597 O O . LEU B 1 166 ? 16.234 12.539 -7.812 1 98.69 166 LEU B O 1
ATOM 5601 N N . LYS B 1 167 ? 15.406 10.523 -7.504 1 97.5 167 LYS B N 1
ATOM 5602 C CA . LYS B 1 167 ? 16.688 9.844 -7.352 1 97.5 167 LYS B CA 1
ATOM 5603 C C . LYS B 1 167 ? 17.656 10.227 -8.477 1 97.5 167 LYS B C 1
ATOM 5605 O O . LYS B 1 167 ? 18.844 10.453 -8.234 1 97.5 167 LYS B O 1
ATOM 5610 N N . PRO B 1 168 ? 17.203 10.383 -9.773 1 96.38 168 PRO B N 1
ATOM 5611 C CA . PRO B 1 168 ? 18.125 10.75 -10.852 1 96.38 168 PRO B CA 1
ATOM 5612 C C . PRO B 1 168 ? 18.75 12.133 -10.656 1 96.38 168 PRO B C 1
ATOM 5614 O O . PRO B 1 168 ? 19.75 12.461 -11.281 1 96.38 168 PRO B O 1
ATOM 5617 N N . PHE B 1 169 ? 18.188 12.945 -9.773 1 98 169 PHE B N 1
ATOM 5618 C CA . PHE B 1 169 ? 18.688 14.289 -9.5 1 98 169 PHE B CA 1
ATOM 5619 C C . PHE B 1 169 ? 19.531 14.312 -8.234 1 98 169 PHE B C 1
ATOM 5621 O O . PHE B 1 169 ? 20.062 15.352 -7.855 1 98 169 PHE B O 1
ATOM 5628 N N . GLY B 1 170 ? 19.656 13.18 -7.578 1 98.19 170 GLY B N 1
ATOM 5629 C CA . GLY B 1 170 ? 20.328 13.109 -6.293 1 98.19 170 GLY B CA 1
ATOM 5630 C C . GLY B 1 170 ? 21.844 13.258 -6.406 1 98.19 170 GLY B C 1
ATOM 5631 O O . GLY B 1 170 ? 22.422 12.977 -7.457 1 98.19 170 GLY B O 1
ATOM 5632 N N . HIS B 1 171 ? 22.438 13.727 -5.379 1 98.25 171 HIS B N 1
ATOM 5633 C CA . HIS B 1 171 ? 23.891 13.836 -5.32 1 98.25 171 HIS B CA 1
ATOM 5634 C C . HIS B 1 171 ? 24.547 12.461 -5.43 1 98.25 171 HIS B C 1
ATOM 5636 O O . HIS B 1 171 ? 24.188 11.531 -4.707 1 98.25 171 HIS B O 1
ATOM 5642 N N . PRO B 1 172 ? 25.5 12.273 -6.266 1 96.56 172 PRO B N 1
ATOM 5643 C CA . PRO B 1 172 ? 26.062 10.953 -6.539 1 96.56 172 PRO B CA 1
ATOM 5644 C C . PRO B 1 172 ? 26.797 10.359 -5.336 1 96.56 172 PRO B C 1
ATOM 5646 O O . PRO B 1 172 ? 26.891 9.133 -5.211 1 96.56 172 PRO B O 1
ATOM 5649 N N . ARG B 1 173 ? 27.281 11.242 -4.457 1 97.69 173 ARG B N 1
ATOM 5650 C CA . ARG B 1 173 ? 28.031 10.75 -3.311 1 97.69 173 ARG B CA 1
ATOM 5651 C C . ARG B 1 173 ? 27.109 10.422 -2.143 1 97.69 173 ARG B C 1
ATOM 5653 O O . ARG B 1 173 ? 27.453 9.594 -1.291 1 97.69 173 ARG B O 1
ATOM 5660 N N . LEU B 1 174 ? 25.984 11.031 -2.072 1 98.62 174 LEU B N 1
ATOM 5661 C CA . LEU B 1 174 ? 25.141 10.938 -0.88 1 98.62 174 LEU B CA 1
ATOM 5662 C C . LEU B 1 174 ? 24.141 9.805 -1.014 1 98.62 174 LEU B C 1
ATOM 5664 O O . LEU B 1 174 ? 23.359 9.766 -1.969 1 98.62 174 LEU B O 1
ATOM 5668 N N . ASN B 1 175 ? 24.188 8.852 -0.059 1 98.19 175 ASN B N 1
ATOM 5669 C CA . ASN B 1 175 ? 23.203 7.785 0.066 1 98.19 175 ASN B CA 1
ATOM 5670 C C . ASN B 1 175 ? 22.141 8.125 1.109 1 98.19 175 ASN B C 1
ATOM 5672 O O . ASN B 1 175 ? 22.469 8.484 2.24 1 98.19 175 ASN B O 1
ATOM 5676 N N . MET B 1 176 ? 20.922 8.031 0.732 1 98.75 176 MET B N 1
ATOM 5677 C CA . MET B 1 176 ? 19.828 8.414 1.621 1 98.75 176 MET B CA 1
ATOM 5678 C C . MET B 1 176 ? 19.219 7.195 2.293 1 98.75 176 MET B C 1
ATOM 5680 O O . MET B 1 176 ? 18.953 6.191 1.633 1 98.75 176 MET B O 1
ATOM 5684 N N . HIS B 1 177 ? 19.062 7.242 3.561 1 98.69 177 HIS B N 1
ATOM 5685 C CA . HIS B 1 177 ? 18.375 6.23 4.359 1 98.69 177 HIS B CA 1
ATOM 5686 C C . HIS B 1 177 ? 17.25 6.848 5.191 1 98.69 177 HIS B C 1
ATOM 5688 O O . HIS B 1 177 ? 17.359 7.996 5.633 1 98.69 177 HIS B O 1
ATOM 5694 N N . PHE B 1 178 ? 16.188 6.117 5.352 1 98.69 178 PHE B N 1
ATOM 5695 C CA . PHE B 1 178 ? 15.039 6.594 6.109 1 98.69 178 PHE B CA 1
ATOM 5696 C C . PHE B 1 178 ? 14.617 5.57 7.152 1 98.69 178 PHE B C 1
ATOM 5698 O O . PHE B 1 178 ? 14.406 4.395 6.832 1 98.69 178 PHE B O 1
ATOM 5705 N N . VAL B 1 179 ? 14.492 6.012 8.422 1 98.56 179 VAL B N 1
ATOM 5706 C CA . VAL B 1 179 ? 14.078 5.172 9.547 1 98.56 179 VAL B CA 1
ATOM 5707 C C . VAL B 1 179 ? 12.875 5.801 10.242 1 98.56 179 VAL B C 1
ATOM 5709 O O . VAL B 1 179 ? 12.961 6.926 10.742 1 98.56 179 VAL B O 1
ATOM 5712 N N . SER B 1 180 ? 11.773 5.09 10.203 1 98.06 180 SER B N 1
ATOM 5713 C CA . SER B 1 180 ? 10.547 5.621 10.797 1 98.06 180 SER B CA 1
ATOM 5714 C C . SER B 1 180 ? 9.953 4.648 11.805 1 98.06 180 SER B C 1
ATOM 5716 O O . SER B 1 180 ? 9.422 5.066 12.836 1 98.06 180 SER B O 1
ATOM 5718 N N . ASN B 1 181 ? 10.07 3.377 11.594 1 97.56 181 ASN B N 1
ATOM 5719 C CA . ASN B 1 181 ? 9.461 2.336 12.406 1 97.56 181 ASN B CA 1
ATOM 5720 C C . ASN B 1 181 ? 10.219 2.125 13.711 1 97.56 181 ASN B C 1
ATOM 5722 O O . ASN B 1 181 ? 11.453 2.055 13.711 1 97.56 181 ASN B O 1
ATOM 5726 N N . VAL B 1 182 ? 9.461 2.045 14.82 1 97.81 182 VAL B N 1
ATOM 5727 C CA . VAL B 1 182 ? 10.117 1.842 16.109 1 97.81 182 VAL B CA 1
ATOM 5728 C C . VAL B 1 182 ? 10.594 0.396 16.219 1 97.81 182 VAL B C 1
ATOM 5730 O O . VAL B 1 182 ? 11.438 0.079 17.062 1 97.81 182 VAL B O 1
ATOM 5733 N N . ASP B 1 183 ? 10.023 -0.536 15.445 1 97.31 183 ASP B N 1
ATOM 5734 C CA . ASP B 1 183 ? 10.648 -1.854 15.352 1 97.31 183 ASP B CA 1
ATOM 5735 C C . ASP B 1 183 ? 12.148 -1.738 15.094 1 97.31 183 ASP B C 1
ATOM 5737 O O . ASP B 1 183 ? 12.57 -1.193 14.078 1 97.31 183 ASP B O 1
ATOM 5741 N N . GLY B 1 184 ? 12.891 -2.252 16.016 1 97.06 184 GLY B N 1
ATOM 5742 C CA . GLY B 1 184 ? 14.336 -2.096 15.984 1 97.06 184 GLY B CA 1
ATOM 5743 C C . GLY B 1 184 ? 14.977 -2.678 14.734 1 97.06 184 GLY B C 1
ATOM 5744 O O . GLY B 1 184 ? 16.078 -2.293 14.367 1 97.06 184 GLY B O 1
ATOM 5745 N N . ALA B 1 185 ? 14.258 -3.535 14.031 1 96.94 185 ALA B N 1
ATOM 5746 C CA . ALA B 1 185 ? 14.797 -4.191 12.836 1 96.94 185 ALA B CA 1
ATOM 5747 C C . ALA B 1 185 ? 15.148 -3.168 11.766 1 96.94 185 ALA B C 1
ATOM 5749 O O . ALA B 1 185 ? 16.141 -3.326 11.055 1 96.94 185 ALA B O 1
ATOM 5750 N N . GLN B 1 186 ? 14.352 -2.129 11.617 1 97.5 186 GLN B N 1
ATOM 5751 C CA . GLN B 1 186 ? 14.609 -1.152 10.562 1 97.5 186 GLN B CA 1
ATOM 5752 C C . GLN B 1 186 ? 15.914 -0.409 10.805 1 97.5 186 GLN B C 1
ATOM 5754 O O . GLN B 1 186 ? 16.75 -0.303 9.898 1 97.5 186 GLN B O 1
ATOM 5759 N N . LEU B 1 187 ? 16.062 0.093 12.039 1 98.44 187 LEU B N 1
ATOM 5760 C CA . LEU B 1 187 ? 17.297 0.816 12.359 1 98.44 187 LEU B CA 1
ATOM 5761 C C . LEU B 1 187 ? 18.5 -0.11 12.297 1 98.44 187 LEU B C 1
ATOM 5763 O O . LEU B 1 187 ? 19.547 0.267 11.766 1 98.44 187 LEU B O 1
ATOM 5767 N N . LYS B 1 188 ? 18.328 -1.277 12.82 1 97.69 188 LYS B N 1
ATOM 5768 C CA . LYS B 1 188 ? 19.406 -2.262 12.812 1 97.69 188 LYS B CA 1
ATOM 5769 C C . LYS B 1 188 ? 19.891 -2.516 11.391 1 97.69 188 LYS B C 1
ATOM 5771 O O . LYS B 1 188 ? 21.109 -2.49 11.141 1 97.69 188 LYS B O 1
ATOM 5776 N N . GLU B 1 189 ? 19.016 -2.738 10.461 1 97.06 189 GLU B N 1
ATOM 5777 C CA . GLU B 1 189 ? 19.375 -3.002 9.07 1 97.06 189 GLU B CA 1
ATOM 5778 C C . GLU B 1 189 ? 20.016 -1.779 8.422 1 97.06 189 GLU B C 1
ATOM 5780 O O . GLU B 1 189 ? 20.922 -1.911 7.594 1 97.06 189 GLU B O 1
ATOM 5785 N N . THR B 1 190 ? 19.578 -0.602 8.797 1 98.25 190 THR B N 1
ATOM 5786 C CA . THR B 1 190 ? 20.141 0.634 8.258 1 98.25 190 THR B CA 1
ATOM 5787 C C . THR B 1 190 ? 21.562 0.843 8.734 1 98.25 190 THR B C 1
ATOM 5789 O O . THR B 1 190 ? 22.453 1.185 7.941 1 98.25 190 THR B O 1
ATOM 5792 N N . LEU B 1 191 ? 21.812 0.57 10.016 1 98.31 191 LEU B N 1
ATOM 5793 C CA . LEU B 1 191 ? 23.109 0.815 10.617 1 98.31 191 LEU B CA 1
ATOM 5794 C C . LEU B 1 191 ? 24.156 -0.151 10.062 1 98.31 191 LEU B C 1
ATOM 5796 O O . LEU B 1 191 ? 25.359 0.144 10.078 1 98.31 191 LEU B O 1
ATOM 5800 N N . LYS B 1 192 ? 23.719 -1.295 9.477 1 96.75 192 LYS B N 1
ATOM 5801 C CA . LYS B 1 192 ? 24.625 -2.229 8.828 1 96.75 192 LYS B CA 1
ATOM 5802 C C . LYS B 1 192 ? 25.188 -1.639 7.535 1 96.75 192 LYS B C 1
ATOM 5804 O O . LYS B 1 192 ? 26.25 -2.051 7.07 1 96.75 192 LYS B O 1
ATOM 5809 N N . LYS B 1 193 ? 24.531 -0.657 7.027 1 96.81 193 LYS B N 1
ATOM 5810 C CA . LYS B 1 193 ? 24.859 -0.165 5.691 1 96.81 193 LYS B CA 1
ATOM 5811 C C . LYS B 1 193 ? 25.703 1.107 5.766 1 96.81 193 LYS B C 1
ATOM 5813 O O . LYS B 1 193 ? 26.266 1.547 4.762 1 96.81 193 LYS B O 1
ATOM 5818 N N . VAL B 1 194 ? 25.766 1.709 6.965 1 98.38 194 VAL B N 1
ATOM 5819 C CA . VAL B 1 194 ? 26.406 3.021 7.035 1 98.38 194 VAL B CA 1
ATOM 5820 C C . VAL B 1 194 ? 27.641 2.951 7.926 1 98.38 194 VAL B C 1
ATOM 5822 O O . VAL B 1 194 ? 27.859 1.955 8.625 1 98.38 194 VAL B O 1
ATOM 5825 N N . HIS B 1 195 ? 28.531 3.99 7.84 1 98.38 195 HIS B N 1
ATOM 5826 C CA . HIS B 1 195 ? 29.75 4.129 8.641 1 98.38 195 HIS B CA 1
ATOM 5827 C C . HIS B 1 195 ? 29.656 5.324 9.578 1 98.38 195 HIS B C 1
ATOM 5829 O O . HIS B 1 195 ? 29.297 6.43 9.156 1 98.38 195 HIS B O 1
ATOM 5835 N N . PRO B 1 196 ? 29.938 5.102 10.844 1 98.12 196 PRO B N 1
ATOM 5836 C CA . PRO B 1 196 ? 29.766 6.18 11.82 1 98.12 196 PRO B CA 1
ATOM 5837 C C . PRO B 1 196 ? 30.547 7.438 11.445 1 98.12 196 PRO B C 1
ATOM 5839 O O . PRO B 1 196 ? 30.094 8.555 11.719 1 98.12 196 PRO B O 1
ATOM 5842 N N . GLU B 1 197 ? 31.719 7.305 10.727 1 98.31 197 GLU B N 1
ATOM 5843 C CA . GLU B 1 197 ? 32.625 8.422 10.445 1 98.31 197 GLU B CA 1
ATOM 5844 C C . GLU B 1 197 ? 32.062 9.32 9.344 1 98.31 197 GLU B C 1
ATOM 5846 O O . GLU B 1 197 ? 32.438 10.484 9.227 1 98.31 197 GLU B O 1
ATOM 5851 N N . THR B 1 198 ? 31.141 8.742 8.562 1 98.75 198 THR B N 1
ATOM 5852 C CA . THR B 1 198 ? 30.719 9.477 7.371 1 98.75 198 THR B CA 1
ATOM 5853 C C . THR B 1 198 ? 29.203 9.523 7.281 1 98.75 198 THR B C 1
ATOM 5855 O O . THR B 1 198 ? 28.641 9.672 6.191 1 98.75 198 THR B O 1
ATOM 5858 N N . THR B 1 199 ? 28.484 9.367 8.445 1 98.88 199 THR B N 1
ATOM 5859 C CA . THR B 1 199 ? 27.016 9.359 8.453 1 98.88 199 THR B CA 1
ATOM 5860 C C . THR B 1 199 ? 26.469 10.594 9.164 1 98.88 199 THR B C 1
ATOM 5862 O O . THR B 1 199 ? 26.953 10.969 10.234 1 98.88 199 THR B O 1
ATOM 5865 N N . LEU B 1 200 ? 25.562 11.25 8.531 1 98.94 200 LEU B N 1
ATOM 5866 C CA . LEU B 1 200 ? 24.812 12.352 9.125 1 98.94 200 LEU B CA 1
ATOM 5867 C C . LEU B 1 200 ? 23.375 11.914 9.453 1 98.94 200 LEU B C 1
ATOM 5869 O O . LEU B 1 200 ? 22.656 11.453 8.57 1 98.94 200 LEU B O 1
ATOM 5873 N N . PHE B 1 201 ? 22.984 12.023 10.742 1 98.94 201 PHE B N 1
ATOM 5874 C CA . PHE B 1 201 ? 21.625 11.719 11.18 1 98.94 201 PHE B CA 1
ATOM 5875 C C . PHE B 1 201 ? 20.781 12.984 11.25 1 98.94 201 PHE B C 1
ATOM 5877 O O . PHE B 1 201 ? 21.188 13.977 11.852 1 98.94 201 PHE B O 1
ATOM 5884 N N . VAL B 1 202 ? 19.656 12.984 10.602 1 98.88 202 VAL B N 1
ATOM 5885 C CA . VAL B 1 202 ? 18.688 14.07 10.68 1 98.88 202 VAL B CA 1
ATOM 5886 C C . VAL B 1 202 ? 17.484 13.648 11.531 1 98.88 202 VAL B C 1
ATOM 5888 O O . VAL B 1 202 ? 16.656 12.852 11.086 1 98.88 202 VAL B O 1
ATOM 5891 N N . VAL B 1 203 ? 17.375 14.188 12.742 1 98.75 203 VAL B N 1
ATOM 5892 C CA . VAL B 1 203 ? 16.281 13.828 13.656 1 98.75 203 VAL B CA 1
ATOM 5893 C C . VAL B 1 203 ? 15.125 14.805 13.484 1 98.75 203 VAL B C 1
ATOM 5895 O O . VAL B 1 203 ? 15.258 16 13.766 1 98.75 203 VAL B O 1
ATOM 5898 N N . GLU B 1 204 ? 14.016 14.289 13.047 1 97.88 204 GLU B N 1
ATOM 5899 C CA . GLU B 1 204 ? 12.867 15.141 12.75 1 97.88 204 GLU B CA 1
ATOM 5900 C C . GLU B 1 204 ? 11.719 14.891 13.727 1 97.88 204 GLU B C 1
ATOM 5902 O O . GLU B 1 204 ? 10.977 13.914 13.578 1 97.88 204 GLU B O 1
ATOM 5907 N N . SER B 1 205 ? 11.492 15.781 14.594 1 93.88 205 SER B N 1
ATOM 5908 C CA . SER B 1 205 ? 10.406 15.758 15.57 1 93.88 205 SER B CA 1
ATOM 5909 C C . SER B 1 205 ? 10.07 17.172 16.047 1 93.88 205 SER B C 1
ATOM 5911 O O . SER B 1 205 ? 10.914 17.859 16.609 1 93.88 205 SER B O 1
ATOM 5913 N N . LYS B 1 206 ? 8.836 17.562 15.859 1 89.44 206 LYS B N 1
ATOM 5914 C CA . LYS B 1 206 ? 8.406 18.906 16.219 1 89.44 206 LYS B CA 1
ATOM 5915 C C . LYS B 1 206 ? 8.656 19.203 17.688 1 89.44 206 LYS B C 1
ATOM 5917 O O . LYS B 1 206 ? 9.219 20.234 18.031 1 89.44 206 LYS B O 1
ATOM 5922 N N . THR B 1 207 ? 8.273 18.281 18.547 1 88.19 207 THR B N 1
ATOM 5923 C CA . THR B 1 207 ? 8.391 18.469 20 1 88.19 207 THR B CA 1
ATOM 5924 C C . THR B 1 207 ? 9.672 17.844 20.531 1 88.19 207 THR B C 1
ATOM 5926 O O . THR B 1 207 ? 10.062 18.078 21.672 1 88.19 207 THR B O 1
ATOM 5929 N N . PHE B 1 208 ? 10.336 17.016 19.688 1 94.19 208 PHE B N 1
ATOM 5930 C CA . PHE B 1 208 ? 11.531 16.25 20.047 1 94.19 208 PHE B CA 1
ATOM 5931 C C . PHE B 1 208 ? 11.242 15.297 21.203 1 94.19 208 PHE B C 1
ATOM 5933 O O . PHE B 1 208 ? 12.102 15.055 22.047 1 94.19 208 PHE B O 1
ATOM 5940 N N . THR B 1 209 ? 9.883 14.875 21.266 1 89.94 209 THR B N 1
ATOM 5941 C CA . THR B 1 209 ? 9.469 13.938 22.297 1 89.94 209 THR B CA 1
ATOM 5942 C C . THR B 1 209 ? 8.758 12.734 21.688 1 89.94 209 THR B C 1
ATOM 5944 O O . THR B 1 209 ? 8.422 11.781 22.391 1 89.94 209 THR B O 1
ATOM 5947 N N . THR B 1 210 ? 8.523 12.789 20.359 1 90 210 THR B N 1
ATOM 5948 C CA . THR B 1 210 ? 7.852 11.672 19.703 1 90 210 THR B CA 1
ATOM 5949 C C . THR B 1 210 ? 8.555 10.359 20.031 1 90 210 THR B C 1
ATOM 5951 O O . THR B 1 210 ? 9.727 10.18 19.703 1 90 210 THR B O 1
ATOM 5954 N N . GLN B 1 211 ? 7.84 9.453 20.531 1 93 211 GLN B N 1
ATOM 5955 C CA . GLN B 1 211 ? 8.414 8.25 21.125 1 93 211 GLN B CA 1
ATOM 5956 C C . GLN B 1 211 ? 9.195 7.441 20.094 1 93 211 GLN B C 1
ATOM 5958 O O . GLN B 1 211 ? 10.336 7.059 20.328 1 93 211 GLN B O 1
ATOM 5963 N N . GLU B 1 212 ? 8.562 7.145 18.922 1 94.88 212 GLU B N 1
ATOM 5964 C CA . GLU B 1 212 ? 9.211 6.316 17.906 1 94.88 212 GLU B CA 1
ATOM 5965 C C . GLU B 1 212 ? 10.492 6.973 17.391 1 94.88 212 GLU B C 1
ATOM 5967 O O . GLU B 1 212 ? 11.539 6.328 17.328 1 94.88 212 GLU B O 1
ATOM 5972 N N . THR B 1 213 ? 10.414 8.25 17.109 1 97.31 213 THR B N 1
ATOM 5973 C CA . THR B 1 213 ? 11.539 9 16.562 1 97.31 213 THR B CA 1
ATOM 5974 C C . THR B 1 213 ? 12.672 9.102 17.562 1 97.31 213 THR B C 1
ATOM 5976 O O . THR B 1 213 ? 13.836 8.859 17.234 1 97.31 213 THR B O 1
ATOM 5979 N N . LEU B 1 214 ? 12.344 9.422 18.812 1 97.44 214 LEU B N 1
ATOM 5980 C CA . LEU B 1 214 ? 13.375 9.602 19.828 1 97.44 214 LEU B CA 1
ATOM 5981 C C . LEU B 1 214 ? 14.039 8.273 20.172 1 97.44 214 LEU B C 1
ATOM 5983 O O . LEU B 1 214 ? 15.25 8.219 20.422 1 97.44 214 LEU B O 1
ATOM 5987 N N . THR B 1 215 ? 13.234 7.191 20.219 1 97.94 215 THR B N 1
ATOM 5988 C CA . THR B 1 215 ? 13.812 5.875 20.484 1 97.94 215 THR B CA 1
ATOM 5989 C C . THR B 1 215 ? 14.844 5.52 19.406 1 97.94 215 THR B C 1
ATOM 5991 O O . THR B 1 215 ? 15.961 5.109 19.734 1 97.94 215 THR B O 1
ATOM 5994 N N . ASN B 1 216 ? 14.492 5.719 18.156 1 98.62 216 ASN B N 1
ATOM 5995 C CA . ASN B 1 216 ? 15.422 5.469 17.062 1 98.62 216 ASN B CA 1
ATOM 5996 C C . ASN B 1 216 ? 16.641 6.379 17.156 1 98.62 216 ASN B C 1
ATOM 5998 O O . ASN B 1 216 ? 17.781 5.926 16.969 1 98.62 216 ASN B O 1
ATOM 6002 N N . ALA B 1 217 ? 16.406 7.676 17.453 1 98.69 217 ALA B N 1
ATOM 6003 C CA . ALA B 1 217 ? 17.5 8.656 17.516 1 98.69 217 ALA B CA 1
ATOM 6004 C C . ALA B 1 217 ? 18.469 8.32 18.641 1 98.69 217 ALA B C 1
ATOM 6006 O O . ALA B 1 217 ? 19.688 8.406 18.453 1 98.69 217 ALA B O 1
ATOM 6007 N N . LEU B 1 218 ? 17.953 7.945 19.797 1 98.5 218 LEU B N 1
ATOM 6008 C CA . LEU B 1 218 ? 18.797 7.617 20.938 1 98.5 218 LEU B CA 1
ATOM 6009 C C . LEU B 1 218 ? 19.594 6.344 20.672 1 98.5 218 LEU B C 1
ATOM 6011 O O . LEU B 1 218 ? 20.781 6.262 21.016 1 98.5 218 LEU B O 1
ATOM 6015 N N . THR B 1 219 ? 18.969 5.355 20.062 1 98.62 219 THR B N 1
ATOM 6016 C CA . THR B 1 219 ? 19.672 4.129 19.703 1 98.62 219 THR B CA 1
ATOM 6017 C C . THR B 1 219 ? 20.766 4.406 18.672 1 98.62 219 THR B C 1
ATOM 6019 O O . THR B 1 219 ? 21.875 3.881 18.797 1 98.62 219 THR B O 1
ATOM 6022 N N . ALA B 1 220 ? 20.484 5.254 17.703 1 98.75 220 ALA B N 1
ATOM 6023 C CA . ALA B 1 220 ? 21.484 5.648 16.719 1 98.75 220 ALA B CA 1
ATOM 6024 C C . ALA B 1 220 ? 22.641 6.395 17.375 1 98.75 220 ALA B C 1
ATOM 6026 O O . ALA B 1 220 ? 23.812 6.172 17.047 1 98.75 220 ALA B O 1
ATOM 6027 N N . ARG B 1 221 ? 22.312 7.289 18.312 1 98.69 221 ARG B N 1
ATOM 6028 C CA . ARG B 1 221 ? 23.312 8.047 19.047 1 98.69 221 ARG B CA 1
ATOM 6029 C C . ARG B 1 221 ? 24.234 7.121 19.828 1 98.69 221 ARG B C 1
ATOM 6031 O O . ARG B 1 221 ? 25.453 7.297 19.828 1 98.69 221 ARG B O 1
ATOM 6038 N N . GLU B 1 222 ? 23.609 6.133 20.5 1 98.38 222 GLU B N 1
ATOM 6039 C CA . GLU B 1 222 ? 24.406 5.168 21.266 1 98.38 222 GLU B CA 1
ATOM 6040 C C . GLU B 1 222 ? 25.328 4.367 20.359 1 98.38 222 GLU B C 1
ATOM 6042 O O . GLU B 1 222 ? 26.5 4.168 20.688 1 98.38 222 GLU B O 1
ATOM 6047 N N . TRP B 1 223 ? 24.797 3.91 19.25 1 98.56 223 TRP B N 1
ATOM 6048 C CA . TRP B 1 223 ? 25.609 3.199 18.266 1 98.56 223 TRP B CA 1
ATOM 6049 C C . TRP B 1 223 ? 26.766 4.066 17.781 1 98.56 223 TRP B C 1
ATOM 6051 O O . TRP B 1 223 ? 27.906 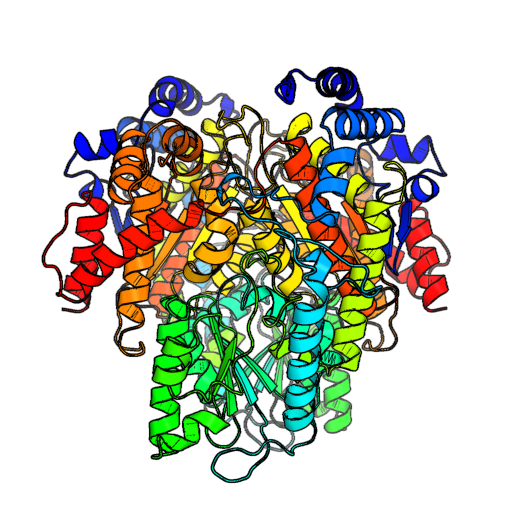3.613 17.734 1 98.56 223 TRP B O 1
ATOM 6061 N N . PHE B 1 224 ? 26.531 5.316 17.5 1 98.62 224 PHE B N 1
ATOM 6062 C CA . PHE B 1 224 ? 27.531 6.258 17 1 98.62 224 PHE B CA 1
ATOM 6063 C C . PHE B 1 224 ? 28.609 6.5 18.031 1 98.62 224 PHE B C 1
ATOM 6065 O O . PHE B 1 224 ? 29.812 6.43 17.719 1 98.62 224 PHE B O 1
ATOM 6072 N N . LEU B 1 225 ? 28.203 6.742 19.266 1 98.38 225 LEU B N 1
ATOM 6073 C CA . LEU B 1 225 ? 29.141 7.09 20.328 1 98.38 225 LEU B CA 1
ATOM 6074 C C . LEU B 1 225 ? 30 5.891 20.703 1 98.38 225 LEU B C 1
ATOM 6076 O O . LEU B 1 225 ? 31.125 6.055 21.156 1 98.38 225 LEU B O 1
ATOM 6080 N N . SER B 1 226 ? 29.438 4.68 20.453 1 98.12 226 SER B N 1
ATOM 6081 C CA . SER B 1 226 ? 30.234 3.488 20.719 1 98.12 226 SER B CA 1
ATOM 6082 C C . SER B 1 226 ? 31.422 3.408 19.766 1 98.12 226 SER B C 1
ATOM 6084 O O . SER B 1 226 ? 32.438 2.752 20.062 1 98.12 226 SER B O 1
ATOM 6086 N N . HIS B 1 227 ? 31.391 4.141 18.703 1 97.56 227 HIS B N 1
ATOM 6087 C CA . HIS B 1 227 ? 32.469 4.164 17.719 1 97.56 227 HIS B CA 1
ATOM 6088 C C . HIS B 1 227 ? 33.312 5.434 17.859 1 97.56 227 HIS B C 1
ATOM 6090 O O . HIS B 1 227 ? 34.562 5.371 17.891 1 97.56 227 HIS B O 1
ATOM 6096 N N . ALA B 1 228 ? 32.562 6.543 17.984 1 97.56 228 ALA B N 1
ATOM 6097 C CA . ALA B 1 228 ? 33.25 7.828 18.047 1 97.56 228 ALA B CA 1
ATOM 6098 C C . ALA B 1 228 ? 33.969 8 19.391 1 97.56 228 ALA B C 1
ATOM 6100 O O . ALA B 1 228 ? 35.031 8.641 19.453 1 97.56 228 ALA B O 1
ATOM 6101 N N . ARG B 1 229 ? 33.438 7.621 20.516 1 94.94 229 ARG B N 1
ATOM 6102 C CA . ARG B 1 229 ? 33.969 7.68 21.875 1 94.94 229 ARG B CA 1
ATOM 6103 C C . ARG B 1 229 ? 34.25 9.125 22.297 1 94.94 229 ARG B C 1
ATOM 6105 O O . ARG B 1 229 ? 35.219 9.391 23 1 94.94 229 ARG B O 1
ATOM 6112 N N . ASP B 1 230 ? 33.5 10.016 21.734 1 96.19 230 ASP B N 1
ATOM 6113 C CA . ASP B 1 230 ? 33.562 11.445 22.016 1 96.19 230 ASP B CA 1
ATOM 6114 C C . ASP B 1 230 ? 32.188 12.086 21.906 1 96.19 230 ASP B C 1
ATOM 6116 O O . ASP B 1 230 ? 31.625 12.195 20.797 1 96.19 230 ASP B O 1
ATOM 6120 N N . GLU B 1 231 ? 31.672 12.609 22.984 1 96.69 231 GLU B N 1
ATOM 6121 C CA . GLU B 1 231 ? 30.359 13.227 23.031 1 96.69 231 GLU B CA 1
ATOM 6122 C C . GLU B 1 231 ? 30.281 14.438 22.109 1 96.69 231 GLU B C 1
ATOM 6124 O O . GLU B 1 231 ? 29.219 14.742 21.547 1 96.69 231 GLU B O 1
ATOM 6129 N N . GLY B 1 232 ? 31.344 15.102 21.984 1 96.12 232 GLY B N 1
ATOM 6130 C CA . GLY B 1 232 ? 31.391 16.281 21.141 1 96.12 232 GLY B CA 1
ATOM 6131 C C . GLY B 1 232 ? 31.203 15.984 19.672 1 96.12 232 GLY B C 1
ATOM 6132 O O . GLY B 1 232 ? 30.828 16.859 18.891 1 96.12 232 GLY B O 1
ATOM 6133 N N . ALA B 1 233 ? 31.406 14.734 19.297 1 97.88 233 ALA B N 1
ATOM 6134 C CA . ALA B 1 233 ? 31.266 14.312 17.891 1 97.88 233 ALA B CA 1
ATOM 6135 C C . ALA B 1 233 ? 29.797 14.344 17.469 1 97.88 233 ALA B C 1
ATOM 6137 O O . ALA B 1 233 ? 29.5 14.398 16.266 1 97.88 233 ALA B O 1
ATOM 6138 N N . VAL B 1 234 ? 28.875 14.312 18.391 1 98.25 234 VAL B N 1
ATOM 6139 C CA . VAL B 1 234 ? 27.453 14.32 18.078 1 98.25 234 VAL B CA 1
ATOM 6140 C C . VAL B 1 234 ? 27.094 15.57 17.281 1 98.25 234 VAL B C 1
ATOM 6142 O O . VAL B 1 234 ? 26.297 15.516 16.344 1 98.25 234 VAL B O 1
ATOM 6145 N N . ALA B 1 235 ? 27.719 16.672 17.578 1 97.62 235 ALA B N 1
ATOM 6146 C CA . ALA B 1 235 ? 27.422 17.953 16.938 1 97.62 235 ALA B CA 1
ATOM 6147 C C . ALA B 1 235 ? 27.797 17.922 15.453 1 97.62 235 ALA B C 1
ATOM 6149 O O . ALA B 1 235 ? 27.25 18.688 14.656 1 97.62 235 ALA B O 1
ATOM 6150 N N . LYS B 1 236 ? 28.625 17 15.047 1 97.88 236 LYS B N 1
ATOM 6151 C CA . LYS B 1 236 ? 29.078 16.906 13.664 1 97.88 236 LYS B CA 1
ATOM 6152 C C . LYS B 1 236 ? 28.234 15.906 12.875 1 97.88 236 LYS B C 1
ATOM 6154 O O . LYS B 1 236 ? 28.25 15.906 11.641 1 97.88 236 LYS B O 1
ATOM 6159 N N . HIS B 1 237 ? 27.516 15.062 13.617 1 98.75 237 HIS B N 1
ATOM 6160 C CA . HIS B 1 237 ? 26.906 13.93 12.93 1 98.75 237 HIS B CA 1
ATOM 6161 C C . HIS B 1 237 ? 25.391 13.883 13.172 1 98.75 237 HIS B C 1
ATOM 6163 O O . HIS B 1 237 ? 24.703 13.031 12.609 1 98.75 237 HIS B O 1
ATOM 6169 N N . PHE B 1 238 ? 24.875 14.734 14.016 1 98.81 238 PHE B N 1
ATOM 6170 C CA . PHE B 1 238 ? 23.438 14.812 14.273 1 98.81 238 PHE B CA 1
ATOM 6171 C C . PHE B 1 238 ? 22.938 16.25 14.094 1 98.81 238 PHE B C 1
ATOM 6173 O O . PHE B 1 238 ? 23.547 17.188 14.609 1 98.81 238 PHE B O 1
ATOM 6180 N N . VAL B 1 239 ? 21.922 16.422 13.336 1 98.75 239 VAL B N 1
ATOM 6181 C CA . VAL B 1 239 ? 21.188 17.688 13.242 1 98.75 239 VAL B CA 1
ATOM 6182 C C . VAL B 1 239 ? 19.719 17.469 13.531 1 98.75 239 VAL B C 1
ATOM 6184 O O . VAL B 1 239 ? 19.25 16.328 13.57 1 98.75 239 VAL B O 1
ATOM 6187 N N . ALA B 1 240 ? 18.953 18.547 13.773 1 98.44 240 ALA B N 1
ATOM 6188 C CA . ALA B 1 240 ? 17.562 18.375 14.203 1 98.44 240 ALA B CA 1
ATOM 6189 C C . ALA B 1 240 ? 16.641 19.328 13.445 1 98.44 240 ALA B C 1
ATOM 6191 O O . ALA B 1 240 ? 17.016 20.453 13.141 1 98.44 240 ALA B O 1
ATOM 6192 N N . VAL B 1 241 ? 15.547 18.828 13.047 1 98.06 241 VAL B N 1
ATOM 6193 C CA . VAL B 1 241 ? 14.391 19.641 12.656 1 98.06 241 VAL B CA 1
ATOM 6194 C C . VAL B 1 241 ? 13.344 19.609 13.758 1 98.06 241 VAL B C 1
ATOM 6196 O O . VAL B 1 241 ? 12.695 18.578 13.984 1 98.06 241 VAL B O 1
ATOM 6199 N N . SER B 1 242 ? 13.211 20.656 14.484 1 95.94 242 SER B N 1
ATOM 6200 C CA . SER B 1 242 ? 12.391 20.703 15.695 1 95.94 242 SER B CA 1
ATOM 6201 C C . SER B 1 242 ? 12.078 22.141 16.094 1 95.94 242 SER B C 1
ATOM 6203 O O . SER B 1 242 ? 12.617 23.078 15.523 1 95.94 242 SER B O 1
ATOM 6205 N N . THR B 1 243 ? 11.211 22.25 17 1 91.69 243 THR B N 1
ATOM 6206 C CA . THR B 1 243 ? 10.914 23.547 17.594 1 91.69 243 THR B CA 1
ATOM 6207 C C . THR B 1 243 ? 11.391 23.594 19.047 1 91.69 243 THR B C 1
ATOM 6209 O O . THR B 1 243 ? 11.219 24.609 19.734 1 91.69 243 THR B O 1
ATOM 6212 N N . ASN B 1 244 ? 12.016 22.516 19.516 1 95.44 244 ASN B N 1
ATOM 6213 C CA . ASN B 1 244 ? 12.422 22.391 20.906 1 95.44 244 ASN B CA 1
ATOM 6214 C C . ASN B 1 244 ? 13.938 22.484 21.062 1 95.44 244 ASN B C 1
ATOM 6216 O O . ASN B 1 244 ? 14.617 21.484 21.234 1 95.44 244 ASN B O 1
ATOM 6220 N N . GLN B 1 245 ? 14.414 23.703 21.219 1 96.25 245 GLN B N 1
ATOM 6221 C CA . GLN B 1 245 ? 15.852 23.953 21.266 1 96.25 245 GLN B CA 1
ATOM 6222 C C . GLN B 1 245 ? 16.5 23.312 22.484 1 96.25 245 GLN B C 1
ATOM 6224 O O . GLN B 1 245 ? 17.594 22.766 22.406 1 96.25 245 GLN B O 1
ATOM 6229 N N . LYS B 1 246 ? 15.82 23.391 23.578 1 97.25 246 LYS B N 1
ATOM 6230 C CA . LYS B 1 246 ? 16.359 22.844 24.828 1 97.25 246 LYS B CA 1
ATOM 6231 C C . LYS B 1 246 ? 16.594 21.344 24.703 1 97.25 246 LYS B C 1
ATOM 6233 O O . LYS B 1 246 ? 17.688 20.859 25 1 97.25 246 LYS B O 1
ATOM 6238 N N . ALA B 1 247 ? 15.57 20.625 24.266 1 97.06 247 ALA B N 1
ATOM 6239 C CA . ALA B 1 247 ? 15.68 19.172 24.125 1 97.06 247 ALA B CA 1
ATOM 6240 C C . ALA B 1 247 ? 16.734 18.797 23.094 1 97.06 247 ALA B C 1
ATOM 6242 O O . ALA B 1 247 ? 17.453 17.812 23.266 1 97.06 247 ALA B O 1
ATOM 6243 N N . VAL B 1 248 ? 16.891 19.547 22.062 1 97.69 248 VAL B N 1
ATOM 6244 C CA . VAL B 1 248 ? 17.875 19.312 21 1 97.69 248 VAL B CA 1
ATOM 6245 C C . VAL B 1 248 ? 19.281 19.484 21.562 1 97.69 248 VAL B C 1
ATOM 6247 O O . VAL B 1 248 ? 20.156 18.641 21.312 1 97.69 248 VAL B O 1
ATOM 6250 N N . ALA B 1 249 ? 19.453 20.562 22.359 1 97.56 249 ALA B N 1
ATOM 6251 C CA . ALA B 1 249 ? 20.75 20.812 22.969 1 97.56 249 ALA B CA 1
ATOM 6252 C C . ALA B 1 249 ? 21.109 19.703 23.969 1 97.56 249 ALA B C 1
ATOM 6254 O O . ALA B 1 2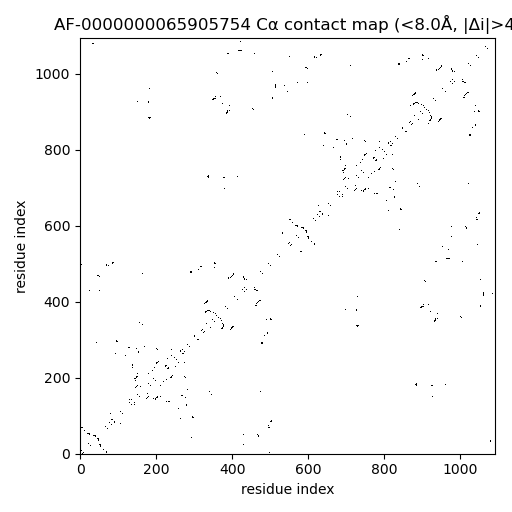49 ? 22.266 19.266 24.031 1 97.56 249 ALA B O 1
ATOM 6255 N N . GLU B 1 250 ? 20.094 19.281 24.719 1 97.25 250 GLU B N 1
ATOM 6256 C CA . GLU B 1 250 ? 20.297 18.203 25.703 1 97.25 250 GLU B CA 1
ATOM 6257 C C . GLU B 1 250 ? 20.703 16.906 25.016 1 97.25 250 GLU B C 1
ATOM 6259 O O . GLU B 1 250 ? 21.469 16.109 25.562 1 97.25 250 GLU B O 1
ATOM 6264 N N . PHE B 1 251 ? 20.234 16.719 23.844 1 97.62 251 PHE B N 1
ATOM 6265 C CA . PHE B 1 251 ? 20.578 15.539 23.031 1 97.62 251 PHE B CA 1
ATOM 6266 C C . PHE B 1 251 ? 22.047 15.594 22.609 1 97.62 251 PHE B C 1
ATOM 6268 O O . PHE B 1 251 ? 22.656 14.547 22.359 1 97.62 251 PHE B O 1
ATOM 6275 N N . GLY B 1 252 ? 22.641 16.75 22.531 1 97.75 252 GLY B N 1
ATOM 6276 C CA . GLY B 1 252 ? 24.016 16.922 22.125 1 97.75 252 GLY B CA 1
ATOM 6277 C C . GLY B 1 252 ? 24.141 17.562 20.75 1 97.75 252 GLY B C 1
ATOM 6278 O O . GLY B 1 252 ? 25.25 17.766 20.25 1 97.75 252 GLY B O 1
ATOM 6279 N N . ILE B 1 253 ? 23.031 17.906 20.141 1 98.12 253 ILE B N 1
ATOM 6280 C CA . ILE B 1 253 ? 23.031 18.547 18.844 1 98.12 253 ILE B CA 1
ATOM 6281 C C . ILE B 1 253 ? 23.328 20.047 19.016 1 98.12 253 ILE B C 1
ATOM 6283 O O . ILE B 1 253 ? 22.797 20.688 19.922 1 98.12 253 ILE B O 1
ATOM 6287 N N . ASP B 1 254 ? 24.25 20.547 18.25 1 97.38 254 ASP B N 1
ATOM 6288 C CA . ASP B 1 254 ? 24.5 21.984 18.234 1 97.38 254 ASP B CA 1
ATOM 6289 C C . ASP B 1 254 ? 23.25 22.766 17.828 1 97.38 254 ASP B C 1
ATOM 6291 O O . ASP B 1 254 ? 22.734 22.578 16.719 1 97.38 254 ASP B O 1
ATOM 6295 N N . PRO B 1 255 ? 22.781 23.641 18.625 1 96.62 255 PRO B N 1
ATOM 6296 C CA . PRO B 1 255 ? 21.562 24.406 18.281 1 96.62 255 PRO B CA 1
ATOM 6297 C C . PRO B 1 255 ? 21.703 25.156 16.969 1 96.62 255 PRO B C 1
ATOM 6299 O O . PRO B 1 255 ? 20.688 25.453 16.312 1 96.62 255 PRO B O 1
ATOM 6302 N N . ALA B 1 256 ? 22.875 25.406 16.531 1 95.88 256 ALA B N 1
ATOM 6303 C CA . ALA B 1 256 ? 23.094 26.047 15.234 1 95.88 256 ALA B CA 1
ATOM 6304 C C . ALA B 1 256 ? 22.672 25.141 14.086 1 95.88 256 ALA B C 1
ATOM 6306 O O . ALA B 1 256 ? 22.453 25.609 12.969 1 95.88 256 ALA B O 1
ATOM 6307 N N . ASN B 1 257 ? 22.609 23.875 14.391 1 96.69 257 ASN B N 1
ATOM 6308 C CA . ASN B 1 257 ? 22.219 22.906 13.383 1 96.69 257 ASN B CA 1
ATOM 6309 C C . ASN B 1 257 ? 20.812 22.375 13.641 1 96.69 257 ASN B C 1
ATOM 6311 O O . ASN B 1 257 ? 20.516 21.203 13.383 1 96.69 257 ASN B O 1
ATOM 6315 N N . MET B 1 258 ? 20.062 23.156 14.344 1 97.94 258 MET B N 1
ATOM 6316 C CA . MET B 1 258 ? 18.625 22.938 14.477 1 97.94 258 MET B CA 1
ATOM 6317 C C . MET B 1 258 ? 17.844 23.828 13.508 1 97.94 258 MET B C 1
ATOM 6319 O O . MET B 1 258 ? 18.109 25.031 13.422 1 97.94 258 MET B O 1
ATOM 6323 N N . PHE B 1 259 ? 16.969 23.281 12.766 1 98.25 259 PHE B N 1
ATOM 6324 C CA . PHE B 1 259 ? 16.141 23.984 11.789 1 98.25 259 PHE B CA 1
ATOM 6325 C C . PHE B 1 259 ? 14.68 24 12.227 1 98.25 259 PHE B C 1
ATOM 6327 O O . PHE B 1 259 ? 14.062 22.953 12.375 1 98.25 259 PHE B O 1
ATOM 6334 N N . GLU B 1 260 ? 14.18 25.141 12.406 1 94.62 260 GLU B N 1
ATOM 6335 C CA . GLU B 1 260 ? 12.859 25.25 13.008 1 94.62 260 GLU B CA 1
ATOM 6336 C C . GLU B 1 260 ? 11.766 25.297 11.945 1 94.62 260 GLU B C 1
ATOM 6338 O O . GLU B 1 260 ? 12.047 25.5 10.766 1 94.62 260 GLU B O 1
ATOM 6343 N N . PHE B 1 261 ? 10.609 24.984 12.359 1 91.75 261 PHE B N 1
ATOM 6344 C CA . PHE B 1 261 ? 9.375 25.203 11.602 1 91.75 261 PHE B CA 1
ATOM 6345 C C . PHE B 1 261 ? 8.219 25.547 12.539 1 91.75 261 PHE B C 1
ATOM 6347 O O . PHE B 1 261 ? 8.43 25.75 13.734 1 91.75 261 PHE B O 1
ATOM 6354 N N . TRP B 1 262 ? 7.051 25.797 11.969 1 92.44 262 TRP B N 1
ATOM 6355 C CA . TRP B 1 262 ? 6.02 26.469 12.766 1 92.44 262 TRP B CA 1
ATOM 6356 C C . TRP B 1 262 ? 4.805 25.562 12.938 1 92.44 262 TRP B C 1
ATOM 6358 O O . TRP B 1 262 ? 4.621 24.594 12.18 1 92.44 262 TRP B O 1
ATOM 6368 N N . ASN B 1 263 ? 3.988 25.891 13.891 1 91.44 263 ASN B N 1
ATOM 6369 C CA . ASN B 1 263 ? 2.854 25.047 14.258 1 91.44 263 ASN B CA 1
ATOM 6370 C C . ASN B 1 263 ? 1.717 25.172 13.242 1 91.44 263 ASN B C 1
ATOM 6372 O O . ASN B 1 263 ? 0.785 24.359 13.25 1 91.44 263 ASN B O 1
ATOM 6376 N N . TRP B 1 264 ? 1.822 26.172 12.32 1 94.19 264 TRP B N 1
ATOM 6377 C CA . TRP B 1 264 ? 0.795 26.297 11.297 1 94.19 264 TRP B CA 1
ATOM 6378 C C . TRP B 1 264 ? 1.102 25.391 10.109 1 94.19 264 TRP B C 1
ATOM 6380 O O . TRP B 1 264 ? 0.407 25.438 9.086 1 94.19 264 TRP B O 1
ATOM 6390 N N . VAL B 1 265 ? 2.123 24.547 10.242 1 93.25 265 VAL B N 1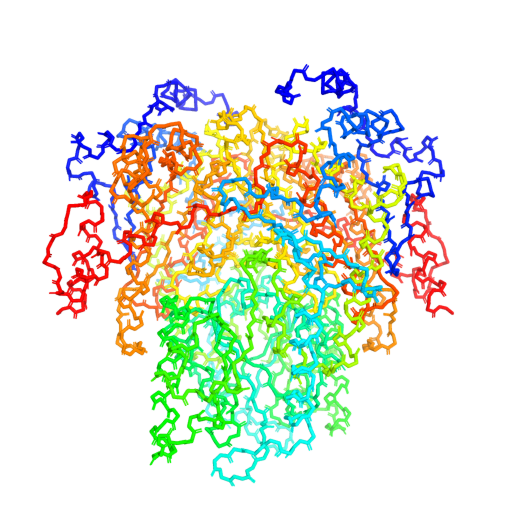
ATOM 6391 C CA . VAL B 1 265 ? 2.424 23.516 9.258 1 93.25 265 VAL B CA 1
ATOM 6392 C C . VAL B 1 265 ? 2.029 22.141 9.805 1 93.25 265 VAL B C 1
ATOM 6394 O O . VAL B 1 265 ? 2.617 21.672 10.773 1 93.25 265 VAL B O 1
ATOM 6397 N N . GLY B 1 266 ? 1.048 21.531 9.203 1 93 266 GLY B N 1
ATOM 6398 C CA . GLY B 1 266 ? 0.69 20.172 9.57 1 93 266 GLY B CA 1
ATOM 6399 C C . GLY B 1 266 ? 1.692 19.141 9.094 1 93 266 GLY B C 1
ATOM 6400 O O . GLY B 1 266 ? 2.279 19.297 8.023 1 93 266 GLY B O 1
ATOM 6401 N N . GLY B 1 267 ? 1.847 18.062 9.82 1 93.75 267 GLY B N 1
ATOM 6402 C CA . GLY B 1 267 ? 2.834 17.031 9.531 1 93.75 267 GLY B CA 1
ATOM 6403 C C . GLY B 1 267 ? 2.742 16.5 8.117 1 93.75 267 GLY B C 1
ATOM 6404 O O . GLY B 1 267 ? 3.742 16.453 7.395 1 93.75 267 GLY B O 1
ATOM 6405 N N . ARG B 1 268 ? 1.556 16.125 7.664 1 97.19 268 ARG B N 1
ATOM 6406 C CA . ARG B 1 268 ? 1.406 15.5 6.352 1 97.19 268 ARG B CA 1
ATOM 6407 C C . ARG B 1 268 ? 1.541 16.531 5.234 1 97.19 268 ARG B C 1
ATOM 6409 O O . ARG B 1 268 ? 1.571 16.172 4.055 1 97.19 268 ARG B O 1
ATOM 6416 N N . TYR B 1 269 ? 1.687 17.828 5.539 1 97.75 269 TYR B N 1
ATOM 6417 C CA . TYR B 1 269 ? 1.897 18.906 4.586 1 97.75 269 TYR B CA 1
ATOM 6418 C C . TYR B 1 269 ? 3.275 19.531 4.766 1 97.75 269 TYR B C 1
ATOM 6420 O O . TYR B 1 269 ? 3.547 20.609 4.238 1 97.75 269 TYR B O 1
ATOM 6428 N N . SER B 1 270 ? 4.211 18.875 5.457 1 97.44 270 SER B N 1
ATOM 6429 C CA . SER B 1 270 ? 5.352 19.594 6.016 1 97.44 270 SER B CA 1
ATOM 6430 C C . SER B 1 270 ? 6.594 19.422 5.145 1 97.44 270 SER B C 1
ATOM 6432 O O . SER B 1 270 ? 7.652 19.984 5.445 1 97.44 270 SER B O 1
ATOM 6434 N N . LEU B 1 271 ? 6.559 18.656 4.047 1 98.31 271 LEU B N 1
ATOM 6435 C CA . LEU B 1 271 ? 7.762 18.375 3.271 1 98.31 271 LEU B CA 1
ATOM 6436 C C . LEU B 1 271 ? 8.367 19.656 2.711 1 98.31 271 LEU B C 1
ATOM 6438 O O . LEU B 1 271 ? 9.547 19.688 2.354 1 98.31 271 LEU B O 1
ATOM 6442 N N . TRP B 1 272 ? 7.527 20.766 2.676 1 98.31 272 TRP B N 1
ATOM 6443 C CA . TRP B 1 272 ? 7.949 22.062 2.139 1 98.31 272 TRP B CA 1
ATOM 6444 C C . TRP B 1 272 ? 8.758 22.844 3.168 1 98.31 272 TRP B C 1
ATOM 6446 O O . TRP B 1 272 ? 9.438 23.812 2.826 1 98.31 272 TRP B O 1
ATOM 6456 N N . SER B 1 273 ? 8.648 22.5 4.441 1 97.69 273 SER B N 1
ATOM 6457 C CA . SER B 1 273 ? 9.305 23.188 5.551 1 97.69 273 SER B CA 1
ATOM 6458 C C . SER B 1 273 ? 10.695 22.609 5.809 1 97.69 273 SER B C 1
ATOM 6460 O O . SER B 1 273 ? 11.25 21.906 4.953 1 97.69 273 SER B O 1
ATOM 6462 N N . ALA B 1 274 ? 11.25 22.906 6.977 1 98.12 274 ALA B N 1
ATOM 6463 C CA . ALA B 1 274 ? 12.539 22.359 7.383 1 98.12 274 ALA B CA 1
ATOM 6464 C C . ALA B 1 274 ? 12.523 20.828 7.352 1 98.12 274 ALA B C 1
ATOM 6466 O O . ALA B 1 274 ? 13.57 20.188 7.227 1 98.12 274 ALA B O 1
ATOM 6467 N N . ILE B 1 275 ? 11.328 20.25 7.395 1 98.12 275 ILE B N 1
ATOM 6468 C CA . ILE B 1 275 ? 11.172 18.812 7.277 1 98.12 275 ILE B CA 1
ATOM 6469 C C . ILE B 1 275 ? 11.75 18.328 5.949 1 98.12 275 ILE B C 1
ATOM 6471 O O . ILE B 1 275 ? 12.148 17.172 5.816 1 98.12 275 ILE B O 1
ATOM 6475 N N . GLY B 1 276 ? 11.844 19.203 4.938 1 98.5 276 GLY B N 1
ATOM 6476 C CA . GLY B 1 276 ? 12.406 18.891 3.629 1 98.5 276 GLY B CA 1
ATOM 6477 C C . GLY B 1 276 ? 13.922 18.938 3.604 1 98.5 276 GLY B C 1
ATOM 6478 O O . GLY B 1 276 ? 14.531 18.797 2.543 1 98.5 276 GLY B O 1
ATOM 6479 N N . LEU B 1 277 ? 14.594 19.078 4.75 1 98.81 277 LEU B N 1
ATOM 6480 C CA . LEU B 1 277 ? 16.047 19.172 4.805 1 98.81 277 LEU B CA 1
ATOM 6481 C C . LEU B 1 277 ? 16.688 17.969 4.113 1 98.81 277 LEU B C 1
ATOM 6483 O O . LEU B 1 277 ? 17.609 18.125 3.311 1 98.81 277 LEU B O 1
ATOM 6487 N N . PRO B 1 278 ? 16.219 16.703 4.348 1 98.81 278 PRO B N 1
ATOM 6488 C CA . PRO B 1 278 ? 16.812 15.578 3.621 1 98.81 278 PRO B CA 1
ATOM 6489 C C . PRO B 1 278 ? 16.688 15.719 2.107 1 98.81 278 PRO B C 1
ATOM 6491 O O . PRO B 1 278 ? 17.562 15.273 1.366 1 98.81 278 PRO B O 1
ATOM 6494 N N . ILE B 1 279 ? 15.586 16.328 1.634 1 98.94 279 ILE B N 1
ATOM 6495 C CA . ILE B 1 279 ? 15.383 16.562 0.207 1 98.94 279 ILE B CA 1
ATOM 6496 C C . ILE B 1 279 ? 16.453 17.516 -0.32 1 98.94 279 ILE B C 1
ATOM 6498 O O . ILE B 1 279 ? 17.109 17.219 -1.329 1 98.94 279 ILE B O 1
ATOM 6502 N N . MET B 1 280 ? 16.641 18.594 0.383 1 98.88 280 MET B N 1
ATOM 6503 C CA . MET B 1 280 ? 17.625 19.594 -0.06 1 98.88 280 MET B CA 1
ATOM 6504 C C . MET B 1 280 ? 19.031 19.047 0.015 1 98.88 280 MET B C 1
ATOM 6506 O O . MET B 1 280 ? 19.875 19.344 -0.835 1 98.88 280 MET B O 1
ATOM 6510 N N . LEU B 1 281 ? 19.344 18.281 1.082 1 98.88 281 LEU B N 1
ATOM 6511 C CA . LEU B 1 281 ? 20.641 17.625 1.179 1 98.88 281 LEU B CA 1
ATOM 6512 C C . LEU B 1 281 ? 20.891 16.75 -0.036 1 98.88 281 LEU B C 1
ATOM 6514 O O . LEU B 1 281 ? 21.984 16.781 -0.615 1 98.88 281 LEU B O 1
ATOM 6518 N N . TYR B 1 282 ? 19.906 16.016 -0.424 1 98.88 282 TYR B N 1
ATOM 6519 C CA . TYR B 1 282 ? 20.062 15.016 -1.483 1 98.88 282 TYR B CA 1
ATOM 6520 C C . TYR B 1 282 ? 20.047 15.68 -2.855 1 98.88 282 TYR B C 1
ATOM 6522 O O . TYR B 1 282 ? 20.938 15.414 -3.682 1 98.88 282 TYR B O 1
ATOM 6530 N N . LEU B 1 283 ? 19.125 16.641 -3.113 1 98.75 283 LEU B N 1
ATOM 6531 C CA . LEU B 1 283 ? 18.844 17.156 -4.449 1 98.75 283 LEU B CA 1
ATOM 6532 C C . LEU B 1 283 ? 19.578 18.469 -4.68 1 98.75 283 LEU B C 1
ATOM 6534 O O . LEU B 1 283 ? 19.797 18.875 -5.828 1 98.75 283 LEU B O 1
ATOM 6538 N N . GLY B 1 284 ? 19.922 19.203 -3.617 1 98.69 284 GLY B N 1
ATOM 6539 C CA . GLY B 1 284 ? 20.5 20.531 -3.715 1 98.69 284 GLY B CA 1
ATOM 6540 C C . GLY B 1 284 ? 19.469 21.641 -3.689 1 98.69 284 GLY B C 1
ATOM 6541 O O . GLY B 1 284 ? 18.281 21.391 -3.941 1 98.69 284 GLY B O 1
ATOM 6542 N N . GLU B 1 285 ? 19.938 22.797 -3.35 1 98.38 285 GLU B N 1
ATOM 6543 C CA . GLU B 1 285 ? 19.078 23.953 -3.178 1 98.38 285 GLU B CA 1
ATOM 6544 C C . GLU B 1 285 ? 18.344 24.297 -4.469 1 98.38 285 GLU B C 1
ATOM 6546 O O . GLU B 1 285 ? 17.156 24.641 -4.441 1 98.38 285 GLU B O 1
ATOM 6551 N N . GLU B 1 286 ? 18.984 24.172 -5.539 1 98.38 286 GLU B N 1
ATOM 6552 C CA . GLU B 1 286 ? 18.391 24.516 -6.82 1 98.38 286 GLU B CA 1
ATOM 6553 C C . GLU B 1 286 ? 17.188 23.641 -7.133 1 98.38 286 GLU B C 1
ATOM 6555 O O . GLU B 1 286 ? 16.125 24.141 -7.5 1 98.38 286 GLU B O 1
ATOM 6560 N N . ASN B 1 287 ? 17.406 22.312 -7.023 1 98.81 287 ASN B N 1
ATOM 6561 C CA . ASN B 1 287 ? 16.312 21.391 -7.297 1 98.81 287 ASN B CA 1
ATOM 6562 C C . ASN B 1 287 ? 15.195 21.531 -6.27 1 98.81 287 ASN B C 1
ATOM 6564 O O . ASN B 1 287 ? 14.016 21.359 -6.602 1 98.81 287 ASN B O 1
ATOM 6568 N N . PHE B 1 288 ? 15.539 21.797 -5.023 1 98.81 288 PHE B N 1
ATOM 6569 C CA . PHE B 1 288 ? 14.523 22.047 -4.012 1 98.81 288 PHE B CA 1
ATOM 6570 C C . PHE B 1 288 ? 13.711 23.281 -4.371 1 98.81 288 PHE B C 1
ATOM 6572 O O . PHE B 1 288 ? 12.484 23.297 -4.215 1 98.81 288 PHE B O 1
ATOM 6579 N N . THR B 1 289 ? 14.383 24.312 -4.852 1 98.56 289 THR B N 1
ATOM 6580 C CA . THR B 1 289 ? 13.703 25.531 -5.273 1 98.56 289 THR B CA 1
ATOM 6581 C C . THR B 1 289 ? 12.758 25.25 -6.438 1 98.56 289 THR B C 1
ATOM 6583 O O . THR B 1 289 ? 11.648 25.781 -6.48 1 98.56 289 THR B O 1
ATOM 6586 N N . GLU B 1 290 ? 13.18 24.406 -7.363 1 98.62 290 GLU B N 1
ATOM 6587 C CA . GLU B 1 290 ? 12.312 24.031 -8.477 1 98.62 290 GLU B CA 1
ATOM 6588 C C . GLU B 1 290 ? 11.078 23.281 -7.988 1 98.62 290 GLU B C 1
ATOM 6590 O O . GLU B 1 290 ? 9.992 23.422 -8.547 1 98.62 290 GLU B O 1
ATOM 6595 N N . LEU B 1 291 ? 11.312 22.469 -7.016 1 98.81 291 LEU B N 1
ATOM 6596 C CA . LEU B 1 291 ? 10.188 21.797 -6.383 1 98.81 291 LEU B CA 1
ATOM 6597 C C . LEU B 1 291 ? 9.188 22.812 -5.832 1 98.81 291 LEU B C 1
ATOM 6599 O O . LEU B 1 291 ? 7.98 22.672 -6.059 1 98.81 291 LEU B O 1
ATOM 6603 N N . LEU B 1 292 ? 9.648 23.812 -5.137 1 98.75 292 LEU B N 1
ATOM 6604 C CA . LEU B 1 292 ? 8.805 24.875 -4.594 1 98.75 292 LEU B CA 1
ATOM 6605 C C . LEU B 1 292 ? 8.125 25.641 -5.715 1 98.75 292 LEU B C 1
ATOM 6607 O O . LEU B 1 292 ? 6.953 26.016 -5.602 1 98.75 292 LEU B O 1
ATOM 6611 N N . ASN B 1 293 ? 8.875 25.906 -6.805 1 98.56 293 ASN B N 1
ATOM 6612 C CA . ASN B 1 293 ? 8.32 26.641 -7.938 1 98.56 293 ASN B CA 1
ATOM 6613 C C . ASN B 1 293 ? 7.145 25.906 -8.562 1 98.56 293 ASN B C 1
ATOM 6615 O O . ASN B 1 293 ? 6.125 26.516 -8.891 1 98.56 293 ASN B O 1
ATOM 6619 N N . GLY B 1 294 ? 7.344 24.594 -8.734 1 98.62 294 GLY B N 1
ATOM 6620 C CA . GLY B 1 294 ? 6.25 23.797 -9.266 1 98.62 294 GLY B CA 1
ATOM 6621 C C . GLY B 1 294 ? 5.008 23.844 -8.398 1 98.62 294 GLY B C 1
ATOM 6622 O O . GLY B 1 294 ? 3.895 23.984 -8.906 1 98.62 294 GLY B O 1
ATOM 6623 N N . ALA B 1 295 ? 5.211 23.719 -7.129 1 98.75 295 ALA B N 1
ATOM 6624 C CA . ALA B 1 295 ? 4.094 23.797 -6.191 1 98.75 295 ALA B CA 1
ATOM 6625 C C . ALA B 1 295 ? 3.428 25.172 -6.227 1 98.75 295 ALA B C 1
ATOM 6627 O O . ALA B 1 295 ? 2.201 25.266 -6.156 1 98.75 295 ALA B O 1
ATOM 6628 N N . HIS B 1 296 ? 4.215 26.219 -6.363 1 98.56 296 HIS B N 1
ATOM 6629 C CA . HIS B 1 296 ? 3.705 27.578 -6.406 1 98.56 296 HIS B CA 1
ATOM 6630 C C . HIS B 1 296 ? 2.854 27.812 -7.648 1 98.56 296 HIS B C 1
ATOM 6632 O O . HIS B 1 296 ? 1.84 28.516 -7.59 1 98.56 296 HIS B O 1
ATOM 6638 N N . ILE B 1 297 ? 3.25 27.234 -8.742 1 98.44 297 ILE B N 1
ATOM 6639 C CA . ILE B 1 297 ? 2.471 27.344 -9.977 1 98.44 297 ILE B CA 1
ATOM 6640 C C . ILE B 1 297 ? 1.069 26.781 -9.742 1 98.44 297 ILE B C 1
ATOM 6642 O O . ILE B 1 297 ? 0.075 27.391 -10.141 1 98.44 297 ILE B O 1
ATOM 6646 N N . MET B 1 298 ? 1.006 25.688 -9.094 1 98.69 298 MET B N 1
ATOM 6647 C CA . MET B 1 298 ? -0.281 25.047 -8.812 1 98.69 298 MET B CA 1
ATOM 6648 C C . MET B 1 298 ? -1.074 25.875 -7.797 1 98.69 298 MET B C 1
ATOM 6650 O O . MET B 1 298 ? -2.301 25.953 -7.887 1 98.69 298 MET B O 1
ATOM 6654 N N . ASP B 1 299 ? -0.345 26.5 -6.816 1 98.62 299 ASP B N 1
ATOM 6655 C CA . ASP B 1 299 ? -1.007 27.406 -5.875 1 98.62 299 ASP B CA 1
ATOM 6656 C C . ASP B 1 299 ? -1.698 28.547 -6.602 1 98.62 299 ASP B C 1
ATOM 6658 O O . ASP B 1 299 ? -2.855 28.875 -6.316 1 98.62 299 ASP B O 1
ATOM 6662 N N . GLN B 1 300 ? -0.968 29.109 -7.504 1 98.19 300 GLN B N 1
ATOM 6663 C CA . GLN B 1 300 ? -1.505 30.234 -8.25 1 98.19 300 GLN B CA 1
ATOM 6664 C C . GLN B 1 300 ? -2.693 29.812 -9.109 1 98.19 300 GLN B C 1
ATOM 6666 O O . GLN B 1 300 ? -3.699 30.531 -9.18 1 98.19 300 GLN B O 1
ATOM 6671 N N . HIS B 1 301 ? -2.529 28.703 -9.711 1 98.56 301 HIS B N 1
ATOM 6672 C CA . HIS B 1 301 ? -3.635 28.172 -10.5 1 98.56 301 HIS B CA 1
ATOM 6673 C C . HIS B 1 301 ? -4.867 27.938 -9.633 1 98.56 301 HIS B C 1
ATOM 6675 O O . HIS B 1 301 ? -5.973 28.344 -10 1 98.56 301 HIS B O 1
ATOM 6681 N N . PHE B 1 302 ? -4.684 27.375 -8.5 1 98.62 302 PHE B N 1
ATOM 6682 C CA . PHE B 1 302 ? -5.762 27.031 -7.578 1 98.62 302 PHE B CA 1
ATOM 6683 C C . PHE B 1 302 ? -6.484 28.297 -7.105 1 98.62 302 PHE B C 1
ATOM 6685 O O . PHE B 1 302 ? -7.719 28.328 -7.062 1 98.62 302 PHE B O 1
ATOM 6692 N N . MET B 1 303 ? -5.797 29.281 -6.809 1 97.75 303 MET B N 1
ATOM 6693 C CA . MET B 1 303 ? -6.336 30.531 -6.254 1 97.75 303 MET B CA 1
ATOM 6694 C C . MET B 1 303 ? -7.102 31.312 -7.316 1 97.75 303 MET B C 1
ATOM 6696 O O . MET B 1 303 ? -8.078 31.984 -7.008 1 97.75 303 MET B O 1
ATOM 6700 N N . ASN B 1 304 ? -6.684 31.188 -8.57 1 97.69 304 ASN B N 1
ATOM 6701 C CA . ASN B 1 304 ? -7.098 32.219 -9.516 1 97.69 304 ASN B CA 1
ATOM 6702 C C . ASN B 1 304 ? -7.969 31.641 -10.625 1 97.69 304 ASN B C 1
ATOM 6704 O O . ASN B 1 304 ? -8.766 32.375 -11.234 1 97.69 304 ASN B O 1
ATOM 6708 N N . ALA B 1 305 ? -7.77 30.406 -10.977 1 98.38 305 ALA B N 1
ATOM 6709 C CA . ALA B 1 305 ? -8.5 29.859 -12.109 1 98.38 305 ALA B CA 1
ATOM 6710 C C . ALA B 1 305 ? -9.984 29.688 -11.781 1 98.38 305 ALA B C 1
ATOM 6712 O O . ALA B 1 305 ? -10.336 29.328 -10.656 1 98.38 305 ALA B O 1
ATOM 6713 N N . PRO B 1 306 ? -10.883 29.969 -12.797 1 98.25 306 PRO B N 1
ATOM 6714 C CA . PRO B 1 306 ? -12.281 29.578 -12.562 1 98.25 306 PRO B CA 1
ATOM 6715 C C . PRO B 1 306 ? -12.445 28.094 -12.234 1 98.25 306 PRO B C 1
ATOM 6717 O O . PRO B 1 306 ? -11.688 27.266 -12.75 1 98.25 306 PRO B O 1
ATOM 6720 N N . PHE B 1 307 ? -13.445 27.781 -11.422 1 98.69 307 PHE B N 1
ATOM 6721 C CA . PHE B 1 307 ? -13.609 26.422 -10.938 1 98.69 307 PHE B CA 1
ATOM 6722 C C . PHE B 1 307 ? -13.688 25.438 -12.102 1 98.69 307 PHE B C 1
ATOM 6724 O O . PHE B 1 307 ? -13.172 24.328 -12.023 1 98.69 307 PHE B O 1
ATOM 6731 N N . GLU B 1 308 ? -14.242 25.797 -13.211 1 97.81 308 GLU B N 1
ATOM 6732 C CA . GLU B 1 308 ? -14.445 24.953 -14.383 1 97.81 308 GLU B CA 1
ATOM 6733 C C . GLU B 1 308 ? -13.125 24.641 -15.07 1 97.81 308 GLU B C 1
ATOM 6735 O O . GLU B 1 308 ? -13.047 23.719 -15.898 1 97.81 308 GLU B O 1
ATOM 6740 N N . GLN B 1 309 ? -12.102 25.375 -14.727 1 97.81 309 GLN B N 1
ATOM 6741 C CA . GLN B 1 309 ? -10.781 25.188 -15.32 1 97.81 309 GLN B CA 1
ATOM 6742 C C . GLN B 1 309 ? -9.719 25.016 -14.234 1 97.81 309 GLN B C 1
ATOM 6744 O O . GLN B 1 309 ? -8.531 25.234 -14.484 1 97.81 309 GLN B O 1
ATOM 6749 N N . ASN B 1 310 ? -10.18 24.75 -13.102 1 98.69 310 ASN B N 1
ATOM 6750 C CA . ASN B 1 310 ? -9.289 24.578 -11.953 1 98.69 310 ASN B CA 1
ATOM 6751 C C . ASN B 1 310 ? -9.008 23.109 -11.672 1 98.69 310 ASN B C 1
ATOM 6753 O O . ASN B 1 310 ? -9.883 22.391 -11.188 1 98.69 310 ASN B O 1
ATOM 6757 N N . MET B 1 311 ? -7.828 22.641 -11.914 1 98.75 311 MET B N 1
ATOM 6758 C CA . MET B 1 311 ? -7.48 21.219 -11.891 1 98.75 311 MET B CA 1
ATOM 6759 C C . MET B 1 311 ? -7.773 20.609 -10.531 1 98.75 311 MET B C 1
ATOM 6761 O O . MET B 1 311 ? -8.438 19.578 -10.438 1 98.75 311 MET B O 1
ATOM 6765 N N . PRO B 1 312 ? -7.289 21.219 -9.375 1 98.81 312 PRO B N 1
ATOM 6766 C CA . PRO B 1 312 ? -7.598 20.641 -8.062 1 98.81 312 PRO B CA 1
ATOM 6767 C C . PRO B 1 312 ? -9.102 20.562 -7.793 1 98.81 312 PRO B C 1
ATOM 6769 O O . PRO B 1 312 ? -9.578 19.562 -7.234 1 98.81 312 PRO B O 1
ATOM 6772 N N . VAL B 1 313 ? -9.852 21.609 -8.188 1 98.94 313 VAL B N 1
ATOM 6773 C CA . VAL B 1 313 ? -11.289 21.641 -7.93 1 98.94 313 VAL B CA 1
ATOM 6774 C C . VAL B 1 313 ? -11.992 20.562 -8.758 1 98.94 313 VAL B C 1
ATOM 6776 O O . VAL B 1 313 ? -12.852 19.844 -8.25 1 98.94 313 VAL B O 1
ATOM 6779 N N . LEU B 1 314 ? -11.586 20.453 -10.008 1 98.81 314 LEU B N 1
ATOM 6780 C CA . LEU B 1 314 ? -12.18 19.453 -10.883 1 98.81 314 LEU B CA 1
ATOM 6781 C C . LEU B 1 314 ? -11.977 18.047 -10.328 1 98.81 314 LEU B C 1
ATOM 6783 O O . LEU B 1 314 ? -12.93 17.281 -10.188 1 98.81 314 LEU B O 1
ATOM 6787 N N . LEU B 1 315 ? -10.781 17.719 -9.969 1 98.88 315 LEU B N 1
AT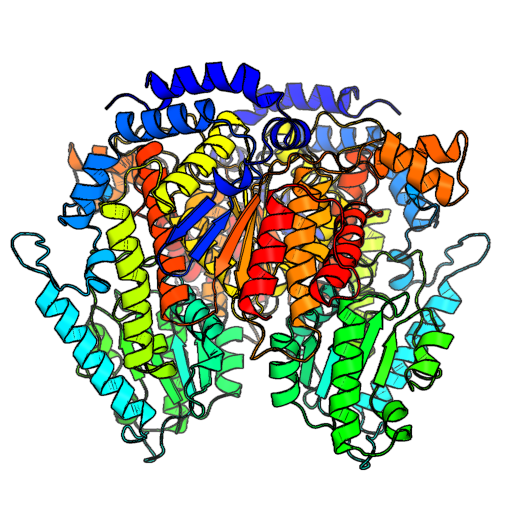OM 6788 C CA . LEU B 1 315 ? -10.477 16.391 -9.461 1 98.88 315 LEU B CA 1
ATOM 6789 C C . LEU B 1 315 ? -11.195 16.141 -8.133 1 98.88 315 LEU B C 1
ATOM 6791 O O . LEU B 1 315 ? -11.68 15.031 -7.883 1 98.88 315 LEU B O 1
ATOM 6795 N N . ALA B 1 316 ? -11.234 17.156 -7.289 1 98.94 316 ALA B N 1
ATOM 6796 C CA . ALA B 1 316 ? -11.891 17.031 -5.992 1 98.94 316 ALA B CA 1
ATOM 6797 C C . ALA B 1 316 ? -13.383 16.75 -6.152 1 98.94 316 ALA B C 1
ATOM 6799 O O . ALA B 1 316 ? -13.93 15.859 -5.5 1 98.94 316 ALA B O 1
ATOM 6800 N N . MET B 1 317 ? -14.008 17.531 -7.012 1 98.88 317 MET B N 1
ATOM 6801 C CA . MET B 1 317 ? -15.461 17.438 -7.152 1 98.88 317 MET B CA 1
ATOM 6802 C C . MET B 1 317 ? -15.859 16.156 -7.859 1 98.88 317 MET B C 1
ATOM 6804 O O . MET B 1 317 ? -16.906 15.57 -7.559 1 98.88 317 MET B O 1
ATOM 6808 N N . ILE B 1 318 ? -15.047 15.68 -8.812 1 98.81 318 ILE B N 1
ATOM 6809 C CA . ILE B 1 318 ? -15.273 14.367 -9.414 1 98.81 318 ILE B CA 1
ATOM 6810 C C . ILE B 1 318 ? -15.156 13.289 -8.344 1 98.81 318 ILE B C 1
ATOM 6812 O O . ILE B 1 318 ? -15.922 12.328 -8.336 1 98.81 318 ILE B O 1
ATOM 6816 N N . GLY B 1 319 ? -14.172 13.453 -7.422 1 98.75 319 GLY B N 1
ATOM 6817 C CA . GLY B 1 319 ? -14.078 12.547 -6.289 1 98.75 319 GLY B CA 1
ATOM 6818 C C . GLY B 1 319 ? -15.32 12.539 -5.422 1 98.75 319 GLY B C 1
ATOM 6819 O O . GLY B 1 319 ? -15.805 11.477 -5.023 1 98.75 319 GLY B O 1
ATOM 6820 N N . VAL B 1 320 ? -15.859 13.711 -5.156 1 98.69 320 VAL B N 1
ATOM 6821 C CA . VAL B 1 320 ? -17.078 13.844 -4.375 1 98.69 320 VAL B CA 1
ATOM 6822 C C . VAL B 1 320 ? -18.234 13.156 -5.102 1 98.69 320 VAL B C 1
ATOM 6824 O O . VAL B 1 320 ? -19.062 12.477 -4.473 1 98.69 320 VAL B O 1
ATOM 6827 N N . TRP B 1 321 ? -18.312 13.32 -6.438 1 98.75 321 TRP B N 1
ATOM 6828 C CA . TRP B 1 321 ? -19.312 12.688 -7.277 1 98.75 321 TRP B CA 1
ATOM 6829 C C . TRP B 1 321 ? -19.328 11.172 -7.082 1 98.75 321 TRP B C 1
ATOM 6831 O O . TRP B 1 321 ? -20.375 10.562 -6.922 1 98.75 321 TRP B O 1
ATOM 6841 N N . TYR B 1 322 ? -18.219 10.594 -6.957 1 98.38 322 TYR B N 1
ATOM 6842 C CA . TYR B 1 322 ? -18.125 9.141 -6.91 1 98.38 322 TYR B CA 1
ATOM 6843 C C . TYR B 1 322 ? -18.344 8.625 -5.492 1 98.38 322 TYR B C 1
ATOM 6845 O O . TYR B 1 322 ? -19 7.602 -5.289 1 98.38 322 TYR B O 1
ATOM 6853 N N . ILE B 1 323 ? -17.828 9.281 -4.492 1 97.94 323 ILE B N 1
ATOM 6854 C CA . ILE B 1 323 ? -17.938 8.742 -3.139 1 97.94 323 ILE B CA 1
ATOM 6855 C C . ILE B 1 323 ? -19.344 8.969 -2.605 1 97.94 323 ILE B C 1
ATOM 6857 O O . ILE B 1 323 ? -19.938 8.086 -1.972 1 97.94 323 ILE B O 1
ATOM 6861 N N . ASN B 1 324 ? -20 10.07 -2.924 1 98.06 324 ASN B N 1
ATOM 6862 C CA . ASN B 1 324 ? -21.234 10.438 -2.246 1 98.06 324 ASN B CA 1
ATOM 6863 C C . ASN B 1 324 ? -22.469 10.055 -3.074 1 98.06 324 ASN B C 1
ATOM 6865 O O . ASN B 1 324 ? -23.547 9.828 -2.523 1 98.06 324 ASN B O 1
ATOM 6869 N N . TYR B 1 325 ? -22.281 9.992 -4.371 1 98.19 325 TYR B N 1
ATOM 6870 C CA . TYR B 1 325 ? -23.453 9.68 -5.188 1 98.19 325 TYR B CA 1
ATOM 6871 C C . TYR B 1 325 ? -23.359 8.266 -5.746 1 98.19 325 TYR B C 1
ATOM 6873 O O . TYR B 1 325 ? -24.344 7.516 -5.711 1 98.19 325 TYR B O 1
ATOM 6881 N N . TYR B 1 326 ? -22.172 7.82 -6.172 1 97.38 326 TYR B N 1
ATOM 6882 C CA . TYR B 1 326 ? -22.016 6.492 -6.75 1 97.38 326 TYR B CA 1
ATOM 6883 C C . TYR B 1 326 ? -21.703 5.465 -5.672 1 97.38 326 TYR B C 1
ATOM 6885 O O . TYR B 1 326 ? -21.766 4.258 -5.918 1 97.38 326 TYR B O 1
ATOM 6893 N N . GLY B 1 327 ? -21.281 5.926 -4.492 1 94.56 327 GLY B N 1
ATOM 6894 C CA . GLY B 1 327 ? -20.922 5.004 -3.422 1 94.56 327 GLY B CA 1
ATOM 6895 C C . GLY B 1 327 ? -19.531 4.438 -3.553 1 94.56 327 GLY B C 1
ATOM 6896 O O . GLY B 1 327 ? -19.219 3.391 -2.982 1 94.56 327 GLY B O 1
ATOM 6897 N N . GLY B 1 328 ? -18.688 5.086 -4.41 1 94.56 328 GLY B N 1
ATOM 6898 C CA . GLY B 1 328 ? -17.312 4.66 -4.555 1 94.56 328 GLY B CA 1
ATOM 6899 C C . GLY B 1 328 ? -16.438 5.086 -3.395 1 94.56 328 GLY B C 1
ATOM 6900 O O . GLY B 1 328 ? -15.773 6.121 -3.459 1 94.56 328 GLY B O 1
ATOM 6901 N N . GLY B 1 329 ? -16.281 4.262 -2.4 1 93.75 329 GLY B N 1
ATOM 6902 C CA . GLY B 1 329 ? -15.641 4.613 -1.14 1 93.75 329 GLY B CA 1
ATOM 6903 C C . GLY B 1 329 ? -14.133 4.449 -1.161 1 93.75 329 GLY B C 1
ATOM 6904 O O . GLY B 1 329 ? -13.477 4.605 -0.133 1 93.75 329 GLY B O 1
ATOM 6905 N N . SER B 1 330 ? -13.523 4.121 -2.281 1 96.69 330 SER B N 1
ATOM 6906 C CA . SER B 1 330 ? -12.07 4 -2.385 1 96.69 330 SER B CA 1
ATOM 6907 C C . SER B 1 330 ? -11.547 4.73 -3.615 1 96.69 330 SER B C 1
ATOM 6909 O O . SER B 1 330 ? -12.312 5.098 -4.508 1 96.69 330 SER B O 1
ATOM 6911 N N . HIS B 1 331 ? -10.266 5.039 -3.625 1 98.38 331 HIS B N 1
ATOM 6912 C CA . HIS B 1 331 ? -9.57 5.762 -4.688 1 98.38 331 HIS B CA 1
ATOM 6913 C C . HIS B 1 331 ? -8.172 5.207 -4.91 1 98.38 331 HIS B C 1
ATOM 6915 O O . HIS B 1 331 ? -7.363 5.164 -3.98 1 98.38 331 HIS B O 1
ATOM 6921 N N . VAL B 1 332 ? -7.898 4.738 -6.164 1 98.69 332 VAL B N 1
ATOM 6922 C CA . VAL B 1 332 ? -6.637 4.086 -6.492 1 98.69 332 VAL B CA 1
ATOM 6923 C C . VAL B 1 332 ? -5.664 5.109 -7.074 1 98.69 332 VAL B C 1
ATOM 6925 O O . VAL B 1 332 ? -6.023 5.883 -7.961 1 98.69 332 VAL B O 1
ATOM 6928 N N . ILE B 1 333 ? -4.477 5.184 -6.512 1 98.88 333 ILE B N 1
ATOM 6929 C CA . ILE B 1 333 ? -3.363 5.922 -7.098 1 98.88 333 ILE B CA 1
ATOM 6930 C C . ILE B 1 333 ? -2.4 4.953 -7.777 1 98.88 333 ILE B C 1
ATOM 6932 O O . ILE B 1 333 ? -1.785 4.113 -7.113 1 98.88 333 ILE B O 1
ATOM 6936 N N . ALA B 1 334 ? -2.229 5.07 -9.125 1 98.75 334 ALA B N 1
ATOM 6937 C CA . ALA B 1 334 ? -1.438 4.105 -9.891 1 98.75 334 ALA B CA 1
ATOM 6938 C C . ALA B 1 334 ? -0.397 4.812 -10.75 1 98.75 334 ALA B C 1
ATOM 6940 O O . ALA B 1 334 ? -0.629 5.062 -11.938 1 98.75 334 ALA B O 1
ATOM 6941 N N . PRO B 1 335 ? 0.789 5.016 -10.203 1 98.81 335 PRO B N 1
ATOM 6942 C CA . PRO B 1 335 ? 1.854 5.594 -11.031 1 98.81 335 PRO B CA 1
ATOM 6943 C C . PRO B 1 335 ? 2.496 4.57 -11.969 1 98.81 335 PRO B C 1
ATOM 6945 O O . PRO B 1 335 ? 2.834 3.463 -11.539 1 98.81 335 PRO B O 1
ATOM 6948 N N . TYR B 1 336 ? 2.605 4.914 -13.203 1 98.31 336 TYR B N 1
ATOM 6949 C CA . TYR B 1 336 ? 3.393 4.168 -14.18 1 98.31 336 TYR B CA 1
ATOM 6950 C C . TYR B 1 336 ? 4.781 4.77 -14.336 1 98.31 336 TYR B C 1
ATOM 6952 O O . TYR B 1 336 ? 5.16 5.203 -15.43 1 98.31 336 TYR B O 1
ATOM 6960 N N . ASP B 1 337 ? 5.441 4.844 -13.289 1 97.56 337 ASP B N 1
ATOM 6961 C CA . ASP B 1 337 ? 6.789 5.352 -13.055 1 97.56 337 ASP B CA 1
ATOM 6962 C C . ASP B 1 337 ? 7.387 4.738 -11.789 1 97.56 337 ASP B C 1
ATOM 6964 O O . ASP B 1 337 ? 6.895 4.977 -10.68 1 97.56 337 ASP B O 1
ATOM 6968 N N . GLN B 1 338 ? 8.445 3.955 -11.953 1 97.25 338 GLN B N 1
ATOM 6969 C CA . GLN B 1 338 ? 9.047 3.225 -10.844 1 97.25 338 GLN B CA 1
ATOM 6970 C C . GLN B 1 338 ? 9.516 4.18 -9.742 1 97.25 338 GLN B C 1
ATOM 6972 O O . GLN B 1 338 ? 9.461 3.842 -8.555 1 97.25 338 GLN B O 1
ATOM 6977 N N . TYR B 1 339 ? 9.977 5.348 -10.086 1 97.81 339 TYR B N 1
ATOM 6978 C CA . TYR B 1 339 ? 10.5 6.293 -9.102 1 97.81 339 TYR B CA 1
ATOM 6979 C C . TYR B 1 339 ? 9.375 6.859 -8.242 1 97.81 339 TYR B C 1
ATOM 6981 O O . TYR B 1 339 ? 9.625 7.352 -7.141 1 97.81 339 TYR B O 1
ATOM 6989 N N . LEU B 1 340 ? 8.133 6.734 -8.688 1 98.56 340 LEU B N 1
ATOM 6990 C CA . LEU B 1 340 ? 6.977 7.246 -7.957 1 98.56 340 LEU B CA 1
ATOM 6991 C C . LEU B 1 340 ? 6.34 6.148 -7.113 1 98.56 340 LEU B C 1
ATOM 6993 O O . LEU B 1 340 ? 5.188 6.277 -6.688 1 98.56 340 LEU B O 1
ATOM 6997 N N . HIS B 1 341 ? 7.062 5.039 -6.809 1 98.06 341 HIS B N 1
ATOM 6998 C CA . HIS B 1 341 ? 6.484 3.875 -6.148 1 98.06 341 HIS B CA 1
ATOM 6999 C C . HIS B 1 341 ? 6.023 4.215 -4.734 1 98.06 341 HIS B C 1
ATOM 7001 O O . HIS B 1 341 ? 5.203 3.496 -4.156 1 98.06 341 HIS B O 1
ATOM 7007 N N . ARG B 1 342 ? 6.445 5.379 -4.109 1 98.44 342 ARG B N 1
ATOM 7008 C CA . ARG B 1 342 ? 6.023 5.762 -2.764 1 98.44 342 ARG B CA 1
ATOM 7009 C C . ARG B 1 342 ? 4.926 6.816 -2.812 1 98.44 342 ARG B C 1
ATOM 7011 O O . ARG B 1 342 ? 4.387 7.211 -1.775 1 98.44 342 ARG B O 1
ATOM 7018 N N . LEU B 1 343 ? 4.516 7.258 -3.994 1 98.75 343 LEU B N 1
ATOM 7019 C CA . LEU B 1 343 ? 3.5 8.297 -4.141 1 98.75 343 LEU B CA 1
ATOM 7020 C C . LEU B 1 343 ? 2.168 7.836 -3.555 1 98.75 343 LEU B C 1
ATOM 7022 O O . LEU B 1 343 ? 1.491 8.602 -2.863 1 98.75 343 LEU B O 1
ATOM 7026 N N . PRO B 1 344 ? 1.756 6.578 -3.824 1 98.62 344 PRO B N 1
ATOM 7027 C CA . PRO B 1 344 ? 0.481 6.145 -3.246 1 98.62 344 PRO B CA 1
ATOM 7028 C C . PRO B 1 344 ? 0.464 6.23 -1.722 1 98.62 344 PRO B C 1
ATOM 7030 O O . PRO B 1 344 ? -0.51 6.715 -1.139 1 98.62 344 PRO B O 1
ATOM 7033 N N . ALA B 1 345 ? 1.533 5.801 -1.057 1 98.5 345 ALA B N 1
ATOM 7034 C CA . ALA B 1 345 ? 1.604 5.855 0.401 1 98.5 345 ALA B CA 1
ATOM 7035 C C . ALA B 1 345 ? 1.58 7.301 0.896 1 98.5 345 ALA B C 1
ATOM 7037 O O . ALA B 1 345 ? 0.981 7.598 1.934 1 98.5 345 ALA B O 1
ATOM 7038 N N . PHE B 1 346 ? 2.248 8.188 0.122 1 98.62 346 PHE B N 1
ATOM 7039 C CA . PHE B 1 346 ? 2.277 9.602 0.474 1 98.62 346 PHE B CA 1
ATOM 7040 C C . PHE B 1 346 ? 0.878 10.203 0.405 1 98.62 346 PHE B C 1
ATOM 7042 O O . PHE B 1 346 ? 0.429 10.859 1.352 1 98.62 346 PHE B O 1
ATOM 7049 N N . ILE B 1 347 ? 0.154 9.961 -0.667 1 98.81 347 ILE B N 1
ATOM 7050 C CA . ILE B 1 347 ? -1.185 10.508 -0.844 1 98.81 347 ILE B CA 1
ATOM 7051 C C . ILE B 1 347 ? -2.146 9.859 0.149 1 98.81 347 ILE B C 1
ATOM 7053 O O . ILE B 1 347 ? -3.049 10.523 0.668 1 98.81 347 ILE B O 1
ATOM 7057 N N . GLN B 1 348 ? -1.911 8.578 0.439 1 98.62 348 GLN B N 1
ATOM 7058 C CA . GLN B 1 348 ? -2.707 7.871 1.438 1 98.62 348 GLN B CA 1
ATOM 7059 C C . GLN B 1 348 ? -2.67 8.594 2.781 1 98.62 348 GLN B C 1
ATOM 7061 O O . GLN B 1 348 ? -3.715 8.867 3.375 1 98.62 348 GLN B O 1
ATOM 7066 N N . GLN B 1 349 ? -1.458 8.914 3.236 1 98.44 349 GLN B N 1
ATOM 7067 C CA . GLN B 1 349 ? -1.336 9.672 4.477 1 98.44 349 GLN B CA 1
ATOM 7068 C C . GLN B 1 349 ? -1.99 11.047 4.352 1 98.44 349 GLN B C 1
ATOM 7070 O O . GLN B 1 349 ? -2.762 11.453 5.219 1 98.44 349 GLN B O 1
ATOM 7075 N N . LEU B 1 350 ? -1.698 11.711 3.248 1 98.62 350 LEU B N 1
ATOM 7076 C CA . LEU B 1 350 ? -2.152 13.078 3.014 1 98.62 350 LEU B CA 1
ATOM 7077 C C . LEU B 1 350 ? -3.672 13.164 3.1 1 98.62 350 LEU B C 1
ATOM 7079 O O . LEU B 1 350 ? -4.211 14.023 3.803 1 98.62 350 LEU B O 1
ATOM 7083 N N . ASP B 1 351 ? -4.348 12.266 2.508 1 98.69 351 ASP B N 1
ATOM 7084 C CA . ASP B 1 351 ? -5.805 12.32 2.412 1 98.69 351 ASP B CA 1
ATOM 7085 C C . ASP B 1 351 ? -6.457 11.742 3.668 1 98.69 351 ASP B C 1
ATOM 7087 O O . ASP B 1 351 ? -7.285 12.406 4.301 1 98.69 351 ASP B O 1
ATOM 7091 N N . MET B 1 352 ? -6.043 10.594 4.078 1 98.5 352 MET B N 1
ATOM 7092 C CA . MET B 1 352 ? -6.762 9.844 5.098 1 98.5 352 MET B CA 1
ATOM 7093 C C . MET B 1 352 ? -6.52 10.43 6.484 1 98.5 352 MET B C 1
ATOM 7095 O O . MET B 1 352 ? -7.383 10.352 7.359 1 98.5 352 MET B O 1
ATOM 7099 N N . GLU B 1 353 ? -5.355 11.078 6.707 1 97.62 353 GLU B N 1
ATOM 7100 C CA . GLU B 1 353 ? -5.148 11.812 7.953 1 97.62 353 GLU B CA 1
ATOM 7101 C C . GLU B 1 353 ? -5.895 13.141 7.945 1 97.62 353 GLU B C 1
ATOM 7103 O O . GLU B 1 353 ? -6.258 13.664 9 1 97.62 353 GLU B O 1
ATOM 7108 N N . SER B 1 354 ? -6.145 13.664 6.723 1 98.5 354 SER B N 1
ATOM 7109 C CA . SER B 1 354 ? -6.785 14.969 6.586 1 98.5 354 SER B CA 1
ATOM 7110 C C . SER B 1 354 ? -8.305 14.852 6.656 1 98.5 354 SER B C 1
ATOM 7112 O O . SER B 1 354 ? -8.953 15.555 7.43 1 98.5 354 SER B O 1
ATOM 7114 N N . ASN B 1 355 ? -8.852 13.93 5.898 1 98.62 355 ASN B N 1
ATOM 7115 C CA . ASN B 1 355 ? -10.297 13.969 5.688 1 98.62 355 ASN B CA 1
ATOM 7116 C C . ASN B 1 355 ? -10.992 12.773 6.328 1 98.62 355 ASN B C 1
ATOM 7118 O O . ASN B 1 355 ? -12.211 12.641 6.23 1 98.62 355 ASN B O 1
ATOM 7122 N N . GLY B 1 356 ? -10.242 11.859 7.02 1 97.75 356 GLY B N 1
ATOM 7123 C CA . GLY B 1 356 ? -10.867 10.797 7.789 1 97.75 356 GLY B CA 1
ATOM 7124 C C . GLY B 1 356 ? -11.586 11.305 9.023 1 97.75 356 GLY B C 1
ATOM 7125 O O . GLY B 1 356 ? -11.094 11.156 10.141 1 97.75 356 GLY B O 1
ATOM 7126 N N . LYS B 1 357 ? -12.781 11.914 8.766 1 97.62 357 LYS B N 1
ATOM 7127 C CA . LYS B 1 357 ? -13.539 12.562 9.828 1 97.62 357 LYS B CA 1
ATOM 7128 C C . LYS B 1 357 ? -14.992 12.078 9.836 1 97.62 357 LYS B C 1
ATOM 7130 O O . LYS B 1 357 ? -15.516 11.672 8.797 1 97.62 357 LYS B O 1
ATOM 7135 N N . GLN B 1 358 ? -15.594 12.188 11.016 1 96.56 358 GLN B N 1
ATOM 7136 C CA . GLN B 1 358 ? -17 11.789 11.094 1 96.56 358 GLN B CA 1
ATOM 7137 C C . GLN B 1 358 ? -17.859 12.898 11.703 1 96.56 358 GLN B C 1
ATOM 7139 O O . GLN B 1 358 ? -19.031 12.703 11.969 1 96.56 358 GLN B O 1
ATOM 7144 N N . VAL B 1 359 ? -17.25 14.102 12.039 1 97.19 359 VAL B N 1
ATOM 7145 C CA . VAL B 1 359 ? -18.016 15.242 12.516 1 97.19 359 VAL B CA 1
ATOM 7146 C C . VAL B 1 359 ? -17.656 16.484 11.703 1 97.19 359 VAL B C 1
ATOM 7148 O O . VAL B 1 359 ? -16.516 16.625 11.227 1 97.19 359 VAL B O 1
ATOM 7151 N N . THR B 1 360 ? -18.562 17.344 11.5 1 97.31 360 THR B N 1
ATOM 7152 C CA . THR B 1 360 ? -18.344 18.609 10.797 1 97.31 360 THR B CA 1
ATOM 7153 C C . THR B 1 360 ? -17.594 19.594 11.68 1 97.31 360 THR B C 1
ATOM 7155 O O . THR B 1 360 ? -17.344 19.328 12.852 1 97.31 360 THR B O 1
ATOM 7158 N N . LEU B 1 361 ? -17.312 20.734 11.125 1 96.25 361 LEU B N 1
ATOM 7159 C CA . LEU B 1 361 ? -16.625 21.812 11.836 1 96.25 361 LEU B CA 1
ATOM 7160 C C . LEU B 1 361 ? -17.438 22.266 13.039 1 96.25 361 LEU B C 1
ATOM 7162 O O . LEU B 1 361 ? -16.859 22.719 14.047 1 96.25 361 LEU B O 1
ATOM 7166 N N . SER B 1 362 ? -18.75 22.094 12.969 1 94.81 362 SER B N 1
ATOM 7167 C CA . SER B 1 362 ? -19.625 22.5 14.062 1 94.81 362 SER B CA 1
ATOM 7168 C C . SER B 1 362 ? -19.797 21.391 15.086 1 94.81 362 SER B C 1
ATOM 7170 O O . SER B 1 362 ? -20.5 21.562 16.094 1 94.81 362 SER B O 1
ATOM 7172 N N . GLY B 1 363 ? -19.188 20.234 14.812 1 95.69 363 GLY B N 1
ATOM 7173 C CA . GLY B 1 363 ? -19.219 19.141 15.766 1 95.69 363 GLY B CA 1
ATOM 7174 C C . GLY B 1 363 ? -20.391 18.188 15.531 1 95.69 363 GLY B C 1
ATOM 7175 O O . GLY B 1 363 ? -20.625 17.281 16.328 1 95.69 363 GLY B O 1
ATOM 7176 N N . GLN B 1 364 ? -21.109 18.375 14.492 1 95.94 364 GLN B N 1
ATOM 7177 C CA . GLN B 1 364 ? -22.234 17.5 14.188 1 95.94 364 GLN B CA 1
ATOM 7178 C C . GLN B 1 364 ? -21.781 16.266 13.43 1 95.94 364 GLN B C 1
ATOM 7180 O O . GLN B 1 364 ? -20.953 16.344 12.531 1 95.94 364 GLN B O 1
ATOM 7185 N N . PRO B 1 365 ? -22.312 15.102 13.82 1 96 365 PRO B N 1
ATOM 7186 C CA . PRO B 1 365 ? -22 13.906 13.039 1 96 365 PRO B CA 1
ATOM 7187 C C . PRO B 1 365 ? -22.438 14.023 11.586 1 96 365 PRO B C 1
ATOM 7189 O O . PRO B 1 365 ? -23.516 14.562 11.305 1 96 365 PRO B O 1
ATOM 7192 N N . VAL B 1 366 ? -21.641 13.516 10.711 1 96.5 366 VAL B N 1
ATOM 7193 C CA . VAL B 1 366 ? -22 13.539 9.297 1 96.5 366 VAL B CA 1
ATOM 7194 C C . VAL B 1 366 ? -22.906 12.344 8.977 1 96.5 366 VAL B C 1
ATOM 7196 O O . VAL B 1 366 ? -22.891 11.344 9.688 1 96.5 366 VAL B O 1
ATOM 7199 N N . ASP B 1 367 ? -23.734 12.43 7.895 1 94.75 367 ASP B N 1
ATOM 7200 C CA . ASP B 1 367 ? -24.562 11.336 7.41 1 94.75 367 ASP B CA 1
ATOM 7201 C C . ASP B 1 367 ? -24.219 10.969 5.969 1 94.75 367 ASP B C 1
ATOM 7203 O O . ASP B 1 367 ? -25.047 10.438 5.234 1 94.75 367 ASP B O 1
ATOM 7207 N N . PHE B 1 368 ? -23.047 11.359 5.531 1 95.5 368 PHE B N 1
ATOM 7208 C CA . PHE B 1 368 ? -22.438 11.055 4.242 1 95.5 368 PHE B CA 1
ATOM 7209 C C . PHE B 1 368 ? -20.984 10.617 4.422 1 95.5 368 PHE B C 1
ATOM 7211 O O . PHE B 1 368 ? -20.406 10.773 5.5 1 95.5 368 PHE B O 1
ATOM 7218 N N . GLU B 1 369 ? -20.453 10.078 3.385 1 95.25 369 GLU B N 1
ATOM 7219 C CA . GLU B 1 369 ? -19.047 9.672 3.457 1 95.25 369 GLU B CA 1
ATOM 7220 C C . GLU B 1 369 ? -18.125 10.867 3.262 1 95.25 369 GLU B C 1
ATOM 7222 O O . GLU B 1 369 ? -18.406 11.758 2.457 1 95.25 369 GLU B O 1
ATOM 7227 N N . THR B 1 370 ? -16.969 11.047 3.883 1 94.88 370 THR B N 1
ATOM 7228 C CA . THR B 1 370 ? -16.062 12.188 3.77 1 94.88 370 THR B CA 1
ATOM 7229 C C . THR B 1 370 ? -14.75 11.773 3.107 1 94.88 370 THR B C 1
ATOM 7231 O O . THR B 1 370 ? -14.148 12.555 2.363 1 94.88 370 THR B O 1
ATOM 7234 N N . ALA B 1 371 ? -14.039 10.703 3.316 1 96.44 371 ALA B N 1
ATOM 7235 C CA . ALA B 1 371 ? -12.727 10.305 2.832 1 96.44 371 ALA B CA 1
ATOM 7236 C C . ALA B 1 371 ? -12.766 8.906 2.215 1 96.44 371 ALA B C 1
ATOM 7238 O O . ALA B 1 371 ? -13.188 7.949 2.863 1 96.44 371 ALA B O 1
ATOM 7239 N N . PRO B 1 372 ? -12.297 8.938 0.907 1 97.69 372 PRO B N 1
ATOM 7240 C CA . PRO B 1 372 ? -12.125 7.586 0.372 1 97.69 372 PRO B CA 1
ATOM 7241 C C . PRO B 1 372 ? -10.93 6.855 0.972 1 97.69 372 PRO B C 1
ATOM 7243 O O . PRO B 1 372 ? -10.016 7.492 1.5 1 97.69 372 PRO B O 1
ATOM 7246 N N . ILE B 1 373 ? -10.992 5.566 1.005 1 97.94 373 ILE B N 1
ATOM 7247 C CA . ILE B 1 373 ? -9.797 4.766 1.275 1 97.94 373 ILE B CA 1
ATOM 7248 C C . ILE B 1 373 ? -8.812 4.902 0.118 1 97.94 373 ILE B C 1
ATOM 7250 O O . ILE B 1 373 ? -9.125 4.535 -1.018 1 97.94 373 ILE B O 1
ATOM 7254 N N . ILE B 1 374 ? -7.652 5.508 0.371 1 98.62 374 ILE B N 1
ATOM 7255 C CA . ILE B 1 374 ? -6.609 5.699 -0.631 1 98.62 374 ILE B CA 1
ATOM 7256 C C . ILE B 1 374 ? -5.645 4.516 -0.607 1 98.62 374 ILE B C 1
ATOM 7258 O O . ILE B 1 374 ? -5.152 4.133 0.456 1 98.62 374 ILE B O 1
ATOM 7262 N N . TRP B 1 375 ? -5.41 3.902 -1.75 1 98.31 375 TRP B N 1
ATOM 7263 C CA . TRP B 1 375 ? -4.469 2.793 -1.867 1 98.31 375 TRP B CA 1
ATOM 7264 C C . TRP B 1 375 ? -3.914 2.695 -3.285 1 98.31 375 TRP B C 1
ATOM 7266 O O . TRP B 1 375 ? -4.332 3.441 -4.172 1 98.31 375 TRP B O 1
ATOM 7276 N N . GLY B 1 376 ? -2.912 1.856 -3.498 1 97.81 376 GLY B N 1
ATOM 7277 C CA . GLY B 1 376 ? -2.359 1.661 -4.828 1 97.81 376 GLY B CA 1
ATOM 7278 C C . GLY B 1 376 ? -0.914 1.198 -4.809 1 97.81 376 GLY B C 1
ATOM 7279 O O . GLY B 1 376 ? -0.329 1.013 -3.74 1 97.81 376 GLY B O 1
ATOM 7280 N N . GLU B 1 377 ? -0.366 0.885 -5.949 1 97.19 377 GLU B N 1
ATOM 7281 C CA . GLU B 1 377 ? 0.999 0.5 -6.297 1 97.19 377 GLU B CA 1
ATOM 7282 C C . GLU B 1 377 ? 1.364 0.968 -7.703 1 97.19 377 GLU B C 1
ATOM 7284 O O . GLU B 1 377 ? 0.525 1.521 -8.414 1 97.19 377 GLU B O 1
ATOM 7289 N N . THR B 1 378 ? 2.635 0.772 -8.094 1 98.12 378 THR B N 1
ATOM 7290 C CA . THR B 1 378 ? 2.961 1.054 -9.492 1 98.12 378 THR B CA 1
ATOM 7291 C C . THR B 1 378 ? 2 0.327 -10.43 1 98.12 378 THR B C 1
ATOM 7293 O O . THR B 1 378 ? 1.625 -0.82 -10.172 1 98.12 378 THR B O 1
ATOM 7296 N N . GLY B 1 379 ? 1.617 1.05 -11.438 1 98.19 379 GLY B N 1
ATOM 7297 C CA . GLY B 1 379 ? 0.547 0.576 -12.305 1 98.19 379 GLY B CA 1
ATOM 7298 C C . GLY B 1 379 ? 0.79 -0.82 -12.844 1 98.19 379 GLY B C 1
ATOM 7299 O O . GLY B 1 379 ? -0.094 -1.678 -12.781 1 98.19 379 GLY B O 1
ATOM 7300 N N . ILE B 1 380 ? 1.999 -1.087 -13.336 1 97.69 380 ILE B N 1
ATOM 7301 C CA . ILE B 1 380 ? 2.332 -2.375 -13.93 1 97.69 380 ILE B CA 1
ATOM 7302 C C . ILE B 1 380 ? 2.162 -3.484 -12.891 1 97.69 380 ILE B C 1
ATOM 7304 O O . ILE B 1 380 ? 1.562 -4.523 -13.18 1 97.69 380 ILE B O 1
ATOM 7308 N N . ASN B 1 381 ? 2.637 -3.26 -11.703 1 96.88 381 ASN B N 1
ATOM 7309 C CA . ASN B 1 381 ? 2.496 -4.266 -10.648 1 96.88 381 ASN B CA 1
ATOM 7310 C C . ASN B 1 381 ? 1.042 -4.422 -10.219 1 96.88 381 ASN B C 1
ATOM 7312 O O . ASN B 1 381 ? 0.601 -5.527 -9.898 1 96.88 381 ASN B O 1
ATOM 7316 N N . GLY B 1 382 ? 0.313 -3.309 -10.227 1 97.62 382 GLY B N 1
ATOM 7317 C CA . GLY B 1 382 ? -1.104 -3.375 -9.906 1 97.62 382 GLY B CA 1
ATOM 7318 C C . GLY B 1 382 ? -1.894 -4.234 -10.875 1 97.62 382 GLY B C 1
ATOM 7319 O O . GLY B 1 382 ? -2.826 -4.934 -10.477 1 97.62 382 GLY B O 1
ATOM 7320 N N . GLN B 1 383 ? -1.497 -4.188 -12.156 1 96.94 383 GLN B N 1
ATOM 7321 C CA . GLN B 1 383 ? -2.15 -4.969 -13.203 1 96.94 383 GLN B CA 1
ATOM 7322 C C . GLN B 1 383 ? -2.096 -6.461 -12.891 1 96.94 383 GLN B C 1
ATOM 7324 O O . GLN B 1 383 ? -3.004 -7.211 -13.25 1 96.94 383 GLN B O 1
ATOM 7329 N N . HIS B 1 384 ? -1.05 -6.801 -12.148 1 94.69 384 HIS B N 1
ATOM 7330 C CA . HIS B 1 384 ? -0.808 -8.203 -11.828 1 94.69 384 HIS B CA 1
ATOM 7331 C C . HIS B 1 384 ? -1.098 -8.484 -10.359 1 94.69 384 HIS B C 1
ATOM 7333 O O . HIS B 1 384 ? -0.638 -9.492 -9.82 1 94.69 384 HIS B O 1
ATOM 7339 N N . ALA B 1 385 ? -1.826 -7.57 -9.711 1 96.31 385 ALA B N 1
ATOM 7340 C CA . ALA B 1 385 ? -2.09 -7.762 -8.289 1 96.31 385 ALA B CA 1
ATOM 7341 C C . ALA B 1 385 ? -3.562 -7.531 -7.965 1 96.31 385 ALA B C 1
ATOM 7343 O O . ALA B 1 385 ? -4.203 -8.367 -7.324 1 96.31 385 ALA B O 1
ATOM 7344 N N . PHE B 1 386 ? -4.121 -6.426 -8.438 1 97.75 386 PHE B N 1
ATOM 7345 C CA . PHE B 1 386 ? -5.461 -6.141 -7.941 1 97.75 386 PHE B CA 1
ATOM 7346 C C . PHE B 1 386 ? -6.352 -5.605 -9.055 1 97.75 386 PHE B C 1
ATOM 7348 O O . PHE B 1 386 ? -7.531 -5.328 -8.836 1 97.75 386 PHE B O 1
ATOM 7355 N N . PHE B 1 387 ? -5.867 -5.531 -10.312 1 97.75 387 PHE B N 1
ATOM 7356 C CA . PHE B 1 387 ? -6.699 -5.027 -11.398 1 97.75 387 PHE B CA 1
ATOM 7357 C C . PHE B 1 387 ? -7.832 -6 -11.711 1 97.75 387 PHE B C 1
ATOM 7359 O O . PHE B 1 387 ? -8.875 -5.602 -12.234 1 97.75 387 PHE B O 1
ATOM 7366 N N . GLN B 1 388 ? -7.648 -7.312 -11.328 1 97.62 388 GLN B N 1
ATOM 7367 C CA . GLN B 1 388 ? -8.758 -8.258 -11.422 1 97.62 388 GLN B CA 1
ATOM 7368 C C . GLN B 1 388 ? -9.992 -7.727 -10.703 1 97.62 388 GLN B C 1
ATOM 7370 O O . GLN B 1 388 ? -11.102 -7.754 -11.258 1 97.62 388 GLN B O 1
ATOM 7375 N N . LEU B 1 389 ? -9.82 -7.242 -9.508 1 98 389 LEU B N 1
ATOM 7376 C CA . LEU B 1 389 ? -10.938 -6.684 -8.75 1 98 389 LEU B CA 1
ATOM 7377 C C . LEU B 1 389 ? -11.453 -5.41 -9.406 1 98 389 LEU B C 1
ATOM 7379 O O . LEU B 1 389 ? -12.664 -5.191 -9.477 1 98 389 LEU B O 1
ATOM 7383 N N . LEU B 1 390 ? -10.586 -4.578 -9.938 1 97.94 390 LEU B N 1
ATOM 7384 C CA . LEU B 1 390 ? -10.984 -3.299 -10.516 1 97.94 390 LEU B CA 1
ATOM 7385 C C . LEU B 1 390 ? -11.812 -3.502 -11.781 1 97.94 390 LEU B C 1
ATOM 7387 O O . LEU B 1 390 ? -12.734 -2.734 -12.055 1 97.94 390 LEU B O 1
ATOM 7391 N N . HIS B 1 391 ? -11.492 -4.566 -12.516 1 98 391 HIS B N 1
ATOM 7392 C CA . HIS B 1 391 ? -12.172 -4.812 -13.781 1 98 391 HIS B CA 1
ATOM 7393 C C . HIS B 1 391 ? -13.461 -5.594 -13.578 1 98 391 HIS B C 1
ATOM 7395 O O . HIS B 1 391 ? -14.453 -5.355 -14.266 1 98 391 HIS B O 1
ATOM 7401 N N . GLN B 1 392 ? -13.406 -6.566 -12.609 1 97.62 392 GLN B N 1
ATOM 7402 C CA . GLN B 1 392 ? -14.5 -7.531 -12.594 1 97.62 392 GLN B CA 1
ATOM 7403 C C . GLN B 1 392 ? -15.078 -7.68 -11.188 1 97.62 392 GLN B C 1
ATOM 7405 O O . GLN B 1 392 ? -15.898 -8.57 -10.938 1 97.62 392 GLN B O 1
ATOM 7410 N N . GLY B 1 393 ? -14.594 -6.859 -10.266 1 96.31 393 GLY B N 1
ATOM 7411 C CA . GLY B 1 393 ? -15.195 -6.852 -8.938 1 96.31 393 GLY B CA 1
ATOM 7412 C C . GLY B 1 393 ? -16.469 -6.02 -8.859 1 96.31 393 GLY B C 1
ATOM 7413 O O . GLY B 1 393 ? -17 -5.602 -9.891 1 96.31 393 GLY B O 1
ATOM 7414 N N . THR B 1 394 ? -16.969 -5.832 -7.66 1 95.38 394 THR B N 1
ATOM 7415 C CA . THR B 1 394 ? -18.25 -5.172 -7.473 1 95.38 394 THR B CA 1
ATOM 7416 C C . THR B 1 394 ? -18.047 -3.711 -7.07 1 95.38 394 THR B C 1
ATOM 7418 O O . THR B 1 394 ? -19 -2.918 -7.113 1 95.38 394 THR B O 1
ATOM 7421 N N . HIS B 1 395 ? -16.844 -3.332 -6.703 1 93.31 395 HIS B N 1
ATOM 7422 C CA . HIS B 1 395 ? -16.562 -1.989 -6.207 1 93.31 395 HIS B CA 1
ATOM 7423 C C . HIS B 1 395 ? -16.406 -0.999 -7.355 1 93.31 395 HIS B C 1
ATOM 7425 O O . HIS B 1 395 ? -15.836 -1.331 -8.391 1 93.31 395 HIS B O 1
ATOM 7431 N N . ILE B 1 396 ? -16.984 0.164 -7.176 1 93.75 396 ILE B N 1
ATOM 7432 C CA . ILE B 1 396 ? -16.562 1.293 -8 1 93.75 396 ILE B CA 1
ATOM 7433 C C . ILE B 1 396 ? -15.391 2.01 -7.352 1 93.75 396 ILE B C 1
ATOM 7435 O O . ILE B 1 396 ? -15.516 2.557 -6.254 1 93.75 396 ILE B O 1
ATOM 7439 N N . SER B 1 397 ? -14.25 1.961 -7.918 1 96.31 397 SER B N 1
ATOM 7440 C CA . SER B 1 397 ? -13.039 2.58 -7.391 1 96.31 397 SER B CA 1
ATOM 7441 C C . SER B 1 397 ? -12.367 3.463 -8.438 1 96.31 397 SER B C 1
ATOM 7443 O O . SER B 1 397 ? -11.586 2.977 -9.258 1 96.31 397 SER B O 1
ATOM 7445 N N . PRO B 1 398 ? -12.586 4.812 -8.336 1 98.38 398 PRO B N 1
ATOM 7446 C CA . PRO B 1 398 ? -11.867 5.688 -9.266 1 98.38 398 PRO B CA 1
ATOM 7447 C C . PRO B 1 398 ? -10.352 5.492 -9.211 1 98.38 398 PRO B C 1
ATOM 7449 O O . PRO B 1 398 ? -9.812 5.141 -8.164 1 98.38 398 PRO B O 1
ATOM 7452 N N . ILE B 1 399 ? -9.711 5.707 -10.367 1 98.81 399 ILE B N 1
ATOM 7453 C CA . ILE B 1 399 ? -8.281 5.465 -10.469 1 98.81 399 ILE B CA 1
ATOM 7454 C C . ILE B 1 399 ? -7.59 6.695 -11.055 1 98.81 399 ILE B C 1
ATOM 7456 O O . ILE B 1 399 ? -8.039 7.242 -12.062 1 98.81 399 ILE B O 1
ATOM 7460 N N . ASP B 1 400 ? -6.551 7.16 -10.422 1 98.94 400 ASP B N 1
ATOM 7461 C CA . ASP B 1 400 ? -5.629 8.102 -11.055 1 98.94 400 ASP B CA 1
ATOM 7462 C C . ASP B 1 400 ? -4.43 7.371 -11.656 1 98.94 400 ASP B C 1
ATOM 7464 O O . ASP B 1 400 ? -3.621 6.793 -10.938 1 98.94 400 ASP B O 1
ATOM 7468 N N . LEU B 1 401 ? -4.359 7.363 -12.984 1 98.88 401 LEU B N 1
ATOM 7469 C CA . LEU B 1 401 ? -3.205 6.852 -13.711 1 98.88 401 LEU B CA 1
ATOM 7470 C C . LEU B 1 401 ? -2.189 7.961 -13.969 1 98.88 401 LEU B C 1
ATOM 7472 O O . LEU B 1 401 ? -2.512 8.969 -14.602 1 98.88 401 LEU B O 1
ATOM 7476 N N . ILE B 1 402 ? -0.945 7.797 -13.461 1 98.88 402 ILE B N 1
ATOM 7477 C CA . ILE B 1 402 ? 0.05 8.859 -13.508 1 98.88 402 ILE B CA 1
ATOM 7478 C C . ILE B 1 402 ? 1.28 8.391 -14.273 1 98.88 402 ILE B C 1
ATOM 7480 O O . ILE B 1 402 ? 1.839 7.332 -13.969 1 98.88 402 ILE B O 1
ATOM 7484 N N . ALA B 1 403 ? 1.722 9.117 -15.273 1 98.44 403 ALA B N 1
ATOM 7485 C CA . ALA B 1 403 ? 2.871 8.711 -16.078 1 98.44 403 ALA B CA 1
ATOM 7486 C C . ALA B 1 403 ? 3.611 9.922 -16.641 1 98.44 403 ALA B C 1
ATOM 7488 O O . ALA B 1 403 ? 3.094 11.047 -16.594 1 98.44 403 ALA B O 1
ATOM 7489 N N . SER B 1 404 ? 4.824 9.734 -17.047 1 97.38 404 SER B N 1
ATOM 7490 C CA . SER B 1 404 ? 5.609 10.734 -17.766 1 97.38 404 SER B CA 1
ATOM 7491 C C . SER B 1 404 ? 5.711 10.398 -19.25 1 97.38 404 SER B C 1
ATOM 7493 O O . SER B 1 404 ? 5.855 9.227 -19.609 1 97.38 404 SER B O 1
ATOM 7495 N N . LEU B 1 405 ? 5.688 11.375 -20.078 1 96.56 405 LEU B N 1
ATOM 7496 C CA . LEU B 1 405 ? 5.703 11.172 -21.531 1 96.56 405 LEU B CA 1
ATOM 7497 C C . LEU B 1 405 ? 7.125 10.938 -22.031 1 96.56 405 LEU B C 1
ATOM 7499 O O . LEU B 1 405 ? 7.344 10.125 -22.938 1 96.56 405 LEU B O 1
ATOM 7503 N N . GLY B 1 406 ? 8.062 11.57 -21.438 1 93.31 406 GLY B N 1
ATOM 7504 C CA . GLY B 1 406 ? 9.43 11.523 -21.938 1 93.31 406 GLY B CA 1
ATOM 7505 C C . GLY B 1 406 ? 10.102 10.18 -21.719 1 93.31 406 GLY B C 1
ATOM 7506 O O . GLY B 1 406 ? 9.953 9.57 -20.656 1 93.31 406 GLY B O 1
ATOM 7507 N N . ASN B 1 407 ? 10.875 9.68 -22.719 1 88.94 407 ASN B N 1
ATOM 7508 C CA . ASN B 1 407 ? 11.484 8.359 -22.641 1 88.94 407 ASN B CA 1
ATOM 7509 C C . ASN B 1 407 ? 13.008 8.445 -22.641 1 88.94 407 ASN B C 1
ATOM 7511 O O . ASN B 1 407 ? 13.695 7.422 -22.703 1 88.94 407 ASN B O 1
ATOM 7515 N N . ARG B 1 408 ? 13.648 9.578 -22.594 1 82.38 408 ARG B N 1
ATOM 7516 C CA . ARG B 1 408 ? 15.07 9.789 -22.844 1 82.38 408 ARG B CA 1
ATOM 7517 C C . ARG B 1 408 ? 15.93 9 -21.859 1 82.38 408 ARG B C 1
ATOM 7519 O O . ARG B 1 408 ? 16.984 8.492 -22.219 1 82.38 408 ARG B O 1
ATOM 7526 N N . ALA B 1 409 ? 15.477 8.828 -20.719 1 83.12 409 ALA B N 1
ATOM 7527 C CA . ALA B 1 409 ? 16.312 8.195 -19.688 1 83.12 409 ALA B CA 1
ATOM 7528 C C . ALA B 1 409 ? 15.938 6.727 -19.5 1 83.12 409 ALA B C 1
ATOM 7530 O O . ALA B 1 409 ? 16.516 6.035 -18.656 1 83.12 409 ALA B O 1
ATOM 7531 N N . SER B 1 410 ? 15.141 6.227 -20.406 1 91.44 410 SER B N 1
ATOM 7532 C CA . SER B 1 410 ? 14.609 4.883 -20.219 1 91.44 410 SER B CA 1
ATOM 7533 C C . SER B 1 410 ? 15.43 3.852 -20.984 1 91.44 410 SER B C 1
ATOM 7535 O O . SER B 1 410 ? 16.047 4.176 -22 1 91.44 410 SER B O 1
ATOM 7537 N N . LEU B 1 411 ? 15.5 2.635 -20.484 1 95.69 411 LEU B N 1
ATOM 7538 C CA . LEU B 1 411 ? 16.062 1.528 -21.25 1 95.69 411 LEU B CA 1
ATOM 7539 C C . LEU B 1 411 ? 15.289 1.317 -22.547 1 95.69 411 LEU B C 1
ATOM 7541 O O . LEU B 1 411 ? 14.07 1.484 -22.594 1 95.69 411 LEU B O 1
ATOM 7545 N N . PRO B 1 412 ? 16.047 1.012 -23.641 1 94.19 412 PRO B N 1
ATOM 7546 C CA . PRO B 1 412 ? 15.398 0.867 -24.938 1 94.19 412 PRO B CA 1
ATOM 7547 C C . PRO B 1 412 ? 14.203 -0.089 -24.906 1 94.19 412 PRO B C 1
ATOM 7549 O O . PRO B 1 412 ? 14.312 -1.198 -24.375 1 94.19 412 PRO B O 1
ATOM 7552 N N . GLY B 1 413 ? 13.133 0.349 -25.391 1 94.81 413 GLY B N 1
ATOM 7553 C CA . GLY B 1 413 ? 11.945 -0.478 -25.562 1 94.81 413 GLY B CA 1
ATOM 7554 C C . GLY B 1 413 ? 11.047 -0.503 -24.344 1 94.81 413 GLY B C 1
ATOM 7555 O O . GLY B 1 413 ? 9.852 -0.792 -24.453 1 94.81 413 GLY B O 1
ATOM 7556 N N . HIS B 1 414 ? 11.547 -0.258 -23.172 1 97.94 414 HIS B N 1
ATOM 7557 C CA . HIS B 1 414 ? 10.805 -0.372 -21.922 1 97.94 414 HIS B CA 1
ATOM 7558 C C . HIS B 1 414 ? 9.719 0.695 -21.828 1 97.94 414 HIS B C 1
ATOM 7560 O O . HIS B 1 414 ? 8.594 0.407 -21.422 1 97.94 414 HIS B O 1
ATOM 7566 N N . HIS B 1 415 ? 10.016 1.896 -22.25 1 97.38 415 HIS B N 1
ATOM 7567 C CA . HIS B 1 415 ? 9.141 3.039 -22.047 1 97.38 415 HIS B CA 1
ATOM 7568 C C . HIS B 1 415 ? 7.871 2.926 -22.875 1 97.38 415 HIS B C 1
ATOM 7570 O O . HIS B 1 415 ? 6.777 3.248 -22.406 1 97.38 415 HIS B O 1
ATOM 7576 N N . GLU B 1 416 ? 7.988 2.475 -24.141 1 97.31 416 GLU B N 1
ATOM 7577 C CA . GLU B 1 416 ? 6.828 2.299 -25.016 1 97.31 416 GLU B CA 1
ATOM 7578 C C . GLU B 1 416 ? 5.879 1.242 -24.453 1 97.31 416 GLU B C 1
ATOM 7580 O O . GLU B 1 416 ? 4.656 1.403 -24.516 1 97.31 416 GLU B O 1
ATOM 7585 N N . ILE B 1 417 ? 6.469 0.158 -23.906 1 97.88 417 ILE B N 1
ATOM 7586 C CA . ILE B 1 417 ? 5.645 -0.874 -23.281 1 97.88 417 ILE B CA 1
ATOM 7587 C C . ILE B 1 417 ? 4.902 -0.288 -22.094 1 97.88 417 ILE B C 1
ATOM 7589 O O . ILE B 1 417 ? 3.701 -0.522 -21.922 1 97.88 417 ILE B O 1
ATOM 7593 N N . LEU B 1 418 ? 5.621 0.49 -21.297 1 98 418 LEU B N 1
ATOM 7594 C CA . LEU B 1 418 ? 5.059 1.115 -20.109 1 98 418 LEU B CA 1
ATOM 7595 C C . LEU B 1 418 ? 3.873 2.002 -20.469 1 98 418 LEU B C 1
ATOM 7597 O O . LEU B 1 418 ? 2.791 1.862 -19.891 1 98 418 LEU B O 1
ATOM 7601 N N . LEU B 1 419 ? 4.023 2.896 -21.422 1 98.12 419 LEU B N 1
ATOM 7602 C CA . LEU B 1 419 ? 2.984 3.857 -21.781 1 98.12 419 LEU B CA 1
ATOM 7603 C C . LEU B 1 419 ? 1.841 3.176 -22.516 1 98.12 419 LEU B C 1
ATOM 7605 O O . LEU B 1 419 ? 0.683 3.578 -22.391 1 98.12 419 LEU B O 1
ATOM 7609 N N . ALA B 1 420 ? 2.168 2.135 -23.297 1 98.25 420 ALA B N 1
ATOM 7610 C CA . ALA B 1 420 ? 1.105 1.353 -23.922 1 98.25 420 ALA B CA 1
ATOM 7611 C C . ALA B 1 420 ? 0.163 0.767 -22.875 1 98.25 420 ALA B C 1
ATOM 7613 O O . ALA B 1 420 ? -1.055 0.747 -23.062 1 98.25 420 ALA B O 1
ATOM 7614 N N . ASN B 1 421 ? 0.735 0.345 -21.797 1 98.38 421 ASN B N 1
ATOM 7615 C CA . ASN B 1 421 ? -0.077 -0.251 -20.75 1 98.38 421 ASN B CA 1
ATOM 7616 C C . ASN B 1 421 ? -0.961 0.79 -20.062 1 98.38 421 ASN B C 1
ATOM 7618 O O . ASN B 1 421 ? -2.129 0.526 -19.781 1 98.38 421 ASN B O 1
ATOM 7622 N N . VAL B 1 422 ? -0.443 1.992 -19.766 1 98.38 422 VAL B N 1
ATOM 7623 C CA . VAL B 1 422 ? -1.243 2.99 -19.062 1 98.38 422 VAL B CA 1
ATOM 7624 C C . VAL B 1 422 ? -2.418 3.42 -19.938 1 98.38 422 VAL B C 1
ATOM 7626 O O . VAL B 1 422 ? -3.553 3.518 -19.469 1 98.38 422 VAL B O 1
ATOM 7629 N N . PHE B 1 423 ? -2.168 3.611 -21.25 1 98.62 423 PHE B N 1
ATOM 7630 C CA . PHE B 1 423 ? -3.23 4.027 -22.156 1 98.62 423 PHE B CA 1
ATOM 7631 C C . PHE B 1 423 ? -4.234 2.902 -22.375 1 98.62 423 PHE B C 1
ATOM 7633 O O . PHE B 1 423 ? -5.445 3.143 -22.422 1 98.62 423 PHE B O 1
ATOM 7640 N N . ALA B 1 424 ? -3.721 1.692 -22.438 1 98.56 424 ALA B N 1
ATOM 7641 C CA . ALA B 1 424 ? -4.57 0.523 -22.656 1 98.56 424 ALA B CA 1
ATOM 7642 C C . ALA B 1 424 ? -5.496 0.297 -21.453 1 98.56 424 ALA B C 1
ATOM 7644 O O . ALA B 1 424 ? -6.68 -0.007 -21.641 1 98.56 424 ALA B O 1
ATOM 7645 N N . GLN B 1 425 ? -4.949 0.405 -20.266 1 98.56 425 GLN B N 1
ATOM 7646 C CA . GLN B 1 425 ? -5.762 0.192 -19.078 1 98.56 425 GLN B CA 1
ATOM 7647 C C . GLN B 1 425 ? -6.844 1.257 -18.953 1 98.56 425 GLN B C 1
ATOM 7649 O O . GLN B 1 425 ? -7.98 0.953 -18.578 1 98.56 425 GLN B O 1
ATOM 7654 N N . ALA B 1 426 ? -6.473 2.516 -19.25 1 98.69 426 ALA B N 1
ATOM 7655 C CA . ALA B 1 426 ? -7.48 3.574 -19.234 1 98.69 426 ALA B CA 1
ATOM 7656 C C . ALA B 1 426 ? -8.625 3.256 -20.188 1 98.69 426 ALA B C 1
ATOM 7658 O O . ALA B 1 426 ? -9.797 3.441 -19.844 1 98.69 426 ALA B O 1
ATOM 7659 N N . GLU B 1 427 ? -8.297 2.789 -21.344 1 98.69 427 GLU B N 1
ATOM 7660 C CA . GLU B 1 427 ? -9.305 2.428 -22.344 1 98.69 427 GLU B CA 1
ATOM 7661 C C . GLU B 1 427 ? -10.117 1.215 -21.891 1 98.69 427 GLU B C 1
ATOM 7663 O O . GLU B 1 427 ? -11.344 1.196 -22.031 1 98.69 427 GLU B O 1
ATOM 7668 N N . ALA B 1 428 ? -9.461 0.235 -21.359 1 98.5 428 ALA B N 1
ATOM 7669 C CA . ALA B 1 428 ? -10.117 -0.989 -20.906 1 98.5 428 ALA B CA 1
ATOM 7670 C C . ALA B 1 428 ? -11.125 -0.693 -19.797 1 98.5 428 ALA B C 1
ATOM 7672 O O . ALA B 1 428 ? -12.242 -1.217 -19.812 1 98.5 428 ALA B O 1
ATOM 7673 N N . PHE B 1 429 ? -10.758 0.166 -18.859 1 98.62 429 PHE B N 1
ATOM 7674 C CA . PHE B 1 429 ? -11.641 0.53 -17.75 1 98.62 429 PHE B CA 1
ATOM 7675 C C . PHE B 1 429 ? -12.867 1.273 -18.266 1 98.62 429 PHE B C 1
ATOM 7677 O O . PHE B 1 429 ? -13.953 1.137 -17.703 1 98.62 429 PHE B O 1
ATOM 7684 N N . MET B 1 430 ? -12.672 1.999 -19.328 1 98.5 430 MET B N 1
ATOM 7685 C CA . MET B 1 430 ? -13.758 2.807 -19.891 1 98.5 430 MET B CA 1
ATOM 7686 C C . MET B 1 430 ? -14.727 1.94 -20.688 1 98.5 430 MET B C 1
ATOM 7688 O O . MET B 1 430 ? -15.93 1.941 -20.406 1 98.5 430 MET B O 1
ATOM 7692 N N . ARG B 1 431 ? -14.312 1.114 -21.578 1 97.44 431 ARG B N 1
ATOM 7693 C CA . ARG B 1 431 ? -15.188 0.503 -22.578 1 97.44 431 ARG B CA 1
ATOM 7694 C C . ARG B 1 431 ? -15.594 -0.904 -22.156 1 97.44 431 ARG B C 1
ATOM 7696 O O . ARG B 1 431 ? -16.688 -1.371 -22.5 1 97.44 431 ARG B O 1
ATOM 7703 N N . GLY B 1 432 ? -14.727 -1.604 -21.406 1 97.56 432 GLY B N 1
ATOM 7704 C CA . GLY B 1 432 ? -14.992 -3.002 -21.109 1 97.56 432 GLY B CA 1
ATOM 7705 C C . GLY B 1 432 ? -15.023 -3.879 -22.359 1 97.56 432 GLY B C 1
ATOM 7706 O O . GLY B 1 432 ? -14.383 -3.568 -23.359 1 97.56 432 GLY B O 1
ATOM 7707 N N . LYS B 1 433 ? -15.555 -4.98 -22.156 1 97.88 433 LYS B N 1
ATOM 7708 C CA . LYS B 1 433 ? -15.773 -5.961 -23.219 1 97.88 433 LYS B CA 1
ATOM 7709 C C . LYS B 1 433 ? -17.156 -6.586 -23.109 1 97.88 433 LYS B C 1
ATOM 7711 O O . LYS B 1 433 ? -17.484 -7.219 -22.109 1 97.88 433 LYS B O 1
ATOM 7716 N N . THR B 1 434 ? -18.016 -6.441 -24.141 1 97.44 434 THR B N 1
ATOM 7717 C CA . THR B 1 434 ? -19.391 -6.898 -24.094 1 97.44 434 THR B CA 1
ATOM 7718 C C . THR B 1 434 ? -19.469 -8.406 -24.297 1 97.44 434 THR B C 1
ATOM 7720 O O . THR B 1 434 ? -18.5 -9.031 -24.734 1 97.44 434 THR B O 1
ATOM 7723 N N . ALA B 1 435 ? -20.703 -8.969 -23.969 1 97.75 435 ALA B N 1
ATOM 7724 C CA . ALA B 1 435 ? -20.922 -10.398 -24.188 1 97.75 435 ALA B CA 1
ATOM 7725 C C . ALA B 1 435 ? -20.75 -10.773 -25.656 1 97.75 435 ALA B C 1
ATOM 7727 O O . ALA B 1 435 ? -20.203 -11.828 -25.969 1 97.75 435 ALA B O 1
ATOM 7728 N N . ASP B 1 436 ? -21.219 -9.914 -26.562 1 97.94 436 ASP B N 1
ATOM 7729 C CA . ASP B 1 436 ? -21.094 -10.164 -28 1 97.94 436 ASP B CA 1
ATOM 7730 C C . ASP B 1 436 ? -19.641 -10.18 -28.438 1 97.94 436 ASP B C 1
ATOM 7732 O O . ASP B 1 436 ? -19.234 -11.008 -29.25 1 97.94 436 ASP B O 1
ATOM 7736 N N . GLU B 1 437 ? -18.906 -9.227 -27.938 1 97.25 437 GLU B N 1
ATOM 7737 C CA . GLU B 1 437 ? -17.484 -9.195 -28.25 1 97.25 437 GLU B CA 1
ATOM 7738 C C . GLU B 1 437 ? -16.766 -10.445 -27.734 1 97.25 437 GLU B C 1
ATOM 7740 O O . GLU B 1 437 ? -15.883 -10.984 -28.406 1 97.25 437 GLU B O 1
ATOM 7745 N N . VAL B 1 438 ? -17.125 -10.898 -26.531 1 97.75 438 VAL B N 1
ATOM 7746 C CA . VAL B 1 438 ? -16.562 -12.109 -25.938 1 97.75 438 VAL B CA 1
ATOM 7747 C C . VAL B 1 438 ? -16.906 -13.32 -26.781 1 97.75 438 VAL B C 1
ATOM 7749 O O . VAL B 1 438 ? -16.047 -14.156 -27.078 1 97.75 438 VAL B O 1
ATOM 7752 N N . ARG B 1 439 ? -18.172 -13.414 -27.219 1 97.94 439 ARG B N 1
ATOM 7753 C CA . ARG B 1 439 ? -18.625 -14.516 -28.078 1 97.94 439 ARG B CA 1
ATOM 7754 C C . ARG B 1 439 ? -17.812 -14.578 -29.359 1 97.94 439 ARG B C 1
ATOM 7756 O O . ARG B 1 439 ? -17.391 -15.656 -29.781 1 97.94 439 ARG B O 1
ATOM 7763 N N . ALA B 1 440 ? -17.641 -13.414 -29.938 1 97.56 440 ALA B N 1
ATOM 7764 C CA . ALA B 1 440 ? -16.891 -13.344 -31.188 1 97.56 440 ALA B CA 1
ATOM 7765 C C . ALA B 1 440 ? -15.453 -13.828 -30.984 1 97.56 440 ALA B C 1
ATOM 7767 O O . ALA B 1 440 ? -14.922 -14.578 -31.812 1 97.56 440 ALA B O 1
ATOM 7768 N N . GLU B 1 441 ? -14.828 -13.406 -29.922 1 96 441 GLU B N 1
ATOM 7769 C CA . GLU B 1 441 ? -13.461 -13.82 -29.609 1 96 441 GLU B CA 1
ATOM 7770 C C . GLU B 1 441 ? -13.375 -15.32 -29.359 1 96 441 GLU B C 1
ATOM 7772 O O . GLU B 1 441 ? -12.438 -15.977 -29.812 1 96 441 GLU B O 1
ATOM 7777 N N . LEU B 1 442 ? -14.344 -15.836 -28.531 1 96.75 442 LEU B N 1
ATOM 7778 C CA . LEU B 1 442 ? -14.367 -17.266 -28.203 1 96.75 442 LEU B CA 1
ATOM 7779 C C . LEU B 1 442 ? -14.617 -18.094 -29.469 1 96.75 442 LEU B C 1
ATOM 7781 O O . LEU B 1 442 ? -14.055 -19.172 -29.609 1 96.75 442 LEU B O 1
ATOM 7785 N N . ALA B 1 443 ? -15.445 -17.594 -30.359 1 97.06 443 ALA B N 1
ATOM 7786 C CA . ALA B 1 443 ? -15.695 -18.266 -31.641 1 97.06 443 ALA B CA 1
ATOM 7787 C C . ALA B 1 443 ? -14.422 -18.344 -32.469 1 97.06 443 ALA B C 1
ATOM 7789 O O . ALA B 1 443 ? -14.148 -19.359 -33.125 1 97.06 443 ALA B O 1
ATOM 7790 N N . GLU B 1 444 ? -13.719 -17.266 -32.469 1 96.5 444 GLU B N 1
ATOM 7791 C CA . GLU B 1 444 ? -12.453 -17.234 -33.188 1 96.5 444 GLU B CA 1
ATOM 7792 C C . GLU B 1 444 ? -11.461 -18.25 -32.594 1 96.5 444 GLU B C 1
ATOM 7794 O O . GLU B 1 444 ? -10.586 -18.734 -33.312 1 96.5 444 GLU B O 1
ATOM 7799 N N . GLN B 1 445 ? -11.609 -18.547 -31.359 1 94.38 445 GLN B N 1
ATOM 7800 C CA . GLN B 1 445 ? -10.734 -19.5 -30.703 1 94.38 445 GLN B CA 1
ATOM 7801 C C . GLN B 1 445 ? -11.25 -20.938 -30.859 1 94.38 445 GLN B C 1
ATOM 7803 O O . GLN B 1 445 ? -10.68 -21.875 -30.312 1 94.38 445 GLN B O 1
ATOM 7808 N N . GLY B 1 446 ? -12.406 -21.141 -31.5 1 95.44 446 GLY B N 1
ATOM 7809 C CA . GLY B 1 446 ? -12.898 -22.453 -31.844 1 95.44 446 GLY B CA 1
ATOM 7810 C C . GLY B 1 446 ? -13.953 -22.984 -30.891 1 95.44 446 GLY B C 1
ATOM 7811 O O . GLY B 1 446 ? -14.328 -24.156 -30.953 1 95.44 446 GLY B O 1
ATOM 7812 N N . LEU B 1 447 ? -14.398 -22.125 -29.984 1 95.69 447 LEU B N 1
ATOM 7813 C CA . LEU B 1 447 ? -15.422 -22.562 -29.047 1 95.69 447 LEU B CA 1
ATOM 7814 C C . LEU B 1 447 ? -16.812 -22.25 -29.578 1 95.69 447 LEU B C 1
ATOM 7816 O O . LEU B 1 447 ? -17.016 -21.266 -30.297 1 95.69 447 LEU B O 1
ATOM 7820 N N . SER B 1 448 ? -17.766 -23.141 -29.297 1 95.38 448 SER B N 1
ATOM 7821 C CA . SER B 1 448 ? -19.156 -22.938 -29.703 1 95.38 448 SER B CA 1
ATOM 7822 C C . SER B 1 448 ? -20.125 -23.656 -28.766 1 95.38 448 SER B C 1
ATOM 7824 O O . SER B 1 448 ? -19.688 -24.391 -27.875 1 95.38 448 SER B O 1
ATOM 7826 N N . GLY B 1 449 ? -21.344 -23.328 -28.875 1 95.31 449 GLY B N 1
ATOM 7827 C CA . GLY B 1 449 ? -22.375 -24.047 -28.156 1 95.31 449 GLY B CA 1
ATOM 7828 C C . GLY B 1 449 ? -22.391 -23.75 -26.672 1 95.31 449 GLY B C 1
ATOM 7829 O O . GLY B 1 449 ? -22.156 -22.609 -26.25 1 95.31 449 GLY B O 1
ATOM 7830 N N . GLU B 1 450 ? -22.672 -24.719 -25.969 1 94.75 450 GLU B N 1
ATOM 7831 C CA . GLU B 1 450 ? -22.859 -24.594 -24.531 1 94.75 450 GLU B CA 1
ATOM 7832 C C . GLU B 1 450 ? -21.547 -24.234 -23.828 1 94.75 450 GLU B C 1
ATOM 7834 O O . GLU B 1 450 ? -21.547 -23.5 -22.844 1 94.75 450 GLU B O 1
ATOM 7839 N N . GLU B 1 451 ? -20.562 -24.734 -24.281 1 93.94 451 GLU B N 1
ATOM 7840 C CA . GLU B 1 451 ? -19.25 -24.469 -23.688 1 93.94 451 GLU B CA 1
ATOM 7841 C C . GLU B 1 451 ? -18.906 -22.984 -23.797 1 93.94 451 GLU B C 1
ATOM 7843 O O . GLU B 1 451 ? -18.375 -22.391 -22.859 1 93.94 451 GLU B O 1
ATOM 7848 N N . MET B 1 452 ? -19.141 -22.406 -24.922 1 96 452 MET B N 1
ATOM 7849 C CA . MET B 1 452 ? -18.906 -20.984 -25.125 1 96 452 MET B CA 1
ATOM 7850 C C . MET B 1 452 ? -19.781 -20.141 -24.203 1 96 452 MET B C 1
ATOM 7852 O O . MET B 1 452 ? -19.297 -19.234 -23.516 1 96 452 MET B O 1
ATOM 7856 N N . GLU B 1 453 ? -21.062 -20.469 -24.172 1 96.38 453 GLU B N 1
ATOM 7857 C CA . GLU B 1 453 ? -22.016 -19.672 -23.406 1 96.38 453 GLU B CA 1
ATOM 7858 C C . GLU B 1 453 ? -21.719 -19.734 -21.906 1 96.38 453 GLU B C 1
ATOM 7860 O O . GLU B 1 453 ? -21.938 -18.75 -21.203 1 96.38 453 GLU B O 1
ATOM 7865 N N . ALA B 1 454 ? -21.141 -20.844 -21.5 1 95.69 454 ALA B N 1
ATOM 7866 C CA . ALA B 1 454 ? -20.797 -21 -20.078 1 95.69 454 ALA B CA 1
ATOM 7867 C C . ALA B 1 454 ? -19.625 -20.094 -19.703 1 95.69 454 ALA B C 1
ATOM 7869 O O . ALA B 1 454 ? -19.547 -19.641 -18.562 1 95.69 454 ALA B O 1
ATOM 7870 N N . LEU B 1 455 ? -18.812 -19.719 -20.641 1 97.06 455 LEU B N 1
ATOM 7871 C CA . LEU B 1 455 ? -17.609 -18.969 -20.359 1 97.06 455 LEU B CA 1
ATOM 7872 C C . LEU B 1 455 ? -17.844 -17.469 -20.547 1 97.06 455 LEU B C 1
ATOM 7874 O O . LEU B 1 455 ? -17.141 -16.641 -19.953 1 97.06 455 LEU B O 1
ATOM 7878 N N . VAL B 1 456 ? -18.859 -17.078 -21.328 1 97.81 456 VAL B N 1
ATOM 7879 C CA . VAL B 1 456 ? -19.094 -15.711 -21.766 1 97.81 456 VAL B CA 1
ATOM 7880 C C . VAL B 1 456 ? -19.219 -14.797 -20.547 1 97.81 456 VAL B C 1
ATOM 7882 O O . VAL B 1 456 ? -18.516 -13.781 -20.453 1 97.81 456 VAL B O 1
ATOM 7885 N N . PRO B 1 457 ? -20 -15.18 -19.5 1 97.56 457 PRO B N 1
ATOM 7886 C CA . PRO B 1 457 ? -20.188 -14.234 -18.406 1 97.56 457 PRO B CA 1
ATOM 7887 C C . PRO B 1 457 ? -18.891 -13.992 -17.609 1 97.56 457 PRO B C 1
ATOM 7889 O O . PRO B 1 457 ? -18.734 -12.922 -17.016 1 97.56 457 PRO B O 1
ATOM 7892 N N . HIS B 1 458 ? -18.016 -14.953 -17.609 1 97.62 458 HIS B N 1
ATOM 7893 C CA . HIS B 1 458 ? -16.781 -14.852 -16.828 1 97.62 458 HIS B CA 1
ATOM 7894 C C . HIS B 1 458 ? -15.75 -13.984 -17.547 1 97.62 458 HIS B C 1
ATOM 7896 O O . HIS B 1 458 ? -14.797 -13.508 -16.922 1 97.62 458 HIS B O 1
ATOM 7902 N N . LYS B 1 459 ? -15.891 -13.766 -18.844 1 97.69 459 LYS B N 1
ATOM 7903 C CA . LYS B 1 459 ? -14.891 -13.047 -19.625 1 97.69 459 LYS B CA 1
ATOM 7904 C C . LYS B 1 459 ? -15.391 -11.656 -20.016 1 97.69 459 LYS B C 1
ATOM 7906 O O . LYS B 1 459 ? -14.656 -10.883 -20.625 1 97.69 459 LYS B O 1
ATOM 7911 N N . VAL B 1 460 ? -16.641 -11.336 -19.625 1 97.81 460 VAL B N 1
ATOM 7912 C CA . VAL B 1 460 ? -17.203 -10.016 -19.859 1 97.81 460 VAL B CA 1
ATOM 7913 C C . VAL B 1 460 ? -16.547 -9.008 -18.922 1 97.81 460 VAL B C 1
ATOM 7915 O O . VAL B 1 460 ? -16.266 -9.32 -17.766 1 97.81 460 VAL B O 1
ATOM 7918 N N . PHE B 1 461 ? -16.219 -7.836 -19.422 1 97.38 461 PHE B N 1
ATOM 7919 C CA . PHE B 1 461 ? -15.82 -6.656 -18.656 1 97.38 461 PHE B CA 1
ATOM 7920 C C . PHE B 1 461 ? -16.906 -5.59 -18.688 1 97.38 461 PHE B C 1
ATOM 7922 O O . PHE B 1 461 ? -17.266 -5.09 -19.766 1 97.38 461 PHE B O 1
ATOM 7929 N N . GLY B 1 462 ? -17.328 -5.23 -17.578 1 95.62 462 GLY B N 1
ATOM 7930 C CA . GLY B 1 462 ? -18.438 -4.289 -17.516 1 95.62 462 GLY B CA 1
ATOM 7931 C C . GLY B 1 462 ? -18.047 -2.891 -17.953 1 95.62 462 GLY B C 1
ATOM 7932 O O . GLY B 1 462 ? -18.906 -2.109 -18.375 1 95.62 462 GLY B O 1
ATOM 7933 N N . GLY B 1 463 ? -16.734 -2.586 -17.891 1 97 463 GLY B N 1
ATOM 7934 C CA . GLY B 1 463 ? -16.328 -1.217 -18.156 1 97 463 GLY B CA 1
ATOM 7935 C C . GLY B 1 463 ? -16.969 -0.208 -17.219 1 97 463 GLY B C 1
ATOM 7936 O O . GLY B 1 463 ? -17.297 -0.532 -16.078 1 97 463 GLY B O 1
ATOM 7937 N N . ASN B 1 464 ? -16.969 1.044 -17.734 1 97.62 464 ASN B N 1
ATOM 7938 C CA . ASN B 1 464 ? -17.578 2.158 -17.016 1 97.62 464 ASN B CA 1
ATOM 7939 C C . ASN B 1 464 ? -16.906 2.396 -15.664 1 97.62 464 ASN B C 1
ATOM 7941 O O . ASN B 1 464 ? -17.562 2.773 -14.695 1 97.62 464 ASN B O 1
ATOM 7945 N N . ARG B 1 465 ? -15.656 1.981 -15.57 1 97.81 465 ARG B N 1
ATOM 7946 C CA . ARG B 1 465 ? -14.82 2.238 -14.406 1 97.81 465 ARG B CA 1
ATOM 7947 C C . ARG B 1 465 ? -14.062 3.555 -14.555 1 97.81 465 ARG B C 1
ATOM 7949 O O . ARG B 1 465 ? -13.25 3.711 -15.469 1 97.81 465 ARG B O 1
ATOM 7956 N N . PRO B 1 466 ? -14.266 4.5 -13.68 1 98.44 466 PRO B N 1
ATOM 7957 C CA . PRO B 1 466 ? -13.758 5.859 -13.875 1 98.44 466 PRO B CA 1
ATOM 7958 C C . PRO B 1 466 ? -12.242 5.949 -13.688 1 98.44 466 PRO B C 1
ATOM 7960 O O . PRO B 1 466 ? -11.703 5.371 -12.742 1 98.44 466 PRO B O 1
ATOM 7963 N N . THR B 1 467 ? -11.57 6.703 -14.578 1 98.75 467 THR B N 1
ATOM 7964 C CA . THR B 1 467 ? -10.133 6.945 -14.461 1 98.75 467 THR B CA 1
ATOM 7965 C C . THR B 1 467 ? -9.797 8.391 -14.805 1 98.75 467 THR B C 1
ATOM 7967 O O . THR B 1 467 ? -10.477 9.008 -15.633 1 98.75 467 THR B O 1
ATOM 7970 N N . ASN B 1 468 ? -8.859 8.961 -14.094 1 98.88 468 ASN B N 1
ATOM 7971 C CA . ASN B 1 468 ? -8.117 10.148 -14.508 1 98.88 468 ASN B CA 1
ATOM 7972 C C . ASN B 1 468 ? -6.707 9.797 -14.969 1 98.88 468 ASN B C 1
ATOM 7974 O O . ASN B 1 468 ? -6.031 8.977 -14.344 1 98.88 468 ASN B O 1
ATOM 7978 N N . THR B 1 469 ? -6.316 10.344 -16.125 1 98.81 469 THR B N 1
ATOM 7979 C CA . THR B 1 469 ? -4.934 10.203 -16.562 1 98.81 469 THR B CA 1
ATOM 7980 C C . THR B 1 469 ? -4.168 11.508 -16.375 1 98.81 469 THR B C 1
ATOM 7982 O O . THR B 1 469 ? -4.543 12.539 -16.938 1 98.81 469 THR B O 1
ATOM 7985 N N . LEU B 1 470 ? -3.199 11.477 -15.539 1 98.81 470 LEU B N 1
ATOM 7986 C CA . LEU B 1 470 ? -2.301 12.594 -15.281 1 98.81 470 LEU B CA 1
ATOM 7987 C C . LEU B 1 470 ? -0.935 12.352 -15.922 1 98.81 470 LEU B C 1
ATOM 7989 O O . LEU B 1 470 ? -0.206 11.445 -15.508 1 98.81 470 LEU B O 1
ATOM 7993 N N . LEU B 1 471 ? -0.613 13.203 -16.891 1 98.56 471 LEU B N 1
ATOM 7994 C CA . LEU B 1 471 ? 0.662 13.062 -17.594 1 98.56 471 LEU B CA 1
ATOM 7995 C C . LEU B 1 471 ? 1.577 14.242 -17.281 1 98.56 471 LEU B C 1
ATOM 7997 O O . LEU B 1 471 ? 1.114 15.383 -17.172 1 98.56 471 LEU B O 1
ATOM 8001 N N . MET B 1 472 ? 2.783 13.961 -17.047 1 97.75 472 MET B N 1
ATOM 8002 C CA . MET B 1 472 ? 3.846 14.969 -17.016 1 97.75 472 MET B CA 1
ATOM 8003 C C . MET B 1 472 ? 4.762 14.836 -18.234 1 97.75 472 MET B C 1
ATOM 8005 O O . MET B 1 472 ? 4.918 13.742 -18.781 1 97.75 472 MET B O 1
ATOM 8009 N N . SER B 1 473 ? 5.375 15.969 -18.656 1 95.31 473 SER B N 1
ATOM 8010 C CA . SER B 1 473 ? 6.383 15.859 -19.719 1 95.31 473 SER B CA 1
ATOM 8011 C C . SER B 1 473 ? 7.543 14.977 -19.281 1 95.31 473 SER B C 1
ATOM 8013 O O . SER B 1 473 ? 8.016 14.141 -20.047 1 95.31 473 SER B O 1
ATOM 8015 N N . ARG B 1 474 ? 7.957 15.242 -18.078 1 95.56 474 ARG B N 1
ATOM 8016 C CA . ARG B 1 474 ? 8.977 14.43 -17.438 1 95.56 474 ARG B CA 1
ATOM 8017 C C . ARG B 1 474 ? 8.867 14.523 -15.914 1 95.56 474 ARG B C 1
ATOM 8019 O O . ARG B 1 474 ? 8.281 15.469 -15.391 1 95.56 474 ARG B O 1
ATOM 8026 N N . LEU B 1 475 ? 9.391 13.508 -15.242 1 97.44 475 LEU B N 1
ATOM 8027 C CA . LEU B 1 475 ? 9.492 13.578 -13.789 1 97.44 475 LEU B CA 1
ATOM 8028 C C . LEU B 1 475 ? 10.711 14.391 -13.367 1 97.44 475 LEU B C 1
ATOM 8030 O O . LEU B 1 475 ? 11.852 13.945 -13.547 1 97.44 475 LEU B O 1
ATOM 8034 N N . ASP B 1 476 ? 10.492 15.586 -12.953 1 98 476 ASP B N 1
ATOM 8035 C CA . ASP B 1 476 ? 11.523 16.484 -12.453 1 98 476 ASP B CA 1
ATOM 8036 C C . ASP B 1 476 ? 11.023 17.281 -11.25 1 98 476 ASP B C 1
ATOM 8038 O O . ASP B 1 476 ? 9.867 17.141 -10.844 1 98 476 ASP B O 1
ATOM 8042 N N . PRO B 1 477 ? 11.914 17.969 -10.562 1 98.62 477 PRO B N 1
ATOM 8043 C CA . PRO B 1 477 ? 11.516 18.641 -9.328 1 98.62 477 PRO B CA 1
ATOM 8044 C C . PRO B 1 477 ? 10.305 19.547 -9.516 1 98.62 477 PRO B C 1
ATOM 8046 O O . PRO B 1 477 ? 9.367 19.516 -8.719 1 98.62 477 PRO B O 1
ATOM 8049 N N . ARG B 1 478 ? 10.242 20.328 -10.562 1 98.44 478 ARG B N 1
ATOM 8050 C CA . ARG B 1 478 ? 9.172 21.281 -10.789 1 98.44 478 ARG B CA 1
ATOM 8051 C C . ARG B 1 478 ? 7.836 20.578 -10.992 1 98.44 478 ARG B C 1
ATOM 8053 O O . ARG B 1 478 ? 6.84 20.906 -10.352 1 98.44 478 ARG B O 1
ATOM 8060 N N . ASN B 1 479 ? 7.797 19.578 -11.914 1 98.5 479 ASN B N 1
ATOM 8061 C CA . ASN B 1 479 ? 6.559 18.844 -12.18 1 98.5 479 ASN B CA 1
ATOM 8062 C C . ASN B 1 479 ? 6.086 18.078 -10.953 1 98.5 479 ASN B C 1
ATOM 8064 O O . ASN B 1 479 ? 4.883 17.969 -10.711 1 98.5 479 ASN B O 1
ATOM 8068 N N . LEU B 1 480 ? 7.039 17.484 -10.203 1 98.75 480 LEU B N 1
ATOM 8069 C CA . LEU B 1 480 ? 6.66 16.781 -8.984 1 98.75 480 LEU B CA 1
ATOM 8070 C C . LEU B 1 480 ? 6.051 17.734 -7.969 1 98.75 480 LEU B C 1
ATOM 8072 O O . LEU B 1 480 ? 5.074 17.406 -7.297 1 98.75 480 LEU B O 1
ATOM 8076 N N . GLY B 1 481 ? 6.684 18.938 -7.855 1 98.81 481 GLY B N 1
ATOM 8077 C CA . GLY B 1 481 ? 6.105 19.938 -6.98 1 98.81 481 GLY B CA 1
ATOM 8078 C C . GLY B 1 481 ? 4.668 20.281 -7.324 1 98.81 481 GLY B C 1
ATOM 8079 O O . GLY B 1 481 ? 3.816 20.359 -6.438 1 98.81 481 GLY B O 1
ATOM 8080 N N . SER B 1 482 ? 4.379 20.438 -8.609 1 98.75 482 SER B N 1
ATOM 8081 C CA . SER B 1 482 ? 3.025 20.719 -9.086 1 98.75 482 SER B CA 1
ATOM 8082 C C . SER B 1 482 ? 2.07 19.578 -8.734 1 98.75 482 SER B C 1
ATOM 8084 O O . SER B 1 482 ? 0.935 19.828 -8.32 1 98.75 482 SER B O 1
ATOM 8086 N N . LEU B 1 483 ? 2.521 18.375 -8.914 1 98.88 483 LEU B N 1
ATOM 8087 C CA . LEU B 1 483 ? 1.697 17.203 -8.664 1 98.88 483 LEU B CA 1
ATOM 8088 C C . LEU B 1 483 ? 1.324 17.109 -7.188 1 98.88 483 LEU B C 1
ATOM 8090 O O . LEU B 1 483 ? 0.169 16.844 -6.848 1 98.88 483 LEU B O 1
ATOM 8094 N N . ILE B 1 484 ? 2.314 17.312 -6.301 1 98.88 484 ILE B N 1
ATOM 8095 C CA . ILE B 1 484 ? 2.072 17.219 -4.867 1 98.88 484 ILE B CA 1
ATOM 8096 C C . ILE B 1 484 ? 1.071 18.297 -4.441 1 98.88 484 ILE B C 1
ATOM 8098 O O . ILE B 1 484 ? 0.102 18 -3.736 1 98.88 484 ILE B O 1
ATOM 8102 N N . ALA B 1 485 ? 1.302 19.516 -4.922 1 98.81 485 ALA B N 1
ATOM 8103 C CA . ALA B 1 485 ? 0.404 20.625 -4.578 1 98.81 485 ALA B CA 1
ATOM 8104 C C . ALA B 1 485 ? -1.006 20.359 -5.102 1 98.81 485 ALA B C 1
ATOM 8106 O O . ALA B 1 485 ? -1.991 20.719 -4.453 1 98.81 485 ALA B O 1
ATOM 8107 N N . LEU B 1 486 ? -1.102 19.766 -6.258 1 98.88 486 LEU B N 1
ATOM 8108 C CA . LEU B 1 486 ? -2.393 19.406 -6.828 1 98.88 486 LEU B CA 1
ATOM 8109 C C . LEU B 1 486 ? -3.199 18.562 -5.848 1 98.88 486 LEU B C 1
ATOM 8111 O O . LEU B 1 486 ? -4.363 18.859 -5.574 1 98.88 486 LEU B O 1
ATOM 8115 N N . TYR B 1 487 ? -2.59 17.531 -5.305 1 98.88 487 TYR B N 1
ATOM 8116 C CA . TYR B 1 487 ? -3.301 16.625 -4.41 1 98.88 487 TYR B CA 1
ATOM 8117 C C . TYR B 1 487 ? -3.604 17.297 -3.076 1 98.88 487 TYR B C 1
ATOM 8119 O O . TYR B 1 487 ? -4.648 17.062 -2.471 1 98.88 487 TYR B O 1
ATOM 8127 N N . GLU B 1 488 ? -2.676 18.141 -2.582 1 98.88 488 GLU B N 1
ATOM 8128 C CA . GLU B 1 488 ? -2.939 18.875 -1.346 1 98.88 488 GLU B CA 1
ATOM 8129 C C . GLU B 1 488 ? -4.188 19.75 -1.475 1 98.88 488 GLU B C 1
ATOM 8131 O O . GLU B 1 488 ? -5.039 19.75 -0.583 1 98.88 488 GLU B O 1
ATOM 8136 N N . HIS B 1 489 ? -4.297 20.438 -2.611 1 98.88 489 HIS B N 1
ATOM 8137 C CA . HIS B 1 489 ? -5.445 21.312 -2.838 1 98.88 489 HIS B CA 1
ATOM 8138 C C . HIS B 1 489 ? -6.715 20.5 -3.07 1 98.88 489 HIS B C 1
ATOM 8140 O O . HIS B 1 489 ? -7.793 20.891 -2.623 1 98.88 489 HIS B O 1
ATOM 8146 N N . LYS B 1 490 ? -6.609 19.391 -3.799 1 98.88 490 LYS B N 1
ATOM 8147 C CA . LYS B 1 490 ? -7.742 18.484 -4.008 1 98.88 490 LYS B CA 1
ATOM 8148 C C . LYS B 1 490 ? -8.367 18.078 -2.676 1 98.88 490 LYS B C 1
ATOM 8150 O O . LYS B 1 490 ? -9.586 18.125 -2.516 1 98.88 490 LYS B O 1
ATOM 8155 N N . ILE B 1 491 ? -7.559 17.719 -1.745 1 98.81 491 ILE B N 1
ATOM 8156 C CA . ILE B 1 491 ? -7.977 17.203 -0.443 1 98.81 491 ILE B CA 1
ATOM 8157 C C . ILE B 1 491 ? -8.609 18.328 0.368 1 98.81 491 ILE B C 1
ATOM 8159 O O . ILE B 1 491 ? -9.641 18.141 1.02 1 98.81 491 ILE B O 1
ATOM 8163 N N . PHE B 1 492 ? -8.031 19.531 0.291 1 98.81 492 PHE B N 1
ATOM 8164 C CA . PHE B 1 492 ? -8.594 20.703 0.946 1 98.81 492 PHE B CA 1
ATOM 8165 C C . PHE B 1 492 ? -9.992 20.984 0.425 1 98.81 492 PHE B C 1
ATOM 8167 O O . PHE B 1 492 ? -10.922 21.219 1.208 1 98.81 492 PHE B O 1
ATOM 8174 N N . VAL B 1 493 ? -10.172 20.938 -0.892 1 98.94 493 VAL B N 1
ATOM 8175 C CA . VAL B 1 493 ? -11.461 21.203 -1.522 1 98.94 493 VAL B CA 1
ATOM 8176 C C . VAL B 1 493 ? -12.508 20.219 -0.998 1 98.94 493 VAL B C 1
ATOM 8178 O O . VAL B 1 493 ? -13.609 20.625 -0.617 1 98.94 493 VAL B O 1
ATOM 8181 N N . GLN B 1 494 ? -12.18 18.984 -0.958 1 98.88 494 GLN B N 1
ATOM 8182 C CA . GLN B 1 494 ? -13.133 17.984 -0.501 1 98.88 494 GLN B CA 1
ATOM 8183 C C . GLN B 1 494 ? -13.508 18.203 0.962 1 98.88 494 GLN B C 1
ATOM 8185 O O . GLN B 1 494 ? -14.672 18.047 1.339 1 98.88 494 GLN B O 1
ATOM 8190 N N . GLY B 1 495 ? -12.508 18.562 1.785 1 98.62 495 GLY B N 1
ATOM 8191 C CA . GLY B 1 495 ? -12.812 18.891 3.168 1 98.62 495 GLY B CA 1
ATOM 8192 C C . GLY B 1 495 ? -13.789 20.047 3.307 1 98.62 495 GLY B C 1
ATOM 8193 O O . GLY B 1 495 ? -14.688 20 4.152 1 98.62 495 GLY B O 1
ATOM 8194 N N . VAL B 1 496 ? -13.648 21.031 2.473 1 98.56 496 VAL B N 1
ATOM 8195 C CA . VAL B 1 496 ? -14.539 22.188 2.482 1 98.56 496 VAL B CA 1
ATOM 8196 C C . VAL B 1 496 ? -15.953 21.75 2.096 1 98.56 496 VAL B C 1
ATOM 8198 O O . VAL B 1 496 ? -16.922 22.172 2.729 1 98.56 496 VAL B O 1
ATOM 8201 N N . ILE B 1 497 ? -16.031 20.938 1.058 1 98.69 497 ILE B N 1
ATOM 8202 C CA . ILE B 1 497 ? -17.328 20.453 0.596 1 98.69 497 ILE B CA 1
ATOM 8203 C C . ILE B 1 497 ? -18.016 19.688 1.716 1 98.69 497 ILE B C 1
ATOM 8205 O O . ILE B 1 497 ? -19.203 19.891 1.974 1 98.69 497 ILE B O 1
ATOM 8209 N N . TRP B 1 498 ? -17.328 18.875 2.449 1 98.38 498 TRP B N 1
ATOM 8210 C CA . TRP B 1 498 ? -17.891 18.016 3.488 1 98.38 498 TRP B CA 1
ATOM 8211 C C . TRP B 1 498 ? -18.031 18.781 4.805 1 98.38 498 TRP B C 1
ATOM 8213 O O . TRP B 1 498 ? -18.531 18.234 5.793 1 98.38 498 TRP B O 1
ATOM 8223 N N . HIS B 1 499 ? -17.531 20.016 4.902 1 97.62 499 HIS B N 1
ATOM 8224 C CA . HIS B 1 499 ? -17.562 20.875 6.09 1 97.62 499 HIS B CA 1
ATOM 8225 C C . HIS B 1 499 ? -16.875 20.203 7.273 1 97.62 499 HIS B C 1
ATOM 8227 O O . HIS B 1 499 ? -17.422 20.188 8.383 1 97.62 499 HIS B O 1
ATOM 8233 N N . ILE B 1 500 ? -15.734 19.625 7.008 1 97.94 500 ILE B N 1
ATOM 8234 C CA . ILE B 1 500 ? -14.945 18.984 8.055 1 97.94 500 ILE B CA 1
ATOM 8235 C C . ILE B 1 500 ? -13.609 19.719 8.203 1 97.94 500 ILE B C 1
ATOM 8237 O O . ILE B 1 500 ? -13.258 20.562 7.371 1 97.94 500 ILE B O 1
ATOM 8241 N N . ASN B 1 501 ? -12.922 19.469 9.312 1 97.94 501 ASN B N 1
ATOM 8242 C CA . ASN B 1 501 ? -11.578 20.016 9.523 1 97.94 501 ASN B CA 1
ATOM 8243 C C . ASN B 1 501 ? -10.508 19.094 8.953 1 97.94 501 ASN B C 1
ATOM 8245 O O . ASN B 1 501 ? -10.156 18.078 9.57 1 97.94 501 ASN B O 1
ATOM 8249 N N . SER B 1 502 ? -9.867 19.453 7.914 1 98.25 502 SER B N 1
ATOM 8250 C CA . SER B 1 502 ? -8.898 18.609 7.215 1 98.25 502 SER B CA 1
ATOM 8251 C C . SER B 1 502 ? -7.539 18.656 7.895 1 98.25 502 SER B C 1
ATOM 8253 O O . SER B 1 502 ? -6.625 17.922 7.508 1 98.25 502 SER B O 1
ATOM 8255 N N . PHE B 1 503 ? -7.363 19.406 8.969 1 97.94 503 PHE B N 1
ATOM 8256 C CA . PHE B 1 503 ? -5.988 19.734 9.328 1 97.94 503 PHE B CA 1
ATOM 8257 C C . PHE B 1 503 ? -5.668 19.234 10.734 1 97.94 503 PHE B C 1
ATOM 8259 O O . PHE B 1 503 ? -4.496 19.078 11.086 1 97.94 503 PHE B O 1
ATOM 8266 N N . ASP B 1 504 ? -6.711 19 11.578 1 96.25 504 ASP B N 1
ATOM 8267 C CA . ASP B 1 504 ? -6.438 18.359 12.852 1 96.25 504 ASP B CA 1
ATOM 8268 C C . ASP B 1 504 ? -6.262 16.844 12.672 1 96.25 504 ASP B C 1
ATOM 8270 O O . ASP B 1 504 ? -6.398 16.328 11.562 1 96.25 504 ASP B O 1
ATOM 8274 N N . GLN B 1 505 ? -5.793 16.156 13.664 1 93.5 505 GLN B N 1
ATOM 8275 C CA . GLN B 1 505 ? -5.633 14.711 13.617 1 93.5 505 GLN B CA 1
ATOM 8276 C C . GLN B 1 505 ? -5.754 14.094 15.008 1 93.5 505 GLN B C 1
ATOM 8278 O O . GLN B 1 505 ? -4.871 13.344 15.438 1 93.5 505 GLN B O 1
ATOM 8283 N N . TRP B 1 506 ? -6.859 14.266 15.633 1 94.94 506 TRP B N 1
ATOM 8284 C CA . TRP B 1 506 ? -7.109 13.781 16.984 1 94.94 506 TRP B CA 1
ATOM 8285 C C . TRP B 1 506 ? -7.148 12.258 17.031 1 94.94 506 TRP B C 1
ATOM 8287 O O . TRP B 1 506 ? -6.93 11.656 18.078 1 94.94 506 TRP B O 1
ATOM 8297 N N . GLY B 1 507 ? -7.359 11.664 15.883 1 93.38 507 GLY B N 1
ATOM 8298 C CA . GLY B 1 507 ? -7.555 10.227 15.789 1 93.38 507 GLY B CA 1
ATOM 8299 C C . GLY B 1 507 ? -6.316 9.43 16.156 1 93.38 507 GLY B C 1
ATOM 8300 O O . GLY B 1 507 ? -6.387 8.219 16.359 1 93.38 507 GLY B O 1
ATOM 8301 N N . VAL B 1 508 ? -5.195 10.094 16.406 1 89.75 508 VAL B N 1
ATOM 8302 C CA . VAL B 1 508 ? -3.959 9.383 16.703 1 89.75 508 VAL B CA 1
ATOM 8303 C C . VAL B 1 508 ? -3.684 9.422 18.203 1 89.75 508 VAL B C 1
ATOM 8305 O O . VAL B 1 508 ? -2.746 8.789 18.688 1 89.75 508 VAL B O 1
ATOM 8308 N N . GLU B 1 509 ? -4.488 10.07 19.016 1 90.75 509 GLU B N 1
ATOM 8309 C CA . GLU B 1 509 ? -4.156 10.398 20.406 1 90.75 509 GLU B CA 1
ATOM 8310 C C . GLU B 1 509 ? -4.5 9.242 21.344 1 90.75 509 GLU B C 1
ATOM 8312 O O . GLU B 1 509 ? -3.723 8.914 22.234 1 90.75 509 GLU B O 1
ATOM 8317 N N . LEU B 1 510 ? -5.648 8.641 21.141 1 93.19 510 LEU B N 1
ATOM 8318 C CA . LEU B 1 510 ? -6.105 7.617 22.094 1 93.19 510 LEU B CA 1
ATOM 8319 C C . LEU B 1 510 ? -5.148 6.434 22.109 1 93.19 510 LEU B C 1
ATOM 8321 O O . LEU B 1 510 ? -4.75 5.973 23.188 1 93.19 510 LEU B O 1
ATOM 8325 N N . GLY B 1 511 ? -4.809 5.926 20.922 1 94.56 511 GLY B N 1
ATOM 8326 C CA . GLY B 1 511 ? -3.861 4.824 20.844 1 94.56 511 GLY B CA 1
ATOM 8327 C C . GLY B 1 511 ? -2.541 5.133 21.531 1 94.56 511 GLY B C 1
ATOM 8328 O O . GLY B 1 511 ? -1.944 4.262 22.172 1 94.56 511 GLY B O 1
ATOM 8329 N N . LYS B 1 512 ? -2.111 6.324 21.438 1 92.94 512 LYS B N 1
ATOM 8330 C CA . LYS B 1 512 ? -0.856 6.754 22.047 1 92.94 512 LYS B CA 1
ATOM 8331 C C . LYS B 1 512 ? -0.953 6.746 23.578 1 92.94 512 LYS B C 1
ATOM 8333 O O . LYS B 1 512 ? -0.03 6.301 24.266 1 92.94 512 LYS B O 1
ATOM 8338 N N . GLN B 1 513 ? -2.016 7.266 24.047 1 94 513 GLN B N 1
ATOM 8339 C CA . GLN B 1 513 ? -2.24 7.289 25.5 1 94 513 GLN B CA 1
ATOM 8340 C C . GLN B 1 513 ? -2.25 5.879 26.078 1 94 513 GLN B C 1
ATOM 8342 O O . GLN B 1 513 ? -1.576 5.605 27.062 1 94 513 GLN B O 1
ATOM 8347 N N . LEU B 1 514 ? -2.975 5.008 25.453 1 96.62 514 LEU B N 1
ATOM 8348 C CA . LEU B 1 514 ? -3.078 3.631 25.922 1 96.62 514 LEU B CA 1
ATOM 8349 C C . LEU B 1 514 ? -1.737 2.914 25.797 1 96.62 514 LEU B C 1
ATOM 8351 O O . LEU B 1 514 ? -1.396 2.084 26.641 1 96.62 514 LEU B O 1
ATOM 8355 N N . ALA B 1 515 ? -1.009 3.234 24.75 1 97.12 515 ALA B N 1
ATOM 8356 C CA . ALA B 1 515 ? 0.292 2.607 24.547 1 97.12 515 ALA B CA 1
ATOM 8357 C C . ALA B 1 515 ? 1.258 2.941 25.672 1 97.12 515 ALA B C 1
ATOM 8359 O O . ALA B 1 515 ? 2.072 2.105 26.062 1 97.12 515 ALA B O 1
ATOM 8360 N N . LYS B 1 516 ? 1.187 4.168 26.156 1 95.94 516 LYS B N 1
ATOM 8361 C CA . LYS B 1 516 ? 2.049 4.574 27.266 1 95.94 516 LYS B CA 1
ATOM 8362 C C . LYS B 1 516 ? 1.79 3.727 28.5 1 95.94 516 LYS B C 1
ATOM 8364 O O . LYS B 1 516 ? 2.73 3.266 29.156 1 95.94 516 LYS B O 1
ATOM 8369 N N . THR B 1 517 ? 0.536 3.502 28.797 1 97 517 THR B N 1
ATOM 8370 C CA . THR B 1 517 ? 0.143 2.697 29.938 1 97 517 THR B CA 1
ATOM 8371 C C . THR B 1 517 ? 0.583 1.246 29.766 1 97 517 THR B C 1
ATOM 8373 O O . THR B 1 517 ? 1.181 0.658 30.672 1 97 517 THR B O 1
ATOM 8376 N N . ILE B 1 518 ? 0.31 0.706 28.641 1 98 518 ILE B N 1
ATOM 8377 C CA . ILE B 1 518 ? 0.62 -0.696 28.391 1 98 518 ILE B CA 1
ATOM 8378 C C . ILE B 1 518 ? 2.133 -0.89 28.344 1 98 518 ILE B C 1
ATOM 8380 O O . ILE B 1 518 ? 2.648 -1.913 28.797 1 98 518 ILE B O 1
ATOM 8384 N N . HIS B 1 519 ? 2.83 0.083 27.781 1 97.62 519 HIS B N 1
ATOM 8385 C CA . HIS B 1 519 ? 4.285 0.019 27.781 1 97.62 519 HIS B CA 1
ATOM 8386 C C . HIS B 1 519 ? 4.832 -0.09 29.203 1 97.62 519 HIS B C 1
ATOM 8388 O O . HIS B 1 519 ? 5.746 -0.873 29.469 1 97.62 519 HIS B O 1
ATOM 8394 N N . ALA B 1 520 ? 4.266 0.72 30.109 1 96.81 520 ALA B N 1
ATOM 8395 C CA . ALA B 1 520 ? 4.668 0.667 31.5 1 96.81 520 ALA B CA 1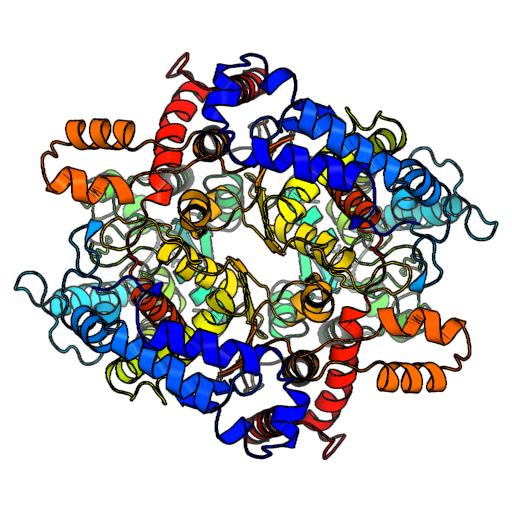
ATOM 8396 C C . ALA B 1 520 ? 4.391 -0.71 32.094 1 96.81 520 ALA B C 1
ATOM 8398 O O . ALA B 1 520 ? 5.164 -1.2 32.938 1 96.81 520 ALA B O 1
ATOM 8399 N N . GLU B 1 521 ? 3.35 -1.331 31.672 1 96.56 521 GLU B N 1
ATOM 8400 C CA . GLU B 1 521 ? 3.014 -2.668 32.156 1 96.56 521 GLU B CA 1
ATOM 8401 C C . GLU B 1 521 ? 3.971 -3.715 31.578 1 96.56 521 GLU B C 1
ATOM 8403 O O . GLU B 1 521 ? 4.414 -4.609 32.312 1 96.56 521 GLU B O 1
ATOM 8408 N N . LEU B 1 522 ? 4.277 -3.572 30.328 1 96.19 522 LEU B N 1
ATOM 8409 C CA . LEU B 1 522 ? 5.152 -4.543 29.672 1 96.19 522 LEU B CA 1
ATOM 8410 C C . LEU B 1 522 ? 6.566 -4.465 30.234 1 96.19 522 LEU B C 1
ATOM 8412 O O . LEU B 1 522 ? 7.281 -5.469 30.281 1 96.19 522 LEU B O 1
ATOM 8416 N N . THR B 1 523 ? 6.957 -3.303 30.688 1 94.75 523 THR B N 1
ATOM 8417 C CA . THR B 1 523 ? 8.32 -3.105 31.172 1 94.75 523 THR B CA 1
ATOM 8418 C C . THR B 1 523 ? 8.375 -3.297 32.688 1 94.75 523 THR B C 1
ATOM 8420 O O . THR B 1 523 ? 9.445 -3.191 33.281 1 94.75 523 THR B O 1
ATOM 8423 N N . GLY B 1 524 ? 7.281 -3.516 33.344 1 92.19 524 GLY B N 1
ATOM 8424 C CA . GLY B 1 524 ? 7.234 -3.789 34.781 1 92.19 524 GLY B CA 1
ATOM 8425 C C . GLY B 1 524 ? 7.16 -2.533 35.625 1 92.19 524 GLY B C 1
ATOM 8426 O O . GLY B 1 524 ? 7.195 -2.605 36.844 1 92.19 524 GLY B O 1
ATOM 8427 N N . LYS B 1 525 ? 7.074 -1.397 35 1 93.56 525 LYS B N 1
ATOM 8428 C CA . LYS B 1 525 ? 6.961 -0.145 35.75 1 93.56 525 LYS B CA 1
ATOM 8429 C C . LYS B 1 525 ? 5.582 -0.004 36.375 1 93.56 525 LYS B C 1
ATOM 8431 O O . LYS B 1 525 ? 5.422 0.681 37.406 1 93.56 525 LYS B O 1
ATOM 8436 N N . LEU B 1 526 ? 4.617 -0.567 35.719 1 91.69 526 LEU B N 1
ATOM 8437 C CA . LEU B 1 526 ? 3.246 -0.665 36.188 1 91.69 526 LEU B CA 1
ATOM 8438 C C . LEU B 1 526 ? 2.797 -2.121 36.281 1 91.69 526 LEU B C 1
ATOM 8440 O O . LEU B 1 526 ? 2.965 -2.875 35.312 1 91.69 526 LEU B O 1
ATOM 8444 N N . GLU B 1 527 ? 2.357 -2.508 37.375 1 89.44 527 GLU B N 1
ATOM 8445 C CA . GLU B 1 527 ? 1.983 -3.908 37.531 1 89.44 527 GLU B CA 1
ATOM 8446 C C . GLU B 1 527 ? 0.739 -4.25 36.719 1 89.44 527 GLU B C 1
ATOM 8448 O O . GLU B 1 527 ? 0.735 -5.219 35.969 1 89.44 527 GLU B O 1
ATOM 8453 N N . GLN B 1 528 ? -0.3 -3.518 37.031 1 89.44 528 GLN B N 1
ATOM 8454 C CA . GLN B 1 528 ? -1.549 -3.805 36.344 1 89.44 528 GLN B CA 1
ATOM 8455 C C . GLN B 1 528 ? -2.414 -2.555 36.219 1 89.44 528 GLN B C 1
ATOM 8457 O O . GLN B 1 528 ? -2.506 -1.767 37.156 1 89.44 528 GLN B O 1
ATOM 8462 N N . ALA B 1 529 ? -2.881 -2.334 35 1 92.44 529 ALA B N 1
ATOM 8463 C CA . ALA B 1 529 ? -3.9 -1.317 34.75 1 92.44 529 ALA B CA 1
ATOM 8464 C C . ALA B 1 529 ? -5.238 -1.957 34.406 1 92.44 529 ALA B C 1
ATOM 8466 O O . ALA B 1 529 ? -5.328 -3.18 34.25 1 92.44 529 ALA B O 1
ATOM 8467 N N . GLU B 1 530 ? -6.246 -1.203 34.375 1 93.19 530 GLU B N 1
ATOM 8468 C CA . GLU B 1 530 ? -7.562 -1.711 34 1 93.19 530 GLU B CA 1
ATOM 8469 C C . GLU B 1 530 ? -7.691 -1.812 32.469 1 93.19 530 GLU B C 1
ATOM 8471 O O . GLU B 1 530 ? -7.508 -0.824 31.766 1 93.19 530 GLU B O 1
ATOM 8476 N N . HIS B 1 531 ? -7.867 -3.059 32 1 96.44 531 HIS B N 1
ATOM 8477 C CA . HIS B 1 531 ? -8.094 -3.34 30.594 1 96.44 531 HIS B CA 1
ATOM 8478 C C . HIS B 1 531 ? -9.25 -4.312 30.406 1 96.44 531 HIS B C 1
ATOM 8480 O O . HIS B 1 531 ? -9.719 -4.922 31.375 1 96.44 531 HIS B O 1
ATOM 8486 N N . ASP B 1 532 ? -9.742 -4.375 29.219 1 96.69 532 ASP B N 1
ATOM 8487 C CA . ASP B 1 532 ? -10.625 -5.477 28.859 1 96.69 532 ASP B CA 1
ATOM 8488 C C . ASP B 1 532 ? -9.898 -6.816 28.922 1 96.69 532 ASP B C 1
ATOM 8490 O O . ASP B 1 532 ? -8.664 -6.855 28.969 1 96.69 532 ASP B O 1
ATOM 8494 N N . SER B 1 533 ? -10.656 -7.895 28.859 1 97.44 533 SER B N 1
ATOM 8495 C CA . SER B 1 533 ? -10.094 -9.227 29.031 1 97.44 533 SER B CA 1
ATOM 8496 C C . SER B 1 533 ? -9.117 -9.555 27.906 1 97.44 533 SER B C 1
ATOM 8498 O O . SER B 1 533 ? -8.156 -10.297 28.109 1 97.44 533 SER B O 1
ATOM 8500 N N . SER B 1 534 ? -9.352 -9.086 26.734 1 98.38 534 SER B N 1
ATOM 8501 C CA . SER B 1 534 ? -8.477 -9.328 25.594 1 98.38 534 SER B CA 1
ATOM 8502 C C . SER B 1 534 ? -7.109 -8.68 25.797 1 98.38 534 SER B C 1
ATOM 8504 O O . SER B 1 534 ? -6.074 -9.352 25.688 1 98.38 534 SER B O 1
ATOM 8506 N N . THR B 1 535 ? -7.066 -7.363 26.094 1 98.31 535 THR B N 1
ATOM 8507 C CA . THR B 1 535 ? -5.816 -6.641 26.312 1 98.31 535 THR B CA 1
ATOM 8508 C C . THR B 1 535 ? -5.031 -7.258 27.469 1 98.31 535 THR B C 1
ATOM 8510 O O . THR B 1 535 ? -3.811 -7.426 27.375 1 98.31 535 THR B O 1
ATOM 8513 N N . ARG B 1 536 ? -5.734 -7.617 28.516 1 97.06 536 ARG B N 1
ATOM 8514 C CA . ARG B 1 536 ? -5.09 -8.273 29.656 1 97.06 536 ARG B CA 1
ATOM 8515 C C . ARG B 1 536 ? -4.418 -9.57 29.234 1 97.06 536 ARG B C 1
ATOM 8517 O O . ARG B 1 536 ? -3.283 -9.852 29.625 1 97.06 536 ARG B O 1
ATOM 8524 N N . ARG B 1 537 ? -5.121 -10.336 28.484 1 96.94 537 ARG B N 1
ATOM 8525 C CA . ARG B 1 537 ? -4.594 -11.625 28.031 1 96.94 537 ARG B CA 1
ATOM 8526 C C . ARG B 1 537 ? -3.385 -11.43 27.125 1 96.94 537 ARG B C 1
ATOM 8528 O O . ARG B 1 537 ? -2.404 -12.172 27.234 1 96.94 537 ARG B O 1
ATOM 8535 N N . LEU B 1 538 ? -3.438 -10.484 26.234 1 97.69 538 LEU B N 1
ATOM 8536 C CA . LEU B 1 538 ? -2.338 -10.203 25.328 1 97.69 538 LEU B CA 1
ATOM 8537 C C . LEU B 1 538 ? -1.084 -9.797 26.094 1 97.69 538 LEU B C 1
ATOM 8539 O O . LEU B 1 538 ? 0.022 -10.227 25.75 1 97.69 538 LEU B O 1
ATOM 8543 N N . ILE B 1 539 ? -1.266 -8.938 27.109 1 97.12 539 ILE B N 1
ATOM 8544 C CA . ILE B 1 539 ? -0.158 -8.523 27.969 1 97.12 539 ILE B CA 1
ATOM 8545 C C . ILE B 1 539 ? 0.429 -9.734 28.672 1 97.12 539 ILE B C 1
ATOM 8547 O O . ILE B 1 539 ? 1.65 -9.891 28.75 1 97.12 539 ILE B O 1
ATOM 8551 N N . GLN B 1 540 ? -0.459 -10.633 29.141 1 95.75 540 GLN B N 1
ATOM 8552 C CA . GLN B 1 540 ? -0.017 -11.836 29.828 1 95.75 540 GLN B CA 1
ATOM 8553 C C . GLN B 1 540 ? 0.775 -12.75 28.906 1 95.75 540 GLN B C 1
ATOM 8555 O O . GLN B 1 540 ? 1.773 -13.344 29.312 1 95.75 540 GLN B O 1
ATOM 8560 N N . LEU B 1 541 ? 0.313 -12.875 27.703 1 96.12 541 LEU B N 1
ATOM 8561 C CA . LEU B 1 541 ? 1.016 -13.695 26.719 1 96.12 541 LEU B CA 1
ATOM 8562 C C . LEU B 1 541 ? 2.422 -13.164 26.469 1 96.12 541 LEU B C 1
ATOM 8564 O O . LEU B 1 541 ? 3.377 -13.938 26.375 1 96.12 541 LEU B O 1
ATOM 8568 N N . TYR B 1 542 ? 2.523 -11.844 26.359 1 95.94 542 TYR B N 1
ATOM 8569 C CA . TYR B 1 542 ? 3.84 -11.242 26.188 1 95.94 542 TYR B CA 1
ATOM 8570 C C . TYR B 1 542 ? 4.746 -11.531 27.375 1 95.94 542 TYR B C 1
ATOM 8572 O O . TYR B 1 542 ? 5.91 -11.906 27.203 1 95.94 542 TYR B O 1
ATOM 8580 N N . ARG B 1 543 ? 4.199 -11.336 28.578 1 94.5 543 ARG B N 1
ATOM 8581 C CA . ARG B 1 543 ? 4.98 -11.547 29.797 1 94.5 543 ARG B CA 1
ATOM 8582 C C . ARG B 1 543 ? 5.43 -13 29.906 1 94.5 543 ARG B C 1
ATOM 8584 O O . ARG B 1 543 ? 6.555 -13.281 30.328 1 94.5 543 ARG B O 1
ATOM 8591 N N . LYS B 1 544 ? 4.559 -13.883 29.547 1 94.12 544 LYS B N 1
ATOM 8592 C CA . LYS B 1 544 ? 4.891 -15.305 29.578 1 94.12 544 LYS B CA 1
ATOM 8593 C C . LYS B 1 544 ? 5.996 -15.633 28.594 1 94.12 544 LYS B C 1
ATOM 8595 O O . LYS B 1 544 ? 6.883 -16.438 28.875 1 94.12 544 LYS B O 1
ATOM 8600 N N . ALA B 1 545 ? 5.957 -15 27.453 1 93.88 545 ALA B N 1
ATOM 8601 C CA . ALA B 1 545 ? 6.898 -15.297 26.375 1 93.88 545 ALA B CA 1
ATOM 8602 C C . ALA B 1 545 ? 8.266 -14.688 26.656 1 93.88 545 ALA B C 1
ATOM 8604 O O . ALA B 1 545 ? 9.289 -15.18 26.156 1 93.88 545 ALA B O 1
ATOM 8605 N N . ASN B 1 546 ? 8.367 -13.609 27.391 1 91.62 546 ASN B N 1
ATOM 8606 C CA . ASN B 1 546 ? 9.609 -12.859 27.5 1 91.62 546 ASN B CA 1
ATOM 8607 C C . ASN B 1 546 ? 10.055 -12.727 28.953 1 91.62 546 ASN B C 1
ATOM 8609 O O . ASN B 1 546 ? 11.102 -12.141 29.25 1 91.62 546 ASN B O 1
ATOM 8613 N N . GLY B 1 547 ? 9.172 -13.141 29.875 1 81.5 547 GLY B N 1
ATOM 8614 C CA . GLY B 1 547 ? 9.531 -13.125 31.281 1 81.5 547 GLY B CA 1
ATOM 8615 C C . GLY B 1 547 ? 10.281 -14.359 31.734 1 81.5 547 GLY B C 1
ATOM 8616 O O . GLY B 1 547 ? 10.258 -15.383 31.047 1 81.5 547 GLY B O 1
#

Radius of gyration: 28.31 Å; Cα contacts (8 Å, |Δi|>4): 2214; chains: 2; bounding box: 70×81×75 Å

Sequence (1094 aa):
MSELTELPAWQALWDHFAEAKHLHMRDLFAADPGRAERYSLEVGGLFLDYSKNRITDATLLGLMELAREAGLPARIKAMFKGEKINRTENRAVLHVALRNRTNSPIRVDGEDVMPKVNSVLERMGKFAHAVRSGDWLGFTNQPITDIVNIGIGGSDLGPLMVCSALKPFGHPRLNMHFVSNVDGAQLKETLKKVHPETTLFVVESKTFTTQETLTNALTAREWFLSHARDEGAVAKHFVAVSTNQKAVAEFGIDPANMFEFWNWVGGRYSLWSAIGLPIMLYLGEENFTELLNGAHIMDQHFMNAPFEQNMPVLLAMIGVWYINYYGGGSHVIAPYDQYLHRLPAFIQQLDMESNGKQVTLSGQPVDFETAPIIWGETGINGQHAFFQLLHQGTHISPIDLIASLGNRASLPGHHEILLANVFAQAEAFMRGKTADEVRAELAEQGLSGEEMEALVPHKVFGGNRPTNTLLMSRLDPRNLGSLIALYEHKIFVQGVIWHINSFDQWGVELGKQLAKTIHAELTGKLEQAEHDSSTRRLIQLYRKANGMSELTELPAWQALWDHFAEAKHLHMRDLFAADPGRAERYSLEVGGLFLDYSKNRITDATLLGLMELAREAGLPARIKAMFKGEKINRTENRAVLHVALRNRTNSPIRVDGEDVMPKVNSVLERMGKFAHAVRSGDWLGFTNQPITDIVNIGIGGSDLGPLMVCSALKPFGHPRLNMHFVSNVDGAQLKETLKKVHPETTLFVVESKTFTTQETLTNALTAREWFLSHARDEGAVAKHFVAVSTNQKAVAEFGIDPANMFEFWNWVGGRYSLWSAIGLPIMLYLGEENFTELLNGAHIMDQHFMNAPFEQNMPVLLAMIGVWYINYYGGGSHVIAPYDQYLHRLPAFIQQLDMESNGKQVTLSGQPVDFETAPIIWGETGINGQHAFFQLLHQGTHISPIDLIASLGNRASLPGHHEILLANVFAQAEAFMRGKTADEVRAELAEQGLSGEEMEALVPHKVFGGNRPTNTLLMSRLDPRNLGSLIALYEHKIFVQGVIWHINSFDQWGVELGKQLAKTIHAELTGKLEQAEHDSSTRRLIQLYRKANG

pLDDT: mean 96.97, std 3.41, range [48.38, 98.94]

Foldseek 3Di:
DDALCPDPLNVVLLVVLVPLVPDALVVVCVVPVCLQVLQWADFLQKIKGQSLASDDPVNLVSLLVLLVSLVVLVVLVCLQQQHQLLVVVSGHAPLVLLLQPVLPFHDDPRDGCNVVSVVLLVLLQVVLCCLLVQVQFAPVRGHAQEEEEQEAQLLFLLLVLLCLLAVVLWRPRYHYHYDYALPVVRLVVVVVVDDLRRYAYEQEDAACVPPSRVSSVVVVVVVSCVPSVDLQRCQSRYAYAYPHLPSCVVSSHDSSRYRYDDPSYFSLSPCSGCSVSSVCSTNNSVQNSLLSQLLNSLSVLQNDPRLSRNLLNSVLSSVVCCCFNVVQQAEEEAELGPSSQSVQVSLQSLQCLQWVDQAFPVGHGHPTDITHRGGYGHNVVCVVPPVCCLFPNDHQYEYEYEYEDDCVPDDPPPVVVSVVSSVVVSVCLRNWADLVNQLVVVVVVPDDDPVSVVCSVVRTTPHSRGYMYMYGNDSGSSNVSNVVSSSNSSSVSSCSSSNHGRRDRCVVPPVVVVCVVLVCCLVVVDVDDDDPPVSVVVSVVSVVVPD/DDALCPDPLNVVLLVVLVPLVPDALVVVCVVPVCLQVLQWADFLQKIKGQSLASDDPVNLVSLLVLLVSLPVLVVLVCLQQQHQLLVVVSGHAPLVLLLQPVLPFRDDPRDGCNVVSVVLLVLLQVVLCCLLVQVQFAPVRGHAQEEEEQEAQLLFLLLVLLCLLAVVLWRPRYHYHYDYALPVVRLVVVVVVDDLRRYAYEQEDAACVPPSRVSSVVVVVVVSCVPVVDLQRCQSRYAYAYPHLPSCVVSSHDSSRYRYDDPSYFSLSPCSGCSVSSVCSTNNSVQNSLLSQLLNSLSVLQNDPRLSRNLLNSVLSSVVCCCFNVVQQAAEEAELGPSSQSVQVSLQSLQCLQFVDQAFPVGHGHPTHQGHRGGYGHNVVCVVPPVCCLFPNDHQYEYEYEYEDDCVPPDPPPVVVSVVSSVVVSVCLRPWAALVNQLVVVVVVPDDDPVSVVCSVVRTTPHSRGYMYMYGNDSGSSNVSNVVSSSNSSSVSSCSSNNHGRRDRCVVPPVVVVCVVLVCCLVVVDVDDDDPPVSVVVSVVSVVVPD

Nearest PDB structures (foldseek):
  3hjb-assembly1_A  TM=9.869E-01  e=5.306E-65  Vibrio cholerae
  3nbu-assembly3_F  TM=9.837E-01  e=6.588E-64  Escherichia coli DH5[alpha]
  1q50-assembly1_A  TM=9.672E-01  e=5.895E-61  Leishmania mexicana
  6bzc-assembly1_A  TM=9.857E-01  e=5.388E-59  Elizabethkingia anophelis NUHP1
  3ljk-assembly1_A  TM=9.713E-01  e=1.343E-54  Francisella tularensis subsp. tularensis

Organism: Chromobacterium violaceum (strain ATCC 12472 / DSM 30191 / JCM 1249 / CCUG 213 / NBRC 12614 / NCIMB 9131 / NCTC 9757 / MK) (NCBI:txid243365)

Solvent-accessible surface area (backbone atoms only — not comparable to full-atom values): 54623 Å² total; per-residue (Å²): 130,76,57,59,83,68,34,67,42,47,49,51,44,53,61,49,40,74,56,51,75,73,62,48,46,56,57,53,47,70,75,31,70,59,40,30,70,71,32,42,52,73,57,62,60,34,36,38,38,52,48,47,37,93,68,50,73,68,49,53,52,37,47,52,47,31,43,54,74,49,40,42,67,59,53,55,52,34,40,72,51,31,37,52,72,34,58,94,75,70,28,33,50,42,51,65,61,57,28,44,84,81,62,68,80,32,40,48,96,86,36,62,49,47,66,61,52,51,49,49,54,51,53,49,39,54,51,26,48,31,43,68,73,42,71,39,41,24,81,76,68,34,47,52,36,32,38,38,38,30,6,48,33,26,46,28,45,43,32,50,28,50,47,45,45,43,46,93,56,37,43,90,68,54,44,82,43,79,41,45,56,40,40,30,60,51,50,54,60,51,58,72,74,54,50,75,49,24,36,34,36,40,41,37,30,61,71,65,64,52,62,45,35,47,53,51,49,52,51,50,48,51,58,37,40,73,71,64,73,42,77,75,43,36,44,54,29,33,35,35,28,29,64,35,62,66,60,42,41,73,73,41,28,43,64,88,47,47,36,54,65,58,87,34,42,46,52,72,55,24,40,63,44,45,54,19,47,66,34,26,48,38,41,30,55,67,44,43,48,32,20,30,50,16,23,30,46,34,49,52,42,62,75,65,41,57,65,95,71,14,67,33,53,46,56,22,45,53,50,48,48,33,35,67,71,70,60,19,56,32,36,35,35,25,27,58,41,65,43,42,53,43,46,26,62,39,51,23,25,42,38,19,32,20,31,20,37,40,38,27,73,88,39,45,71,60,96,63,77,36,58,47,52,53,41,62,40,34,32,67,53,31,51,50,24,38,33,16,18,65,45,29,25,70,66,54,55,41,30,39,40,32,37,52,54,54,53,86,88,41,46,88,70,22,46,53,52,45,52,14,39,57,48,17,38,54,48,34,31,28,56,35,35,49,58,67,58,40,47,52,53,41,43,74,70,70,43,58,68,68,66,37,62,62,45,31,54,67,63,38,28,76,29,64,39,34,36,34,40,39,36,26,61,48,89,45,46,31,36,48,19,16,52,54,38,35,52,55,47,16,48,51,49,43,19,43,55,67,41,35,57,42,67,56,62,58,41,46,49,61,31,50,57,42,15,54,56,43,29,31,36,73,71,62,79,31,88,77,78,94,64,56,50,50,53,48,48,54,52,48,50,38,45,65,64,71,100,130,77,56,58,82,69,34,68,42,49,50,51,43,54,60,50,40,74,58,50,76,74,60,47,45,57,57,54,48,71,76,32,69,58,41,31,71,71,33,41,52,73,56,62,60,34,37,39,40,52,47,49,38,92,67,50,72,67,50,54,52,37,47,53,46,32,41,55,74,50,40,43,68,61,50,55,52,35,40,73,50,30,40,53,72,33,59,93,73,70,28,33,50,42,49,66,61,56,28,44,84,83,62,67,81,34,42,48,95,86,37,63,50,46,67,60,52,52,50,50,53,50,51,49,37,54,52,26,47,32,41,68,73,43,72,40,42,26,81,76,69,35,47,52,36,32,38,38,38,29,6,48,34,26,45,28,44,43,31,51,30,51,47,47,46,43,46,93,57,36,43,91,69,56,43,83,42,79,41,46,57,41,39,31,60,52,50,53,59,51,58,72,75,55,50,74,51,24,35,36,35,40,40,37,29,62,72,67,62,51,62,45,35,47,53,51,50,51,52,51,48,51,58,38,40,74,70,66,72,42,75,75,40,38,44,56,29,33,34,36,30,28,64,35,62,66,60,42,41,72,72,40,28,43,66,89,46,46,36,54,66,61,89,34,41,46,53,68,55,24,39,63,44,45,56,18,47,67,35,27,47,39,42,30,55,67,43,43,49,33,21,32,50,15,22,30,47,35,50,51,41,61,76,65,41,57,65,94,71,14,69,33,52,46,56,23,44,53,49,49,49,32,33,66,73,70,60,19,55,32,36,36,34,25,29,57,40,64,44,41,54,43,46,27,62,39,49,22,25,42,40,19,31,20,30,19,40,40,40,28,73,89,39,45,71,58,95,65,73,63,50,52,50,53,41,62,42,34,34,66,53,30,51,50,22,38,33,17,18,66,44,27,25,63,65,55,54,41,29,40,39,33,37,51,51,52,52,87,90,42,44,89,72,23,47,52,51,45,52,14,39,56,49,16,40,55,48,35,31,27,56,35,36,49,57,67,59,39,47,53,53,41,42,74,72,70,44,58,68,68,67,37,62,63,46,31,53,67,63,38,26,76,29,63,39,35,35,34,40,39,35,25,60,48,90,44,45,30,36,49,20,16,53,55,38,34,53,55,47,16,47,51,48,42,19,44,55,62,41,35,59,43,66,57,62,58,43,46,48,60,33,51,57,41,15,54,55,42,28,30,36,74,71,61,78,32,86,77,79,95,64,58,49,49,53,49,47,53,53,49,51,37,45,65,65,71,99

InterPro domains:
  IPR001672 Phosphoglucose isomerase (PGI) [MF_00473] (43-522)
  IPR001672 Phosphoglucose isomerase (PGI) [PF00342] (49-539)
  IPR001672 Phosphoglucose isomerase (PGI) [PR00662] (147-166)
  IPR001672 Phosphoglucose isomerase (PGI) [PR00662] (259-277)
  IPR001672 Phosphoglucose isomerase (PGI) [PR00662] (336-357)
  IPR001672 Phosphoglucose isomerase (PGI) [PR00662] (463-481)
  IPR001672 Phosphoglucose isomerase (PGI) [PR00662] (481-495)
  IPR001672 Phosphoglucose isomerase (PGI) [PR00662] (495-508)
  IPR001672 Phosphoglucose isomerase (PGI) [PS51463] (7-545)
  IPR001672 Phosphoglucose isomerase (PGI) [PTHR11469] (5-544)
  IPR018189 Phosphoglucose isomerase, conserved site [PS00174] (495-512)
  IPR018189 Phosphoglucose isomerase, conserved site [PS00765] (263-276)
  IPR023096 Phosphoglucose isomerase, C-terminal [G3DSA:1.10.1390.10] (505-546)
  IPR035476 Phosphoglucose isomerase, SIS domain 1 [cd05015] (118-282)
  IPR035482 Phosphoglucose isomerase, SIS domain 2 [cd05016] (330-518)
  IPR046348 SIS domain superfamily [SSF53697] (3-546)